Protein AF-0000000070419987 (afdb_homodimer)

Secondary structure (DSSP, 8-state):
---------------TT-----------TT------TTHHHHHHHHHHHHHHHT-S--EEEEETTEEEEE-HHHHHHH-HHHHHHHHSSSGGGG-SEEEPPS--HHHHHHHHHHHHHS-----TTTHHHHHHHHHHTT-HHHHHHHHHHHHTT--TTTHHHHHHHHHHTT-HHHHHHHHHHHHHTHHHHTTSHHHHT--HHHHHHHHT-TT---S-HHHHHHHHHHHHHHTHHHHGGGHHHHHTTS-GGGS-HHHIIIIITT-HHHHTSHHHHHHHHHHHHHHH-GGGGGGS----PPPTTSSEEEEEEEES-TT-S-TTTTTTEEEEEETTTTEEEEEEE-SS-EES-EEEE-TT--EEEE--EEEEE-TTS-EEEEEE---EEEEETTTTEEEE-PPPSS--BS-EEEEETTEEEEE--B-SSSB---EEEEETTTTEEEEEPPPSS--BS-EEEEETTEEEEE--B-SSSB---EEEEETTTTEEEEEPPPSS--BS-EEEEETTEEEEE--B-S--HHHHHH---S-BB--EEEEETTTTEEEE-PPPSS-BBS-EEEEETTEEEEE--B-SS-S---EEEEEEETTEEEEEE-PPPSS---S-EEEEEEEEHHHH-/---------------TT-----------TT------TTHHHHHHHHHHHHHHHT-S--EEEEETTEEEEE-HHHHHHH-HHHHHHHHSSSGGGG-SEEEEPS--HHHHHHHHHHHHHS-----TTTHHHHHHHHHHTT-HHHHHHHHHHHHTT--TTTHHHHHHHHHHTT-HHHHHHHHHHHHHTHHHHTTSHHHHT--HHHHHHHHT-TT---S-HHHHHHHHHHHHHHTHHHHGGGHHHHHTTS-GGGS-HHHIIIIITT-HHHHHSHHHHHHHHHHHHHHH-GGGGGGS----PPPTTSSEEEEEEEES-TT-S-TTTTTTEEEEEETTTTEEEEEEE-SS-EES-EEEE-TT-PEEEE--EEEEE-TTS-EEEEEE---EEEEETTTTEEEE-PPPSS--BS-EEEEETTEEEEE--B-SSSB---EEEEETTTTEEEEEPPPSS--BS-EEEEETTEEEEE--B-SSSB---EEEEETTTTEEEEEPPPSS--BS-EEEEETTEEEEE--B-S--HHHHHH---S-BB--EEEEETTTTEEEE-PPPSS-BBS-EEEEETTEEEEE--B-SS-S---EEEEEEETTEEEEEE-PPPSS---S-EEEEEEEEHHHH-

Solvent-accessible surface area (backbone atoms only — not comparable to full-atom values): 65617 Å² total; per-residue (Å²): 134,78,82,67,76,84,79,69,74,74,76,71,83,73,78,74,67,72,71,66,73,77,72,68,75,72,66,56,85,79,62,78,73,85,77,67,84,57,47,66,59,48,48,39,51,49,52,31,49,31,49,76,67,59,47,88,52,67,29,27,42,30,24,82,93,41,78,43,61,34,45,58,68,61,45,28,74,61,15,63,48,44,31,50,49,53,65,39,93,44,78,59,46,77,40,55,65,44,76,48,78,99,48,56,53,69,48,51,51,46,52,50,38,27,73,36,67,72,47,69,90,81,46,88,85,48,33,64,57,40,32,52,47,20,57,68,35,52,27,62,70,59,27,50,52,36,45,51,53,48,61,75,66,63,42,89,89,44,18,67,60,48,20,54,49,22,54,76,69,68,36,62,67,48,19,51,54,23,43,51,51,44,20,62,42,34,84,61,43,53,76,33,67,72,52,52,64,47,54,69,72,62,44,46,60,59,59,53,43,54,62,35,38,38,68,49,51,58,58,56,46,49,36,51,48,51,38,37,61,75,43,40,87,80,36,55,84,47,45,65,68,53,53,68,43,45,44,66,70,60,36,52,57,64,56,38,58,70,62,49,70,70,32,60,76,54,55,70,36,62,73,50,33,53,52,50,51,50,41,50,46,42,56,43,32,42,49,51,42,70,55,48,75,46,50,58,74,58,37,60,39,29,70,43,46,68,29,38,37,43,30,18,28,65,49,39,81,50,73,84,41,36,16,19,25,33,29,34,32,34,72,90,78,38,47,72,43,75,60,35,61,47,97,54,31,23,46,39,37,22,40,35,58,46,54,87,64,44,42,37,42,30,34,4,27,28,46,42,75,46,95,86,69,51,77,43,78,69,58,41,31,28,51,27,32,38,54,36,69,89,77,47,38,71,43,82,53,54,51,48,91,58,37,22,18,39,31,36,35,39,48,44,73,72,28,39,34,44,40,32,2,27,45,81,84,51,67,25,28,51,24,35,38,35,39,74,89,75,52,42,62,44,79,53,62,51,52,95,54,44,27,24,35,39,28,60,47,54,58,96,66,24,41,36,41,40,35,4,31,45,98,84,47,51,30,26,47,26,37,38,35,37,71,91,73,52,42,75,43,83,46,73,55,53,95,60,29,19,25,37,32,26,45,39,48,55,91,79,24,39,39,38,40,37,4,27,44,56,86,45,74,53,28,76,73,68,68,46,64,73,38,39,32,28,54,22,41,31,37,33,78,89,77,63,44,77,46,81,46,66,55,46,94,59,42,22,23,24,34,33,45,42,62,56,43,60,36,45,34,38,41,31,8,32,34,67,84,47,62,74,37,34,29,35,34,55,42,76,56,95,90,41,66,44,73,41,78,55,45,64,55,92,54,46,35,36,54,39,29,60,46,74,46,70,43,50,53,78,60,71,105,134,81,76,73,77,80,79,70,71,74,79,72,82,73,76,76,68,70,70,66,74,76,72,68,74,71,66,57,85,80,63,77,72,85,77,64,82,58,47,66,60,47,49,39,51,48,52,32,49,30,49,76,67,61,48,86,52,68,28,28,42,30,25,83,95,43,79,44,60,35,45,59,67,62,46,27,74,63,15,62,48,45,30,49,48,54,64,40,92,43,79,58,47,78,41,54,66,44,76,48,78,99,50,54,54,68,48,49,51,45,52,49,38,27,72,38,67,73,48,69,90,80,46,90,86,47,32,64,58,41,32,53,46,21,58,70,36,54,26,62,70,58,28,50,51,37,44,53,53,48,62,74,65,61,43,88,89,44,18,68,61,48,20,55,50,22,55,77,68,66,36,60,68,48,19,50,54,24,44,52,50,45,21,62,42,35,83,61,41,52,75,33,66,74,52,51,65,48,54,70,71,61,43,46,60,59,59,54,43,55,62,34,38,39,70,48,51,57,59,56,46,50,36,51,50,51,38,36,61,75,43,41,87,81,37,56,85,46,45,64,68,54,54,67,43,45,43,66,69,62,35,52,55,63,55,38,58,69,62,50,72,70,33,62,77,52,56,70,36,61,73,51,34,53,52,53,50,51,42,52,46,41,57,43,33,43,52,51,40,70,55,48,75,46,51,57,73,58,37,59,40,30,69,42,44,67,29,39,35,43,29,19,29,66,50,39,83,49,72,84,41,37,16,20,25,34,28,34,33,32,73,89,78,38,47,71,44,77,60,35,62,47,97,54,32,24,46,39,37,23,40,35,59,48,52,86,63,43,41,36,42,30,34,3,29,29,46,42,76,45,96,88,69,52,75,43,79,69,57,42,31,28,51,27,32,36,54,35,70,90,75,47,38,71,43,82,52,55,51,48,91,57,37,23,18,40,31,34,35,38,47,45,75,72,29,37,34,42,41,31,2,28,44,83,82,50,67,26,27,52,23,34,36,34,37,74,90,75,51,40,62,44,79,53,62,52,52,97,56,46,26,25,36,39,28,59,48,54,58,95,66,25,40,36,41,39,36,4,31,45,98,84,47,51,30,28,47,27,36,39,34,37,71,91,75,53,42,77,43,81,47,73,55,53,94,60,29,18,25,35,31,24,47,40,50,55,91,79,25,38,40,38,40,37,3,26,44,56,87,46,73,52,27,76,73,68,66,44,64,71,38,38,32,29,53,21,41,31,37,34,80,87,77,64,43,78,46,82,44,65,56,46,96,58,42,22,24,26,33,33,47,41,61,57,43,60,34,47,34,38,41,31,7,30,33,64,84,46,62,75,36,35,30,36,33,54,41,76,59,95,90,40,67,43,73,41,78,55,47,64,56,91,53,46,35,36,52,39,29,61,47,76,45,69,44,49,55,78,62,69,104

pLDDT: mean 89.82, std 15.53, range [20.06, 98.88]

Sequence (1242 aa):
MEKMANPDDPPGPQSQDELLDSQTQYESPNDDKFIDKQRAVNLLQGFSKLYREKEFVDVTLCVNDMEFPCHKNVLAISSPFFMAMFSTNMAESYQDKITLKELDPQTMGLVLDYIYTGQVLLSEETVQHLLSASNRFQLLSLRSGCAEFMMNHITVSNCIGVYFFAKAHECTDLATKAKEIVNNRFTVLCKQQEFLSLPSDKLVEIISDDDINVTNEETVYEACMEWLMTDKENRMAHLMEIMSCVRFANISSYYFCDRIDRNKILKDCEDLRKVLDTVRYFHMLRNRQHEMDLNLMPRKGMAHETGVMIIANPYTEEQMKKFNSMEMLLPKTGEVITICKLPQSLYTPGCAITGDNQIYLAGGSIRKLNYRGSVTTEGVSNHFYVFDPLEKSWTCKAKMHMSRSQFSLVIVDGYAFAIGGQDGSEILSTVERYDPHSNAWILVAPLAIQLRFMTSISYRGKLYVFGGETTDKISNKAYRYDPANDGWVELPPMSVARVLAGCVVHKDKIYVIGGNSELSDKWKKEFLPEHCVSSVEVFDPVTDTWSEGPEVPNALCGAGIVKYSNTILIVGGEDDKSWMAGLCWLKEENGRQTWVEGQELPTVMSTFGCVVASIQHDSYKMEKMANPDDPPGPQSQDELLDSQTQYESPNDDKFIDKQRAVNLLQGFSKLYREKEFVDVTLCVNDMEFPCHKNVLAISSPFFMAMFSTNMAESYQDKITLKELDPQTMGLVLDYIYTGQVLLSEETVQHLLSASNRFQLLSLRSGCAEFMMNHITVSNCIGVYFFAKAHECTDLATKAKEIVNNRFTVLCKQQEFLSLPSDKLVEIISDDDINVTNEETVYEACMEWLMTDKENRMAHLMEIMSCVRFANISSYYFCDRIDRNKILKDCEDLRKVLDTVRYFHMLRNRQHEMDLNLMPRKGMAHETGVMIIANPYTEEQMKKFNSMEMLLPKTGEVITICKLPQSLYTPGCAITGDNQIYLAGGSIRKLNYRGSVTTEGVSNHFYVFDPLEKSWTCKAKMHMSRSQFSLVIVDGYAFAIGGQDGSEILSTVERYDPHSNAWILVAPLAIQLRFMTSISYRGKLYVFGGETTDKISNKAYRYDPANDGWVELPPMSVARVLAGCVVHKDKIYVIGGNSELSDKWKKEFLPEHCVSSVEVFDPVTDTWSEGPEVPNALCGAGIVKYSNTILIVGGEDDKSWMAGLCWLKEENGRQTWVEGQELPTVMSTFGCVVASIQHDSYK

Foldseek 3Di:
DDPDDPDPPDDPDDPPPPPPPPPPPCPVVPPPDDDDPCVVVVVLVVQLVCQVVVHPFQAWEDEPHDIGGHHLVLLLVQFVLSVCQCPPPDPSVPDRYDYDPPADPVLVVQVVCCSRNVDGDDDPVCLLRVLVVCLVRVRPVSNVVSLVVVLVVDDLVCLLVQLVSCVVSVVVVSNVSSLLSCQACVLPSLPDPVNLVDDLVSNLVNLLDQARADAALVSSVVSLVSSCVVPVVVCLVCVCVSCLSRQLLRHDPVCCVVPPVPDPSQCVDPVSVVVSVLSVCCNVQLQAVLQDQTFPQHHNNYQWHKFKKWAQFQFFPDLVPHQWFIWGADQAVLDIFTQATAPFRFAAWEWDATSVQKIKTAKGFGWDQDPVRDIDTDFIAQWMWIADLVVSYTDTFDGHPAGFGQWYWEDFSQKIKTAWHDRRPATDQWIWIADPVVRDIDTFDGHPAGFGQWEWYDDPRKIKIAWGDHPPWTFQWIWIAHPVVRDIDTADGDPAGFGQWYWGNAPQKIKTAKGAGTDDPCCVVPNDGARIFQWIWIAHPVVRDIDTDDGHPDGWGQWDWGDNNSWIKTDATCYNPDQWDHIWTWDDDPNHTDIDGGDGHPTRGGSTDIDIGMHGPVSRD/DPPDPPPPPPDPDDPPPPPPPPPPPCPVVPPPDDDDPCVVVVVLVVQLVCQVVVHPFQAWEAEPHDIGGHHLVLLLVQFVLSVCQCVPPDPSVPDRYHYDPPADPVLVVQVVCCSRNVDGDDDPVCLLSNLVVCLVRVRPVSNVVSLVVVLVVDDLVCLLVQLVSCVVSVVVVSNVSSLLSCQACVLPSLPDPVNLVDDLVSNLVNLLDQARADAALVSSVVSLVSSCVVPVVVCLVCVCVSCLSRQLLRHDPVCCVVPPVPDPSQCVDPVSVVVSVLSVCCNVQLQAVLQDQTFPQHHNNYQWHKFKKWAQFQFFPDLVPHQWFIWGADQAVLDIFTQATAPFRFAAWEWDATSVQKIKTAKGFGWDQDPVRDIDTDFIAQWMWIADLVVSYTDTFDGHPAGFGQWYWEDFSQKIKTAWHDRRPATDQWIWIADPVVRDIDTFDGHPAGFGQWEWYDDPRKIKIAWGDHPPWTFQWIWIAHPVVRDIDTADGDPAGFGQWYWGNAPQKIKTAKGAGTDDPCCVVPNDGARIFQWIWIAHPVVRDIDTDDGHPDGWGQWDWGDNNSWIKTDATCYNPGQWDHIWTWDDDPNHTDIDGGDGHPTRGGSTDIDIGMHGPVSRD

Structure (mmCIF, N/CA/C/O backbone):
data_AF-0000000070419987-model_v1
#
loop_
_entity.id
_entity.type
_entity.pdbx_description
1 polymer 'Kelch-like protein 40a'
#
loop_
_atom_site.group_PDB
_atom_site.id
_atom_site.type_symbol
_atom_site.label_atom_id
_atom_site.label_alt_id
_atom_site.label_comp_id
_atom_site.label_asym_id
_atom_site.label_entity_id
_atom_site.label_seq_id
_atom_site.pdbx_PDB_ins_code
_atom_site.Cartn_x
_atom_site.Cartn_y
_atom_site.Cartn_z
_atom_site.occupancy
_atom_site.B_iso_or_equiv
_atom_site.auth_seq_id
_atom_site.auth_comp_id
_atom_site.auth_asym_id
_atom_site.auth_atom_id
_atom_site.pdbx_PDB_model_num
ATOM 1 N N . MET A 1 1 ? 54.688 30.688 39.188 1 20.19 1 MET A N 1
ATOM 2 C CA . MET A 1 1 ? 54.656 32.156 39.219 1 20.19 1 MET A CA 1
ATOM 3 C C . MET A 1 1 ? 53.219 32.688 39.125 1 20.19 1 MET A C 1
ATOM 5 O O . MET A 1 1 ? 52.344 31.969 38.656 1 20.19 1 MET A O 1
ATOM 9 N N . GLU A 1 2 ? 52.969 34.062 39.281 1 20.06 2 GLU A N 1
ATOM 10 C CA . GLU A 1 2 ? 52.031 35.031 39.844 1 20.06 2 GLU A CA 1
ATOM 11 C C . GLU A 1 2 ? 50.875 35.312 38.906 1 20.06 2 GLU A C 1
ATOM 13 O O . GLU A 1 2 ? 51.031 36.156 38 1 20.06 2 GLU A O 1
ATOM 18 N N . LYS A 1 3 ? 50.375 34.344 38.25 1 24.41 3 LYS A N 1
ATOM 19 C CA . LYS A 1 3 ? 49.875 34.875 36.969 1 24.41 3 LYS A CA 1
ATOM 20 C C . LYS A 1 3 ? 48.625 35.719 37.188 1 24.41 3 LYS A C 1
ATOM 22 O O . LYS A 1 3 ? 47.5 35.219 37.219 1 24.41 3 LYS A O 1
ATOM 27 N N . MET A 1 4 ? 48.719 36.688 38.125 1 21.48 4 MET A N 1
ATOM 28 C CA . MET A 1 4 ? 47.562 37.125 38.906 1 21.48 4 MET A CA 1
ATOM 29 C C . MET A 1 4 ? 46.5 37.75 38.031 1 21.48 4 MET A C 1
ATOM 31 O O . MET A 1 4 ? 46.781 38.094 36.875 1 21.48 4 MET A O 1
ATOM 35 N N . ALA A 1 5 ? 45.469 38.344 38.656 1 25.41 5 ALA A N 1
ATOM 36 C CA . ALA A 1 5 ? 44.031 38.625 38.594 1 25.41 5 ALA A CA 1
ATOM 37 C C . ALA A 1 5 ? 43.75 39.812 37.656 1 25.41 5 ALA A C 1
ATOM 39 O O . ALA A 1 5 ? 42.594 40.094 37.344 1 25.41 5 ALA A O 1
ATOM 40 N N . ASN A 1 6 ? 44.281 40.031 36.469 1 25.39 6 ASN A N 1
ATOM 41 C CA . ASN A 1 6 ? 44.406 41.469 36.281 1 25.39 6 ASN A CA 1
ATOM 42 C C . ASN A 1 6 ? 43.031 42.156 36.344 1 25.39 6 ASN A C 1
ATOM 44 O O . ASN A 1 6 ? 42.125 41.781 35.594 1 25.39 6 ASN A O 1
ATOM 48 N N . PRO A 1 7 ? 42.625 42.969 37.375 1 25.22 7 PRO A N 1
ATOM 49 C CA . PRO A 1 7 ? 41.406 43.406 38 1 25.22 7 PRO A CA 1
ATOM 50 C C . PRO A 1 7 ? 40.562 44.312 37.094 1 25.22 7 PRO A C 1
ATOM 52 O O . PRO A 1 7 ? 39.406 44.625 37.406 1 25.22 7 PRO A O 1
ATOM 55 N N . ASP A 1 8 ? 41.156 45 36.188 1 24.91 8 ASP A N 1
ATOM 56 C CA . ASP A 1 8 ? 40.844 46.438 36.062 1 24.91 8 ASP A CA 1
ATOM 57 C C . ASP A 1 8 ? 39.562 46.656 35.281 1 24.91 8 ASP A C 1
ATOM 59 O O . ASP A 1 8 ? 39.281 47.75 34.781 1 24.91 8 ASP A O 1
ATOM 63 N N . ASP A 1 9 ? 39 45.656 34.812 1 25.5 9 ASP A N 1
ATOM 64 C CA . ASP A 1 9 ? 38.188 45.969 33.625 1 25.5 9 ASP A CA 1
ATOM 65 C C . ASP A 1 9 ? 37.062 46.969 34 1 25.5 9 ASP A C 1
ATOM 67 O O . ASP A 1 9 ? 36.344 46.781 34.969 1 25.5 9 ASP A O 1
ATOM 71 N N . PRO A 1 10 ? 37.188 48.219 33.688 1 29.56 10 PRO A N 1
ATOM 72 C CA . PRO A 1 10 ? 36.344 49.281 34.25 1 29.56 10 PRO A CA 1
ATOM 73 C C . PRO A 1 10 ? 34.844 49.031 34.094 1 29.56 10 PRO A C 1
ATOM 75 O O . PRO A 1 10 ? 34.438 48.344 33.156 1 29.56 10 PRO A O 1
ATOM 78 N N . PRO A 1 11 ? 34.094 49.062 35.125 1 29.55 11 PRO A N 1
ATOM 79 C CA . PRO A 1 11 ? 32.688 48.656 35.344 1 29.55 11 PRO A CA 1
ATOM 80 C C . PRO A 1 11 ? 31.719 49.406 34.469 1 29.55 11 PRO A C 1
ATOM 82 O O . PRO A 1 11 ? 31.938 50.562 34.125 1 29.55 11 PRO A O 1
ATOM 85 N N . GLY A 1 12 ? 31.281 48.812 33.406 1 26.36 12 GLY A N 1
ATOM 86 C CA . GLY A 1 12 ? 30.453 49.375 32.375 1 26.36 12 GLY A CA 1
ATOM 87 C C . GLY A 1 12 ? 29.328 50.25 32.906 1 26.36 12 GLY A C 1
ATOM 88 O O . GLY A 1 12 ? 28.938 50.125 34.062 1 26.36 12 GLY A O 1
ATOM 89 N N . PRO A 1 13 ? 29.141 51.406 32.344 1 28.11 13 PRO A N 1
ATOM 90 C CA . PRO A 1 13 ? 28.328 52.5 32.875 1 28.11 13 PRO A CA 1
ATOM 91 C C . PRO A 1 13 ? 26.906 52.062 33.188 1 28.11 13 PRO A C 1
ATOM 93 O O . PRO A 1 13 ? 26.391 51.125 32.562 1 28.11 13 PRO A O 1
ATOM 96 N N . GLN A 1 14 ? 26.531 52.031 34.438 1 24.28 14 GLN A N 1
ATOM 97 C CA . GLN A 1 14 ? 25.281 51.719 35.125 1 24.28 14 GLN A CA 1
ATOM 98 C C . GLN A 1 14 ? 24.094 52.406 34.469 1 24.28 14 GLN A C 1
ATOM 100 O O . GLN A 1 14 ? 24.172 53.562 34.094 1 24.28 14 GLN A O 1
ATOM 105 N N . SER A 1 15 ? 23.328 51.594 33.844 1 25.09 15 SER A N 1
ATOM 106 C CA . SER A 1 15 ? 22.125 51.938 33.094 1 25.09 15 SER A CA 1
ATOM 107 C C . SER A 1 15 ? 21.219 52.875 33.875 1 25.09 15 SER A C 1
ATOM 109 O O . SER A 1 15 ? 20.844 52.594 35 1 25.09 15 SER A O 1
ATOM 111 N N . GLN A 1 16 ? 21.438 54.156 33.75 1 26.56 16 GLN A N 1
ATOM 112 C CA . GLN A 1 16 ? 20.781 55.219 34.5 1 26.56 16 GLN A CA 1
ATOM 113 C C . GLN A 1 16 ? 19.25 55.125 34.375 1 26.56 16 GLN A C 1
ATOM 115 O O . GLN A 1 16 ? 18.625 56 33.781 1 26.56 16 GLN A O 1
ATOM 120 N N . ASP A 1 17 ? 18.859 54.031 33.875 1 25.92 17 ASP A N 1
ATOM 121 C CA . ASP A 1 17 ? 17.484 54.219 33.375 1 25.92 17 ASP A CA 1
ATOM 122 C C . ASP A 1 17 ? 16.547 54.594 34.5 1 25.92 17 ASP A C 1
ATOM 124 O O . ASP A 1 17 ? 15.336 54.719 34.312 1 25.92 17 ASP A O 1
ATOM 128 N N . GLU A 1 18 ? 17 54.219 35.719 1 27.19 18 GLU A N 1
ATOM 129 C CA . GLU A 1 18 ? 15.891 54.062 36.656 1 27.19 18 GLU A CA 1
ATOM 130 C C . GLU A 1 18 ? 15.148 55.375 36.844 1 27.19 18 GLU A C 1
ATOM 132 O O . GLU A 1 18 ? 14.094 55.406 37.469 1 27.19 18 GLU A O 1
ATOM 137 N N . LEU A 1 19 ? 15.898 56.438 36.75 1 26.06 19 LEU A N 1
ATOM 138 C CA . LEU A 1 19 ? 15.445 57.562 37.594 1 26.06 19 LEU A CA 1
ATOM 139 C C . LEU A 1 19 ? 14.172 58.188 37.031 1 26.06 19 LEU A C 1
ATOM 141 O O . LEU A 1 19 ? 14.234 59.156 36.281 1 26.06 19 LEU A O 1
ATOM 145 N N . LEU A 1 20 ? 13.516 57.469 36.188 1 27.88 20 LEU A N 1
ATOM 146 C CA . LEU A 1 20 ? 12.375 58.312 35.812 1 27.88 20 LEU A CA 1
ATOM 147 C C . LEU A 1 20 ? 11.695 58.875 37.031 1 27.88 20 LEU A C 1
ATOM 149 O O . LEU A 1 20 ? 11.336 58.156 37.969 1 27.88 20 LEU A O 1
ATOM 153 N N . ASP A 1 21 ? 12 60.125 37.281 1 28.05 21 ASP A N 1
ATOM 154 C CA . ASP A 1 21 ? 11.578 60.969 38.406 1 28.05 21 ASP A CA 1
ATOM 155 C C . ASP A 1 21 ? 10.086 60.812 38.688 1 28.05 21 ASP A C 1
ATOM 157 O O . ASP A 1 21 ? 9.266 60.906 37.75 1 28.05 21 ASP A O 1
ATOM 161 N N . SER A 1 22 ? 9.719 59.906 39.594 1 32.19 22 SER A N 1
ATOM 162 C CA . SER A 1 22 ? 8.445 60 40.281 1 32.19 22 SER A CA 1
ATOM 163 C C . SER A 1 22 ? 8.078 61.438 40.625 1 32.19 22 SER A C 1
ATOM 165 O O . SER A 1 22 ? 8.625 62 41.562 1 32.19 22 SER A O 1
ATOM 167 N N . GLN A 1 23 ? 8.133 62.344 39.719 1 30.72 23 GLN A N 1
ATOM 168 C CA . GLN A 1 23 ? 7.629 63.656 40.094 1 30.72 23 GLN A CA 1
ATOM 169 C C . GLN A 1 23 ? 6.344 63.531 40.906 1 30.72 23 GLN A C 1
ATOM 171 O O . GLN A 1 23 ? 5.316 63.094 40.375 1 30.72 23 GLN A O 1
ATOM 176 N N . THR A 1 24 ? 6.488 63.156 42.188 1 34.75 24 THR A N 1
ATOM 177 C CA . THR A 1 24 ? 5.453 63.375 43.188 1 34.75 24 THR A CA 1
ATOM 178 C C . THR A 1 24 ? 4.766 64.688 43 1 34.75 24 THR A C 1
ATOM 180 O O . THR A 1 24 ? 5.383 65.75 43.188 1 34.75 24 THR A O 1
ATOM 183 N N . GLN A 1 25 ? 4.02 64.875 41.969 1 34.19 25 GLN A N 1
ATOM 184 C CA . GLN A 1 25 ? 3.131 66.062 42.094 1 34.19 25 GLN A CA 1
ATOM 185 C C . GLN A 1 25 ? 2.641 66.25 43.531 1 34.19 25 GLN A C 1
ATOM 187 O O . GLN A 1 25 ? 1.979 65.375 44.062 1 34.19 25 GLN A O 1
ATOM 192 N N . TYR A 1 26 ? 3.484 66.812 44.406 1 36.41 26 TYR A N 1
ATOM 193 C CA . TYR A 1 26 ? 3.088 67.312 45.688 1 36.41 26 TYR A CA 1
ATOM 194 C C . TYR A 1 26 ? 1.693 67.875 45.656 1 36.41 26 TYR A C 1
ATOM 196 O O . TYR A 1 26 ? 1.493 68.938 45.031 1 36.41 26 TYR A O 1
ATOM 204 N N . GLU A 1 27 ? 0.712 67.062 45.5 1 39.41 27 GLU A N 1
ATOM 205 C CA . GLU A 1 27 ? -0.551 67.625 45.938 1 39.41 27 GLU A CA 1
ATOM 206 C C . GLU A 1 27 ? -0.399 68.25 47.344 1 39.41 27 GLU A C 1
ATOM 208 O O . GLU A 1 27 ? 0.105 67.625 48.25 1 39.41 27 GLU A O 1
ATOM 213 N N . SER A 1 28 ? 0.156 69.438 47.438 1 43.88 28 SER A N 1
ATOM 214 C CA . SER A 1 28 ? 0.111 70.062 48.75 1 43.88 28 SER A CA 1
ATOM 215 C C . SER A 1 28 ? -1.058 69.562 49.594 1 43.88 28 SER A C 1
ATOM 217 O O . SER A 1 28 ? -2.143 69.312 49.062 1 43.88 28 SER A O 1
ATOM 219 N N . PRO A 1 29 ? -0.806 68.812 50.656 1 47.09 29 PRO A N 1
ATOM 220 C CA . PRO A 1 29 ? -1.874 68.25 51.469 1 47.09 29 PRO A CA 1
ATOM 221 C C . PRO A 1 29 ? -3.135 69.125 51.5 1 47.09 29 PRO A C 1
ATOM 223 O O . PRO A 1 29 ? -4.242 68.562 51.625 1 47.09 29 PRO A O 1
ATOM 226 N N . ASN A 1 30 ? -2.896 70.375 51.781 1 44.97 30 ASN A N 1
ATOM 227 C CA . ASN A 1 30 ? -4.008 71.25 52.156 1 44.97 30 ASN A CA 1
ATOM 228 C C . ASN A 1 30 ? -4.832 71.688 50.969 1 44.97 30 ASN A C 1
ATOM 230 O O . ASN A 1 30 ? -5.605 72.625 51.031 1 44.97 30 ASN A O 1
ATOM 234 N N . ASP A 1 31 ? -4.258 71.5 49.75 1 49.34 31 ASP A N 1
ATOM 235 C CA . ASP A 1 31 ? -5.129 72.062 48.719 1 49.34 31 ASP A CA 1
ATOM 236 C C . ASP A 1 31 ? -6.355 71.188 48.531 1 49.34 31 ASP A C 1
ATOM 238 O O . ASP A 1 31 ? -6.223 70 48.188 1 49.34 31 ASP A O 1
ATOM 242 N N . ASP A 1 32 ? -7.371 71.312 49.156 1 58.34 32 ASP A N 1
ATOM 243 C CA . ASP A 1 32 ? -8.68 70.688 49 1 58.34 32 ASP A CA 1
ATOM 244 C C . ASP A 1 32 ? -9.141 70.75 47.531 1 58.34 32 ASP A C 1
ATOM 246 O O . ASP A 1 32 ? -9.609 71.75 47.062 1 58.34 32 ASP A O 1
ATOM 250 N N . LYS A 1 33 ? -8.539 70 46.781 1 69.94 33 LYS A N 1
ATOM 251 C CA . LYS A 1 33 ? -9.008 70 45.406 1 69.94 33 LYS A CA 1
ATOM 252 C C . LYS A 1 33 ? -10.438 69.438 45.312 1 69.94 33 LYS A C 1
ATOM 254 O O . LYS A 1 33 ? -10.734 68.375 45.844 1 69.94 33 LYS A O 1
ATOM 259 N N . PHE A 1 34 ? -11.297 70.188 44.938 1 75.31 34 PHE A N 1
ATOM 260 C CA . PHE A 1 34 ? -12.672 69.812 44.656 1 75.31 34 PHE A CA 1
ATOM 261 C C . PHE A 1 34 ? -12.789 69.062 43.312 1 75.31 34 PHE A C 1
ATOM 263 O O . PHE A 1 34 ? -12.391 69.625 42.281 1 75.31 34 PHE A O 1
ATOM 270 N N . ILE A 1 35 ? -13 67.75 43.438 1 72.88 35 ILE A N 1
ATOM 271 C CA . ILE A 1 35 ? -13.227 66.938 42.25 1 72.88 35 ILE A CA 1
ATOM 272 C C . ILE A 1 35 ? -14.719 66.688 42.062 1 72.88 35 ILE A C 1
ATOM 274 O O . ILE A 1 35 ? -15.344 66.062 42.906 1 72.88 35 ILE A O 1
ATOM 278 N N . ASP A 1 36 ? -15.281 67.312 41.094 1 74.94 36 ASP A N 1
ATOM 279 C CA . ASP A 1 36 ? -16.672 67 40.75 1 74.94 36 ASP A CA 1
ATOM 280 C C . ASP A 1 36 ? -16.766 65.812 39.812 1 74.94 36 ASP A C 1
ATOM 282 O O . ASP A 1 36 ? -16.594 65.938 38.594 1 74.94 36 ASP A O 1
ATOM 286 N N . LYS A 1 37 ? -16.875 64.688 40.25 1 78.06 37 LYS A N 1
ATOM 287 C CA . LYS A 1 37 ? -16.938 63.406 39.5 1 78.06 37 LYS A CA 1
ATOM 288 C C . LYS A 1 37 ? -18.078 63.406 38.5 1 78.06 37 LYS A C 1
ATOM 290 O O . LYS A 1 37 ? -18.047 62.688 37.5 1 78.06 37 LYS A O 1
ATOM 295 N N . GLN A 1 38 ? -19 64.25 38.75 1 78 38 GLN A N 1
ATOM 296 C CA . GLN A 1 38 ? -20.188 64.312 37.906 1 78 38 GLN A CA 1
ATOM 297 C C . GLN A 1 38 ? -20.016 65.25 36.75 1 78 38 GLN A C 1
ATOM 299 O O . GLN A 1 38 ? -20.844 65.312 35.844 1 78 38 GLN A O 1
ATOM 304 N N . ARG A 1 39 ? -18.906 65.875 36.781 1 79.5 39 ARG A N 1
ATOM 305 C CA . ARG A 1 39 ? -18.703 66.938 35.812 1 79.5 39 ARG A CA 1
ATOM 306 C C . ARG A 1 39 ? -18.656 66.438 34.406 1 79.5 39 ARG A C 1
ATOM 308 O O . ARG A 1 39 ? -19.266 67 33.5 1 79.5 39 ARG A O 1
ATOM 315 N N . ALA A 1 40 ? -17.922 65.438 34.312 1 78.19 40 ALA A N 1
ATOM 316 C CA . ALA A 1 40 ? -17.781 64.812 33 1 78.19 40 ALA A CA 1
ATOM 317 C C . ALA A 1 40 ? -19.141 64.375 32.469 1 78.19 40 ALA A C 1
ATOM 319 O O . ALA A 1 40 ? -19.469 64.688 31.297 1 78.19 40 ALA A O 1
ATOM 320 N N . VAL A 1 41 ? -19.891 63.781 33.188 1 84.38 41 VAL A N 1
ATOM 321 C CA . VAL A 1 41 ? -21.203 63.281 32.781 1 84.38 41 VAL A CA 1
ATOM 322 C C . VAL A 1 41 ? -22.141 64.438 32.5 1 84.38 41 VAL A C 1
ATOM 324 O O . VAL A 1 41 ? -22.891 64.438 31.516 1 84.38 41 VAL A O 1
ATOM 327 N N . ASN A 1 42 ? -21.969 65.438 33.25 1 81.19 42 ASN A N 1
ATOM 328 C CA . ASN A 1 42 ? -22.797 66.625 33.094 1 81.19 42 ASN A CA 1
ATOM 329 C C . ASN A 1 42 ? -22.469 67.375 31.781 1 81.19 42 ASN A C 1
ATOM 331 O O . ASN A 1 42 ? -23.359 67.875 31.109 1 81.19 42 ASN A O 1
ATOM 335 N N . LEU A 1 43 ? -21.266 67.375 31.594 1 81.38 43 LEU A N 1
ATOM 336 C CA . LEU A 1 43 ? -20.844 68 30.359 1 81.38 43 LEU A CA 1
ATOM 337 C C . LEU A 1 43 ? -21.375 67.312 29.141 1 81.38 43 LEU A C 1
ATOM 339 O O . LEU A 1 43 ? -21.844 67.938 28.188 1 81.38 43 LEU A O 1
ATOM 343 N N . LEU A 1 44 ? -21.312 66.125 29.188 1 86 44 LEU A N 1
ATOM 344 C CA . LEU A 1 44 ? -21.812 65.312 28.078 1 86 44 LEU A CA 1
ATOM 345 C C . LEU A 1 44 ? -23.328 65.5 27.938 1 86 44 LEU A C 1
ATOM 347 O O . LEU A 1 44 ? -23.828 65.562 26.812 1 86 44 LEU A O 1
ATOM 351 N N . GLN A 1 45 ? -24 65.5 28.953 1 86.06 45 GLN A N 1
ATOM 352 C CA . GLN A 1 45 ? -25.438 65.75 28.922 1 86.06 45 GLN A CA 1
ATOM 353 C C . GLN A 1 45 ? -25.781 67.125 28.375 1 86.06 45 GLN A C 1
ATOM 355 O O . GLN A 1 45 ? -26.766 67.25 27.672 1 86.06 45 GLN A O 1
ATOM 360 N N . GLY A 1 46 ? -24.953 68 28.781 1 85.56 46 GLY A N 1
ATOM 361 C CA . GLY A 1 46 ? -25.125 69.375 28.266 1 85.56 46 GLY A CA 1
ATOM 362 C C . GLY A 1 46 ? -24.984 69.438 26.75 1 85.56 46 GLY A C 1
ATOM 363 O O . GLY A 1 46 ? -25.844 70 26.062 1 85.56 46 GLY A O 1
ATOM 364 N N . PHE A 1 47 ? -23.953 68.812 26.312 1 88.12 47 PHE A N 1
ATOM 365 C CA . PHE A 1 47 ? -23.734 68.812 24.875 1 88.12 47 PHE A CA 1
ATOM 366 C C . PHE A 1 47 ? -24.828 68 24.156 1 88.12 47 PHE A C 1
ATOM 368 O O . PHE A 1 47 ? -25.219 68.375 23.047 1 88.12 47 PHE A O 1
ATOM 375 N N . SER A 1 48 ? -25.297 67 24.703 1 90 48 SER A N 1
ATOM 376 C CA . SER A 1 48 ? -26.391 66.188 24.141 1 90 48 SER A CA 1
ATOM 377 C C . SER A 1 48 ? -27.656 67.062 23.984 1 90 48 SER A C 1
ATOM 379 O O . SER A 1 48 ? -28.359 66.938 22.969 1 90 48 SER A O 1
ATOM 381 N N . LYS A 1 49 ? -27.906 67.812 24.969 1 90 49 LYS A N 1
ATOM 382 C CA . LYS A 1 49 ? -29.062 68.688 24.938 1 90 49 LYS A CA 1
ATOM 383 C C . LYS A 1 49 ? -28.906 69.75 23.844 1 90 49 LYS A C 1
ATOM 385 O O . LYS A 1 49 ? -29.844 70 23.109 1 90 49 LYS A O 1
ATOM 390 N N . LEU A 1 50 ? -27.703 70.312 23.828 1 89.31 50 LEU A N 1
ATOM 391 C CA . LEU A 1 50 ? -27.453 71.312 22.812 1 89.31 50 LEU A CA 1
ATOM 392 C C . LEU A 1 50 ? -27.625 70.75 21.422 1 89.31 50 LEU A C 1
ATOM 394 O O . LEU A 1 50 ? -28.141 71.375 20.516 1 89.31 50 LEU A O 1
ATOM 398 N N . TYR A 1 51 ? -27.234 69.5 21.328 1 92 51 TYR A N 1
ATOM 399 C CA . TYR A 1 51 ? -27.375 68.812 20.047 1 92 51 TYR A CA 1
ATOM 400 C C . TYR A 1 51 ? -28.828 68.562 19.719 1 92 51 TYR A C 1
ATOM 402 O O . TYR A 1 51 ? -29.281 68.812 18.594 1 92 51 TYR A O 1
ATOM 410 N N . ARG A 1 52 ? -29.641 68.125 20.594 1 90.12 52 ARG A N 1
ATOM 411 C CA . ARG A 1 52 ? -31.047 67.812 20.391 1 90.12 52 ARG A CA 1
ATOM 412 C C . ARG A 1 52 ? -31.844 69.062 20.047 1 90.12 52 ARG A C 1
ATOM 414 O O . ARG A 1 52 ? -32.75 69 19.203 1 90.12 52 ARG A O 1
ATOM 421 N N . GLU A 1 53 ? -31.406 70.125 20.688 1 91.56 53 GLU A N 1
ATOM 422 C CA . GLU A 1 53 ? -32.125 71.375 20.516 1 91.56 53 GLU A CA 1
ATOM 423 C C . GLU A 1 53 ? -31.516 72.25 19.391 1 91.56 53 GLU A C 1
ATOM 425 O O . GLU A 1 53 ? -32.031 73.312 19.031 1 91.56 53 GLU A O 1
ATOM 430 N N . LYS A 1 54 ? -30.469 71.75 18.844 1 91.25 54 LYS A N 1
ATOM 431 C CA . LYS A 1 54 ? -29.781 72.438 17.734 1 91.25 54 LYS A CA 1
ATOM 432 C C . LYS A 1 54 ? -29.344 73.812 18.125 1 91.25 54 LYS A C 1
ATOM 434 O O . LYS A 1 54 ? -29.562 74.75 17.359 1 91.25 54 LYS A O 1
ATOM 439 N N . GLU A 1 55 ? -28.781 73.812 19.312 1 91.94 55 GLU A N 1
ATOM 440 C CA . GLU A 1 55 ? -28.359 75.125 19.797 1 91.94 55 GLU A CA 1
ATOM 441 C C . GLU A 1 55 ? -26.844 75.312 19.672 1 91.94 55 GLU A C 1
ATOM 443 O O . GLU A 1 55 ? -26.094 74.375 19.891 1 91.94 55 GLU A O 1
ATOM 448 N N . PHE A 1 56 ? -26.406 76.438 19.281 1 89.88 56 PHE A N 1
ATOM 449 C CA . PHE A 1 56 ? -25.031 76.938 19.188 1 89.88 56 PHE A CA 1
ATOM 450 C C . PHE A 1 56 ? -24.234 76 18.234 1 89.88 56 PHE A C 1
ATOM 452 O O . PHE A 1 56 ? -23.078 75.688 18.484 1 89.88 56 PHE A O 1
ATOM 459 N N . VAL A 1 57 ? -24.906 75.5 17.266 1 92.12 57 VAL A N 1
ATOM 460 C CA . VAL A 1 57 ? -24.266 74.625 16.297 1 92.12 57 VAL A CA 1
ATOM 461 C C . VAL A 1 57 ? -23.406 75.438 15.352 1 92.12 57 VAL A C 1
ATOM 463 O O . VAL A 1 57 ? -23.734 76.625 15.055 1 92.12 57 VAL A O 1
ATOM 466 N N . ASP A 1 58 ? -22.234 74.875 14.906 1 90.75 58 ASP A N 1
ATOM 467 C CA . ASP A 1 58 ? -21.328 75.688 14.07 1 90.75 58 ASP A CA 1
ATOM 468 C C . ASP A 1 58 ? -20.922 74.875 12.828 1 90.75 58 ASP A C 1
ATOM 470 O O . ASP A 1 58 ? -20.109 75.375 12.023 1 90.75 58 ASP A O 1
ATOM 474 N N . VAL A 1 59 ? -21.438 73.75 12.633 1 92.56 59 VAL A N 1
ATOM 475 C CA . VAL A 1 59 ? -21.188 73 11.422 1 92.56 59 VAL A CA 1
ATOM 476 C C . VAL A 1 59 ? -22.391 72.125 11.102 1 92.56 59 VAL A C 1
ATOM 478 O O . VAL A 1 59 ? -23.094 71.688 12.008 1 92.56 59 VAL A O 1
ATOM 481 N N . THR A 1 60 ? -22.656 71.875 9.859 1 93.94 60 THR A N 1
ATOM 482 C CA . THR A 1 60 ? -23.734 71 9.422 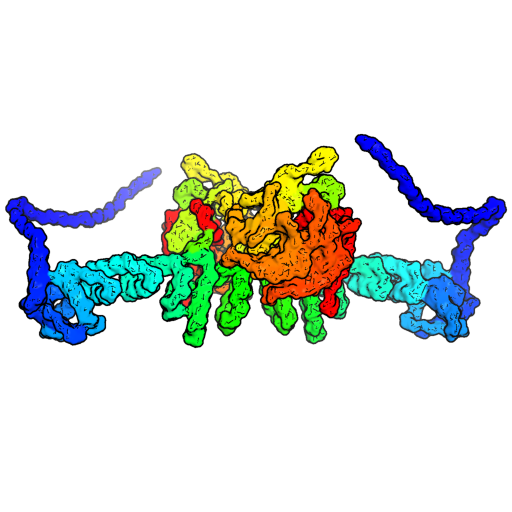1 93.94 60 THR A CA 1
ATOM 483 C C . THR A 1 60 ? -23.203 69.875 8.531 1 93.94 60 THR A C 1
ATOM 485 O O . THR A 1 60 ? -22.594 70.188 7.488 1 93.94 60 THR A O 1
ATOM 488 N N . LEU A 1 61 ? -23.422 68.688 8.961 1 93.38 61 LEU A N 1
ATOM 489 C CA . LEU A 1 61 ? -23.047 67.5 8.156 1 93.38 61 LEU A CA 1
ATOM 490 C C . LEU A 1 61 ? -24.188 67.062 7.246 1 93.38 61 LEU A C 1
ATOM 492 O O . LEU A 1 61 ? -25.312 66.875 7.711 1 93.38 61 LEU A O 1
ATOM 496 N N . CYS A 1 62 ? -23.875 67 5.969 1 93.88 62 CYS A N 1
ATOM 497 C CA . CYS A 1 62 ? -24.875 66.625 4.98 1 93.88 62 CYS A CA 1
ATOM 498 C C . CYS A 1 62 ? -24.625 65.188 4.465 1 93.88 62 CYS A C 1
ATOM 500 O O . CYS A 1 62 ? -23.562 64.875 3.912 1 93.88 62 CYS A O 1
ATOM 502 N N . VAL A 1 63 ? -25.5 64.312 4.723 1 94.12 63 VAL A N 1
ATOM 503 C CA . VAL A 1 63 ? -25.469 62.938 4.223 1 94.12 63 VAL A CA 1
ATOM 504 C C . VAL A 1 63 ? -26.703 62.656 3.359 1 94.12 63 VAL A C 1
ATOM 506 O O . VAL A 1 63 ? -27.812 62.625 3.869 1 94.12 63 VAL A O 1
ATOM 509 N N . ASN A 1 64 ? -26.391 62.5 2.137 1 88.94 64 ASN A N 1
ATOM 510 C CA . ASN A 1 64 ? -27.469 62.438 1.153 1 88.94 64 ASN A CA 1
ATOM 511 C C . ASN A 1 64 ? -28.391 63.625 1.254 1 88.94 64 ASN A C 1
ATOM 513 O O . ASN A 1 64 ? -27.953 64.75 1.138 1 88.94 64 ASN A O 1
ATOM 517 N N . ASP A 1 65 ? -29.688 63.469 1.697 1 87.06 65 ASP A N 1
ATOM 518 C CA . ASP A 1 65 ? -30.625 64.562 1.723 1 87.06 65 ASP A CA 1
ATOM 519 C C . ASP A 1 65 ? -30.969 65 3.156 1 87.06 65 ASP A C 1
ATOM 521 O O . ASP A 1 65 ? -31.922 65.75 3.387 1 87.06 65 ASP A O 1
ATOM 525 N N . MET A 1 66 ? -30.125 64.562 4.016 1 93.31 66 MET A N 1
ATOM 526 C CA . MET A 1 66 ? -30.391 64.875 5.41 1 93.31 66 MET A CA 1
ATOM 527 C C . MET A 1 66 ? -29.266 65.75 6.004 1 93.31 66 MET A C 1
ATOM 529 O O . MET A 1 66 ? -28.094 65.5 5.719 1 93.31 66 MET A O 1
ATOM 533 N N . GLU A 1 67 ? -29.688 66.75 6.816 1 93.75 67 GLU A N 1
ATOM 534 C CA . GLU A 1 67 ? -28.703 67.625 7.441 1 93.75 67 GLU A CA 1
ATOM 535 C C . GLU A 1 67 ? -28.641 67.438 8.953 1 93.75 67 GLU A C 1
ATOM 537 O O . GLU A 1 67 ? -29.672 67.25 9.602 1 93.75 67 GLU A O 1
ATOM 542 N N . PHE A 1 68 ? -27.391 67.438 9.453 1 95.31 68 PHE A N 1
ATOM 543 C CA . PHE A 1 68 ? -27.156 67.25 10.875 1 95.31 68 PHE A CA 1
ATOM 544 C C . PHE A 1 68 ? -26.344 68.375 11.438 1 95.31 68 PHE A C 1
ATOM 546 O O . PHE A 1 68 ? -25.109 68.438 11.32 1 95.31 68 PHE A O 1
ATOM 553 N N . PRO A 1 69 ? -27 69.375 12.039 1 94.56 69 PRO A N 1
ATOM 554 C CA . PRO A 1 69 ? -26.25 70.438 12.688 1 94.56 69 PRO A CA 1
ATOM 555 C C . PRO A 1 69 ? -25.484 69.938 13.93 1 94.56 69 PRO A C 1
ATOM 557 O O . PRO A 1 69 ? -26.078 69.312 14.82 1 94.56 69 PRO A O 1
ATOM 560 N N . CYS A 1 70 ? -24.219 70.188 13.898 1 95 70 CYS A N 1
ATOM 561 C CA . CYS A 1 70 ? -23.375 69.625 14.961 1 95 70 CYS A CA 1
ATOM 562 C C . CYS A 1 70 ? -22.406 70.688 15.469 1 95 70 CYS A C 1
ATOM 564 O O . CYS A 1 70 ? -22.438 71.812 15.008 1 95 70 CYS A O 1
ATOM 566 N N . HIS A 1 71 ? -21.656 70.312 16.5 1 93.25 71 HIS A N 1
ATOM 567 C CA . HIS A 1 71 ? -20.609 71.188 17.062 1 93.25 71 HIS A CA 1
ATOM 568 C C . HIS A 1 71 ? -19.219 70.75 16.641 1 93.25 71 HIS A C 1
ATOM 570 O O . HIS A 1 71 ? -18.828 69.562 16.906 1 93.25 71 HIS A O 1
ATOM 576 N N . LYS A 1 72 ? -18.438 71.562 16.047 1 91.44 72 LYS A N 1
ATOM 577 C CA . LYS A 1 72 ? -17.125 71.25 15.508 1 91.44 72 LYS A CA 1
ATOM 578 C C . LYS A 1 72 ? -16.203 70.688 16.594 1 91.44 72 LYS A C 1
ATOM 580 O O . LYS A 1 72 ? -15.469 69.75 16.375 1 91.44 72 LYS A O 1
ATOM 585 N N . ASN A 1 73 ? -16.281 71.25 17.719 1 90.38 73 ASN A N 1
ATOM 586 C CA . ASN A 1 73 ? -15.383 70.875 18.812 1 90.38 73 ASN A CA 1
ATOM 587 C C . ASN A 1 73 ? -15.695 69.5 19.328 1 90.38 73 ASN A C 1
ATOM 589 O O . ASN A 1 73 ? -14.789 68.688 19.641 1 90.38 73 ASN A O 1
ATOM 593 N N . VAL A 1 74 ? -16.984 69.188 19.391 1 92.38 74 VAL A N 1
ATOM 594 C CA . VAL A 1 74 ? -17.406 67.875 19.875 1 92.38 74 VAL A CA 1
ATOM 595 C C . VAL A 1 74 ? -17 66.812 18.875 1 92.38 74 VAL A C 1
ATOM 597 O O . VAL A 1 74 ? -16.484 65.75 19.266 1 92.38 74 VAL A O 1
ATOM 600 N N . LEU A 1 75 ? -17.188 67.062 17.625 1 92.88 75 LEU A N 1
ATOM 601 C CA . LEU A 1 75 ? -16.812 66.125 16.578 1 92.88 75 LEU A CA 1
ATOM 602 C C . LEU A 1 75 ? -15.305 65.938 16.531 1 92.88 75 LEU A C 1
ATOM 604 O O . LEU A 1 75 ? -14.828 64.812 16.453 1 92.88 75 LEU A O 1
ATOM 608 N N . ALA A 1 76 ? -14.562 67 16.609 1 90.88 76 ALA A N 1
ATOM 609 C CA . ALA A 1 76 ? -13.102 66.938 16.5 1 90.88 76 ALA A CA 1
ATOM 610 C C . ALA A 1 76 ? -12.477 66.188 17.656 1 90.88 76 ALA A C 1
ATOM 612 O O . ALA A 1 76 ? -11.508 65.438 17.469 1 90.88 76 ALA A O 1
ATOM 613 N N . ILE A 1 77 ? -13 66.312 18.828 1 90.5 77 ILE A N 1
ATOM 614 C CA . ILE A 1 77 ? -12.43 65.625 20 1 90.5 77 ILE A CA 1
ATOM 615 C C . ILE A 1 77 ? -12.789 64.188 20 1 90.5 77 ILE A C 1
ATOM 617 O O . ILE A 1 77 ? -12.055 63.344 20.531 1 90.5 77 ILE A O 1
ATOM 621 N N . SER A 1 78 ? -13.844 63.906 19.406 1 90.94 78 SER A N 1
ATOM 622 C CA . SER A 1 78 ? -14.359 62.531 19.453 1 90.94 78 SER A CA 1
ATOM 623 C C . SER A 1 78 ? -13.766 61.688 18.344 1 90.94 78 SER A C 1
ATOM 625 O O . SER A 1 78 ? -13.75 60.469 18.438 1 90.94 78 SER A O 1
ATOM 627 N N . SER A 1 79 ? -13.375 62.219 17.203 1 92.56 79 SER A N 1
ATOM 628 C CA . SER A 1 79 ? -12.961 61.5 16 1 92.56 79 SER A CA 1
ATOM 629 C C . SER A 1 79 ? -11.742 62.156 15.352 1 92.56 79 SER A C 1
ATOM 631 O O . SER A 1 79 ? -11.789 63.344 14.984 1 92.56 79 SER A O 1
ATOM 633 N N . PRO A 1 80 ? -10.758 61.406 15.188 1 91.06 80 PRO A N 1
ATOM 634 C CA . PRO A 1 80 ? -9.586 61.938 14.484 1 91.06 80 PRO A CA 1
ATOM 635 C C . PRO A 1 80 ? -9.891 62.344 13.039 1 91.06 80 PRO A C 1
ATOM 637 O O . PRO A 1 80 ? -9.258 63.25 12.5 1 91.06 80 PRO A O 1
ATOM 640 N N . PHE A 1 81 ? -10.828 61.656 12.469 1 91 81 PHE A N 1
ATOM 641 C CA . PHE A 1 81 ? -11.258 62 11.117 1 91 81 PHE A CA 1
ATOM 642 C C . PHE A 1 81 ? -11.773 63.438 11.062 1 91 81 PHE A C 1
ATOM 644 O O . PHE A 1 81 ? -11.352 64.25 10.203 1 91 81 PHE A O 1
ATOM 651 N N . PHE A 1 82 ? -12.594 63.844 11.992 1 90.19 82 PHE A N 1
ATOM 652 C CA . PHE A 1 82 ? -13.156 65.188 12.039 1 90.19 82 PHE A CA 1
ATOM 653 C C . PHE A 1 82 ? -12.117 66.188 12.477 1 90.19 82 PHE A C 1
ATOM 655 O O . PHE A 1 82 ? -12.109 67.375 12.008 1 90.19 82 PHE A O 1
ATOM 662 N N . MET A 1 83 ? -11.336 65.75 13.398 1 90.31 83 MET A N 1
ATOM 663 C CA . MET A 1 83 ? -10.242 66.625 13.82 1 90.31 83 MET A CA 1
ATOM 664 C C . MET A 1 83 ? -9.375 67 12.633 1 90.31 83 MET A C 1
ATOM 666 O O . MET A 1 83 ? -9.055 68.188 12.453 1 90.31 83 MET A O 1
ATOM 670 N N . ALA A 1 84 ? -9.102 66 11.852 1 88.19 84 ALA A N 1
ATOM 671 C CA . ALA A 1 84 ? -8.297 66.25 10.664 1 88.19 84 ALA A CA 1
ATOM 672 C C . ALA A 1 84 ? -9.062 67.125 9.656 1 88.19 84 ALA A C 1
ATOM 674 O O . ALA A 1 84 ? -8.484 68 9 1 88.19 84 ALA A O 1
ATOM 675 N N . MET A 1 85 ? -10.281 66.875 9.539 1 86.81 85 MET A N 1
ATOM 676 C CA . MET A 1 85 ? -11.125 67.562 8.586 1 86.81 85 MET A CA 1
ATOM 677 C C . MET A 1 85 ? -11.227 69.062 8.938 1 86.81 85 MET A C 1
ATOM 679 O O . MET A 1 85 ? -11.188 69.938 8.047 1 86.81 85 MET A O 1
ATOM 683 N N . PHE A 1 86 ? -11.172 69.438 10.242 1 86.12 86 PHE A N 1
ATOM 684 C CA . PHE A 1 86 ? -11.391 70.812 10.68 1 86.12 86 PHE A CA 1
ATOM 685 C C . PHE A 1 86 ? -10.062 71.5 10.898 1 86.12 86 PHE A C 1
ATOM 687 O O . PHE A 1 86 ? -10.031 72.75 10.984 1 86.12 86 PHE A O 1
ATOM 694 N N . SER A 1 87 ? -9.055 70.75 11.133 1 80.94 87 SER A N 1
ATOM 695 C CA . SER A 1 87 ? -7.762 71.375 11.406 1 80.94 87 SER A CA 1
ATOM 696 C C . SER A 1 87 ? -7.02 71.688 10.109 1 80.94 87 SER A C 1
ATOM 698 O O . SER A 1 87 ? -6.141 72.562 10.094 1 80.94 87 SER A O 1
ATOM 700 N N . THR A 1 88 ? -7.125 70.812 9.172 1 68.25 88 THR A N 1
ATOM 701 C CA . THR A 1 88 ? -6.371 71.062 7.949 1 68.25 88 THR A CA 1
ATOM 702 C C . THR A 1 88 ? -6.93 72.25 7.176 1 68.25 88 THR A C 1
ATOM 704 O O . THR A 1 88 ? -8.125 72.562 7.273 1 68.25 88 THR A O 1
ATOM 707 N N . ASN A 1 89 ? -6.086 73.25 6.848 1 61.75 89 ASN A N 1
ATOM 708 C CA . ASN A 1 89 ? -6.363 74.375 6.004 1 61.75 89 ASN A CA 1
ATOM 709 C C . ASN A 1 89 ? -7.156 74 4.758 1 61.75 89 ASN A C 1
ATOM 711 O O . ASN A 1 89 ? -7.098 74.688 3.74 1 61.75 89 ASN A O 1
ATOM 715 N N . MET A 1 90 ? -7.824 72.938 4.848 1 53.84 90 MET A N 1
ATOM 716 C CA . MET A 1 90 ? -8.586 72.562 3.666 1 53.84 90 MET A CA 1
ATOM 717 C C . MET A 1 90 ? -9.93 73.25 3.621 1 53.84 90 MET A C 1
ATOM 719 O O . MET A 1 90 ? -10.367 73.812 4.625 1 53.84 90 MET A O 1
ATOM 723 N N . ALA A 1 91 ? -10.445 73.438 2.502 1 55.44 91 ALA A N 1
ATOM 724 C CA . ALA A 1 91 ? -11.633 74.25 2.139 1 55.44 91 ALA A CA 1
ATOM 725 C C . ALA A 1 91 ? -12.789 73.938 3.094 1 55.44 91 ALA A C 1
ATOM 727 O O . ALA A 1 91 ? -13.609 74.812 3.373 1 55.44 91 ALA A O 1
ATOM 728 N N . GLU A 1 92 ? -12.727 72.75 3.781 1 56.59 92 GLU A N 1
ATOM 729 C CA . GLU A 1 92 ? -13.844 72.312 4.609 1 56.59 92 GLU A CA 1
ATOM 730 C C . GLU A 1 92 ? -13.812 73 5.977 1 56.59 92 GLU A C 1
ATOM 732 O O . GLU A 1 92 ? -14.844 73.125 6.637 1 56.59 92 GLU A O 1
ATOM 737 N N . SER A 1 93 ? -12.562 73.438 6.395 1 62.16 93 SER A N 1
ATOM 738 C CA . SER A 1 93 ? -12.383 74.062 7.707 1 62.16 93 SER A CA 1
ATOM 739 C C . SER A 1 93 ? -13.273 75.312 7.863 1 62.16 93 SER A C 1
ATOM 741 O O . SER A 1 93 ? -13.719 75.625 8.969 1 62.16 93 SER A O 1
ATOM 743 N N . TYR A 1 94 ? -13.547 75.875 6.637 1 66.38 94 TYR A N 1
ATOM 744 C CA . TYR A 1 94 ? -14.289 77.125 6.719 1 66.38 94 TYR A CA 1
ATOM 745 C C . TYR A 1 94 ? -15.719 76.938 6.23 1 66.38 94 TYR A C 1
ATOM 747 O O . TYR A 1 94 ? -16.516 77.875 6.262 1 66.38 94 TYR A O 1
ATOM 755 N N . GLN A 1 95 ? -15.977 75.75 5.879 1 72.69 95 GLN A N 1
ATOM 756 C CA . GLN A 1 95 ? -17.312 75.5 5.34 1 72.69 95 GLN A CA 1
ATOM 757 C C . GLN A 1 95 ? -18.312 75.188 6.453 1 72.69 95 GLN A C 1
ATOM 759 O O . GLN A 1 95 ? -17.984 74.5 7.406 1 72.69 95 GLN A O 1
ATOM 764 N N . ASP A 1 96 ? -19.438 75.75 6.289 1 82.12 96 ASP A N 1
ATOM 765 C CA . ASP A 1 96 ? -20.516 75.625 7.254 1 82.12 96 ASP A CA 1
ATOM 766 C C . ASP A 1 96 ? -21.266 74.312 6.988 1 82.12 96 ASP A C 1
ATOM 768 O O . ASP A 1 96 ? -21.922 73.75 7.887 1 82.12 96 ASP A O 1
ATOM 772 N N . LYS A 1 97 ? -21.125 73.812 5.781 1 89.19 97 LYS A N 1
ATOM 773 C CA . LYS A 1 97 ? -21.781 72.562 5.402 1 89.19 97 LYS A CA 1
ATOM 774 C C . LYS A 1 97 ? -20.797 71.562 4.789 1 89.19 97 LYS A C 1
ATOM 776 O O . LYS A 1 97 ? -20.078 71.875 3.855 1 89.19 97 LYS A O 1
ATOM 781 N N . ILE A 1 98 ? -20.719 70.375 5.363 1 89.75 98 ILE A N 1
ATOM 782 C CA . ILE A 1 98 ? -19.828 69.375 4.895 1 89.75 98 ILE A CA 1
ATOM 783 C C . ILE A 1 98 ? -20.625 68.188 4.398 1 89.75 98 ILE A C 1
ATOM 785 O O . ILE A 1 98 ? -21.453 67.625 5.133 1 89.75 98 ILE A O 1
ATOM 789 N N . THR A 1 99 ? -20.375 67.75 3.195 1 90.81 99 THR A N 1
ATOM 790 C CA . THR A 1 99 ? -21.062 66.562 2.621 1 90.81 99 THR A CA 1
ATOM 791 C C . THR A 1 99 ? -20.219 65.312 2.803 1 90.81 99 THR A C 1
ATOM 793 O O . THR A 1 99 ? -19.062 65.25 2.389 1 90.81 99 THR A O 1
ATOM 796 N N . LEU A 1 100 ? -20.75 64.375 3.488 1 90.44 100 LEU A N 1
ATOM 797 C CA . LEU A 1 100 ? -20.125 63.062 3.658 1 90.44 100 LEU A CA 1
ATOM 798 C C . LEU A 1 100 ? -20.703 62.062 2.672 1 90.44 100 LEU A C 1
ATOM 800 O O . LEU A 1 100 ? -21.906 61.844 2.643 1 90.44 100 LEU A O 1
ATOM 804 N N . LYS A 1 101 ? -19.859 61.406 1.926 1 88.06 101 LYS A N 1
ATOM 805 C CA . LYS A 1 101 ? -20.266 60.469 0.892 1 88.06 101 LYS A CA 1
ATOM 806 C C . LYS A 1 101 ? -20.219 59.031 1.412 1 88.06 101 LYS A C 1
ATOM 808 O O . LYS A 1 101 ? -19.562 58.75 2.418 1 88.06 101 LYS A O 1
ATOM 813 N N . GLU A 1 102 ? -21.016 58.094 0.832 1 83.88 102 GLU A N 1
ATOM 814 C CA . GLU A 1 102 ? -21.016 56.656 1.06 1 83.88 102 GLU A CA 1
ATOM 815 C C . GLU A 1 102 ? -21.453 56.312 2.48 1 83.88 102 GLU A C 1
ATOM 817 O O . GLU A 1 102 ? -20.875 55.438 3.131 1 83.88 102 GLU A O 1
ATOM 822 N N . LEU A 1 103 ? -22.156 57.188 2.996 1 89.25 103 LEU A N 1
ATOM 823 C CA . LEU A 1 103 ? -22.766 56.969 4.312 1 89.25 103 LEU A CA 1
ATOM 824 C C . LEU A 1 103 ? -24.266 57.188 4.27 1 89.25 103 LEU A C 1
ATOM 826 O O . LEU A 1 103 ? -24.75 58.062 3.549 1 89.25 103 LEU A O 1
ATOM 830 N N . ASP A 1 104 ? -24.984 56.406 4.922 1 91.69 104 ASP A N 1
ATOM 831 C CA . ASP A 1 104 ? -26.438 56.594 4.98 1 91.69 104 ASP A CA 1
ATOM 832 C C . ASP A 1 104 ? -26.828 57.438 6.203 1 91.69 104 ASP A C 1
ATOM 834 O O . ASP A 1 104 ? -26.141 57.406 7.223 1 91.69 104 ASP A O 1
ATOM 838 N N . PRO A 1 105 ? -27.938 58.125 6.117 1 93.62 105 PRO A N 1
ATOM 839 C CA . PRO A 1 105 ? -28.359 59.062 7.184 1 93.62 105 PRO A CA 1
ATOM 840 C C . PRO A 1 105 ? -28.625 58.344 8.508 1 93.62 105 PRO A C 1
ATOM 842 O O . PRO A 1 105 ? -28.328 58.875 9.57 1 93.62 105 PRO A O 1
ATOM 845 N N . GLN A 1 106 ? -29.172 57.219 8.352 1 93.12 106 GLN A N 1
ATOM 846 C CA . GLN A 1 106 ? -29.453 56.469 9.578 1 93.12 106 GLN A CA 1
ATOM 847 C C . GLN A 1 106 ? -28.172 56.156 10.336 1 93.12 106 GLN A C 1
ATOM 849 O O . GLN A 1 106 ? -28.109 56.312 11.562 1 93.12 106 GLN A O 1
ATOM 854 N N . THR A 1 107 ? -27.188 55.688 9.672 1 94.88 107 THR A N 1
ATOM 855 C CA . THR A 1 107 ? -25.906 55.344 10.273 1 94.88 107 THR A CA 1
ATOM 856 C C . THR A 1 107 ? -25.266 56.594 10.891 1 94.88 107 THR A C 1
ATOM 858 O O . THR A 1 107 ? -24.719 56.531 11.992 1 94.88 107 THR A O 1
ATOM 861 N N . MET A 1 108 ? -25.344 57.719 10.211 1 94.69 108 MET A N 1
ATOM 862 C CA . MET A 1 108 ? -24.781 58.969 10.727 1 94.69 108 MET A CA 1
ATOM 863 C C . MET A 1 108 ? -25.484 59.375 12.016 1 94.69 108 MET A C 1
ATOM 865 O O . MET A 1 108 ? -24.844 59.812 12.961 1 94.69 108 MET A O 1
ATOM 869 N N . GLY A 1 109 ? -26.812 59.219 11.961 1 93.69 109 GLY A N 1
ATOM 870 C CA . GLY A 1 109 ? -27.562 59.5 13.172 1 93.69 109 GLY A CA 1
ATOM 871 C C . GLY A 1 109 ? -27.094 58.688 14.367 1 93.69 109 GLY A C 1
ATOM 872 O O . GLY A 1 109 ? -26.953 59.25 15.469 1 93.69 109 GLY A O 1
ATOM 873 N N . LEU A 1 110 ? -26.828 57.438 14.117 1 94.75 110 LEU A N 1
ATOM 874 C CA . LEU A 1 110 ? -26.391 56.562 15.188 1 94.75 110 LEU A CA 1
ATOM 875 C C . LEU A 1 110 ? -24.984 56.938 15.656 1 94.75 110 LEU A C 1
ATOM 877 O O . LEU A 1 110 ? -24.688 56.906 16.859 1 94.75 110 LEU A O 1
ATOM 881 N N . VAL A 1 111 ? -24.109 57.312 14.758 1 95.38 111 VAL A N 1
ATOM 882 C CA . VAL A 1 111 ? -22.75 57.719 15.086 1 95.38 111 VAL A CA 1
ATOM 883 C C . VAL A 1 111 ? -22.812 58.969 15.969 1 95.38 111 VAL A C 1
ATOM 885 O O . VAL A 1 111 ? -22.109 59.062 16.984 1 95.38 111 VAL A O 1
ATOM 888 N N . LEU A 1 112 ? -23.656 59.906 15.555 1 94.31 112 LEU A N 1
ATOM 889 C CA . LEU A 1 112 ? -23.781 61.156 16.312 1 94.31 112 LEU A CA 1
ATOM 890 C C . LEU A 1 112 ? -24.422 60.906 17.672 1 94.31 112 LEU A C 1
ATOM 892 O O . LEU A 1 112 ? -24.062 61.562 18.656 1 94.31 112 LEU A O 1
ATOM 896 N N . ASP A 1 113 ? -25.359 60 17.688 1 92.94 113 ASP A N 1
ATOM 897 C CA . ASP A 1 113 ? -25.922 59.625 18.969 1 92.94 113 ASP A CA 1
ATOM 898 C C . ASP A 1 113 ? -24.844 59.125 19.922 1 92.94 113 ASP A C 1
ATOM 900 O O . ASP A 1 113 ? -24.844 59.5 21.109 1 92.94 113 ASP A O 1
ATOM 904 N N . TYR A 1 114 ? -24 58.312 19.391 1 94.06 114 TYR A N 1
ATOM 905 C CA . TYR A 1 114 ? -22.891 57.781 20.203 1 94.06 114 TYR A CA 1
ATOM 906 C C . TYR A 1 114 ? -21.953 58.906 20.625 1 94.06 114 TYR A C 1
ATOM 908 O O . TYR A 1 114 ? -21.562 59 21.797 1 94.06 114 TYR A O 1
ATOM 916 N N . ILE A 1 115 ? -21.672 59.812 19.734 1 93.25 115 ILE A N 1
ATOM 917 C CA . ILE A 1 115 ? -20.734 60.906 20.016 1 93.25 115 ILE A CA 1
ATOM 918 C C . ILE A 1 115 ? -21.297 61.812 21.094 1 93.25 115 ILE A C 1
ATOM 920 O O . ILE A 1 115 ? -20.578 62.219 22.016 1 93.25 115 ILE A O 1
ATOM 924 N N . TYR A 1 116 ? -22.578 62.031 21.031 1 93.25 116 TYR A N 1
ATOM 925 C CA . TYR A 1 116 ? -23.156 63.031 21.906 1 93.25 116 TYR A CA 1
ATOM 926 C C . TYR A 1 116 ? -23.719 62.406 23.172 1 93.25 116 TYR A C 1
ATOM 928 O O . TYR A 1 116 ? -23.969 63.094 24.156 1 93.25 116 TYR A O 1
ATOM 936 N N . THR A 1 117 ? -23.969 61.094 23.234 1 91.31 117 THR A N 1
ATOM 937 C CA . THR A 1 117 ? -24.594 60.5 24.406 1 91.31 117 THR A CA 1
ATOM 938 C C . THR A 1 117 ? -23.719 59.406 25.016 1 91.31 117 THR A C 1
ATOM 940 O O . THR A 1 117 ? -23.891 59.031 26.172 1 91.31 117 THR A O 1
ATOM 943 N N . GLY A 1 118 ? -22.812 58.938 24.203 1 90.31 118 GLY A N 1
ATOM 944 C CA . GLY A 1 118 ? -22 57.812 24.641 1 90.31 118 GLY A CA 1
ATOM 945 C C . GLY A 1 118 ? -22.734 56.469 24.562 1 90.31 118 GLY A C 1
ATOM 946 O O . GLY A 1 118 ? -22.219 55.438 25 1 90.31 118 GLY A O 1
ATOM 947 N N . GLN A 1 119 ? -23.938 56.531 24.062 1 91.31 119 GLN A N 1
ATOM 948 C CA . GLN A 1 119 ? -24.75 55.312 23.938 1 91.31 119 GLN A CA 1
ATOM 949 C C . GLN A 1 119 ? -25.328 55.188 22.531 1 91.31 119 GLN A C 1
ATOM 951 O O . GLN A 1 119 ? -25.562 56.188 21.859 1 91.31 119 GLN A O 1
ATOM 956 N N . VAL A 1 120 ? -25.406 53.938 22.078 1 92.25 120 VAL A N 1
ATOM 957 C CA . VAL A 1 120 ? -26.016 53.688 20.766 1 92.25 120 VAL A CA 1
ATOM 958 C C . VAL A 1 120 ? -26.766 52.344 20.781 1 92.25 120 VAL A C 1
ATOM 960 O O . VAL A 1 120 ? -26.344 51.406 21.438 1 92.25 120 VAL A O 1
ATOM 963 N N . LEU A 1 121 ? -27.875 52.375 20.141 1 90.75 121 LEU A N 1
ATOM 964 C CA . LEU A 1 121 ? -28.641 51.125 19.984 1 90.75 121 LEU A CA 1
ATOM 965 C C . LEU A 1 121 ? -28.125 50.312 18.812 1 90.75 121 LEU A C 1
ATOM 967 O O . LEU A 1 121 ? -28.078 50.781 17.688 1 90.75 121 LEU A O 1
ATOM 971 N N . LEU A 1 122 ? -27.703 49.094 19.188 1 90.62 122 LEU A N 1
ATOM 972 C CA . LEU A 1 122 ? -27.156 48.219 18.156 1 90.62 122 LEU A CA 1
ATOM 973 C C . LEU A 1 122 ? -28.203 47.188 17.703 1 90.62 122 LEU A C 1
ATOM 975 O O . LEU A 1 122 ? -28.969 46.688 18.531 1 90.62 122 LEU A O 1
ATOM 979 N N . SER A 1 123 ? -28.328 47 16.422 1 91 123 SER A N 1
ATOM 980 C CA . SER A 1 123 ? -29.172 45.969 15.828 1 91 123 SER A CA 1
ATOM 981 C C . SER A 1 123 ? -28.453 45.219 14.703 1 91 123 SER A C 1
ATOM 983 O O . SER A 1 123 ? -27.453 45.719 14.172 1 91 123 SER A O 1
ATOM 985 N N . GLU A 1 124 ? -28.922 44.062 14.281 1 88 124 GLU A N 1
ATOM 986 C CA . GLU A 1 124 ? -28.312 43.25 13.227 1 88 124 GLU A CA 1
ATOM 987 C C . GLU A 1 124 ? -28.359 43.969 11.883 1 88 124 GLU A C 1
ATOM 989 O O . GLU A 1 124 ? -27.484 43.781 11.039 1 88 124 GLU A O 1
ATOM 994 N N . GLU A 1 125 ? -29.281 44.844 11.727 1 87.38 125 GLU A N 1
ATOM 995 C CA . GLU A 1 125 ? -29.484 45.531 10.461 1 87.38 125 GLU A CA 1
ATOM 996 C C . GLU A 1 125 ? -28.516 46.688 10.297 1 87.38 125 GLU A C 1
ATOM 998 O O . GLU A 1 125 ? -28.094 47 9.188 1 87.38 125 GLU A O 1
ATOM 1003 N N . THR A 1 126 ? -28.125 47.25 11.453 1 90.75 126 THR A N 1
ATOM 1004 C CA . THR A 1 126 ? -27.391 48.5 11.344 1 90.75 126 THR A CA 1
ATOM 1005 C C . THR A 1 126 ? -25.938 48.312 11.766 1 90.75 126 THR A C 1
ATOM 1007 O O . THR A 1 126 ? -25.078 49.156 11.469 1 90.75 126 THR A O 1
ATOM 1010 N N . VAL A 1 127 ? -25.719 47.188 12.391 1 92.06 127 VAL A N 1
ATOM 1011 C CA . VAL A 1 127 ? -24.438 47.031 13.07 1 92.06 127 VAL A CA 1
ATOM 1012 C C . VAL A 1 127 ? -23.297 47.031 12.055 1 92.06 127 VAL A C 1
ATOM 1014 O O . VAL A 1 127 ? -22.219 47.594 12.312 1 92.06 127 VAL A O 1
ATOM 1017 N N . GLN A 1 128 ? -23.422 46.5 10.938 1 89.81 128 GLN A N 1
ATOM 1018 C CA . GLN A 1 128 ? -22.344 46.438 9.945 1 89.81 128 GLN A CA 1
ATOM 1019 C C . GLN A 1 128 ? -22 47.812 9.414 1 89.81 128 GLN A C 1
ATOM 1021 O O . GLN A 1 128 ? -20.828 48.156 9.266 1 89.81 128 GLN A O 1
ATOM 1026 N N . HIS A 1 129 ? -23.031 48.594 9.148 1 91.81 129 HIS A N 1
ATOM 1027 C CA . HIS A 1 129 ? -22.828 49.969 8.688 1 91.81 129 HIS A CA 1
ATOM 1028 C C . HIS A 1 129 ? -22.172 50.812 9.766 1 91.81 129 HIS A C 1
ATOM 1030 O O . HIS A 1 129 ? -21.297 51.625 9.477 1 91.81 129 HIS A O 1
ATOM 1036 N N . LEU A 1 130 ? -22.672 50.562 10.906 1 93.19 130 LEU A N 1
ATOM 1037 C CA . LEU A 1 130 ? -22.125 51.312 12.031 1 93.19 130 LEU A CA 1
ATOM 1038 C C . LEU A 1 130 ? -20.656 50.969 12.25 1 93.19 130 LEU A C 1
ATOM 1040 O O . LEU A 1 130 ? -19.859 51.844 12.562 1 93.19 130 LEU A O 1
ATOM 1044 N N . LEU A 1 131 ? -20.391 49.656 12.117 1 92.69 131 LEU A N 1
ATOM 1045 C CA . LEU A 1 131 ? -19 49.25 12.266 1 92.69 131 LEU A CA 1
ATOM 1046 C C . LEU A 1 131 ? -18.125 49.875 11.18 1 92.69 131 LEU A C 1
ATOM 1048 O O . LEU A 1 131 ? -17.016 50.344 11.469 1 92.69 131 LEU A O 1
ATOM 1052 N N . SER A 1 132 ? -18.562 49.906 10.023 1 91.69 132 SER A N 1
ATOM 1053 C CA . SER A 1 132 ? -17.828 50.531 8.914 1 91.69 132 SER A CA 1
ATOM 1054 C C . SER A 1 132 ? -17.609 52.031 9.156 1 91.69 132 SER A C 1
ATOM 1056 O O . SER A 1 132 ? -16.516 52.531 8.922 1 91.69 132 SER A O 1
ATOM 1058 N N . ALA A 1 133 ? -18.609 52.656 9.633 1 92.94 133 ALA A N 1
ATOM 1059 C CA . ALA A 1 133 ? -18.531 54.094 9.922 1 92.94 133 ALA A CA 1
ATOM 1060 C C . ALA A 1 133 ? -17.578 54.344 11.078 1 92.94 133 ALA A C 1
ATOM 1062 O O . ALA A 1 133 ? -16.812 55.312 11.039 1 92.94 133 ALA A O 1
ATOM 1063 N N . SER A 1 134 ? -17.703 53.562 12.055 1 93.38 134 SER A N 1
ATOM 1064 C CA . SER A 1 134 ? -16.828 53.719 13.211 1 93.38 134 SER A CA 1
ATOM 1065 C C . SER A 1 134 ? -15.359 53.594 12.805 1 93.38 134 SER A C 1
ATOM 1067 O O . SER A 1 134 ? -14.5 54.25 13.375 1 93.38 134 SER A O 1
ATOM 1069 N N . ASN A 1 135 ? -15.133 52.719 11.875 1 90 135 ASN A N 1
ATOM 1070 C CA . ASN A 1 135 ? -13.781 52.562 11.352 1 90 135 ASN A CA 1
ATOM 1071 C C . ASN A 1 135 ? -13.352 53.781 10.547 1 90 135 ASN A C 1
ATOM 1073 O O . ASN A 1 135 ? -12.219 54.25 10.695 1 90 135 ASN A O 1
ATOM 1077 N N . ARG A 1 136 ? -14.211 54.25 9.766 1 90.06 136 ARG A N 1
ATOM 1078 C CA . ARG A 1 136 ? -13.945 55.438 8.945 1 90.06 136 ARG A CA 1
ATOM 1079 C C . ARG A 1 136 ? -13.648 56.656 9.82 1 90.06 136 ARG A C 1
ATOM 1081 O O . ARG A 1 136 ? -12.703 57.406 9.555 1 90.06 136 ARG A O 1
ATOM 1088 N N . PHE A 1 137 ? -14.438 56.781 10.867 1 93.25 137 PHE A N 1
ATOM 1089 C CA . PHE A 1 137 ? -14.32 57.938 11.742 1 93.25 137 PHE A CA 1
ATOM 1090 C C . PHE A 1 137 ? -13.344 57.656 12.883 1 93.25 137 PHE A C 1
ATOM 1092 O O . PHE A 1 137 ? -13.148 58.5 13.75 1 93.25 137 PHE A O 1
ATOM 1099 N N . GLN A 1 138 ? -12.891 56.438 12.93 1 91.75 138 GLN A N 1
ATOM 1100 C CA . GLN A 1 138 ? -11.891 56 13.906 1 91.75 138 GLN A CA 1
ATOM 1101 C C . GLN A 1 138 ? -12.43 56.125 15.328 1 91.75 138 GLN A C 1
ATOM 1103 O O . GLN A 1 138 ? -11.781 56.719 16.203 1 91.75 138 GLN A O 1
ATOM 1108 N N . LEU A 1 139 ? -13.602 55.75 15.5 1 93.38 139 LEU A N 1
ATOM 1109 C CA . LEU A 1 139 ? -14.219 55.656 16.812 1 93.38 139 LEU A CA 1
ATOM 1110 C C . LEU A 1 139 ? -13.977 54.281 17.422 1 93.38 139 LEU A C 1
ATOM 1112 O O . LEU A 1 139 ? -14.82 53.375 17.297 1 93.38 139 LEU A O 1
ATOM 1116 N N . LEU A 1 140 ? -12.984 54.094 18.156 1 90.56 140 LEU A N 1
ATOM 1117 C CA . LEU A 1 140 ? -12.453 52.812 18.578 1 90.56 140 LEU A CA 1
ATOM 1118 C C . LEU A 1 140 ? -13.422 52.094 19.516 1 90.56 140 LEU A C 1
ATOM 1120 O O . LEU A 1 140 ? -13.656 50.906 19.391 1 90.56 140 LEU A O 1
ATOM 1124 N N . SER A 1 141 ? -13.922 52.875 20.484 1 91.94 141 SER A N 1
ATOM 1125 C CA . SER A 1 141 ? -14.836 52.25 21.453 1 91.94 141 SER A CA 1
ATOM 1126 C C . SER A 1 141 ? -16.125 51.812 20.781 1 91.94 141 SER A C 1
ATOM 1128 O O . SER A 1 141 ? -16.672 50.75 21.125 1 91.94 141 SER A O 1
ATOM 1130 N N . LEU A 1 142 ? -16.594 52.625 19.891 1 92.69 142 LEU A N 1
ATOM 1131 C CA . LEU A 1 142 ? -17.781 52.25 19.141 1 92.69 142 LEU A CA 1
ATOM 1132 C C . LEU A 1 142 ? -17.516 51.031 18.266 1 92.69 142 LEU A C 1
ATOM 1134 O O . LEU A 1 142 ? -18.359 50.125 18.172 1 92.69 142 LEU A O 1
ATOM 1138 N N . ARG A 1 143 ? -16.406 51.031 17.641 1 92 143 ARG A N 1
ATOM 1139 C CA . ARG A 1 143 ? -16 49.906 16.812 1 92 143 ARG A CA 1
ATOM 1140 C C . ARG A 1 143 ? -15.977 48.594 17.625 1 92 143 ARG A C 1
ATOM 1142 O O . ARG A 1 143 ? -16.5 47.594 17.188 1 92 143 ARG A O 1
ATOM 1149 N N . SER A 1 144 ? -15.398 48.656 18.781 1 91.81 144 SER A N 1
ATOM 1150 C CA . SER A 1 144 ? -15.305 47.5 19.656 1 91.81 144 SER A CA 1
ATOM 1151 C C . SER A 1 144 ? -16.688 47.031 20.094 1 91.81 144 SER A C 1
ATOM 1153 O O . SER A 1 144 ? -16.938 45.812 20.172 1 91.81 144 SER A O 1
ATOM 1155 N N . GLY A 1 145 ? -17.5 48 20.453 1 92.5 145 GLY A N 1
ATOM 1156 C CA . GLY A 1 145 ? -18.859 47.656 20.828 1 92.5 145 GLY A CA 1
ATOM 1157 C C . GLY A 1 145 ? -19.609 46.969 19.703 1 92.5 145 GLY A C 1
ATOM 1158 O O . GLY A 1 145 ? -20.344 46 19.938 1 92.5 145 GLY A O 1
ATOM 1159 N N . CYS A 1 146 ? -19.484 47.531 18.5 1 93.19 146 CYS A N 1
ATOM 1160 C CA . CYS A 1 146 ? -20.125 46.906 17.328 1 93.19 146 CYS A CA 1
ATOM 1161 C C . CYS A 1 146 ? -19.578 45.5 17.078 1 93.19 146 CYS A C 1
ATOM 1163 O O . CYS A 1 146 ? -20.359 44.594 16.812 1 93.19 146 CYS A O 1
ATOM 1165 N N . ALA A 1 147 ? -18.266 45.312 17.109 1 92.56 147 ALA A N 1
ATOM 1166 C CA . ALA A 1 147 ? -17.641 44.031 16.906 1 92.56 147 ALA A CA 1
ATOM 1167 C C . ALA A 1 147 ? -18.125 43 17.922 1 92.56 147 ALA A C 1
ATOM 1169 O O . ALA A 1 147 ? -18.391 41.844 17.578 1 92.56 147 ALA A O 1
ATOM 1170 N N . GLU A 1 148 ? -18.219 43.406 19.141 1 93.06 148 GLU A N 1
ATOM 1171 C CA . GLU A 1 148 ? -18.703 42.531 20.203 1 93.06 148 GLU A CA 1
ATOM 1172 C C . GLU A 1 148 ? -20.141 42.094 19.953 1 93.06 148 GLU A C 1
ATOM 1174 O O . GLU A 1 148 ? -20.484 40.906 20.156 1 93.06 148 GLU A O 1
ATOM 1179 N N . PHE A 1 149 ? -20.906 43.062 19.578 1 93.88 149 PHE A N 1
ATOM 1180 C CA . PHE A 1 149 ? -22.281 42.75 19.234 1 93.88 149 PHE A CA 1
ATOM 1181 C C . PHE A 1 149 ? -22.344 41.719 18.125 1 93.88 149 PHE A C 1
ATOM 1183 O O . PHE A 1 149 ? -23.078 40.75 18.234 1 93.88 149 PHE A O 1
ATOM 1190 N N . MET A 1 150 ? -21.594 41.844 17.156 1 93.5 150 MET A N 1
ATOM 1191 C CA . MET A 1 150 ? -21.578 40.938 16.016 1 93.5 150 MET A CA 1
ATOM 1192 C C . MET A 1 150 ? -21.062 39.562 16.438 1 93.5 150 MET A C 1
ATOM 1194 O O . MET A 1 150 ? -21.594 38.531 15.992 1 93.5 150 MET A O 1
ATOM 1198 N N . MET A 1 151 ? -20.078 39.469 17.281 1 93.56 151 MET A N 1
ATOM 1199 C CA . MET A 1 151 ? -19.516 38.219 17.781 1 93.56 151 MET A CA 1
ATOM 1200 C C . MET A 1 151 ? -20.578 37.375 18.469 1 93.56 151 MET A C 1
ATOM 1202 O O . MET A 1 151 ? -20.562 36.156 18.375 1 93.56 151 MET A O 1
ATOM 1206 N N . ASN A 1 152 ? -21.438 38.062 19.062 1 93.38 152 ASN A N 1
ATOM 1207 C CA . ASN A 1 152 ? -22.484 37.375 19.828 1 93.38 152 ASN A CA 1
ATOM 1208 C C . ASN A 1 152 ? -23.641 36.938 18.922 1 93.38 152 ASN A C 1
ATOM 1210 O O . ASN A 1 152 ? -24.5 36.156 19.344 1 93.38 152 ASN A O 1
ATOM 1214 N N . HIS A 1 153 ? -23.594 37.406 17.672 1 92.88 153 HIS A N 1
ATOM 1215 C CA . HIS A 1 153 ? -24.719 37.125 16.797 1 92.88 153 HIS A CA 1
ATOM 1216 C C . HIS A 1 153 ? -24.266 36.375 15.539 1 92.88 153 HIS A C 1
ATOM 1218 O O . HIS A 1 153 ? -24.969 36.375 14.523 1 92.88 153 HIS A O 1
ATOM 1224 N N . ILE A 1 154 ? -23.062 35.812 15.602 1 93.25 154 ILE A N 1
ATOM 1225 C CA . ILE A 1 154 ? -22.609 35 14.484 1 93.25 154 ILE A CA 1
ATOM 1226 C C . ILE A 1 154 ? -23.344 33.656 14.469 1 93.25 154 ILE A C 1
ATOM 1228 O O . ILE A 1 154 ? -23.469 33 15.508 1 93.25 154 ILE A O 1
ATOM 1232 N N . THR A 1 155 ? -23.859 33.281 13.375 1 91.69 155 THR A N 1
ATOM 1233 C CA . THR A 1 155 ? -24.516 32 13.164 1 91.69 155 THR A CA 1
ATOM 1234 C C . THR A 1 155 ? -23.938 31.297 11.93 1 91.69 155 THR A C 1
ATOM 1236 O O . THR A 1 155 ? -23.125 31.875 11.203 1 91.69 155 THR A O 1
ATOM 1239 N N . VAL A 1 156 ? -24.391 30.125 11.703 1 92.94 156 VAL A N 1
ATOM 1240 C CA . VAL A 1 156 ? -23.938 29.344 10.562 1 92.94 156 VAL A CA 1
ATOM 1241 C C . VAL A 1 156 ? -24.406 29.984 9.266 1 92.94 156 VAL A C 1
ATOM 1243 O O . VAL A 1 156 ? -23.734 29.891 8.234 1 92.94 156 VAL A O 1
ATOM 1246 N N . SER A 1 157 ? -25.438 30.75 9.328 1 91.38 157 SER A N 1
ATOM 1247 C CA . SER A 1 157 ? -26.047 31.328 8.125 1 91.38 157 SER A CA 1
ATOM 1248 C C . SER A 1 157 ? -25.344 32.625 7.715 1 91.38 157 SER A C 1
ATOM 1250 O O . SER A 1 157 ? -25.469 33.062 6.57 1 91.38 157 SER A O 1
ATOM 1252 N N . ASN A 1 158 ? -24.594 33.25 8.633 1 92.62 158 ASN A N 1
ATOM 1253 C CA . ASN A 1 158 ? -24 34.531 8.273 1 92.62 158 ASN A CA 1
ATOM 1254 C C . ASN A 1 158 ? -22.5 34.531 8.516 1 92.62 158 ASN A C 1
ATOM 1256 O O . ASN A 1 158 ? -21.828 35.531 8.242 1 92.62 158 ASN A O 1
ATOM 1260 N N . CYS A 1 159 ? -21.938 33.469 8.953 1 95.06 159 CYS A N 1
ATOM 1261 C CA . CYS A 1 159 ? -20.562 33.438 9.406 1 95.06 159 CYS A CA 1
ATOM 1262 C C . CYS A 1 159 ? -19.594 33.75 8.266 1 95.06 159 CYS A C 1
ATOM 1264 O O . CYS A 1 159 ? -18.594 34.406 8.461 1 95.06 159 CYS A O 1
ATOM 1266 N N . ILE A 1 160 ? -19.844 33.281 7.07 1 96.88 160 ILE A N 1
ATOM 1267 C CA . ILE A 1 160 ? -18.969 33.531 5.938 1 96.88 160 ILE A CA 1
ATOM 1268 C C . ILE A 1 160 ? -18.938 35.031 5.637 1 96.88 160 ILE A C 1
ATOM 1270 O O . ILE A 1 160 ? -17.859 35.625 5.5 1 96.88 160 ILE A O 1
ATOM 1274 N N . GLY A 1 161 ? -20.125 35.656 5.598 1 94.94 161 GLY A N 1
ATOM 1275 C CA . GLY A 1 161 ? -20.219 37.094 5.363 1 94.94 161 GLY A CA 1
ATOM 1276 C C . GLY A 1 161 ? -19.531 37.906 6.441 1 94.94 161 GLY A C 1
ATOM 1277 O O . GLY A 1 161 ? -18.828 38.875 6.141 1 94.94 161 GLY A O 1
ATOM 1278 N N . VAL A 1 162 ? -19.781 37.5 7.648 1 94.62 162 VAL A N 1
ATOM 1279 C CA . VAL A 1 162 ? -19.172 38.188 8.773 1 94.62 162 VAL A CA 1
ATOM 1280 C C . VAL A 1 162 ? -17.656 38.094 8.703 1 94.62 162 VAL A C 1
ATOM 1282 O O . VAL A 1 162 ? -16.938 39.031 8.984 1 94.62 162 VAL A O 1
ATOM 1285 N N . TYR A 1 163 ? -17.141 36.938 8.352 1 96.5 163 TYR A N 1
ATOM 1286 C CA . TYR A 1 163 ? -15.695 36.719 8.258 1 96.5 163 TYR A CA 1
ATOM 1287 C C . TYR A 1 163 ? -15.062 37.688 7.266 1 96.5 163 TYR A C 1
ATOM 1289 O O . TYR A 1 163 ? -14.109 38.375 7.598 1 96.5 163 TYR A O 1
ATOM 1297 N N . PHE A 1 164 ? -15.586 37.75 6.109 1 95.62 164 PHE A N 1
ATOM 1298 C CA . PHE A 1 164 ? -14.977 38.594 5.074 1 95.62 164 PHE A CA 1
ATOM 1299 C C . PHE A 1 164 ? -15.203 40.062 5.367 1 95.62 164 PHE A C 1
ATOM 1301 O O . PHE A 1 164 ? -14.352 40.906 5.051 1 95.62 164 PHE A O 1
ATOM 1308 N N . PHE A 1 165 ? -16.312 40.375 5.992 1 93.5 165 PHE A N 1
ATOM 1309 C CA . PHE A 1 165 ? -16.562 41.75 6.43 1 93.5 165 PHE A CA 1
ATOM 1310 C C . PHE A 1 165 ? -15.531 42.188 7.469 1 93.5 165 PHE A C 1
ATOM 1312 O O . PHE A 1 165 ? -14.961 43.281 7.371 1 93.5 165 PHE A O 1
ATOM 1319 N N . ALA A 1 166 ? -15.391 41.312 8.414 1 93.81 166 ALA A N 1
ATOM 1320 C CA . ALA A 1 166 ? -14.43 41.594 9.477 1 93.81 166 ALA A CA 1
ATOM 1321 C C . ALA A 1 166 ? -13.023 41.75 8.914 1 93.81 166 ALA A C 1
ATOM 1323 O O . ALA A 1 166 ? -12.281 42.625 9.336 1 93.81 166 ALA A O 1
ATOM 1324 N N . LYS A 1 167 ? -12.656 40.938 7.988 1 93.5 167 LYS A N 1
ATOM 1325 C CA . LYS A 1 167 ? -11.336 41 7.363 1 93.5 167 LYS A CA 1
ATOM 1326 C C . LYS A 1 167 ? -11.164 42.312 6.594 1 93.5 167 LYS A C 1
ATOM 1328 O O . LYS A 1 167 ? -10.117 42.969 6.691 1 93.5 167 LYS A O 1
ATOM 1333 N N . ALA A 1 168 ? -12.164 42.688 5.879 1 91.69 168 ALA A N 1
ATOM 1334 C CA . ALA A 1 168 ? -12.117 43.938 5.082 1 91.69 168 ALA A CA 1
ATOM 1335 C C . ALA A 1 168 ? -11.961 45.156 5.973 1 91.69 168 ALA A C 1
ATOM 1337 O O . ALA A 1 168 ? -11.328 46.125 5.578 1 91.69 168 ALA A O 1
ATOM 1338 N N . HIS A 1 169 ? -12.477 45.031 7.184 1 88.81 169 HIS A N 1
ATOM 1339 C CA . HIS A 1 169 ? -12.461 46.188 8.086 1 88.81 169 HIS A CA 1
ATOM 1340 C C . HIS A 1 169 ? -11.414 46 9.188 1 88.81 169 HIS A C 1
ATOM 1342 O O . HIS A 1 169 ? -11.43 46.719 10.18 1 88.81 169 HIS A O 1
ATOM 1348 N N . GLU A 1 170 ? -10.625 44.875 9.133 1 87.81 170 GLU A N 1
ATOM 1349 C CA . GLU A 1 170 ? -9.461 44.625 9.984 1 87.81 170 GLU A CA 1
ATOM 1350 C C . GLU A 1 170 ? -9.883 44.406 11.43 1 87.81 170 GLU A C 1
ATOM 1352 O O . GLU A 1 170 ? -9.242 44.906 12.352 1 87.81 170 GLU A O 1
ATOM 1357 N N . CYS A 1 171 ? -10.992 43.938 11.586 1 89.25 171 CYS A N 1
ATOM 1358 C CA . CYS A 1 171 ? -11.414 43.469 12.898 1 89.25 171 CYS A CA 1
ATOM 1359 C C . CYS A 1 171 ? -10.914 42.062 13.164 1 89.25 171 CYS A C 1
ATOM 1361 O O . CYS A 1 171 ? -11.648 41.094 12.945 1 89.25 171 CYS A O 1
ATOM 1363 N N . THR A 1 172 ? -9.844 41.844 13.719 1 91.44 172 THR A N 1
ATOM 1364 C CA . THR A 1 172 ? -9.117 40.562 13.797 1 91.44 172 THR A CA 1
ATOM 1365 C C . THR A 1 172 ? -9.852 39.594 14.688 1 91.44 172 THR A C 1
ATOM 1367 O O . THR A 1 172 ? -9.984 38.406 14.336 1 91.44 172 THR A O 1
ATOM 1370 N N . ASP A 1 173 ? -10.297 40.031 15.797 1 92.12 173 ASP A N 1
ATOM 1371 C CA . ASP A 1 173 ? -10.961 39.156 16.734 1 92.12 173 ASP A CA 1
ATOM 1372 C C . ASP A 1 173 ? -12.258 38.594 16.156 1 92.12 173 ASP A C 1
ATOM 1374 O O . ASP A 1 173 ? -12.539 37.406 16.266 1 92.12 173 ASP A O 1
ATOM 1378 N N . LEU A 1 174 ? -13.008 39.531 15.578 1 92.88 174 LEU A N 1
ATOM 1379 C CA . LEU A 1 174 ? -14.25 39.125 14.938 1 92.88 174 LEU A CA 1
ATOM 1380 C C . LEU A 1 174 ? -13.984 38.188 13.781 1 92.88 174 LEU A C 1
ATOM 1382 O O . LEU A 1 174 ? -14.703 37.188 13.609 1 92.88 174 LEU A O 1
ATOM 1386 N N . ALA A 1 175 ? -12.992 38.5 13.047 1 95.69 175 ALA A N 1
ATOM 1387 C CA . ALA A 1 175 ? -12.625 37.656 11.914 1 95.69 175 ALA A CA 1
ATOM 1388 C C . ALA A 1 175 ? -12.211 36.25 12.391 1 95.69 175 ALA A C 1
ATOM 1390 O O . ALA A 1 175 ? -12.602 35.25 11.789 1 95.69 175 ALA A O 1
ATOM 1391 N N . THR A 1 176 ? -11.461 36.188 13.398 1 95.94 176 THR A N 1
ATOM 1392 C CA . THR A 1 176 ? -10.977 34.906 13.945 1 95.94 176 THR A CA 1
ATOM 1393 C C . THR A 1 176 ? -12.141 34.062 14.422 1 95.94 176 THR A C 1
ATOM 1395 O O . THR A 1 176 ? -12.195 32.844 14.133 1 95.94 176 THR A O 1
ATOM 1398 N N . LYS A 1 177 ? -13.023 34.656 15.125 1 95.5 177 LYS A N 1
ATOM 1399 C CA . LYS A 1 177 ? -14.172 33.938 15.633 1 95.5 177 LYS A CA 1
ATOM 1400 C C . LYS A 1 177 ? -15.047 33.406 14.484 1 95.5 177 LYS A C 1
ATOM 1402 O O . LYS A 1 177 ? -15.5 32.281 14.516 1 95.5 177 LYS A O 1
ATOM 1407 N N . ALA A 1 178 ? -15.312 34.281 13.555 1 96.44 178 ALA A N 1
ATOM 1408 C CA . ALA A 1 178 ? -16.109 33.906 12.398 1 96.44 178 ALA A CA 1
ATOM 1409 C C . ALA A 1 178 ? -15.445 32.75 11.633 1 96.44 178 ALA A C 1
ATOM 1411 O O . ALA A 1 178 ? -16.109 31.797 11.219 1 96.44 178 ALA A O 1
ATOM 1412 N N . LYS A 1 179 ? -14.211 32.844 11.492 1 97 179 LYS A N 1
ATOM 1413 C CA . LYS A 1 179 ? -13.453 31.812 10.789 1 97 179 LYS A CA 1
ATOM 1414 C C . LYS A 1 179 ? -13.523 30.484 11.516 1 97 179 LYS A C 1
ATOM 1416 O O . LYS A 1 179 ? -13.617 29.422 10.883 1 97 179 LYS A O 1
ATOM 1421 N N . GLU A 1 180 ? -13.414 30.516 12.75 1 96.81 180 GLU A N 1
ATOM 1422 C CA . GLU A 1 180 ? -13.516 29.297 13.547 1 96.81 180 GLU A CA 1
ATOM 1423 C C . GLU A 1 180 ? -14.844 28.578 13.297 1 96.81 180 GLU A C 1
ATOM 1425 O O . GLU A 1 180 ? -14.883 27.359 13.188 1 96.81 180 GLU A O 1
ATOM 1430 N N . ILE A 1 181 ? -15.859 29.328 13.211 1 96.81 181 ILE A N 1
ATOM 1431 C CA . ILE A 1 181 ? -17.172 28.75 12.953 1 96.81 181 ILE A CA 1
ATOM 1432 C C . ILE A 1 181 ? -17.219 28.188 11.531 1 96.81 181 ILE A C 1
ATOM 1434 O O . ILE A 1 181 ? -17.734 27.094 11.312 1 96.81 181 ILE A O 1
ATOM 1438 N N . VAL A 1 182 ? -16.688 28.953 10.594 1 97.69 182 VAL A N 1
ATOM 1439 C CA . VAL A 1 182 ? -16.625 28.5 9.211 1 97.69 182 VAL A CA 1
ATOM 1440 C C . VAL A 1 182 ? -15.898 27.156 9.141 1 97.69 182 VAL A C 1
ATOM 1442 O O . VAL A 1 182 ? -16.375 26.219 8.5 1 97.69 182 VAL A O 1
ATOM 1445 N N . ASN A 1 183 ? -14.797 27.047 9.812 1 97.94 183 ASN A N 1
ATOM 1446 C CA . ASN A 1 183 ? -13.984 25.844 9.797 1 97.94 183 ASN A CA 1
ATOM 1447 C C . ASN A 1 183 ? -14.695 24.672 10.484 1 97.94 183 ASN A C 1
ATOM 1449 O O . ASN A 1 183 ? -14.703 23.562 9.969 1 97.94 183 ASN A O 1
ATOM 1453 N N . ASN A 1 184 ? -15.336 24.938 11.578 1 97.44 184 ASN A N 1
ATOM 1454 C CA . ASN A 1 184 ? -15.969 23.891 12.367 1 97.44 184 ASN A CA 1
ATOM 1455 C C . ASN A 1 184 ? -17.234 23.375 11.695 1 97.44 184 ASN A C 1
ATOM 1457 O O . ASN A 1 184 ? -17.609 22.203 11.867 1 97.44 184 ASN A O 1
ATOM 1461 N N . ARG A 1 185 ? -17.875 24.219 10.945 1 97.31 185 ARG A N 1
ATOM 1462 C CA . ARG A 1 185 ? -19.141 23.859 10.32 1 97.31 185 ARG A CA 1
ATOM 1463 C C . ARG A 1 185 ? -19 23.781 8.805 1 97.31 185 ARG A C 1
ATOM 1465 O O . ARG A 1 185 ? -19.969 24 8.078 1 97.31 185 ARG A O 1
ATOM 1472 N N . PHE A 1 186 ? -17.859 23.516 8.375 1 98.06 186 PHE A N 1
ATOM 1473 C CA . PHE A 1 186 ? -17.562 23.5 6.949 1 98.06 186 PHE A CA 1
ATOM 1474 C C . PHE A 1 186 ? -18.453 22.484 6.227 1 98.06 186 PHE A C 1
ATOM 1476 O O . PHE A 1 186 ? -18.938 22.766 5.133 1 98.06 186 PHE A O 1
ATOM 1483 N N . THR A 1 187 ? -18.703 21.297 6.766 1 96.62 187 THR A N 1
ATOM 1484 C CA . THR A 1 187 ? -19.422 20.203 6.137 1 96.62 187 THR A CA 1
ATOM 1485 C C . THR A 1 187 ? -20.859 20.609 5.82 1 96.62 187 THR A C 1
ATOM 1487 O O . THR A 1 187 ? -21.453 20.141 4.84 1 96.62 187 THR A O 1
ATOM 1490 N N . VAL A 1 188 ? -21.391 21.516 6.57 1 96.38 188 VAL A N 1
ATOM 1491 C CA . VAL A 1 188 ? -22.766 22 6.367 1 96.38 188 VAL A CA 1
ATOM 1492 C C . VAL A 1 188 ? -22.75 23.234 5.457 1 96.38 188 VAL A C 1
ATOM 1494 O O . VAL A 1 188 ? -23.562 23.344 4.539 1 96.38 188 VAL A O 1
ATOM 1497 N N . LEU A 1 189 ? -21.828 24.078 5.684 1 97.06 189 LEU A N 1
ATOM 1498 C CA . LEU A 1 189 ? -21.75 25.375 4.992 1 97.06 189 LEU A CA 1
ATOM 1499 C C . LEU A 1 189 ? -21.469 25.172 3.506 1 97.06 189 LEU A C 1
ATOM 1501 O O . LEU A 1 189 ? -21.953 25.938 2.67 1 97.06 189 LEU A O 1
ATOM 1505 N N . CYS A 1 190 ? -20.688 24.156 3.186 1 97.06 190 CYS A N 1
ATOM 1506 C CA . CYS A 1 190 ? -20.219 23.984 1.814 1 97.06 190 CYS A CA 1
ATOM 1507 C C . CYS A 1 190 ? -21.375 23.594 0.897 1 97.06 190 CYS A C 1
ATOM 1509 O O . CYS A 1 190 ? -21.25 23.672 -0.327 1 97.06 190 CYS A O 1
ATOM 1511 N N . LYS A 1 191 ? -22.516 23.297 1.449 1 95.12 191 LYS A N 1
ATOM 1512 C CA . LYS A 1 191 ? -23.688 22.906 0.668 1 95.12 191 LYS A CA 1
ATOM 1513 C C . LYS A 1 191 ? -24.688 24.062 0.585 1 95.12 191 LYS A C 1
ATOM 1515 O O . LYS A 1 191 ? -25.688 23.969 -0.112 1 95.12 191 LYS A O 1
ATOM 1520 N N . GLN A 1 192 ? -24.422 25.156 1.221 1 95.12 192 GLN A N 1
ATOM 1521 C CA . GLN A 1 192 ? -25.328 26.297 1.269 1 95.12 192 GLN A CA 1
ATOM 1522 C C . GLN A 1 192 ? -25.062 27.266 0.13 1 95.12 192 GLN A C 1
ATOM 1524 O O . GLN A 1 192 ? -23.938 27.312 -0.392 1 95.12 192 GLN A O 1
ATOM 1529 N N . GLN A 1 193 ? -26.031 28.047 -0.147 1 94.81 193 GLN A N 1
ATOM 1530 C CA . GLN A 1 193 ? -25.969 28.969 -1.279 1 94.81 193 GLN A CA 1
ATOM 1531 C C . GLN A 1 193 ? -24.906 30.031 -1.062 1 94.81 193 GLN A C 1
ATOM 1533 O O . GLN A 1 193 ? -24.266 30.469 -2.016 1 94.81 193 GLN A O 1
ATOM 1538 N N . GLU A 1 194 ? -24.781 30.438 0.142 1 94.56 194 GLU A N 1
ATOM 1539 C CA . GLU A 1 194 ? -23.781 31.453 0.436 1 94.56 194 GLU A CA 1
ATOM 1540 C C . GLU A 1 194 ? -22.391 31 0.017 1 94.56 194 GLU A C 1
ATOM 1542 O O . GLU A 1 194 ? -21.609 31.781 -0.527 1 94.56 194 GLU A O 1
ATOM 1547 N N . PHE A 1 195 ? -22.109 29.75 0.284 1 97.38 195 PHE A N 1
ATOM 1548 C CA . PHE A 1 195 ? -20.828 29.172 -0.098 1 97.38 195 PHE A CA 1
ATOM 1549 C C . PHE A 1 195 ? -20.734 29 -1.611 1 97.38 195 PHE A C 1
ATOM 1551 O O . PHE A 1 195 ? -19.734 29.359 -2.223 1 97.38 195 PHE A O 1
ATOM 1558 N N . LEU A 1 196 ? -21.734 28.531 -2.23 1 97.5 196 LEU A N 1
ATOM 1559 C CA . LEU A 1 196 ? -21.766 28.219 -3.654 1 97.5 196 LEU A CA 1
ATOM 1560 C C . LEU A 1 196 ? -21.719 29.5 -4.492 1 97.5 196 LEU A C 1
ATOM 1562 O O . LEU A 1 196 ? -21.406 29.453 -5.684 1 97.5 196 LEU A O 1
ATOM 1566 N N . SER A 1 197 ? -22 30.656 -3.82 1 96.5 197 SER A N 1
ATOM 1567 C CA . SER A 1 197 ? -22.047 31.922 -4.551 1 96.5 197 SER A CA 1
ATOM 1568 C C . SER A 1 197 ? -20.75 32.719 -4.355 1 96.5 197 SER A C 1
ATOM 1570 O O . SER A 1 197 ? -20.594 33.812 -4.914 1 96.5 197 SER A O 1
ATOM 1572 N N . LEU A 1 198 ? -19.844 32.219 -3.664 1 97.38 198 LEU A N 1
ATOM 1573 C CA . LEU A 1 198 ? -18.594 32.906 -3.381 1 97.38 198 LEU A CA 1
ATOM 1574 C C . LEU A 1 198 ? -17.797 33.156 -4.656 1 97.38 198 LEU A C 1
ATOM 1576 O O . LEU A 1 198 ? -17.75 32.281 -5.523 1 97.38 198 LEU A O 1
ATOM 1580 N N . PRO A 1 199 ? -17.172 34.344 -4.691 1 96.88 199 PRO A N 1
ATOM 1581 C CA . PRO A 1 199 ? -16.141 34.469 -5.734 1 96.88 199 PRO A CA 1
ATOM 1582 C C . PRO A 1 199 ? -14.945 33.562 -5.512 1 96.88 199 PRO A C 1
ATOM 1584 O O . PRO A 1 199 ? -14.734 33.094 -4.398 1 96.88 199 PRO A O 1
ATOM 1587 N N . SER A 1 200 ? -14.195 33.312 -6.547 1 97.38 200 SER A N 1
ATOM 1588 C CA . SER A 1 200 ? -13.117 32.344 -6.531 1 97.38 200 SER A CA 1
ATOM 1589 C C . SER A 1 200 ? -12.07 32.688 -5.477 1 97.38 200 SER A C 1
ATOM 1591 O O . SER A 1 200 ? -11.562 31.812 -4.785 1 97.38 200 SER A O 1
ATOM 1593 N N . ASP A 1 201 ? -11.758 33.938 -5.344 1 96.81 201 ASP A N 1
ATOM 1594 C CA . ASP A 1 201 ? -10.719 34.375 -4.414 1 96.81 201 ASP A CA 1
ATOM 1595 C C . ASP A 1 201 ? -11.125 34.094 -2.969 1 96.81 201 ASP A C 1
ATOM 1597 O O . ASP A 1 201 ? -10.305 33.656 -2.154 1 96.81 201 ASP A O 1
ATOM 1601 N N . LYS A 1 202 ? -12.375 34.375 -2.617 1 97.31 202 LYS A N 1
ATOM 1602 C CA . LYS A 1 202 ? -12.875 34.125 -1.271 1 97.31 202 LYS A CA 1
ATOM 1603 C C . LYS A 1 202 ? -12.984 32.625 -1.003 1 97.31 202 LYS A C 1
ATOM 1605 O O . LYS A 1 202 ? -12.727 32.156 0.112 1 97.31 202 LYS A O 1
ATOM 1610 N N . LEU A 1 203 ? -13.391 31.891 -2.047 1 98.19 203 LEU A N 1
ATOM 1611 C CA . LEU A 1 203 ? -13.438 30.438 -1.91 1 98.19 203 LEU A CA 1
ATOM 1612 C C . LEU A 1 203 ? -12.062 29.875 -1.58 1 98.19 203 LEU A C 1
ATOM 1614 O O . LEU A 1 203 ? -11.922 29.062 -0.671 1 98.19 203 LEU A O 1
ATOM 1618 N N . VAL A 1 204 ? -11.062 30.297 -2.309 1 98.06 204 VAL A N 1
ATOM 1619 C CA . VAL A 1 204 ? -9.695 29.812 -2.152 1 98.06 204 VAL A CA 1
ATOM 1620 C C . VAL A 1 204 ? -9.219 30.078 -0.724 1 98.06 204 VAL A C 1
ATOM 1622 O O . VAL A 1 204 ? -8.547 29.234 -0.125 1 98.06 204 VAL A O 1
ATOM 1625 N N . GLU A 1 205 ? -9.562 31.188 -0.23 1 97.06 205 GLU A N 1
ATOM 1626 C CA . GLU A 1 205 ? -9.156 31.531 1.13 1 97.06 205 GLU A CA 1
ATOM 1627 C C . GLU A 1 205 ? -9.727 30.531 2.143 1 97.06 205 GLU A C 1
ATOM 1629 O O . GLU A 1 205 ? -9.055 30.172 3.109 1 97.06 205 GLU A O 1
ATOM 1634 N N . ILE A 1 206 ? -10.93 30.141 1.929 1 97.81 206 ILE A N 1
ATOM 1635 C CA . ILE A 1 206 ? -11.594 29.234 2.857 1 97.81 206 ILE A CA 1
ATOM 1636 C C . ILE A 1 206 ? -11.031 27.828 2.697 1 97.81 206 ILE A C 1
ATOM 1638 O O . ILE A 1 206 ? -10.586 27.219 3.674 1 97.81 206 ILE A O 1
ATOM 1642 N N . ILE A 1 207 ? -10.961 27.344 1.45 1 98.19 207 ILE A N 1
ATOM 1643 C CA . ILE A 1 207 ? -10.688 25.938 1.21 1 98.19 207 ILE A CA 1
ATOM 1644 C C . ILE A 1 207 ? -9.188 25.672 1.375 1 98.19 207 ILE A C 1
ATOM 1646 O O . ILE A 1 207 ? -8.766 24.516 1.497 1 98.19 207 ILE A O 1
ATOM 1650 N N . SER A 1 208 ? -8.375 26.625 1.334 1 97 208 SER A N 1
ATOM 1651 C CA . SER A 1 208 ? -6.938 26.422 1.494 1 97 208 SER A CA 1
ATOM 1652 C C . SER A 1 208 ? -6.559 26.297 2.967 1 97 208 SER A C 1
ATOM 1654 O O . SER A 1 208 ? -5.434 25.906 3.291 1 97 208 SER A O 1
ATOM 1656 N N . ASP A 1 209 ? -7.48 26.578 3.855 1 96.25 209 ASP A N 1
ATOM 1657 C CA . ASP A 1 209 ? -7.191 26.641 5.285 1 96.25 209 ASP A CA 1
ATOM 1658 C C . ASP A 1 209 ? -6.906 25.234 5.844 1 96.25 209 ASP A C 1
ATOM 1660 O O . ASP A 1 209 ? -7.645 24.297 5.566 1 96.25 209 ASP A O 1
ATOM 1664 N N . ASP A 1 210 ? -5.887 25.094 6.664 1 94.31 210 ASP A N 1
ATOM 1665 C CA . ASP A 1 210 ? -5.504 23.828 7.285 1 94.31 210 ASP A CA 1
ATOM 1666 C C . ASP A 1 210 ? -6.461 23.469 8.414 1 94.31 210 ASP A C 1
ATOM 1668 O O . ASP A 1 210 ? -6.562 22.297 8.789 1 94.31 210 ASP A O 1
ATOM 1672 N N . ASP A 1 211 ? -7.191 24.422 8.859 1 95.5 211 ASP A N 1
ATOM 1673 C CA . ASP A 1 211 ? -7.93 24.203 10.109 1 95.5 211 ASP A CA 1
ATOM 1674 C C . ASP A 1 211 ? -9.383 23.844 9.828 1 95.5 211 ASP A C 1
ATOM 1676 O O . ASP A 1 211 ? -10.211 23.797 10.742 1 95.5 211 ASP A O 1
ATOM 1680 N N . ILE A 1 212 ? -9.656 23.656 8.531 1 97.44 212 ILE A N 1
ATOM 1681 C CA . ILE A 1 212 ? -10.992 23.156 8.227 1 97.44 212 ILE A CA 1
ATOM 1682 C C . ILE A 1 212 ? -11.234 21.859 8.977 1 97.44 212 ILE A C 1
ATOM 1684 O O . ILE A 1 212 ? -10.391 20.953 8.961 1 97.44 212 ILE A O 1
ATOM 1688 N N . ASN A 1 213 ? -12.383 21.828 9.633 1 97.5 213 ASN A N 1
ATOM 1689 C CA . ASN A 1 213 ? -12.703 20.641 10.438 1 97.5 213 ASN A CA 1
ATOM 1690 C C . ASN A 1 213 ? -13.453 19.594 9.617 1 97.5 213 ASN A C 1
ATOM 1692 O O . ASN A 1 213 ? -14.688 19.516 9.688 1 97.5 213 ASN A O 1
ATOM 1696 N N . VAL A 1 214 ? -12.734 18.828 8.938 1 97.12 214 VAL A N 1
ATOM 1697 C CA . VAL A 1 214 ? -13.305 17.734 8.148 1 97.12 214 VAL A CA 1
ATOM 1698 C C . VAL A 1 214 ? -12.578 16.422 8.469 1 97.12 214 VAL A C 1
ATOM 1700 O O . VAL A 1 214 ? -11.367 16.422 8.703 1 97.12 214 VAL A O 1
ATOM 1703 N N . THR A 1 215 ? -13.258 15.281 8.398 1 94.25 215 THR A N 1
ATOM 1704 C CA . THR A 1 215 ? -12.68 13.977 8.703 1 94.25 215 THR A CA 1
ATOM 1705 C C . THR A 1 215 ? -11.922 13.422 7.5 1 94.25 215 THR A C 1
ATOM 1707 O O . THR A 1 215 ? -11 12.625 7.656 1 94.25 215 THR A O 1
ATOM 1710 N N . ASN A 1 216 ? -12.352 13.852 6.352 1 95.5 216 ASN A N 1
ATOM 1711 C CA . ASN A 1 216 ? -11.75 13.398 5.105 1 95.5 216 ASN A CA 1
ATOM 1712 C C . ASN A 1 216 ? -11.57 14.555 4.117 1 95.5 216 ASN A C 1
ATOM 1714 O O . ASN A 1 216 ? -12.43 15.422 4.008 1 95.5 216 ASN A O 1
ATOM 1718 N N . GLU A 1 217 ? -10.461 14.539 3.381 1 97.75 217 GLU A N 1
ATOM 1719 C CA . GLU A 1 217 ? -10.203 15.555 2.367 1 97.75 217 GLU A CA 1
ATOM 1720 C C . GLU A 1 217 ? -11.227 15.477 1.239 1 97.75 217 GLU A C 1
ATOM 1722 O O . GLU A 1 217 ? -11.438 16.453 0.519 1 97.75 217 GLU A O 1
ATOM 1727 N N . GLU A 1 218 ? -11.859 14.344 1.072 1 97.44 218 GLU A N 1
ATOM 1728 C CA . GLU A 1 218 ? -12.891 14.133 0.06 1 97.44 218 GLU A CA 1
ATOM 1729 C C . GLU A 1 218 ? -14 15.172 0.177 1 97.44 218 GLU A C 1
ATOM 1731 O O . GLU A 1 218 ? -14.578 15.594 -0.831 1 97.44 218 GLU A O 1
ATOM 1736 N N . THR A 1 219 ? -14.297 15.578 1.4 1 97.75 219 THR A N 1
ATOM 1737 C CA . THR A 1 219 ? -15.328 16.578 1.641 1 97.75 219 THR A CA 1
ATOM 1738 C C . THR A 1 219 ? -14.945 17.906 0.99 1 97.75 219 THR A C 1
ATOM 1740 O O . THR A 1 219 ? -15.797 18.578 0.39 1 97.75 219 THR A O 1
ATOM 1743 N N . VAL A 1 220 ? -13.695 18.281 1.125 1 98.5 220 VAL A N 1
ATOM 1744 C CA . VAL A 1 220 ? -13.219 19.531 0.535 1 98.5 220 VAL A CA 1
ATOM 1745 C C . VAL A 1 220 ? -13.266 19.438 -0.989 1 98.5 220 VAL A C 1
ATOM 1747 O O . VAL A 1 220 ? -13.711 20.359 -1.664 1 98.5 220 VAL A O 1
ATOM 1750 N N . TYR A 1 221 ? -12.844 18.312 -1.571 1 98.31 221 TYR A N 1
ATOM 1751 C CA . TYR A 1 221 ? -12.906 18.078 -3.012 1 98.31 221 TYR A CA 1
ATOM 1752 C C . TYR A 1 221 ? -14.336 18.219 -3.523 1 98.31 221 TYR A C 1
ATOM 1754 O O . TYR A 1 221 ? -14.578 18.906 -4.52 1 98.31 221 TYR A O 1
ATOM 1762 N N . GLU A 1 222 ? -15.242 17.547 -2.844 1 98 222 GLU A N 1
ATOM 1763 C CA . GLU A 1 222 ? -16.641 17.594 -3.25 1 98 222 GLU A CA 1
ATOM 1764 C C . GLU A 1 222 ? -17.188 19.016 -3.18 1 98 222 GLU A C 1
ATOM 1766 O O . GLU A 1 222 ? -17.984 19.422 -4.027 1 98 222 GLU A O 1
ATOM 1771 N N . ALA A 1 223 ? -16.844 19.719 -2.135 1 98.38 223 ALA A N 1
ATOM 1772 C CA . ALA A 1 223 ? -17.25 21.109 -2 1 98.38 223 ALA A CA 1
ATOM 1773 C C . ALA A 1 223 ? -16.766 21.953 -3.184 1 98.38 223 ALA A C 1
ATOM 1775 O O . ALA A 1 223 ? -17.531 22.734 -3.744 1 98.38 223 ALA A O 1
ATOM 1776 N N . CYS A 1 224 ? -15.508 21.75 -3.561 1 98.31 224 CYS A N 1
ATOM 1777 C CA . CYS A 1 224 ? -14.93 22.453 -4.688 1 98.31 224 CYS A CA 1
ATOM 1778 C C . CYS A 1 224 ? -15.648 22.109 -5.988 1 98.31 224 CYS A C 1
ATOM 1780 O O . CYS A 1 224 ? -15.961 22.984 -6.789 1 98.31 224 CYS A O 1
ATOM 1782 N N . MET A 1 225 ? -15.883 20.859 -6.188 1 97.75 225 MET A N 1
ATOM 1783 C CA . MET A 1 225 ? -16.547 20.406 -7.406 1 97.75 225 MET A CA 1
ATOM 1784 C C . MET A 1 225 ? -17.969 20.953 -7.484 1 97.75 225 MET A C 1
ATOM 1786 O O . MET A 1 225 ? -18.438 21.359 -8.555 1 97.75 225 MET A O 1
ATOM 1790 N N . GLU A 1 226 ? -18.656 20.891 -6.328 1 97.75 226 GLU A N 1
ATOM 1791 C CA . GLU A 1 226 ? -20.016 21.438 -6.309 1 97.75 226 GLU A CA 1
ATOM 1792 C C . GLU A 1 226 ? -20.016 22.922 -6.652 1 97.75 226 GLU A C 1
ATOM 1794 O O . GLU A 1 226 ? -20.859 23.375 -7.414 1 97.75 226 GLU A O 1
ATOM 1799 N N . TRP A 1 227 ? -19.109 23.656 -6.074 1 98.25 227 TRP A N 1
ATOM 1800 C CA . TRP A 1 227 ? -18.953 25.078 -6.398 1 98.25 227 TRP A CA 1
ATOM 1801 C C . TRP A 1 227 ? -18.703 25.266 -7.887 1 98.25 227 TRP A C 1
ATOM 1803 O O . TRP A 1 227 ? -19.344 26.109 -8.531 1 98.25 227 TRP A O 1
ATOM 1813 N N . LEU A 1 228 ? -17.828 24.5 -8.508 1 97.69 228 LEU A N 1
ATOM 1814 C CA . LEU A 1 228 ? -17.5 24.578 -9.93 1 97.69 228 LEU A CA 1
ATOM 1815 C C . LEU A 1 228 ? -18.703 24.266 -10.797 1 97.69 228 LEU A C 1
ATOM 1817 O O . LEU A 1 228 ? -18.984 24.984 -11.766 1 97.69 228 LEU A O 1
ATOM 1821 N N . MET A 1 229 ? -19.438 23.281 -10.414 1 96.75 229 MET A N 1
ATOM 1822 C CA . MET A 1 229 ? -20.531 22.781 -11.234 1 96.75 229 MET A CA 1
ATOM 1823 C C . MET A 1 229 ? -21.75 23.703 -11.141 1 96.75 229 MET A C 1
ATOM 1825 O O . MET A 1 229 ? -22.609 23.688 -12.023 1 96.75 229 MET A O 1
ATOM 1829 N N . THR A 1 230 ? -21.891 24.438 -10.094 1 97 230 THR A N 1
ATOM 1830 C CA . THR A 1 230 ? -22.984 25.391 -9.945 1 97 230 THR A CA 1
ATOM 1831 C C . THR A 1 230 ? -22.938 26.438 -11.055 1 97 230 THR A C 1
ATOM 1833 O O . THR A 1 230 ? -23.984 26.906 -11.5 1 97 230 THR A O 1
ATOM 1836 N N . ASP A 1 231 ? -21.797 26.781 -11.484 1 96.31 231 ASP A N 1
ATOM 1837 C CA . ASP A 1 231 ? -21.609 27.703 -12.602 1 96.31 231 ASP A CA 1
ATOM 1838 C C . ASP A 1 231 ? -20.422 27.297 -13.461 1 96.31 231 ASP A C 1
ATOM 1840 O O . ASP A 1 231 ? -19.453 28.062 -13.602 1 96.31 231 ASP A O 1
ATOM 1844 N N . LYS A 1 232 ? -20.562 26.172 -14.062 1 95.38 232 LYS A N 1
ATOM 1845 C CA . LYS A 1 232 ? -19.484 25.516 -14.789 1 95.38 232 LYS A CA 1
ATOM 1846 C C . LYS A 1 232 ? -18.938 26.406 -15.898 1 95.38 232 LYS A C 1
ATOM 1848 O O . LYS A 1 232 ? -17.734 26.531 -16.047 1 95.38 232 LYS A O 1
ATOM 1853 N N . GLU A 1 233 ? -19.719 27.016 -16.609 1 95.06 233 GLU A N 1
ATOM 1854 C CA . GLU A 1 233 ? -19.328 27.797 -17.781 1 95.06 233 GLU A CA 1
ATOM 1855 C C . GLU A 1 233 ? -18.406 28.953 -17.391 1 95.06 233 GLU A C 1
ATOM 1857 O O . GLU A 1 233 ? -17.375 29.172 -18.031 1 95.06 233 GLU A O 1
ATOM 1862 N N . ASN A 1 234 ? -18.75 29.641 -16.281 1 96 234 ASN A N 1
ATOM 1863 C CA . ASN A 1 234 ? -17.984 30.828 -15.906 1 96 234 ASN A CA 1
ATOM 1864 C C . ASN A 1 234 ? -16.828 30.484 -14.984 1 96 234 ASN A C 1
ATOM 1866 O O . ASN A 1 234 ? -15.883 31.266 -14.844 1 96 234 ASN A O 1
ATOM 1870 N N . ARG A 1 235 ? -16.891 29.328 -14.391 1 97.31 235 ARG A N 1
ATOM 1871 C CA . ARG A 1 235 ? -15.945 29.062 -13.32 1 97.31 235 ARG A CA 1
ATOM 1872 C C . ARG A 1 235 ? -14.875 28.062 -13.766 1 97.31 235 ARG A C 1
ATOM 1874 O O . ARG A 1 235 ? -13.891 27.844 -13.055 1 97.31 235 ARG A O 1
ATOM 1881 N N . MET A 1 236 ? -14.922 27.547 -14.945 1 96.25 236 MET A N 1
ATOM 1882 C CA . MET A 1 236 ? -13.977 26.547 -15.445 1 96.25 236 MET A CA 1
ATOM 1883 C C . MET A 1 236 ? -12.57 27.141 -15.523 1 96.25 236 MET A C 1
ATOM 1885 O O . MET A 1 236 ? -11.578 26.422 -15.375 1 96.25 236 MET A O 1
ATOM 1889 N N . ALA A 1 237 ? -12.562 28.391 -15.727 1 95.62 237 ALA A N 1
ATOM 1890 C CA . ALA A 1 237 ? -11.273 29.062 -15.828 1 95.62 237 ALA A CA 1
ATOM 1891 C C . ALA A 1 237 ? -10.523 29 -14.5 1 95.62 237 ALA A C 1
ATOM 1893 O O . ALA A 1 237 ? -9.297 29.125 -14.469 1 95.62 237 ALA A O 1
ATOM 1894 N N . HIS A 1 238 ? -11.242 28.844 -13.398 1 96.88 238 HIS A N 1
ATOM 1895 C CA . HIS A 1 238 ? -10.641 28.844 -12.07 1 96.88 238 HIS A CA 1
ATOM 1896 C C . HIS A 1 238 ? -10.375 27.422 -11.578 1 96.88 238 HIS A C 1
ATOM 1898 O O . HIS A 1 238 ? -10 27.219 -10.422 1 96.88 238 HIS A O 1
ATOM 1904 N N . LEU A 1 239 ? -10.508 26.438 -12.445 1 97.38 239 LEU A N 1
ATOM 1905 C CA . LEU A 1 239 ? -10.406 25.031 -12.062 1 97.38 239 LEU A CA 1
ATOM 1906 C C . LEU A 1 239 ? -9.062 24.734 -11.398 1 97.38 239 LEU A C 1
ATOM 1908 O O . LEU A 1 239 ? -9.016 24.188 -10.297 1 97.38 239 LEU A O 1
ATOM 1912 N N . MET A 1 240 ? -7.973 25.125 -12.008 1 96.5 240 MET A N 1
ATOM 1913 C CA . MET A 1 240 ? -6.637 24.828 -11.5 1 96.5 240 MET A CA 1
ATOM 1914 C C . MET A 1 240 ? -6.402 25.484 -10.148 1 96.5 240 MET A C 1
ATOM 1916 O O . MET A 1 240 ? -5.863 24.875 -9.234 1 96.5 240 MET A O 1
ATOM 1920 N N . GLU A 1 241 ? -6.852 26.672 -10.062 1 96.31 241 GLU A N 1
ATOM 1921 C CA . GLU A 1 241 ? -6.672 27.438 -8.828 1 96.31 241 GLU A CA 1
ATOM 1922 C C . GLU A 1 241 ? -7.398 26.766 -7.664 1 96.31 241 GLU A C 1
ATOM 1924 O O . GLU A 1 241 ? -6.844 26.641 -6.574 1 96.31 241 GLU A O 1
ATOM 1929 N N . ILE A 1 242 ? -8.57 26.391 -7.906 1 97.69 242 ILE A N 1
ATOM 1930 C CA . ILE A 1 242 ? -9.414 25.797 -6.879 1 97.69 242 ILE A CA 1
ATOM 1931 C C . ILE A 1 242 ? -8.883 24.406 -6.508 1 97.69 242 ILE A C 1
ATOM 1933 O O . ILE A 1 242 ? -8.734 24.094 -5.328 1 97.69 242 ILE A O 1
ATOM 1937 N N . MET A 1 243 ? -8.508 23.594 -7.496 1 97.69 243 MET A N 1
ATOM 1938 C CA . MET A 1 243 ? -8.078 22.219 -7.258 1 97.69 243 MET A CA 1
ATOM 1939 C C . MET A 1 243 ? -6.699 22.188 -6.617 1 97.69 243 MET A C 1
ATOM 1941 O O . MET A 1 243 ? -6.348 21.203 -5.945 1 97.69 243 MET A O 1
ATOM 1945 N N . SER A 1 244 ? -5.965 23.203 -6.785 1 96.06 244 SER A N 1
ATOM 1946 C CA . SER A 1 244 ? -4.648 23.281 -6.156 1 96.06 244 SER A CA 1
ATOM 1947 C C . SER A 1 244 ? -4.77 23.359 -4.637 1 96.06 244 SER A C 1
ATOM 1949 O O . SER A 1 244 ? -3.801 23.094 -3.92 1 96.06 244 SER A O 1
ATOM 1951 N N . CYS A 1 245 ? -5.961 23.719 -4.145 1 97.19 245 CYS A N 1
ATOM 1952 C CA . CYS A 1 245 ? -6.191 23.828 -2.709 1 97.19 245 CYS A CA 1
ATOM 1953 C C . CYS A 1 245 ? -6.605 22.484 -2.127 1 97.19 245 CYS A C 1
ATOM 1955 O O . CYS A 1 245 ? -6.578 22.281 -0.909 1 97.19 245 CYS A O 1
ATOM 1957 N N . VAL A 1 246 ? -6.953 21.562 -3.006 1 98 246 VAL A N 1
ATOM 1958 C CA . VAL A 1 246 ? -7.32 20.219 -2.561 1 98 246 VAL A CA 1
ATOM 1959 C C . VAL A 1 246 ? -6.062 19.391 -2.318 1 98 246 VAL A C 1
ATOM 1961 O O . VAL A 1 246 ? -5.152 19.375 -3.15 1 98 246 VAL A O 1
ATOM 1964 N N . ARG A 1 247 ? -6.02 18.781 -1.208 1 97.31 247 ARG A N 1
ATOM 1965 C CA . ARG A 1 247 ? -4.887 17.922 -0.873 1 97.31 247 ARG A CA 1
ATOM 1966 C C . ARG A 1 247 ? -5.121 16.5 -1.347 1 97.31 247 ARG A C 1
ATOM 1968 O O . ARG A 1 247 ? -5.367 15.594 -0.535 1 97.31 247 ARG A O 1
ATOM 1975 N N . PHE A 1 248 ? -4.871 16.219 -2.613 1 97.19 248 PHE A N 1
ATOM 1976 C CA . PHE A 1 248 ? -5.207 14.969 -3.277 1 97.19 248 PHE A CA 1
ATOM 1977 C C . PHE A 1 248 ? -4.48 13.805 -2.629 1 97.19 248 PHE A C 1
ATOM 1979 O O . PHE A 1 248 ? -5.004 12.688 -2.588 1 97.19 248 PHE A O 1
ATOM 1986 N N . ALA A 1 249 ? -3.32 14.07 -2.115 1 95 249 ALA A N 1
ATOM 1987 C CA . ALA A 1 249 ? -2.518 13.008 -1.515 1 95 249 ALA A CA 1
ATOM 1988 C C . ALA A 1 249 ? -3.182 12.461 -0.252 1 95 249 ALA A C 1
ATOM 1990 O O . ALA A 1 249 ? -2.92 11.328 0.159 1 95 249 ALA A O 1
ATOM 1991 N N . ASN A 1 250 ? -4.027 13.297 0.388 1 96.06 250 ASN A N 1
ATOM 1992 C CA . ASN A 1 250 ? -4.719 12.883 1.605 1 96.06 250 ASN A CA 1
ATOM 1993 C C . ASN A 1 250 ? -6.012 12.141 1.292 1 96.06 250 ASN A C 1
ATOM 1995 O O . ASN A 1 250 ? -6.684 11.641 2.197 1 96.06 250 ASN A O 1
ATOM 1999 N N . ILE A 1 251 ? -6.344 12.117 0.039 1 97.06 251 ILE A N 1
ATOM 2000 C CA . ILE A 1 251 ? -7.531 11.383 -0.389 1 97.06 251 ILE A CA 1
ATOM 2001 C C . ILE A 1 251 ? -7.203 9.898 -0.535 1 97.06 251 ILE A C 1
ATOM 2003 O O . ILE A 1 251 ? -6.133 9.539 -1.033 1 97.06 251 ILE A O 1
ATOM 2007 N N . SER A 1 252 ? -8.109 9.055 -0.059 1 95.75 252 SER A N 1
ATOM 2008 C CA . SER A 1 252 ? -7.879 7.617 -0.155 1 95.75 252 SER A CA 1
ATOM 2009 C C . SER A 1 252 ? -7.734 7.176 -1.608 1 95.75 252 SER A C 1
ATOM 2011 O O . SER A 1 252 ? -8.359 7.758 -2.502 1 95.75 252 SER A O 1
ATOM 2013 N N . SER A 1 253 ? -6.938 6.145 -1.844 1 96.81 253 SER A N 1
ATOM 2014 C CA . SER A 1 253 ? -6.754 5.625 -3.193 1 96.81 253 SER A CA 1
ATOM 2015 C C . SER A 1 253 ? -8.062 5.094 -3.764 1 96.81 253 SER A C 1
ATOM 2017 O O . SER A 1 253 ? -8.312 5.199 -4.969 1 96.81 253 SER A O 1
ATOM 2019 N N . TYR A 1 254 ? -8.914 4.555 -2.945 1 96.69 254 TYR A N 1
ATOM 2020 C CA . TYR A 1 254 ? -10.195 4.016 -3.385 1 96.69 254 TYR A CA 1
ATOM 2021 C C . TYR A 1 254 ? -11.086 5.117 -3.945 1 96.69 254 TYR A C 1
ATOM 2023 O O . TYR A 1 254 ? -11.602 5.004 -5.062 1 96.69 254 TYR A O 1
ATOM 2031 N N . TYR A 1 255 ? -11.219 6.238 -3.189 1 96.69 255 TYR A N 1
ATOM 2032 C CA . TYR A 1 255 ? -12.008 7.367 -3.66 1 96.69 255 TYR A CA 1
ATOM 2033 C C . TYR A 1 255 ? -11.383 7.992 -4.902 1 96.69 255 TYR A C 1
ATOM 2035 O O . TYR A 1 255 ? -12.094 8.359 -5.844 1 96.69 255 TYR A O 1
ATOM 2043 N N . PHE A 1 256 ? -10.078 8.125 -4.906 1 97.56 256 PHE A N 1
ATOM 2044 C CA . PHE A 1 256 ? -9.352 8.695 -6.031 1 97.56 256 PHE A CA 1
ATOM 2045 C C . PHE A 1 256 ? -9.664 7.949 -7.32 1 97.56 256 PHE A C 1
ATOM 2047 O O . PHE A 1 256 ? -9.992 8.562 -8.336 1 97.56 256 PHE A O 1
ATOM 2054 N N . CYS A 1 257 ? -9.602 6.613 -7.27 1 95.88 257 CYS A N 1
ATOM 2055 C CA . CYS A 1 257 ? -9.812 5.793 -8.461 1 95.88 257 CYS A CA 1
ATOM 2056 C C . CYS A 1 257 ? -11.281 5.793 -8.867 1 95.88 257 CYS A C 1
ATOM 2058 O O . CYS A 1 257 ? -11.602 5.793 -10.055 1 95.88 257 CYS A O 1
ATOM 2060 N N . ASP A 1 258 ? -12.141 5.852 -7.895 1 94.56 258 ASP A N 1
ATOM 2061 C CA . ASP A 1 258 ? -13.57 5.746 -8.172 1 94.56 258 ASP A CA 1
ATOM 2062 C C . ASP A 1 258 ? -14.125 7.074 -8.68 1 94.56 258 ASP A C 1
ATOM 2064 O O . ASP A 1 258 ? -14.992 7.094 -9.562 1 94.56 258 ASP A O 1
ATOM 2068 N N . ARG A 1 259 ? -13.633 8.219 -8.148 1 94.31 259 ARG A N 1
ATOM 2069 C CA . ARG A 1 259 ? -14.352 9.469 -8.344 1 94.31 259 ARG A CA 1
ATOM 2070 C C . ARG A 1 259 ? -13.477 10.5 -9.047 1 94.31 259 ARG A C 1
ATOM 2072 O O . ARG A 1 259 ? -13.984 11.391 -9.734 1 94.31 259 ARG A O 1
ATOM 2079 N N . ILE A 1 260 ? -12.219 10.406 -8.914 1 96.62 260 ILE A N 1
ATOM 2080 C CA . ILE A 1 260 ? -11.359 11.484 -9.391 1 96.62 260 ILE A CA 1
ATOM 2081 C C . ILE A 1 260 ? -10.656 11.062 -10.68 1 96.62 260 ILE A C 1
ATOM 2083 O O . ILE A 1 260 ? -10.703 11.781 -11.68 1 96.62 260 ILE A O 1
ATOM 2087 N N . ASP A 1 261 ? -10.102 9.875 -10.688 1 91.88 261 ASP A N 1
ATOM 2088 C CA . ASP A 1 261 ? -9.273 9.391 -11.789 1 91.88 261 ASP A CA 1
ATOM 2089 C C . ASP A 1 261 ? -10.086 9.305 -13.086 1 91.88 261 ASP A C 1
ATOM 2091 O O . ASP A 1 261 ? -9.531 9.469 -14.18 1 91.88 261 ASP A O 1
ATOM 2095 N N . ARG A 1 262 ? -11.336 9.148 -12.992 1 87.38 262 ARG A N 1
ATOM 2096 C CA . ARG A 1 262 ? -12.172 8.961 -14.172 1 87.38 262 ARG A CA 1
ATOM 2097 C C . ARG A 1 262 ? -12.898 10.25 -14.547 1 87.38 262 ARG A C 1
ATOM 2099 O O . ARG A 1 262 ? -13.617 10.305 -15.539 1 87.38 262 ARG A O 1
ATOM 2106 N N . ASN A 1 263 ? -12.68 11.32 -13.844 1 94.19 263 ASN A N 1
ATOM 2107 C CA . ASN A 1 263 ? -13.367 12.578 -14.094 1 94.19 263 ASN A CA 1
ATOM 2108 C C . ASN A 1 263 ? -12.773 13.32 -15.289 1 94.19 263 ASN A C 1
ATOM 2110 O O . ASN A 1 263 ? -11.648 13.805 -15.227 1 94.19 263 ASN A O 1
ATOM 2114 N N . LYS A 1 264 ? -13.508 13.453 -16.312 1 93.69 264 LYS A N 1
ATOM 2115 C CA . LYS A 1 264 ? -13.047 14.016 -17.578 1 93.69 264 LYS A CA 1
ATOM 2116 C C . LYS A 1 264 ? -12.703 15.492 -17.422 1 93.69 264 LYS A C 1
ATOM 2118 O O . LYS A 1 264 ? -11.758 15.984 -18.047 1 93.69 264 LYS A O 1
ATOM 2123 N N . ILE A 1 265 ? -13.453 16.188 -16.609 1 94.94 265 ILE A N 1
ATOM 2124 C CA . ILE A 1 265 ? -13.227 17.609 -16.391 1 94.94 265 ILE A CA 1
ATOM 2125 C C . ILE A 1 265 ? -11.82 17.828 -15.852 1 94.94 265 ILE A C 1
ATOM 2127 O O . ILE A 1 265 ? -11.109 18.734 -16.297 1 94.94 265 ILE A O 1
ATOM 2131 N N . LEU A 1 266 ? -11.398 17 -14.984 1 96.31 266 LEU A N 1
ATOM 2132 C CA . LEU A 1 266 ? -10.086 17.141 -14.359 1 96.31 266 LEU A CA 1
ATOM 2133 C C . LEU A 1 266 ? -8.984 16.703 -15.32 1 96.31 266 LEU A C 1
ATOM 2135 O O . LEU A 1 266 ? -7.938 17.359 -15.406 1 96.31 266 LEU A O 1
ATOM 2139 N N . LYS A 1 267 ? -9.227 15.695 -16.078 1 92.62 267 LYS A N 1
ATOM 2140 C CA . LYS A 1 267 ? -8.227 15.109 -16.969 1 92.62 267 LYS A CA 1
ATOM 2141 C C . LYS A 1 267 ? -7.965 16.016 -18.172 1 92.62 267 LYS A C 1
ATOM 2143 O O . LYS A 1 267 ? -6.879 15.992 -18.75 1 92.62 267 LYS A O 1
ATOM 2148 N N . ASP A 1 268 ? -8.914 16.812 -18.484 1 93.94 268 ASP A N 1
ATOM 2149 C CA . ASP A 1 268 ? -8.789 17.688 -19.641 1 93.94 268 ASP A CA 1
ATOM 2150 C C . ASP A 1 268 ? -7.855 18.859 -19.344 1 93.94 268 ASP A C 1
ATOM 2152 O O . ASP A 1 268 ? -7.348 19.5 -20.266 1 93.94 268 ASP A O 1
ATOM 2156 N N . CYS A 1 269 ? -7.754 19.156 -18.078 1 94.94 269 CYS A N 1
ATOM 2157 C CA . CYS A 1 269 ? -6.793 20.188 -17.672 1 94.94 269 CYS A CA 1
ATOM 2158 C C . CYS A 1 269 ? -5.391 19.594 -17.578 1 94.94 269 CYS A C 1
ATOM 2160 O O . CYS A 1 269 ? -5.105 18.797 -16.672 1 94.94 269 CYS A O 1
ATOM 2162 N N . GLU A 1 270 ? -4.508 20.016 -18.359 1 94.31 270 GLU A N 1
ATOM 2163 C CA . GLU A 1 270 ? -3.178 19.422 -18.484 1 94.31 270 GLU A CA 1
ATOM 2164 C C . GLU A 1 270 ? -2.418 19.5 -17.156 1 94.31 270 GLU A C 1
ATOM 2166 O O . GLU A 1 270 ? -1.854 18.5 -16.703 1 94.31 270 GLU A O 1
ATOM 2171 N N . ASP A 1 271 ? -2.385 20.719 -16.609 1 94.62 271 ASP A N 1
ATOM 2172 C CA . ASP A 1 271 ? -1.642 20.891 -15.375 1 94.62 271 ASP A CA 1
ATOM 2173 C C . ASP A 1 271 ? -2.209 20.016 -14.258 1 94.62 271 ASP A C 1
ATOM 2175 O O . ASP A 1 271 ? -1.456 19.469 -13.453 1 94.62 271 ASP A O 1
ATOM 2179 N N . LEU A 1 272 ? -3.453 19.969 -14.266 1 96.06 272 LEU A N 1
ATOM 2180 C CA . LEU A 1 272 ? -4.098 19.141 -13.25 1 96.06 272 LEU A CA 1
ATOM 2181 C C . LEU A 1 272 ? -3.83 17.656 -13.508 1 96.06 272 LEU A C 1
ATOM 2183 O O . LEU A 1 272 ? -3.672 16.875 -12.57 1 96.06 272 LEU A O 1
ATOM 2187 N N . ARG A 1 273 ? -3.832 17.297 -14.719 1 95.31 273 ARG A N 1
ATOM 2188 C CA . ARG A 1 273 ? -3.516 15.914 -15.086 1 95.31 273 ARG A CA 1
ATOM 2189 C C . ARG A 1 273 ? -2.146 15.508 -14.547 1 95.31 273 ARG A C 1
ATOM 2191 O O . ARG A 1 273 ? -1.972 14.391 -14.062 1 95.31 273 ARG A O 1
ATOM 2198 N N . LYS A 1 274 ? -1.234 16.375 -14.609 1 94.62 274 LYS A N 1
ATOM 2199 C CA . LYS A 1 274 ? 0.103 16.109 -14.086 1 94.62 274 LYS A CA 1
ATOM 2200 C C . LYS A 1 274 ? 0.07 15.883 -12.578 1 94.62 274 LYS A C 1
ATOM 2202 O O . LYS A 1 274 ? 0.75 14.992 -12.062 1 94.62 274 LYS A O 1
ATOM 2207 N N . VAL A 1 275 ? -0.677 16.719 -11.914 1 95.69 275 VAL A N 1
ATOM 2208 C CA . VAL A 1 275 ? -0.828 16.562 -10.469 1 95.69 275 VAL A CA 1
ATOM 2209 C C . VAL A 1 275 ? -1.458 15.219 -10.148 1 95.69 275 VAL A C 1
ATOM 2211 O O . VAL A 1 275 ? -0.991 14.5 -9.258 1 95.69 275 VAL A O 1
ATOM 2214 N N . LEU A 1 276 ? -2.455 14.867 -10.922 1 96.38 276 LEU A N 1
ATOM 2215 C CA . LEU A 1 276 ? -3.154 13.609 -10.688 1 96.38 276 LEU A CA 1
ATOM 2216 C C . LEU A 1 276 ? -2.25 12.414 -10.984 1 96.38 276 LEU A C 1
ATOM 2218 O O . LEU A 1 276 ? -2.322 11.391 -10.305 1 96.38 276 LEU A O 1
ATOM 2222 N N . ASP A 1 277 ? -1.401 12.531 -11.961 1 94.5 277 ASP A N 1
ATOM 2223 C CA . ASP A 1 277 ? -0.416 11.492 -12.242 1 94.5 277 ASP A CA 1
ATOM 2224 C C . ASP A 1 277 ? 0.532 11.297 -11.062 1 94.5 277 ASP A C 1
ATOM 2226 O O . ASP A 1 277 ? 0.844 10.164 -10.688 1 94.5 277 ASP A O 1
ATOM 2230 N N . THR A 1 278 ? 0.937 12.398 -10.516 1 95.69 278 THR A N 1
ATOM 2231 C CA . THR A 1 278 ? 1.817 12.328 -9.359 1 95.69 278 THR A CA 1
ATOM 2232 C C . THR A 1 278 ? 1.11 11.672 -8.18 1 95.69 278 THR A C 1
ATOM 2234 O O . THR A 1 278 ? 1.72 10.898 -7.434 1 95.69 278 THR A O 1
ATOM 2237 N N . VAL A 1 279 ? -0.142 11.992 -8.023 1 96.5 279 VAL A N 1
ATOM 2238 C CA . VAL A 1 279 ? -0.921 11.406 -6.934 1 96.5 279 VAL A CA 1
ATOM 2239 C C . VAL A 1 279 ? -1.059 9.898 -7.156 1 96.5 279 VAL A C 1
ATOM 2241 O O . VAL A 1 279 ? -1.007 9.117 -6.199 1 96.5 279 VAL A O 1
ATOM 2244 N N . ARG A 1 280 ? -1.229 9.469 -8.398 1 95.5 280 ARG A N 1
ATOM 2245 C CA . ARG A 1 280 ? -1.251 8.047 -8.703 1 95.5 280 ARG A CA 1
ATOM 2246 C C . ARG A 1 280 ? 0.042 7.371 -8.266 1 95.5 280 ARG A C 1
ATOM 2248 O O . ARG A 1 280 ? 0.009 6.316 -7.625 1 95.5 280 ARG A O 1
ATOM 2255 N N . TYR A 1 281 ? 1.091 7.977 -8.617 1 95.44 281 TYR A N 1
ATOM 2256 C CA . TYR A 1 281 ? 2.389 7.445 -8.219 1 95.44 281 TYR A CA 1
ATOM 2257 C C . TYR A 1 281 ? 2.529 7.441 -6.699 1 95.44 281 TYR A C 1
ATOM 2259 O O . TYR A 1 281 ? 3.105 6.512 -6.125 1 95.44 281 TYR A O 1
ATOM 2267 N N . PHE A 1 282 ? 2.008 8.453 -6.113 1 96.31 282 PHE A N 1
ATOM 2268 C CA . PHE A 1 282 ? 2.039 8.555 -4.66 1 96.31 282 PHE A CA 1
ATOM 2269 C C . PHE A 1 282 ? 1.379 7.348 -4.012 1 96.31 282 PHE A C 1
ATOM 2271 O O . PHE A 1 282 ? 1.901 6.789 -3.045 1 96.31 282 PHE A O 1
ATOM 2278 N N . HIS A 1 283 ? 0.295 6.918 -4.512 1 95.88 283 HIS A N 1
ATOM 2279 C CA . HIS A 1 283 ? -0.449 5.793 -3.961 1 95.88 283 HIS A CA 1
ATOM 2280 C C . HIS A 1 283 ? 0.214 4.469 -4.316 1 95.88 283 HIS A C 1
ATOM 2282 O O . HIS A 1 283 ? 0.144 3.508 -3.543 1 95.88 283 HIS A O 1
ATOM 2288 N N . MET A 1 284 ? 0.906 4.406 -5.418 1 96.06 284 MET A N 1
ATOM 2289 C CA . MET A 1 284 ? 1.502 3.158 -5.891 1 96.06 284 MET A CA 1
ATOM 2290 C C . MET A 1 284 ? 2.863 2.928 -5.242 1 96.06 284 MET A C 1
ATOM 2292 O O . MET A 1 284 ? 3.238 1.787 -4.965 1 96.06 284 MET A O 1
ATOM 2296 N N . LEU A 1 285 ? 3.615 4.023 -5.109 1 96.94 285 LEU A N 1
ATOM 2297 C CA . LEU A 1 285 ? 4.996 3.928 -4.645 1 96.94 285 LEU A CA 1
ATOM 2298 C C . LEU A 1 285 ? 5.117 4.414 -3.203 1 96.94 285 LEU A C 1
ATOM 2300 O O . LEU A 1 285 ? 5.691 5.477 -2.949 1 96.94 285 LEU A O 1
ATOM 2304 N N . ARG A 1 286 ? 4.797 3.629 -2.334 1 94.69 286 ARG A N 1
ATOM 2305 C CA . ARG A 1 286 ? 4.664 4.016 -0.934 1 94.69 286 ARG A CA 1
ATOM 2306 C C . ARG A 1 286 ? 6.008 4.457 -0.358 1 94.69 286 ARG A C 1
ATOM 2308 O O . ARG A 1 286 ? 6.074 5.414 0.414 1 94.69 286 ARG A O 1
ATOM 2315 N N . ASN A 1 287 ? 7.047 3.842 -0.726 1 97.12 287 ASN A N 1
ATOM 2316 C CA . ASN A 1 287 ? 8.344 4.141 -0.134 1 97.12 287 ASN A CA 1
ATOM 2317 C C . ASN A 1 287 ? 9.102 5.191 -0.943 1 97.12 287 ASN A C 1
ATOM 2319 O O . ASN A 1 287 ? 10.305 5.363 -0.769 1 97.12 287 ASN A O 1
ATOM 2323 N N . ARG A 1 288 ? 8.398 5.91 -1.865 1 97.44 288 ARG A N 1
ATOM 2324 C CA . ARG A 1 288 ? 8.992 7.008 -2.623 1 97.44 288 ARG A CA 1
ATOM 2325 C C . ARG A 1 288 ? 8.164 8.281 -2.471 1 97.44 288 ARG A C 1
ATOM 2327 O O . ARG A 1 288 ? 8.297 9.211 -3.273 1 97.44 288 ARG A O 1
ATOM 2334 N N . GLN A 1 289 ? 7.336 8.281 -1.519 1 95.94 289 GLN A N 1
ATOM 2335 C CA . GLN A 1 289 ? 6.465 9.43 -1.298 1 95.94 289 GLN A CA 1
ATOM 2336 C C . GLN A 1 289 ? 7.273 10.688 -0.998 1 95.94 289 GLN A C 1
ATOM 2338 O O . GLN A 1 289 ? 6.875 11.789 -1.376 1 95.94 289 GLN A O 1
ATOM 2343 N N . HIS A 1 290 ? 8.43 10.57 -0.329 1 94.88 290 HIS A N 1
ATOM 2344 C CA . HIS A 1 290 ? 9.273 11.695 0.048 1 94.88 290 HIS A CA 1
ATOM 2345 C C . HIS A 1 290 ? 9.852 12.391 -1.184 1 94.88 290 HIS A C 1
ATOM 2347 O O . HIS A 1 290 ? 10.359 13.508 -1.091 1 94.88 290 HIS A O 1
ATOM 2353 N N . GLU A 1 291 ? 9.797 11.703 -2.311 1 96.31 291 GLU A N 1
ATOM 2354 C CA . GLU A 1 291 ? 10.32 12.266 -3.551 1 96.31 291 GLU A CA 1
ATOM 2355 C C . GLU A 1 291 ? 9.32 13.227 -4.184 1 96.31 291 GLU A C 1
ATOM 2357 O O . GLU A 1 291 ? 9.68 14.023 -5.055 1 96.31 291 GLU A O 1
ATOM 2362 N N . MET A 1 292 ? 8.062 13.141 -3.758 1 95.62 292 MET A N 1
ATOM 2363 C CA . MET A 1 292 ? 6.988 13.859 -4.434 1 95.62 292 MET A CA 1
ATOM 2364 C C . MET A 1 292 ? 6.645 15.148 -3.695 1 95.62 292 MET A C 1
ATOM 2366 O O . MET A 1 292 ? 6.617 15.172 -2.463 1 95.62 292 MET A O 1
ATOM 2370 N N . ASP A 1 293 ? 6.461 16.188 -4.43 1 94.69 293 ASP A N 1
ATOM 2371 C CA . ASP A 1 293 ? 6.172 17.5 -3.863 1 94.69 293 ASP A CA 1
ATOM 2372 C C . ASP A 1 293 ? 4.664 17.734 -3.764 1 94.69 293 ASP A C 1
ATOM 2374 O O . ASP A 1 293 ? 4.113 18.562 -4.484 1 94.69 293 ASP A O 1
ATOM 2378 N N . LEU A 1 294 ? 3.994 17.031 -2.912 1 95.12 294 LEU A N 1
ATOM 2379 C CA . LEU A 1 294 ? 2.555 17.125 -2.691 1 95.12 294 LEU A CA 1
ATOM 2380 C C . LEU A 1 294 ? 2.252 17.656 -1.294 1 95.12 294 LEU A C 1
ATOM 2382 O O . LEU A 1 294 ? 3.061 17.5 -0.376 1 95.12 294 LEU A O 1
ATOM 2386 N N . ASN A 1 295 ? 1.134 18.328 -1.163 1 94.19 295 ASN A N 1
ATOM 2387 C CA . ASN A 1 295 ? 0.687 18.797 0.144 1 94.19 295 ASN A CA 1
ATOM 2388 C C . ASN A 1 295 ? 0.004 17.672 0.936 1 94.19 295 ASN A C 1
ATOM 2390 O O . ASN A 1 295 ? -1.099 17.25 0.588 1 94.19 295 ASN A O 1
ATOM 2394 N N . LEU A 1 296 ? 0.597 17.297 2.037 1 92.12 296 LEU A N 1
ATOM 2395 C CA . LEU A 1 296 ? 0.105 16.188 2.848 1 92.12 296 LEU A CA 1
ATOM 2396 C C . LEU A 1 296 ? -0.359 16.688 4.215 1 92.12 296 LEU A C 1
ATOM 2398 O O . LEU A 1 296 ? -0.655 15.875 5.102 1 92.12 296 LEU A O 1
ATOM 2402 N N . MET A 1 297 ? -0.451 17.938 4.336 1 93.44 297 MET A N 1
ATOM 2403 C CA . MET A 1 297 ? -0.85 18.469 5.641 1 93.44 297 MET A CA 1
ATOM 2404 C C . MET A 1 297 ? -2.283 18.062 5.973 1 93.44 297 MET A C 1
ATOM 2406 O O . MET A 1 297 ? -3.205 18.344 5.207 1 93.44 297 MET A O 1
ATOM 2410 N N . PRO A 1 298 ? -2.467 17.438 7.109 1 94.25 298 PRO A N 1
ATOM 2411 C CA . PRO A 1 298 ? -3.836 17.062 7.48 1 94.25 298 PRO A CA 1
ATOM 2412 C C . PRO A 1 298 ? -4.684 18.281 7.879 1 94.25 298 PRO A C 1
ATOM 2414 O O . PRO A 1 298 ? -4.152 19.266 8.398 1 94.25 298 PRO A O 1
ATOM 2417 N N . ARG A 1 299 ? -5.941 18.094 7.602 1 96 299 ARG A N 1
ATOM 2418 C CA . ARG A 1 299 ? -6.898 19.062 8.125 1 96 299 ARG A CA 1
ATOM 2419 C C . ARG A 1 299 ? -7.188 18.812 9.602 1 96 299 ARG A C 1
ATOM 2421 O O . ARG A 1 299 ? -6.898 17.734 10.117 1 96 299 ARG A O 1
ATOM 2428 N N . LYS A 1 300 ? -7.641 19.781 10.367 1 93.12 300 LYS A N 1
ATOM 2429 C CA . LYS A 1 300 ? -7.883 19.703 11.805 1 93.12 300 LYS A CA 1
ATOM 2430 C C . LYS A 1 300 ? -8.852 18.562 12.141 1 93.12 300 LYS A C 1
ATOM 2432 O O . LYS A 1 300 ? -8.695 17.891 13.156 1 93.12 300 LYS A O 1
ATOM 2437 N N . GLY A 1 301 ? -9.773 18.203 11.375 1 92.94 301 GLY A N 1
ATOM 2438 C CA . GLY A 1 301 ? -10.789 17.203 11.688 1 92.94 301 GLY A CA 1
ATOM 2439 C C . GLY A 1 301 ? -10.367 15.789 11.336 1 92.94 301 GLY A C 1
ATOM 2440 O O . GLY A 1 301 ? -11.055 14.828 11.68 1 92.94 301 GLY A O 1
ATOM 2441 N N . MET A 1 302 ? -9.188 15.578 10.875 1 93.38 302 MET A N 1
ATOM 2442 C CA . MET A 1 302 ? -8.711 14.258 10.484 1 93.38 302 MET A CA 1
ATOM 2443 C C . MET A 1 302 ? -8.195 13.477 11.688 1 93.38 302 MET A C 1
ATOM 2445 O O . MET A 1 302 ? -7.883 14.07 12.727 1 93.38 302 MET A O 1
ATOM 2449 N N . ALA A 1 303 ? -8.047 12.188 11.57 1 89.19 303 ALA A N 1
ATOM 2450 C CA . ALA A 1 303 ? -7.801 11.281 12.688 1 89.19 303 ALA A CA 1
ATOM 2451 C C . ALA A 1 303 ? -6.328 11.305 13.094 1 89.19 303 ALA A C 1
ATOM 2453 O O . ALA A 1 303 ? -5.969 10.812 14.172 1 89.19 303 ALA A O 1
ATOM 2454 N N . HIS A 1 304 ? -5.531 11.914 12.336 1 91.5 304 HIS A N 1
ATOM 2455 C CA . HIS A 1 304 ? -4.105 11.883 12.633 1 91.5 304 HIS A CA 1
ATOM 2456 C C . HIS A 1 304 ? -3.486 13.273 12.508 1 91.5 304 HIS A C 1
ATOM 2458 O O . HIS A 1 304 ? -4.094 14.172 11.93 1 91.5 304 HIS A O 1
ATOM 2464 N N . GLU A 1 305 ? -2.391 13.398 13.141 1 91.81 305 GLU A N 1
ATOM 2465 C CA . GLU A 1 305 ? -1.521 14.562 13 1 91.81 305 GLU A CA 1
ATOM 2466 C C . GLU A 1 305 ? -0.172 14.172 12.406 1 91.81 305 GLU A C 1
ATOM 2468 O O . GLU A 1 305 ? 0.344 13.086 12.672 1 91.81 305 GLU A O 1
ATOM 2473 N N . THR A 1 306 ? 0.279 15.031 11.562 1 94.81 306 THR A N 1
ATOM 2474 C CA . THR A 1 306 ? 1.599 14.82 10.977 1 94.81 306 THR A CA 1
ATOM 2475 C C . THR A 1 306 ? 2.615 15.797 11.562 1 94.81 306 THR A C 1
ATOM 2477 O O . THR A 1 306 ? 2.375 17 11.594 1 94.81 306 THR A O 1
ATOM 2480 N N . GLY A 1 307 ? 3.66 15.281 12.086 1 96.06 307 GLY A N 1
ATOM 2481 C CA . GLY A 1 307 ? 4.715 16.094 12.664 1 96.06 307 GLY A CA 1
ATOM 2482 C C . GLY A 1 307 ? 6.102 15.516 12.445 1 96.06 307 GLY A C 1
ATOM 2483 O O . GLY A 1 307 ? 6.262 14.523 11.734 1 96.06 307 GLY A O 1
ATOM 2484 N N . VAL A 1 308 ? 7.086 16.203 12.953 1 97.12 308 VAL A N 1
ATOM 2485 C CA . VAL A 1 308 ? 8.484 15.789 12.875 1 97.12 308 VAL A CA 1
ATOM 2486 C C . VAL A 1 308 ? 8.875 15.055 14.156 1 97.12 308 VAL A C 1
ATOM 2488 O O . VAL A 1 308 ? 8.766 15.609 15.25 1 97.12 308 VAL A O 1
ATOM 2491 N N . MET A 1 309 ? 9.328 13.859 13.984 1 97.81 309 MET A N 1
ATOM 2492 C CA . MET A 1 309 ? 9.781 13.094 15.141 1 97.81 309 MET A CA 1
ATOM 2493 C C . MET A 1 309 ? 11.211 13.469 15.516 1 97.81 309 MET A C 1
ATOM 2495 O O . MET A 1 309 ? 12.102 13.477 14.656 1 97.81 309 MET A O 1
ATOM 2499 N N . ILE A 1 310 ? 11.391 13.781 16.734 1 97 310 ILE A N 1
ATOM 2500 C CA . ILE A 1 310 ? 12.703 14.031 17.328 1 97 310 ILE A CA 1
ATOM 2501 C C . ILE A 1 310 ? 13.109 12.836 18.188 1 97 310 ILE A C 1
ATOM 2503 O O . ILE A 1 310 ? 12.539 12.602 19.25 1 97 310 ILE A O 1
ATOM 2507 N N . ILE A 1 311 ? 14.117 12.172 17.734 1 98.06 311 ILE A N 1
ATOM 2508 C CA . ILE A 1 311 ? 14.461 10.898 18.359 1 98.06 311 ILE A CA 1
ATOM 2509 C C . ILE A 1 311 ? 15.867 10.984 18.953 1 98.06 311 ILE A C 1
ATOM 2511 O O . ILE A 1 311 ? 16.828 11.32 18.25 1 98.06 311 ILE A O 1
ATOM 2515 N N . ALA A 1 312 ? 16 10.719 20.25 1 97.38 312 ALA A N 1
ATOM 2516 C CA . ALA A 1 312 ? 17.266 10.609 20.953 1 97.38 312 ALA A CA 1
ATOM 2517 C C . ALA A 1 312 ? 18.031 11.93 20.922 1 97.38 312 ALA A C 1
ATOM 2519 O O . ALA A 1 312 ? 19.219 11.961 20.594 1 97.38 312 ALA A O 1
ATOM 2520 N N . ASN A 1 313 ? 17.375 13.008 21.219 1 94.88 313 ASN A N 1
ATOM 2521 C CA . ASN A 1 313 ? 18.031 14.312 21.281 1 94.88 313 ASN A CA 1
ATOM 2522 C C . ASN A 1 313 ? 19 14.398 22.453 1 94.88 313 ASN A C 1
ATOM 2524 O O . ASN A 1 313 ? 18.609 14.289 23.609 1 94.88 313 ASN A O 1
ATOM 2528 N N . PRO A 1 314 ? 20.219 14.633 22.203 1 92.19 314 PRO A N 1
ATOM 2529 C CA . PRO A 1 314 ? 21.219 14.664 23.266 1 92.19 314 PRO A CA 1
ATOM 2530 C C . PRO A 1 314 ? 21.219 15.984 24.031 1 92.19 314 PRO A C 1
ATOM 2532 O O . PRO A 1 314 ? 21.859 16.094 25.078 1 92.19 314 PRO A O 1
ATOM 2535 N N . TYR A 1 315 ? 20.516 16.953 23.578 1 88.38 315 TYR A N 1
ATOM 2536 C CA . TYR A 1 315 ? 20.719 18.297 24.109 1 88.38 315 TYR A CA 1
ATOM 2537 C C . TYR A 1 315 ? 19.469 18.812 24.812 1 88.38 315 TYR A C 1
ATOM 2539 O O . TYR A 1 315 ? 19.391 19.969 25.203 1 88.38 315 TYR A O 1
ATOM 2547 N N . THR A 1 316 ? 18.5 17.922 24.891 1 87.69 316 THR A N 1
ATOM 2548 C CA . THR A 1 316 ? 17.297 18.359 25.594 1 87.69 316 THR A CA 1
ATOM 2549 C C . THR A 1 316 ? 17.625 18.75 27.031 1 87.69 316 THR A C 1
ATOM 2551 O O . THR A 1 316 ? 18.562 18.203 27.641 1 87.69 316 THR A O 1
ATOM 2554 N N . GLU A 1 317 ? 16.969 19.656 27.594 1 83.44 317 GLU A N 1
ATOM 2555 C CA . GLU A 1 317 ? 17.219 20.156 28.953 1 83.44 317 GLU A CA 1
ATOM 2556 C C . GLU A 1 317 ? 16.703 19.188 30 1 83.44 317 GLU A C 1
ATOM 2558 O O . GLU A 1 317 ? 17.234 19.125 31.109 1 83.44 317 GLU A O 1
ATOM 2563 N N . GLU A 1 318 ? 15.75 18.469 29.609 1 84.69 318 GLU A N 1
ATOM 2564 C CA . GLU A 1 318 ? 15.188 17.484 30.547 1 84.69 318 GLU A CA 1
ATOM 2565 C C . GLU A 1 318 ? 16.062 16.234 30.625 1 84.69 318 GLU A C 1
ATOM 2567 O O . GLU A 1 318 ? 16.109 15.453 29.672 1 84.69 318 GLU A O 1
ATOM 2572 N N . GLN A 1 319 ? 16.562 15.953 31.734 1 81.56 319 GLN A N 1
ATOM 2573 C CA . GLN A 1 319 ? 17.547 14.891 31.922 1 81.56 319 GLN A CA 1
ATOM 2574 C C . GLN A 1 319 ? 16.938 13.523 31.609 1 81.56 319 GLN A C 1
ATOM 2576 O O . GLN A 1 319 ? 17.609 12.656 31.047 1 81.56 319 GLN A O 1
ATOM 2581 N N . MET A 1 320 ? 15.742 13.383 31.938 1 83.12 320 MET A N 1
ATOM 2582 C CA . MET A 1 320 ? 15.102 12.078 31.766 1 83.12 320 MET A CA 1
ATOM 2583 C C . MET A 1 320 ? 14.828 11.789 30.297 1 83.12 320 MET A C 1
ATOM 2585 O O . MET A 1 320 ? 14.656 10.641 29.906 1 83.12 320 MET A O 1
ATOM 2589 N N . LYS A 1 321 ? 14.867 12.781 29.453 1 89.94 321 LYS A N 1
ATOM 2590 C CA . LYS A 1 321 ? 14.547 12.625 28.047 1 89.94 321 LYS A CA 1
ATOM 2591 C C . LYS A 1 321 ? 15.805 12.555 27.188 1 89.94 321 LYS A C 1
ATOM 2593 O O . LYS A 1 321 ? 15.766 12.117 26.047 1 89.94 321 LYS A O 1
ATOM 2598 N N . LYS A 1 322 ? 16.891 12.922 27.797 1 91.19 322 LYS A N 1
ATOM 2599 C CA . LYS A 1 322 ? 18.156 12.977 27.062 1 91.19 322 LYS A CA 1
ATOM 2600 C C . LYS A 1 322 ? 18.531 11.602 26.5 1 91.19 322 LYS A C 1
ATOM 2602 O O . LYS A 1 322 ? 18.562 10.617 27.25 1 91.19 322 LYS A O 1
ATOM 2607 N N . PHE A 1 323 ? 18.672 11.445 25.219 1 94.62 323 PHE A N 1
ATOM 2608 C CA . PHE A 1 323 ? 19.094 10.242 24.516 1 94.62 323 PHE A CA 1
ATOM 2609 C C . PHE A 1 323 ? 17.969 9.195 24.516 1 94.62 323 PHE A C 1
ATOM 2611 O O . PHE A 1 323 ? 18.109 8.141 23.906 1 94.62 323 PHE A O 1
ATOM 2618 N N . ASN A 1 324 ? 16.812 9.5 25.141 1 95.75 324 ASN A N 1
ATOM 2619 C CA . ASN A 1 324 ? 15.953 8.367 25.484 1 95.75 324 ASN A CA 1
ATOM 2620 C C . ASN A 1 324 ? 14.5 8.633 25.109 1 95.75 324 ASN A C 1
ATOM 2622 O O . ASN A 1 324 ? 13.602 7.918 25.547 1 95.75 324 ASN A O 1
ATOM 2626 N N . SER A 1 325 ? 14.273 9.562 24.328 1 96.25 325 SER A N 1
ATOM 2627 C CA . SER A 1 325 ? 12.875 9.875 24.047 1 96.25 325 SER A CA 1
ATOM 2628 C C . SER A 1 325 ? 12.641 10.078 22.562 1 96.25 325 SER A C 1
ATOM 2630 O O . SER A 1 325 ? 13.578 10.359 21.812 1 96.25 325 SER A O 1
ATOM 2632 N N . MET A 1 326 ? 11.43 9.82 22.172 1 97.06 326 MET A N 1
ATOM 2633 C CA . MET A 1 326 ? 10.883 10.266 20.906 1 97.06 326 MET A CA 1
ATOM 2634 C C . MET A 1 326 ? 9.75 11.266 21.109 1 97.06 326 MET A C 1
ATOM 2636 O O . MET A 1 326 ? 8.781 10.977 21.812 1 97.06 326 MET A O 1
ATOM 2640 N N . GLU A 1 327 ? 9.906 12.375 20.531 1 95.88 327 GLU A N 1
ATOM 2641 C CA . GLU A 1 327 ? 8.922 13.453 20.625 1 95.88 327 GLU A CA 1
ATOM 2642 C C . GLU A 1 327 ? 8.484 13.906 19.234 1 95.88 327 GLU A C 1
ATOM 2644 O O . GLU A 1 327 ? 9.211 13.727 18.25 1 95.88 327 GLU A O 1
ATOM 2649 N N . MET A 1 328 ? 7.309 14.43 19.188 1 96.19 328 MET A N 1
ATOM 2650 C CA . MET A 1 328 ? 6.77 14.953 17.938 1 96.19 328 MET A CA 1
ATOM 2651 C C . MET A 1 328 ? 6.688 16.484 17.969 1 96.19 328 MET A C 1
ATOM 2653 O O . MET A 1 328 ? 6.055 17.047 18.859 1 96.19 328 MET A O 1
ATOM 2657 N N . LEU A 1 329 ? 7.293 17.062 17.031 1 95.88 329 LEU A N 1
ATOM 2658 C CA . LEU A 1 329 ? 7.23 18.5 16.859 1 95.88 329 LEU A CA 1
ATOM 2659 C C . LEU A 1 329 ? 6.191 18.875 15.797 1 95.88 329 LEU A C 1
ATOM 2661 O O . LEU A 1 329 ? 6.207 18.344 14.688 1 95.88 329 LEU A O 1
ATOM 2665 N N . LEU A 1 330 ? 5.289 19.719 16.188 1 93.62 330 LEU A N 1
ATOM 2666 C CA . LEU A 1 330 ? 4.367 20.344 15.242 1 93.62 330 LEU A CA 1
ATOM 2667 C C . LEU A 1 330 ? 4.902 21.672 14.758 1 93.62 330 LEU A C 1
ATOM 2669 O O . LEU A 1 330 ? 4.828 22.688 15.469 1 93.62 330 LEU A O 1
ATOM 2673 N N . PRO A 1 331 ? 5.34 21.734 13.562 1 92.69 331 PRO A N 1
ATOM 2674 C CA . PRO A 1 331 ? 6.094 22.906 13.109 1 92.69 331 PRO A CA 1
ATOM 2675 C C . PRO A 1 331 ? 5.242 24.172 13.047 1 92.69 331 PRO A C 1
ATOM 2677 O O . PRO A 1 331 ? 5.762 25.281 13.203 1 92.69 331 PRO A O 1
ATOM 2680 N N . LYS A 1 332 ? 4.016 24.078 12.828 1 87.06 332 LYS A N 1
ATOM 2681 C CA . LYS A 1 332 ? 3.148 25.25 12.703 1 87.06 332 LYS A CA 1
ATOM 2682 C C . LYS A 1 332 ? 3.002 25.969 14.039 1 87.06 332 LYS A C 1
ATOM 2684 O O . LYS A 1 332 ? 2.965 27.203 14.086 1 87.06 332 LYS A O 1
ATOM 2689 N N . THR A 1 333 ? 2.953 25.219 15.094 1 86.62 333 THR A N 1
ATOM 2690 C CA . THR A 1 333 ? 2.725 25.812 16.406 1 86.62 333 THR A CA 1
ATOM 2691 C C . THR A 1 333 ? 4.012 25.812 17.234 1 86.62 333 THR A C 1
ATOM 2693 O O . THR A 1 333 ? 4.133 26.578 18.203 1 86.62 333 THR A O 1
ATOM 2696 N N . GLY A 1 334 ? 4.918 24.953 16.844 1 88.75 334 GLY A N 1
ATOM 2697 C CA . GLY A 1 334 ? 6.129 24.797 17.641 1 88.75 334 GLY A CA 1
ATOM 2698 C C . GLY A 1 334 ? 5.953 23.906 18.844 1 88.75 334 GLY A C 1
ATOM 2699 O O . GLY A 1 334 ? 6.883 23.719 19.641 1 88.75 334 GLY A O 1
ATOM 2700 N N . GLU A 1 335 ? 4.82 23.344 18.938 1 90.69 335 GLU A N 1
ATOM 2701 C CA . GLU A 1 335 ? 4.523 22.453 20.062 1 90.69 335 GLU A CA 1
ATOM 2702 C C . GLU A 1 335 ? 5.289 21.141 19.938 1 90.69 335 GLU A C 1
ATOM 2704 O O . GLU A 1 335 ? 5.426 20.594 18.844 1 90.69 335 GLU A O 1
ATOM 2709 N N . VAL A 1 336 ? 5.785 20.641 21.094 1 93.06 336 VAL A N 1
ATOM 2710 C CA . VAL A 1 336 ? 6.477 19.359 21.156 1 93.06 336 VAL A CA 1
ATOM 2711 C C . VAL A 1 336 ? 5.719 18.406 22.078 1 93.06 336 VAL A C 1
ATOM 2713 O O . VAL A 1 336 ? 5.48 18.719 23.25 1 93.06 336 VAL A O 1
ATOM 2716 N N . ILE A 1 337 ? 5.371 17.297 21.562 1 93.12 337 ILE A N 1
ATOM 2717 C CA . ILE A 1 337 ? 4.59 16.297 22.297 1 93.12 337 ILE A CA 1
ATOM 2718 C C . ILE A 1 337 ? 5.438 15.055 22.547 1 93.12 337 ILE A C 1
ATOM 2720 O O . ILE A 1 337 ? 6.016 14.492 21.609 1 93.12 337 ILE A O 1
ATOM 2724 N N . THR A 1 338 ? 5.508 14.609 23.781 1 94.25 338 THR A N 1
ATOM 2725 C CA . THR A 1 338 ? 6.223 13.375 24.094 1 94.25 338 THR A CA 1
ATOM 2726 C C . THR A 1 338 ? 5.422 12.156 23.641 1 94.25 338 THR A C 1
ATOM 2728 O O . THR A 1 338 ? 4.254 12.008 24.016 1 94.25 338 THR A O 1
ATOM 2731 N N . ILE A 1 339 ? 6.004 11.297 22.906 1 95.31 339 ILE A N 1
ATOM 2732 C CA . ILE A 1 339 ? 5.312 10.125 22.359 1 95.31 339 ILE A CA 1
ATOM 2733 C C . ILE A 1 339 ? 5.656 8.898 23.203 1 95.31 339 ILE A C 1
ATOM 2735 O O . ILE A 1 339 ? 4.762 8.219 23.719 1 95.31 339 ILE A O 1
ATOM 2739 N N . CYS A 1 340 ? 7.031 8.648 23.344 1 95.62 340 CYS A N 1
ATOM 2740 C CA . CYS A 1 340 ? 7.418 7.477 24.125 1 95.62 340 CYS A CA 1
ATOM 2741 C C . CYS A 1 340 ? 8.906 7.52 24.469 1 95.62 340 CYS A C 1
ATOM 2743 O O . CYS A 1 340 ? 9.625 8.414 24.016 1 95.62 340 CYS A O 1
ATOM 2745 N N . LYS A 1 341 ? 9.273 6.59 25.328 1 96.5 341 LYS A N 1
ATOM 2746 C CA . LYS A 1 341 ? 10.68 6.359 25.625 1 96.5 341 LYS A CA 1
ATOM 2747 C C . LYS A 1 341 ? 11.305 5.371 24.641 1 96.5 341 LYS A C 1
ATOM 2749 O O . LYS A 1 341 ? 10.609 4.52 24.094 1 96.5 341 LYS A O 1
ATOM 2754 N N . LEU A 1 342 ? 12.547 5.555 24.438 1 97.62 342 LEU A N 1
ATOM 2755 C CA . LEU A 1 342 ? 13.273 4.586 23.625 1 97.62 342 LEU A CA 1
ATOM 2756 C C . LEU A 1 342 ? 13.562 3.32 24.422 1 97.62 342 LEU A C 1
ATOM 2758 O O . LEU A 1 342 ? 13.469 3.324 25.656 1 97.62 342 LEU A O 1
ATOM 2762 N N . PRO A 1 343 ? 13.883 2.221 23.719 1 96.06 343 PRO A N 1
ATOM 2763 C CA . PRO A 1 343 ? 14.219 0.996 24.453 1 96.06 343 PRO A CA 1
ATOM 2764 C C . PRO A 1 343 ? 15.484 1.14 25.297 1 96.06 343 PRO A C 1
ATOM 2766 O O . PRO A 1 343 ? 15.633 0.458 26.312 1 96.06 343 PRO A O 1
ATOM 2769 N N . GLN A 1 344 ? 16.359 1.969 24.875 1 94.06 344 GLN A N 1
ATOM 2770 C CA . GLN A 1 344 ? 17.594 2.322 25.578 1 94.06 344 GLN A CA 1
ATOM 2771 C C . GLN A 1 344 ? 18.031 3.74 25.219 1 94.06 344 GLN A C 1
ATOM 2773 O O . GLN A 1 344 ? 17.562 4.316 24.234 1 94.06 344 GLN A O 1
ATOM 2778 N N . SER A 1 345 ? 18.859 4.238 26.125 1 95.88 345 SER A N 1
ATOM 2779 C CA . SER A 1 345 ? 19.438 5.543 25.812 1 95.88 345 SER A CA 1
ATOM 2780 C C . SER A 1 345 ? 20.5 5.43 24.734 1 95.88 345 SER A C 1
ATOM 2782 O O . SER A 1 345 ? 21.484 4.711 24.891 1 95.88 345 SER A O 1
ATOM 2784 N N . LEU A 1 346 ? 20.266 6.16 23.672 1 97.5 346 LEU A N 1
ATOM 2785 C CA . LEU A 1 346 ? 21.125 5.996 22.516 1 97.5 346 LEU A CA 1
ATOM 2786 C C . LEU A 1 346 ? 21.641 7.348 22.016 1 97.5 346 LEU A C 1
ATOM 2788 O O . LEU A 1 346 ? 20.891 8.336 22.016 1 97.5 346 LEU A O 1
ATOM 2792 N N . TYR A 1 347 ? 22.891 7.359 21.672 1 96.06 347 TYR A N 1
ATOM 2793 C CA . TYR A 1 347 ? 23.484 8.508 20.984 1 96.06 347 TYR A CA 1
ATOM 2794 C C . TYR A 1 347 ? 23.75 8.195 19.516 1 96.06 347 TYR A C 1
ATOM 2796 O O . TYR A 1 347 ? 24.453 7.227 19.203 1 96.06 347 TYR A O 1
ATOM 2804 N N . THR A 1 348 ? 23.156 8.992 18.578 1 96.5 348 THR A N 1
ATOM 2805 C CA . THR A 1 348 ? 23.297 8.945 17.125 1 96.5 348 THR A CA 1
ATOM 2806 C C . THR A 1 348 ? 22.844 7.59 16.578 1 96.5 348 THR A C 1
ATOM 2808 O O . THR A 1 348 ? 23.578 6.949 15.82 1 96.5 348 THR A O 1
ATOM 2811 N N . PRO A 1 349 ? 21.656 7.152 16.922 1 98.19 349 PRO A N 1
ATOM 2812 C CA . PRO A 1 349 ? 21.078 5.988 16.234 1 98.19 349 PRO A CA 1
ATOM 2813 C C . PRO A 1 349 ? 20.641 6.293 14.812 1 98.19 349 PRO A C 1
ATOM 2815 O O . PRO A 1 349 ? 20.578 7.461 14.414 1 98.19 349 PRO A O 1
ATOM 2818 N N . GLY A 1 350 ? 20.484 5.246 14.023 1 98.38 350 GLY A N 1
ATOM 2819 C CA . GLY A 1 350 ? 19.844 5.398 12.727 1 98.38 350 GLY A CA 1
ATOM 2820 C C . GLY A 1 350 ? 18.344 5.332 12.797 1 98.38 350 GLY A C 1
ATOM 2821 O O . GLY A 1 350 ? 17.781 4.484 13.5 1 98.38 350 GLY A O 1
ATOM 2822 N N . CYS A 1 351 ? 17.703 6.258 12.156 1 98.44 351 CYS A N 1
ATOM 2823 C CA . CYS A 1 351 ? 16.25 6.285 12.109 1 98.44 351 CYS A CA 1
ATOM 2824 C C . CYS A 1 351 ? 15.75 6.414 10.68 1 98.44 351 CYS A C 1
ATOM 2826 O O . CYS A 1 351 ? 16.359 7.113 9.867 1 98.44 351 CYS A O 1
ATOM 2828 N N . ALA A 1 352 ? 14.75 5.758 10.352 1 98.44 352 ALA A N 1
ATOM 2829 C CA . ALA A 1 352 ? 14.102 5.82 9.039 1 98.44 352 ALA A CA 1
ATOM 2830 C C . ALA A 1 352 ? 12.617 5.508 9.156 1 98.44 352 ALA A C 1
ATOM 2832 O O . ALA A 1 352 ? 12.156 4.988 10.172 1 98.44 352 ALA A O 1
ATOM 2833 N N . ILE A 1 353 ? 11.875 5.902 8.195 1 98.06 353 ILE A N 1
ATOM 2834 C CA . ILE A 1 353 ? 10.438 5.648 8.195 1 98.06 353 ILE A CA 1
ATOM 2835 C C . ILE A 1 353 ? 10.008 5.117 6.836 1 98.06 353 ILE A C 1
ATOM 2837 O O . ILE A 1 353 ? 10.5 5.57 5.801 1 98.06 353 ILE A O 1
ATOM 2841 N N . THR A 1 354 ? 9.141 4.148 6.883 1 97.06 354 THR A N 1
ATOM 2842 C CA . THR A 1 354 ? 8.602 3.584 5.648 1 97.06 354 THR A CA 1
ATOM 2843 C C . THR A 1 354 ? 7.379 4.371 5.184 1 97.06 354 THR A C 1
ATOM 2845 O O . THR A 1 354 ? 6.852 5.207 5.918 1 97.06 354 THR A O 1
ATOM 2848 N N . GLY A 1 355 ? 6.973 4.043 3.979 1 93.75 355 GLY A N 1
ATOM 2849 C CA . GLY A 1 355 ? 5.777 4.668 3.436 1 93.75 355 GLY A CA 1
ATOM 2850 C C . GLY A 1 355 ? 4.512 4.273 4.176 1 93.75 355 GLY A C 1
ATOM 2851 O O . GLY A 1 355 ? 3.496 4.969 4.094 1 93.75 355 GLY A O 1
ATOM 2852 N N . ASP A 1 356 ? 4.496 3.227 4.875 1 91.5 356 ASP A N 1
ATOM 2853 C CA . ASP A 1 356 ? 3.359 2.779 5.672 1 91.5 356 ASP A CA 1
ATOM 2854 C C . ASP A 1 356 ? 3.424 3.354 7.086 1 91.5 356 ASP A C 1
ATOM 2856 O O . ASP A 1 356 ? 2.766 2.846 8 1 91.5 356 ASP A O 1
ATOM 2860 N N . ASN A 1 357 ? 4.27 4.281 7.238 1 94.12 357 ASN A N 1
ATOM 2861 C CA . ASN A 1 357 ? 4.387 5.055 8.469 1 94.12 357 ASN A CA 1
ATOM 2862 C C . ASN A 1 357 ? 5.004 4.227 9.594 1 94.12 357 ASN A C 1
ATOM 2864 O O . ASN A 1 357 ? 4.637 4.387 10.758 1 94.12 357 ASN A O 1
ATOM 2868 N N . GLN A 1 358 ? 5.898 3.287 9.297 1 96.12 358 GLN A N 1
ATOM 2869 C CA . GLN A 1 358 ? 6.645 2.529 10.297 1 96.12 358 GLN A CA 1
ATOM 2870 C C . GLN A 1 358 ? 7.984 3.191 10.602 1 96.12 358 GLN A C 1
ATOM 2872 O O . GLN A 1 358 ? 8.852 3.277 9.727 1 96.12 358 GLN A O 1
ATOM 2877 N N . ILE A 1 359 ? 8.172 3.566 11.789 1 98.19 359 ILE A N 1
ATOM 2878 C CA . ILE A 1 359 ? 9.422 4.199 12.195 1 98.19 359 ILE A CA 1
ATOM 2879 C C . ILE A 1 359 ? 10.414 3.131 12.656 1 98.19 359 ILE A C 1
ATOM 2881 O O . ILE A 1 359 ? 10.094 2.301 13.508 1 98.19 359 ILE A O 1
ATOM 2885 N N . TYR A 1 360 ? 11.57 3.154 12.094 1 98.69 360 TYR A N 1
ATOM 2886 C CA . TYR A 1 360 ? 12.656 2.238 12.445 1 98.69 360 TYR A CA 1
ATOM 2887 C C . TYR A 1 360 ? 13.711 2.938 13.281 1 98.69 360 TYR A C 1
ATOM 2889 O O . TYR A 1 360 ? 14.008 4.117 13.07 1 98.69 360 TYR A O 1
ATOM 2897 N N . LEU A 1 361 ? 14.234 2.26 14.234 1 98.69 361 LEU A N 1
ATOM 2898 C CA . LEU A 1 361 ? 15.336 2.676 15.094 1 98.69 361 LEU A CA 1
ATOM 2899 C C . LEU A 1 361 ? 16.438 1.612 15.125 1 98.69 361 LEU A C 1
ATOM 2901 O O . LEU A 1 361 ? 16.172 0.454 15.453 1 98.69 361 LEU A O 1
ATOM 2905 N N . ALA A 1 362 ? 17.656 2.051 14.773 1 98.75 362 ALA A N 1
ATOM 2906 C CA . ALA A 1 362 ? 18.719 1.063 14.688 1 98.75 362 ALA A CA 1
ATOM 2907 C C . ALA A 1 362 ? 20.016 1.597 15.312 1 98.75 362 ALA A C 1
ATOM 2909 O O . ALA A 1 362 ? 20.344 2.771 15.148 1 98.75 362 ALA A O 1
ATOM 2910 N N . GLY A 1 363 ? 20.703 0.745 16.016 1 98.62 363 GLY A N 1
ATOM 2911 C CA . GLY A 1 363 ? 22.047 1.045 16.484 1 98.62 363 GLY A CA 1
ATOM 2912 C C . GLY A 1 363 ? 22.109 2.225 17.438 1 98.62 363 GLY A C 1
ATOM 2913 O O . GLY A 1 363 ? 21.156 2.463 18.188 1 98.62 363 GLY A O 1
ATOM 2914 N N . GLY A 1 364 ? 23.281 2.83 17.5 1 98.12 364 GLY A N 1
ATOM 2915 C CA . GLY A 1 364 ? 23.562 3.926 18.422 1 98.12 364 GLY A CA 1
ATOM 2916 C C . GLY A 1 364 ? 24.516 3.553 19.531 1 98.12 364 GLY A C 1
ATOM 2917 O O . GLY A 1 364 ? 24.656 2.377 19.859 1 98.12 364 GLY A O 1
ATOM 2918 N N . SER A 1 365 ? 25.172 4.539 20.016 1 97.31 365 SER A N 1
ATOM 2919 C CA . SER A 1 365 ? 26 4.332 21.203 1 97.31 365 SER A CA 1
ATOM 2920 C C . SER A 1 365 ? 25.156 4.301 22.469 1 97.31 365 SER A C 1
ATOM 2922 O O . SER A 1 365 ? 24.375 5.215 22.719 1 97.31 365 SER A O 1
ATOM 2924 N N . ILE A 1 366 ? 25.406 3.318 23.219 1 96.94 366 ILE A N 1
ATOM 2925 C CA . ILE A 1 366 ? 24.609 3.145 24.438 1 96.94 366 ILE A CA 1
ATOM 2926 C C . ILE A 1 366 ? 25.109 4.105 25.516 1 96.94 366 ILE A C 1
ATOM 2928 O O . ILE A 1 366 ? 26.297 4.117 25.844 1 96.94 366 ILE A O 1
ATOM 2932 N N . ARG A 1 367 ? 24.125 4.859 25.953 1 94.44 367 ARG A N 1
ATOM 2933 C CA . ARG A 1 367 ? 24.453 5.832 27 1 94.44 367 ARG A CA 1
ATOM 2934 C C . ARG A 1 367 ? 23.766 5.473 28.312 1 94.44 367 ARG A C 1
ATOM 2936 O O . ARG A 1 367 ? 22.641 4.973 28.328 1 94.44 367 ARG A O 1
ATOM 2943 N N . LYS A 1 368 ? 24.531 5.648 29.359 1 89.31 368 LYS A N 1
ATOM 2944 C CA . LYS A 1 368 ? 24 5.465 30.703 1 89.31 368 LYS A CA 1
ATOM 2945 C C . LYS A 1 368 ? 24.125 6.75 31.516 1 89.31 368 LYS A C 1
ATOM 2947 O O . LYS A 1 368 ? 25.188 7.355 31.578 1 89.31 368 LYS A O 1
ATOM 2952 N N . LEU A 1 369 ? 22.969 7.113 32 1 83 369 LEU A N 1
ATOM 2953 C CA . LEU A 1 369 ? 22.969 8.297 32.844 1 83 369 LEU A CA 1
ATOM 2954 C C . LEU A 1 369 ? 22.969 7.91 34.312 1 83 369 LEU A C 1
ATOM 2956 O O . LEU A 1 369 ? 22.109 7.148 34.781 1 83 369 LEU A O 1
ATOM 2960 N N . ASN A 1 370 ? 24.016 8.266 34.969 1 77.12 370 ASN A N 1
ATOM 2961 C CA . ASN A 1 370 ? 24.094 7.988 36.406 1 77.12 370 ASN A CA 1
ATOM 2962 C C . ASN A 1 370 ? 23.281 9 37.219 1 77.12 370 ASN A C 1
ATOM 2964 O O . ASN A 1 370 ? 22.906 10.055 36.688 1 77.12 370 ASN A O 1
ATOM 2968 N N . TYR A 1 371 ? 23.109 8.656 38.438 1 69.44 371 TYR A N 1
ATOM 2969 C CA . TYR A 1 371 ? 22.281 9.461 39.344 1 69.44 371 TYR A CA 1
ATOM 2970 C C . TYR A 1 371 ? 22.875 10.852 39.531 1 69.44 371 TYR A C 1
ATOM 2972 O O . TYR A 1 371 ? 22.172 11.797 39.875 1 69.44 371 TYR A O 1
ATOM 2980 N N . ARG A 1 372 ? 24.219 10.938 39.312 1 72.12 372 ARG A N 1
ATOM 2981 C CA . ARG A 1 372 ? 24.891 12.219 39.531 1 72.12 372 ARG A CA 1
ATOM 2982 C C . ARG A 1 372 ? 24.844 13.078 38.281 1 72.12 372 ARG A C 1
ATOM 2984 O O . ARG A 1 372 ? 25.391 14.188 38.25 1 72.12 372 ARG A O 1
ATOM 2991 N N . GLY A 1 373 ? 24.172 12.555 37.188 1 69.75 373 GLY A N 1
ATOM 2992 C CA . GLY A 1 373 ? 24.031 13.328 35.969 1 69.75 373 GLY A CA 1
ATOM 2993 C C . GLY A 1 373 ? 25.125 13.047 34.969 1 69.75 373 GLY A C 1
ATOM 2994 O O . GLY A 1 373 ? 25.094 13.562 33.844 1 69.75 373 GLY A O 1
ATOM 2995 N N . SER A 1 374 ? 26.156 12.219 35.438 1 80.31 374 SER A N 1
ATOM 2996 C CA . SER A 1 374 ? 27.25 11.891 34.5 1 80.31 374 SER A CA 1
ATOM 2997 C C . SER A 1 374 ? 26.797 10.875 33.469 1 80.31 374 SER A C 1
ATOM 2999 O O . SER A 1 374 ? 26.016 9.969 33.75 1 80.31 374 SER A O 1
ATOM 3001 N N . VAL A 1 375 ? 27.25 11.156 32.219 1 86.31 375 VAL A N 1
ATOM 3002 C CA . VAL A 1 375 ? 26.906 10.281 31.109 1 86.31 375 VAL A CA 1
ATOM 3003 C C . VAL A 1 375 ? 28.094 9.375 30.766 1 86.31 375 VAL A C 1
ATOM 3005 O O . VAL A 1 375 ? 29.219 9.852 30.609 1 86.31 375 VAL A O 1
ATOM 3008 N N . THR A 1 376 ? 27.828 8.062 30.812 1 87.44 376 THR A N 1
ATOM 3009 C CA . THR A 1 376 ? 28.844 7.098 30.422 1 87.44 376 THR A CA 1
ATOM 3010 C C . THR A 1 376 ? 28.406 6.324 29.188 1 87.44 376 THR A C 1
ATOM 3012 O O . THR A 1 376 ? 27.219 6.195 28.906 1 87.44 376 THR A O 1
ATOM 3015 N N . THR A 1 377 ? 29.453 5.953 28.406 1 89.12 377 THR A N 1
ATOM 3016 C CA . THR A 1 377 ? 29.188 5.156 27.203 1 89.12 377 THR A CA 1
ATOM 3017 C C . THR A 1 377 ? 29.391 3.672 27.484 1 89.12 377 THR A C 1
ATOM 3019 O O . THR A 1 377 ? 30.453 3.271 27.984 1 89.12 377 THR A O 1
ATOM 3022 N N . GLU A 1 378 ? 28.312 2.922 27.219 1 91.31 378 GLU A N 1
ATOM 3023 C CA . GLU A 1 378 ? 28.391 1.479 27.438 1 91.31 378 GLU A CA 1
ATOM 3024 C C . GLU A 1 378 ? 28.359 0.723 26.109 1 91.31 378 GLU A C 1
ATOM 3026 O O . GLU A 1 378 ? 27.453 -0.085 25.875 1 91.31 378 GLU A O 1
ATOM 3031 N N . GLY A 1 379 ? 29.266 0.999 25.156 1 94.69 379 GLY A N 1
ATOM 3032 C CA . GLY A 1 379 ? 29.391 0.268 23.906 1 94.69 379 GLY A CA 1
ATOM 3033 C C . GLY A 1 379 ? 28.484 0.797 22.812 1 94.69 379 GLY A C 1
ATOM 3034 O O . GLY A 1 379 ? 27.953 1.897 22.922 1 94.69 379 GLY A O 1
ATOM 3035 N N . VAL A 1 380 ? 28.484 0.039 21.641 1 98 380 VAL A N 1
ATOM 3036 C CA . VAL A 1 380 ? 27.703 0.381 20.469 1 98 380 VAL A CA 1
ATOM 3037 C C . VAL A 1 380 ? 26.688 -0.729 20.188 1 98 380 VAL A C 1
ATOM 3039 O O . VAL A 1 380 ? 27.031 -1.912 20.203 1 98 380 VAL A O 1
ATOM 3042 N N . SER A 1 381 ? 25.422 -0.34 19.938 1 98.06 381 SER A N 1
ATOM 3043 C CA . SER A 1 381 ? 24.328 -1.284 19.781 1 98.06 381 SER A CA 1
ATOM 3044 C C . SER A 1 381 ? 24.234 -1.784 18.344 1 98.06 381 SER A C 1
ATOM 3046 O O . SER A 1 381 ? 24.547 -1.055 17.391 1 98.06 381 SER A O 1
ATOM 3048 N N . ASN A 1 382 ? 23.797 -3.051 18.141 1 98.56 382 ASN A N 1
ATOM 3049 C CA . ASN A 1 382 ? 23.406 -3.586 16.844 1 98.56 382 ASN A CA 1
ATOM 3050 C C . ASN A 1 382 ? 21.922 -3.938 16.797 1 98.56 382 ASN A C 1
ATOM 3052 O O . ASN A 1 382 ? 21.469 -4.648 15.906 1 98.56 382 ASN A O 1
ATOM 3056 N N . HIS A 1 383 ? 21.172 -3.447 17.766 1 98.5 383 HIS A N 1
ATOM 3057 C CA . HIS A 1 383 ? 19.734 -3.736 17.859 1 98.5 383 HIS A CA 1
ATOM 3058 C C . HIS A 1 383 ? 18.953 -2.965 16.797 1 98.5 383 HIS A C 1
ATOM 3060 O O . HIS A 1 383 ? 19.406 -1.923 16.312 1 98.5 383 HIS A O 1
ATOM 3066 N N . PHE A 1 384 ? 17.859 -3.484 16.406 1 98.69 384 PHE A N 1
ATOM 3067 C CA . PHE A 1 384 ? 16.953 -2.928 15.422 1 98.69 384 PHE A CA 1
ATOM 3068 C C . PHE A 1 384 ? 15.508 -3.021 15.906 1 98.69 384 PHE A C 1
ATOM 3070 O O . PHE A 1 384 ? 15.062 -4.086 16.344 1 98.69 384 PHE A O 1
ATOM 3077 N N . TYR A 1 385 ? 14.789 -1.856 15.867 1 98.44 385 TYR A N 1
ATOM 3078 C CA . TYR A 1 385 ? 13.445 -1.79 16.422 1 98.44 385 TYR A CA 1
ATOM 3079 C C . TYR A 1 385 ? 12.477 -1.152 15.43 1 98.44 385 TYR A C 1
ATOM 3081 O O . TYR A 1 385 ? 12.898 -0.407 14.539 1 98.44 385 TYR A O 1
ATOM 3089 N N . VAL A 1 386 ? 11.258 -1.531 15.57 1 97.88 386 VAL A N 1
ATOM 3090 C CA . VAL A 1 386 ? 10.156 -0.868 14.883 1 97.88 386 VAL A CA 1
ATOM 3091 C C . VAL A 1 386 ? 9.18 -0.296 15.906 1 97.88 386 VAL A C 1
ATOM 3093 O O . VAL A 1 386 ? 8.867 -0.946 16.906 1 97.88 386 VAL A O 1
ATOM 3096 N N . PHE A 1 387 ? 8.695 0.909 15.688 1 97.06 387 PHE A N 1
ATOM 3097 C CA . PHE A 1 387 ? 7.793 1.584 16.609 1 97.06 387 PHE A CA 1
ATOM 3098 C C . PHE A 1 387 ? 6.371 1.053 16.469 1 97.06 387 PHE A C 1
ATOM 3100 O O . PHE A 1 387 ? 5.871 0.906 15.344 1 97.06 387 PHE A O 1
ATOM 3107 N N . ASP A 1 388 ? 5.742 0.745 17.562 1 91.25 388 ASP A N 1
ATOM 3108 C CA . ASP A 1 388 ? 4.336 0.369 17.641 1 91.25 388 ASP A CA 1
ATOM 3109 C C . ASP A 1 388 ? 3.482 1.535 18.125 1 91.25 388 ASP A C 1
ATOM 3111 O O . ASP A 1 388 ? 3.479 1.848 19.328 1 91.25 388 ASP A O 1
ATOM 3115 N N . PRO A 1 389 ? 2.727 2.111 17.281 1 89.62 389 PRO A N 1
ATOM 3116 C CA . PRO A 1 389 ? 1.978 3.309 17.672 1 89.62 389 PRO A CA 1
ATOM 3117 C C . PRO A 1 389 ? 0.839 3.002 18.641 1 89.62 389 PRO A C 1
ATOM 3119 O O . PRO A 1 389 ? 0.403 3.883 19.391 1 89.62 389 PRO A O 1
ATOM 3122 N N . LEU A 1 390 ? 0.322 1.833 18.672 1 84.88 390 LEU A N 1
ATOM 3123 C CA . LEU A 1 390 ? -0.785 1.475 19.547 1 84.88 390 LEU A CA 1
ATOM 3124 C C . LEU A 1 390 ? -0.304 1.301 20.984 1 84.88 390 LEU A C 1
ATOM 3126 O O . LEU A 1 390 ? -0.939 1.793 21.922 1 84.88 390 LEU A O 1
ATOM 3130 N N . GLU A 1 391 ? 0.851 0.645 21.094 1 87.94 391 GLU A N 1
ATOM 3131 C CA . GLU A 1 391 ? 1.392 0.389 22.422 1 87.94 391 GLU A CA 1
ATOM 3132 C C . GLU A 1 391 ? 2.361 1.489 22.844 1 87.94 391 GLU A C 1
ATOM 3134 O O . GLU A 1 391 ? 2.764 1.558 24.016 1 87.94 391 GLU A O 1
ATOM 3139 N N . LYS A 1 392 ? 2.705 2.365 21.891 1 91.38 392 LYS A N 1
ATOM 3140 C CA . LYS A 1 392 ? 3.684 3.42 22.141 1 91.38 392 LYS A CA 1
ATOM 3141 C C . LYS A 1 392 ? 4.988 2.842 22.688 1 91.38 392 LYS A C 1
ATOM 3143 O O . LYS A 1 392 ? 5.484 3.283 23.719 1 91.38 392 LYS A O 1
ATOM 3148 N N . SER A 1 393 ? 5.355 1.837 22.031 1 95 393 SER A N 1
ATOM 3149 C CA . SER A 1 393 ? 6.578 1.141 22.422 1 95 393 SER A CA 1
ATOM 3150 C C . SER A 1 393 ? 7.32 0.613 21.188 1 95 393 SER A C 1
ATOM 3152 O O . SER A 1 393 ? 6.914 0.871 20.062 1 95 393 SER A O 1
ATOM 3154 N N . TRP A 1 394 ? 8.469 -0.005 21.5 1 97.38 394 TRP A N 1
ATOM 3155 C CA . TRP A 1 394 ? 9.328 -0.485 20.406 1 97.38 394 TRP A CA 1
ATOM 3156 C C . TRP A 1 394 ? 9.359 -2.01 20.375 1 97.38 394 TRP A C 1
ATOM 3158 O O . TRP A 1 394 ? 9.438 -2.658 21.422 1 97.38 394 TRP A O 1
ATOM 3168 N N . THR A 1 395 ? 9.227 -2.553 19.172 1 95.38 395 THR A N 1
ATOM 3169 C CA . THR A 1 395 ? 9.32 -3.994 18.969 1 95.38 395 THR A CA 1
ATOM 3170 C C . THR A 1 395 ? 10.68 -4.379 18.391 1 95.38 395 THR A C 1
ATOM 3172 O O . THR A 1 395 ? 11.125 -3.799 17.391 1 95.38 395 THR A O 1
ATOM 3175 N N . CYS A 1 396 ? 11.227 -5.438 18.922 1 96.5 396 CYS A N 1
ATOM 3176 C CA . CYS A 1 396 ? 12.547 -5.887 18.484 1 96.5 396 CYS A CA 1
ATOM 3177 C C . CYS A 1 396 ? 12.445 -6.684 17.188 1 96.5 396 CYS A C 1
ATOM 3179 O O . CYS A 1 396 ? 11.555 -7.523 17.031 1 96.5 396 CYS A O 1
ATOM 3181 N N . LYS A 1 397 ? 13.32 -6.398 16.25 1 97.25 397 LYS A N 1
ATOM 3182 C CA . LYS A 1 397 ? 13.508 -7.156 15.016 1 97.25 397 LYS A CA 1
ATOM 3183 C C . LYS A 1 397 ? 14.898 -7.777 14.953 1 97.25 397 LYS A C 1
ATOM 3185 O O . LYS A 1 397 ? 15.648 -7.734 15.93 1 97.25 397 LYS A O 1
ATOM 3190 N N . ALA A 1 398 ? 15.242 -8.406 13.836 1 97.56 398 ALA A N 1
ATOM 3191 C CA . ALA A 1 398 ? 16.547 -9.031 13.688 1 97.56 398 ALA A CA 1
ATOM 3192 C C . ALA A 1 398 ? 17.672 -8.016 13.867 1 97.56 398 ALA A C 1
ATOM 3194 O O . ALA A 1 398 ? 17.594 -6.898 13.359 1 97.56 398 ALA A O 1
ATOM 3195 N N . LYS A 1 399 ? 18.688 -8.383 14.547 1 98.38 399 LYS A N 1
ATOM 3196 C CA . LYS A 1 399 ? 19.828 -7.508 14.805 1 98.38 399 LYS A CA 1
ATOM 3197 C C . LYS A 1 399 ? 20.688 -7.332 13.555 1 98.38 399 LYS A C 1
ATOM 3199 O O . LYS A 1 399 ? 20.781 -8.242 12.727 1 98.38 399 LYS A O 1
ATOM 3204 N N . MET A 1 400 ? 21.203 -6.168 13.484 1 98.56 400 MET A N 1
ATOM 3205 C CA . MET A 1 400 ? 22.203 -5.957 12.438 1 98.56 400 MET A CA 1
ATOM 3206 C C . MET A 1 400 ? 23.406 -6.852 12.656 1 98.56 400 MET A C 1
ATOM 3208 O O . MET A 1 400 ? 23.688 -7.27 13.781 1 98.56 400 MET A O 1
ATOM 3212 N N . HIS A 1 401 ? 24.172 -7.094 11.594 1 98.31 401 HIS A N 1
ATOM 3213 C CA . HIS A 1 401 ? 25.406 -7.852 11.703 1 98.31 401 HIS A CA 1
ATOM 3214 C C . HIS A 1 401 ? 26.484 -7.051 12.438 1 98.31 401 HIS A C 1
ATOM 3216 O O . HIS A 1 401 ? 27.25 -7.609 13.234 1 98.31 401 HIS A O 1
ATOM 3222 N N . MET A 1 402 ? 26.516 -5.793 12.18 1 97.94 402 MET A N 1
ATOM 3223 C CA . MET A 1 402 ? 27.516 -4.914 12.781 1 97.94 402 MET A CA 1
ATOM 3224 C C . MET A 1 402 ? 26.859 -3.977 13.805 1 97.94 402 MET A C 1
ATOM 3226 O O . MET A 1 402 ? 25.75 -3.494 13.594 1 97.94 402 MET A O 1
ATOM 3230 N N . SER A 1 403 ? 27.578 -3.76 14.891 1 98.31 403 SER A N 1
ATOM 3231 C CA . SER A 1 403 ? 27.234 -2.619 15.727 1 98.31 403 SER A CA 1
ATOM 3232 C C . SER A 1 403 ? 27.594 -1.302 15.055 1 98.31 403 SER A C 1
ATOM 3234 O O . SER A 1 403 ? 28.656 -1.187 14.438 1 98.31 403 SER A O 1
ATOM 3236 N N . ARG A 1 404 ? 26.625 -0.383 15.109 1 98.25 404 ARG A N 1
ATOM 3237 C CA . ARG A 1 404 ? 26.875 0.861 14.383 1 98.25 404 ARG A CA 1
ATOM 3238 C C . ARG A 1 404 ? 26.375 2.064 15.18 1 98.25 404 ARG A C 1
ATOM 3240 O O . ARG A 1 404 ? 25.281 2.029 15.742 1 98.25 404 ARG A O 1
ATOM 3247 N N . SER A 1 405 ? 27.141 3.074 15.242 1 98 405 SER A N 1
ATOM 3248 C CA . SER A 1 405 ? 26.75 4.434 15.594 1 98 405 SER A CA 1
ATOM 3249 C C . SER A 1 405 ? 27.25 5.441 14.562 1 98 405 SER A C 1
ATOM 3251 O O . SER A 1 405 ? 28.094 5.113 13.727 1 98 405 SER A O 1
ATOM 3253 N N . GLN A 1 406 ? 26.625 6.594 14.5 1 97.75 406 GLN A N 1
ATOM 3254 C CA . GLN A 1 406 ? 27.062 7.625 13.562 1 97.75 406 GLN A CA 1
ATOM 3255 C C . GLN A 1 406 ? 26.969 7.129 12.125 1 97.75 406 GLN A C 1
ATOM 3257 O O . GLN A 1 406 ? 27.844 7.41 11.305 1 97.75 406 GLN A O 1
ATOM 3262 N N . PHE A 1 407 ? 25.984 6.281 11.828 1 98.5 407 PHE A N 1
ATOM 3263 C CA . PHE A 1 407 ? 25.719 5.746 10.5 1 98.5 407 PHE A CA 1
ATOM 3264 C C . PHE A 1 407 ? 24.406 6.285 9.945 1 98.5 407 PHE A C 1
ATOM 3266 O O . PHE A 1 407 ? 23.719 7.055 10.617 1 98.5 407 PHE A O 1
ATOM 3273 N N . SER A 1 408 ? 24.109 6.004 8.719 1 98.19 408 SER A N 1
ATOM 3274 C CA . SER A 1 408 ? 22.859 6.414 8.102 1 98.19 408 SER A CA 1
ATOM 3275 C C . SER A 1 408 ? 21.938 5.215 7.863 1 98.19 408 SER A C 1
ATOM 3277 O O . SER A 1 408 ? 22.406 4.129 7.512 1 98.19 408 SER A O 1
ATOM 3279 N N . LEU A 1 409 ? 20.719 5.352 8.156 1 98.75 409 LEU A N 1
ATOM 3280 C CA . LEU A 1 409 ? 19.672 4.387 7.863 1 98.75 409 LEU A CA 1
ATOM 3281 C C . LEU A 1 409 ? 18.688 4.941 6.84 1 98.75 409 LEU A C 1
ATOM 3283 O O . LEU A 1 409 ? 18.109 6.012 7.047 1 98.75 409 LEU A O 1
ATOM 3287 N N . VAL A 1 410 ? 18.516 4.227 5.734 1 98.62 410 VAL A N 1
ATOM 3288 C CA . VAL A 1 410 ? 17.703 4.746 4.641 1 98.62 410 VAL A CA 1
ATOM 3289 C C . VAL A 1 410 ? 16.812 3.633 4.094 1 98.62 410 VAL A C 1
ATOM 3291 O O . VAL A 1 410 ? 17.234 2.48 3.996 1 98.62 410 VAL A O 1
ATOM 3294 N N . ILE A 1 411 ? 15.562 3.986 3.84 1 98.56 411 ILE A N 1
ATOM 3295 C CA . ILE A 1 411 ? 14.656 3.059 3.176 1 98.56 411 ILE A CA 1
ATOM 3296 C C . ILE A 1 411 ? 14.766 3.219 1.661 1 98.56 411 ILE A C 1
ATOM 3298 O O . ILE A 1 411 ? 14.648 4.328 1.138 1 98.56 411 ILE A O 1
ATOM 3302 N N . VAL A 1 412 ? 15.07 2.168 0.968 1 98.44 412 VAL A N 1
ATOM 3303 C CA . VAL A 1 412 ? 15.062 2.143 -0.491 1 98.44 412 VAL A CA 1
ATOM 3304 C C . VAL A 1 412 ? 14.055 1.11 -0.987 1 98.44 412 VAL A C 1
ATOM 3306 O O . VAL A 1 412 ? 14.305 -0.096 -0.92 1 98.44 412 VAL A O 1
ATOM 3309 N N . ASP A 1 413 ? 12.922 1.593 -1.483 1 97.06 413 ASP A N 1
ATOM 3310 C CA . ASP A 1 413 ? 11.875 0.766 -2.068 1 97.06 413 ASP A CA 1
ATOM 3311 C C . ASP A 1 413 ? 11.492 -0.381 -1.135 1 97.06 413 ASP A C 1
ATOM 3313 O O . ASP A 1 413 ? 11.422 -1.536 -1.56 1 97.06 413 ASP A O 1
ATOM 3317 N N . GLY A 1 414 ? 11.43 -0.093 0.122 1 96.12 414 GLY A N 1
ATOM 3318 C CA . GLY A 1 414 ? 10.891 -1.039 1.084 1 96.12 414 GLY A CA 1
ATOM 3319 C C . GLY A 1 414 ? 11.961 -1.765 1.877 1 96.12 414 GLY A C 1
ATOM 3320 O O . GLY A 1 414 ? 11.656 -2.48 2.832 1 96.12 414 GLY A O 1
ATOM 3321 N N . TYR A 1 415 ? 13.234 -1.63 1.523 1 98 415 TYR A N 1
ATOM 3322 C CA . TYR A 1 415 ? 14.359 -2.207 2.256 1 98 415 TYR A CA 1
ATOM 3323 C C . TYR A 1 415 ? 15.102 -1.138 3.043 1 98 415 TYR A C 1
ATOM 3325 O O . TYR A 1 415 ? 15.258 -0.009 2.572 1 98 415 TYR A O 1
ATOM 3333 N N . ALA A 1 416 ? 15.523 -1.508 4.207 1 98.75 416 ALA A N 1
ATOM 3334 C CA . ALA A 1 416 ? 16.328 -0.572 4.996 1 98.75 416 ALA A CA 1
ATOM 3335 C C . ALA A 1 416 ? 17.812 -0.835 4.809 1 98.75 416 ALA A C 1
ATOM 3337 O O . ALA A 1 416 ? 18.25 -1.987 4.828 1 98.75 416 ALA A O 1
ATOM 3338 N N . PHE A 1 417 ? 18.578 0.216 4.617 1 98.88 417 PHE A N 1
ATOM 3339 C CA . PHE A 1 417 ? 20.031 0.119 4.457 1 98.88 417 PHE A CA 1
ATOM 3340 C C . PHE A 1 417 ? 20.75 0.831 5.598 1 98.88 417 PHE A C 1
ATOM 3342 O O . PHE A 1 417 ? 20.5 2.012 5.852 1 98.88 417 PHE A O 1
ATOM 3349 N N . ALA A 1 418 ? 21.547 0.141 6.297 1 98.88 418 ALA A N 1
ATOM 3350 C CA . ALA A 1 418 ? 22.469 0.729 7.266 1 98.88 418 ALA A CA 1
ATOM 3351 C C . ALA A 1 418 ? 23.844 0.951 6.641 1 98.88 418 ALA A C 1
ATOM 3353 O O . ALA A 1 418 ? 24.484 -0 6.203 1 98.88 418 ALA A O 1
ATOM 3354 N N . ILE A 1 419 ? 24.312 2.152 6.652 1 98.81 419 ILE A N 1
ATOM 3355 C CA . ILE A 1 419 ? 25.469 2.516 5.848 1 98.81 419 ILE A CA 1
ATOM 3356 C C . ILE A 1 419 ? 26.578 3.055 6.754 1 98.81 419 ILE A C 1
ATOM 3358 O O . ILE A 1 419 ? 26.391 4.066 7.434 1 98.81 419 ILE A O 1
ATOM 3362 N N . GLY A 1 420 ? 27.719 2.447 6.727 1 98.69 420 GLY A N 1
ATOM 3363 C CA . GLY A 1 420 ? 28.906 2.949 7.414 1 98.69 420 GLY A CA 1
ATOM 3364 C C . GLY A 1 420 ? 28.703 3.078 8.914 1 98.69 420 GLY A C 1
ATOM 3365 O O . GLY A 1 420 ? 28.156 2.184 9.555 1 98.69 420 GLY A O 1
ATOM 3366 N N . GLY A 1 421 ? 29.312 4.141 9.469 1 98.44 421 GLY A N 1
ATOM 3367 C CA . GLY A 1 421 ? 29.281 4.352 10.906 1 98.44 421 GLY A CA 1
ATOM 3368 C C . GLY A 1 421 ? 30.531 3.867 11.609 1 98.44 421 GLY A C 1
ATOM 3369 O O . GLY A 1 421 ? 31.609 3.826 11.008 1 98.44 421 GLY A O 1
ATOM 3370 N N . GLN A 1 422 ? 30.406 3.68 12.883 1 97.31 422 GLN A N 1
ATOM 3371 C CA . GLN A 1 422 ? 31.516 3.172 13.695 1 97.31 422 GLN A CA 1
ATOM 3372 C C . GLN A 1 422 ? 31.016 2.133 14.703 1 97.31 422 GLN A C 1
ATOM 3374 O O . GLN A 1 422 ? 29.922 2.262 15.25 1 97.31 422 GLN A O 1
ATOM 3379 N N . ASP A 1 423 ? 31.812 1.178 14.984 1 96.94 423 ASP A N 1
ATOM 3380 C CA . ASP A 1 423 ? 31.391 0.07 15.836 1 96.94 423 ASP A CA 1
ATOM 3381 C C . ASP A 1 423 ? 32 0.192 17.234 1 96.94 423 ASP A C 1
ATOM 3383 O O . ASP A 1 423 ? 31.891 -0.734 18.047 1 96.94 423 ASP A O 1
ATOM 3387 N N . GLY A 1 424 ? 32.594 1.259 17.547 1 93.19 424 GLY A N 1
ATOM 3388 C CA . GLY A 1 424 ? 33.281 1.461 18.812 1 93.19 424 GLY A CA 1
ATOM 3389 C C . GLY A 1 424 ? 34.812 1.408 18.688 1 93.19 424 GLY A C 1
ATOM 3390 O O . GLY A 1 424 ? 35.531 2.023 19.484 1 93.19 424 GLY A O 1
ATOM 3391 N N . SER A 1 425 ? 35.25 0.693 17.719 1 93.12 425 SER A N 1
ATOM 3392 C CA . SER A 1 425 ? 36.688 0.518 17.516 1 93.12 425 SER A CA 1
ATOM 3393 C C . SER A 1 425 ? 37.156 1.176 16.219 1 93.12 425 SER A C 1
ATOM 3395 O O . SER A 1 425 ? 38.188 1.854 16.203 1 93.12 425 SER A O 1
ATOM 3397 N N . GLU A 1 426 ? 36.406 1.004 15.211 1 95.25 426 GLU A N 1
ATOM 3398 C CA . GLU A 1 426 ? 36.812 1.526 13.914 1 95.25 426 GLU A CA 1
ATOM 3399 C C . GLU A 1 426 ? 35.625 2.084 13.141 1 95.25 426 GLU A C 1
ATOM 3401 O O . GLU A 1 426 ? 34.469 1.74 13.414 1 95.25 426 GLU A O 1
ATOM 3406 N N . ILE A 1 427 ? 36.031 2.939 12.203 1 97.69 427 ILE A N 1
ATOM 3407 C CA . ILE A 1 427 ? 35.062 3.42 11.234 1 97.69 427 ILE A CA 1
ATOM 3408 C C . ILE A 1 427 ? 34.781 2.336 10.195 1 97.69 427 ILE A C 1
ATOM 3410 O O . ILE A 1 427 ? 35.688 1.658 9.734 1 97.69 427 ILE A O 1
ATOM 3414 N N . LEU A 1 428 ? 33.531 2.188 9.781 1 98.25 428 LEU A N 1
ATOM 3415 C CA . LEU A 1 428 ? 33.094 1.066 8.953 1 98.25 428 LEU A CA 1
ATOM 3416 C C . LEU A 1 428 ? 32.875 1.506 7.508 1 98.25 428 LEU A C 1
ATOM 3418 O O . LEU A 1 428 ? 32.5 2.652 7.25 1 98.25 428 LEU A O 1
ATOM 3422 N N . SER A 1 429 ? 33.125 0.591 6.605 1 98.31 429 SER A N 1
ATOM 3423 C CA . SER A 1 429 ? 32.719 0.75 5.215 1 98.31 429 SER A CA 1
ATOM 3424 C C . SER A 1 429 ? 31.531 -0.163 4.871 1 98.31 429 SER A C 1
ATOM 3426 O O . SER A 1 429 ? 30.953 -0.05 3.793 1 98.31 429 SER A O 1
ATOM 3428 N N . THR A 1 430 ? 31.172 -0.992 5.801 1 98.38 430 THR A N 1
ATOM 3429 C CA . THR A 1 430 ? 30.188 -2.033 5.531 1 98.38 430 THR A CA 1
ATOM 3430 C C . THR A 1 430 ? 28.797 -1.428 5.355 1 98.38 430 THR A C 1
ATOM 3432 O O . THR A 1 430 ? 28.5 -0.376 5.926 1 98.38 430 THR A O 1
ATOM 3435 N N . VAL A 1 431 ? 28.047 -2.012 4.547 1 98.81 431 VAL A N 1
ATOM 3436 C CA . VAL A 1 431 ? 26.641 -1.702 4.312 1 98.81 431 VAL A CA 1
ATOM 3437 C C . VAL A 1 431 ? 25.797 -2.973 4.438 1 98.81 431 VAL A C 1
ATOM 3439 O O . VAL A 1 431 ? 26.203 -4.039 3.961 1 98.81 431 VAL A O 1
ATOM 3442 N N . GLU A 1 432 ? 24.734 -2.914 5.125 1 98.56 432 GLU A N 1
ATOM 3443 C CA . GLU A 1 432 ? 23.844 -4.066 5.23 1 98.56 432 GLU A CA 1
ATOM 3444 C C . GLU A 1 432 ? 22.391 -3.666 4.973 1 98.56 432 GLU A C 1
ATOM 3446 O O . GLU A 1 432 ? 22.016 -2.518 5.203 1 98.56 432 GLU A O 1
ATOM 3451 N N . ARG A 1 433 ? 21.641 -4.559 4.441 1 98.69 433 ARG A N 1
ATOM 3452 C CA . ARG A 1 433 ? 20.266 -4.355 4.023 1 98.69 433 ARG A CA 1
ATOM 3453 C C . ARG A 1 433 ? 19.312 -5.238 4.824 1 98.69 433 ARG A C 1
ATOM 3455 O O . ARG A 1 433 ? 19.578 -6.422 5.035 1 98.69 433 ARG A O 1
ATOM 3462 N N . TYR A 1 434 ? 18.25 -4.656 5.277 1 98.5 434 TYR A N 1
ATOM 3463 C CA . TYR A 1 434 ? 17.219 -5.371 6.02 1 98.5 434 TYR A CA 1
ATOM 3464 C C . TYR A 1 434 ? 16.016 -5.668 5.133 1 98.5 434 TYR A C 1
ATOM 3466 O O . TYR A 1 434 ? 15.469 -4.766 4.492 1 98.5 434 TYR A O 1
ATOM 3474 N N . ASP A 1 435 ? 15.641 -6.91 5.098 1 95.06 435 ASP A N 1
ATOM 3475 C CA . ASP A 1 435 ? 14.43 -7.352 4.414 1 95.06 435 ASP A CA 1
ATOM 3476 C C . ASP A 1 435 ? 13.289 -7.594 5.406 1 95.06 435 ASP A C 1
ATOM 3478 O O . ASP A 1 435 ? 13.32 -8.555 6.172 1 95.06 435 ASP A O 1
ATOM 3482 N N . PRO A 1 436 ? 12.258 -6.801 5.34 1 92.94 436 PRO A N 1
ATOM 3483 C CA . PRO A 1 436 ? 11.172 -6.941 6.312 1 92.94 436 PRO A CA 1
ATOM 3484 C C . PRO A 1 436 ? 10.383 -8.234 6.125 1 92.94 436 PRO A C 1
ATOM 3486 O O . PRO A 1 436 ? 9.75 -8.719 7.066 1 92.94 436 PRO A O 1
ATOM 3489 N N . HIS A 1 437 ? 10.367 -8.797 4.977 1 86.62 437 HIS A N 1
ATOM 3490 C CA . HIS A 1 437 ? 9.609 -10.016 4.715 1 86.62 437 HIS A CA 1
ATOM 3491 C C . HIS A 1 437 ? 10.25 -11.219 5.402 1 86.62 437 HIS A C 1
ATOM 3493 O O . HIS A 1 437 ? 9.547 -12.086 5.922 1 86.62 437 HIS A O 1
ATOM 3499 N N . SER A 1 438 ? 11.555 -11.234 5.395 1 88.06 438 SER A N 1
ATOM 3500 C CA . SER A 1 438 ? 12.266 -12.352 6.012 1 88.06 438 SER A CA 1
ATOM 3501 C C . SER A 1 438 ? 12.773 -11.984 7.402 1 88.06 438 SER A C 1
ATOM 3503 O O . SER A 1 438 ? 13.281 -12.836 8.133 1 88.06 438 SER A O 1
ATOM 3505 N N . ASN A 1 439 ? 12.648 -10.703 7.789 1 93.44 439 ASN A N 1
ATOM 3506 C CA . ASN A 1 439 ? 13.211 -10.203 9.047 1 93.44 439 ASN A CA 1
ATOM 3507 C C . ASN A 1 439 ? 14.68 -10.586 9.188 1 93.44 439 ASN A C 1
ATOM 3509 O O . ASN A 1 439 ? 15.07 -11.203 10.18 1 93.44 439 ASN A O 1
ATOM 3513 N N . ALA A 1 440 ? 15.43 -10.156 8.18 1 95.75 440 ALA A N 1
ATOM 3514 C CA . ALA A 1 440 ? 16.844 -10.539 8.164 1 95.75 440 ALA A CA 1
ATOM 3515 C C . ALA A 1 440 ? 17.688 -9.445 7.52 1 95.75 440 ALA A C 1
ATOM 3517 O O . ALA A 1 440 ? 17.234 -8.734 6.625 1 95.75 440 ALA A O 1
ATOM 3518 N N . TRP A 1 441 ? 18.953 -9.383 8.039 1 98.12 441 TRP A N 1
ATOM 3519 C CA . TRP A 1 441 ? 19.938 -8.492 7.457 1 98.12 441 TRP A CA 1
ATOM 3520 C C . TRP A 1 441 ? 20.922 -9.266 6.582 1 98.12 441 TRP A C 1
ATOM 3522 O O . TRP A 1 441 ? 21.328 -10.383 6.922 1 98.12 441 TRP A O 1
ATOM 3532 N N . ILE A 1 442 ? 21.328 -8.664 5.508 1 97.88 442 ILE A N 1
ATOM 3533 C CA . ILE A 1 442 ? 22.375 -9.234 4.672 1 97.88 442 ILE A CA 1
ATOM 3534 C C . ILE A 1 442 ? 23.406 -8.156 4.344 1 97.88 442 ILE A C 1
ATOM 3536 O O . ILE A 1 442 ? 23.062 -6.988 4.152 1 97.88 442 ILE A O 1
ATOM 3540 N N . LEU A 1 443 ? 24.625 -8.555 4.285 1 98.5 443 LEU A N 1
ATOM 3541 C CA . LEU A 1 443 ? 25.672 -7.641 3.854 1 98.5 443 LEU A CA 1
ATOM 3542 C C . LEU A 1 443 ? 25.641 -7.449 2.34 1 98.5 443 LEU A C 1
ATOM 3544 O O . LEU A 1 443 ? 25.469 -8.414 1.593 1 98.5 443 LEU A O 1
ATOM 3548 N N . VAL A 1 444 ? 25.719 -6.242 1.938 1 98.5 444 VAL A N 1
ATOM 3549 C CA . VAL A 1 444 ? 25.797 -5.93 0.515 1 98.5 444 VAL A CA 1
ATOM 3550 C C . VAL A 1 444 ? 27.141 -5.254 0.206 1 98.5 444 VAL A C 1
ATOM 3552 O O . VAL A 1 444 ? 28.031 -5.207 1.058 1 98.5 444 VAL A O 1
ATOM 3555 N N . ALA A 1 445 ? 27.312 -4.777 -1.033 1 98.69 445 ALA A N 1
ATOM 3556 C CA . ALA A 1 445 ? 28.578 -4.16 -1.425 1 98.69 445 ALA A CA 1
ATOM 3557 C C . ALA A 1 445 ? 28.953 -3.023 -0.476 1 98.69 445 ALA A C 1
ATOM 3559 O O . ALA A 1 445 ? 28.141 -2.141 -0.205 1 98.69 445 ALA A O 1
ATOM 3560 N N . PRO A 1 446 ? 30.109 -3.037 0.014 1 98.62 446 PRO A N 1
ATOM 3561 C CA . PRO A 1 446 ? 30.531 -1.99 0.944 1 98.62 446 PRO A CA 1
ATOM 3562 C C . PRO A 1 446 ? 30.891 -0.683 0.237 1 98.62 446 PRO A C 1
ATOM 3564 O O . PRO A 1 446 ? 31.062 -0.665 -0.983 1 98.62 446 PRO A O 1
ATOM 3567 N N . LEU A 1 447 ? 30.922 0.381 1.027 1 97.81 447 LEU A N 1
ATOM 3568 C CA . LEU A 1 447 ? 31.438 1.654 0.535 1 97.81 447 LEU A CA 1
ATOM 3569 C C . LEU A 1 447 ? 32.906 1.522 0.109 1 97.81 447 LEU A C 1
ATOM 3571 O O . LEU A 1 447 ? 33.625 0.662 0.617 1 97.81 447 LEU A O 1
ATOM 3575 N N . ALA A 1 448 ? 33.312 2.389 -0.778 1 95.12 448 ALA A N 1
ATOM 3576 C CA . ALA A 1 448 ? 34.719 2.402 -1.232 1 95.12 448 ALA A CA 1
ATOM 3577 C C . ALA A 1 448 ? 35.656 2.818 -0.107 1 95.12 448 ALA A C 1
ATOM 3579 O O . ALA A 1 448 ? 36.812 2.457 -0.109 1 95.12 448 ALA A O 1
ATOM 3580 N N . ILE A 1 449 ? 35.156 3.619 0.757 1 96.38 449 ILE A N 1
ATOM 3581 C CA . ILE A 1 449 ? 35.938 4.09 1.89 1 96.38 449 ILE A CA 1
ATOM 3582 C C . ILE A 1 449 ? 35.125 4.012 3.168 1 96.38 449 ILE A C 1
ATOM 3584 O O . ILE A 1 449 ? 33.875 3.973 3.113 1 96.38 449 ILE A O 1
ATOM 3588 N N . GLN A 1 450 ? 35.844 4.004 4.297 1 97.69 450 GLN A N 1
ATOM 3589 C CA . GLN A 1 450 ? 35.156 4.07 5.59 1 97.69 450 GLN A CA 1
ATOM 3590 C C . GLN A 1 450 ? 34.594 5.469 5.848 1 97.69 450 GLN A C 1
ATOM 3592 O O . GLN A 1 450 ? 35.281 6.469 5.629 1 97.69 450 GLN A O 1
ATOM 3597 N N . LEU A 1 451 ? 33.375 5.527 6.25 1 98.19 451 LEU A N 1
ATOM 3598 C CA . LEU A 1 451 ? 32.719 6.82 6.473 1 98.19 451 LEU A CA 1
ATOM 3599 C C . LEU A 1 451 ? 31.828 6.785 7.711 1 98.19 451 LEU A C 1
ATOM 3601 O O . LEU A 1 451 ? 31.141 5.793 7.953 1 98.19 451 LEU A O 1
ATOM 3605 N N . ARG A 1 452 ? 31.844 7.785 8.484 1 98 452 ARG A N 1
ATOM 3606 C CA . ARG A 1 452 ? 30.859 8.047 9.523 1 98 452 ARG A CA 1
ATOM 3607 C C . ARG A 1 452 ? 30.312 9.461 9.422 1 98 452 ARG A C 1
ATOM 3609 O O . ARG A 1 452 ? 30.891 10.312 8.742 1 98 452 ARG A O 1
ATOM 3616 N N . PHE A 1 453 ? 29.125 9.758 9.922 1 97.75 453 PHE A N 1
ATOM 3617 C CA . PHE A 1 453 ? 28.469 11.062 9.961 1 97.75 453 PHE A CA 1
ATOM 3618 C C . PHE A 1 453 ? 28.172 11.555 8.547 1 97.75 453 PHE A C 1
ATOM 3620 O O . PHE A 1 453 ? 28.219 12.758 8.281 1 97.75 453 PHE A O 1
ATOM 3627 N N . MET A 1 454 ? 27.953 10.633 7.613 1 97.94 454 MET A N 1
ATOM 3628 C CA . MET A 1 454 ? 27.516 11.016 6.273 1 97.94 454 MET A CA 1
ATOM 3629 C C . MET A 1 454 ? 26.016 11.281 6.246 1 97.94 454 MET A C 1
ATOM 3631 O O . MET A 1 454 ? 25.328 11.008 7.223 1 97.94 454 MET A O 1
ATOM 3635 N N . THR A 1 455 ? 25.531 11.867 5.238 1 98 455 THR A N 1
ATOM 3636 C CA . THR A 1 455 ? 24.094 11.977 4.992 1 98 455 THR A CA 1
ATOM 3637 C C . THR A 1 455 ? 23.688 11.18 3.75 1 98 455 THR A C 1
ATOM 3639 O O . THR A 1 455 ? 24.5 11 2.838 1 98 455 THR A O 1
ATOM 3642 N N . SER A 1 456 ? 22.562 10.586 3.803 1 98.62 456 SER A N 1
ATOM 3643 C CA . SER A 1 456 ? 22.156 9.711 2.713 1 98.62 456 SER A CA 1
ATOM 3644 C C . SER A 1 456 ? 20.641 9.805 2.467 1 98.62 456 SER A C 1
ATOM 3646 O O . SER A 1 456 ? 19.891 10.227 3.346 1 98.62 456 SER A O 1
ATOM 3648 N N . ILE A 1 457 ? 20.234 9.492 1.273 1 98.62 457 ILE A N 1
ATOM 3649 C CA . ILE A 1 457 ? 18.828 9.531 0.886 1 98.62 457 ILE A CA 1
ATOM 3650 C C . ILE A 1 457 ? 18.594 8.602 -0.306 1 98.62 457 ILE A C 1
ATOM 3652 O O . ILE A 1 457 ? 19.531 8.227 -1.001 1 98.62 457 ILE A O 1
ATOM 3656 N N . SER A 1 458 ? 17.422 8.141 -0.422 1 98.5 458 SER A N 1
ATOM 3657 C CA . SER A 1 458 ? 17.062 7.348 -1.596 1 98.5 458 SER A CA 1
ATOM 3658 C C . SER A 1 458 ? 16.344 8.203 -2.637 1 98.5 458 SER A C 1
ATOM 3660 O O . SER A 1 458 ? 15.625 9.148 -2.289 1 98.5 458 SER A O 1
ATOM 3662 N N . TYR A 1 459 ? 16.547 7.941 -3.889 1 98.44 459 TYR A N 1
ATOM 3663 C CA . TYR A 1 459 ? 15.844 8.586 -5 1 98.44 459 TYR A CA 1
ATOM 3664 C C . TYR A 1 459 ? 15.727 7.637 -6.188 1 98.44 459 TYR A C 1
ATOM 3666 O O . TYR A 1 459 ? 16.734 7.105 -6.668 1 98.44 459 TYR A O 1
ATOM 3674 N N . ARG A 1 460 ? 14.5 7.355 -6.578 1 96.88 460 ARG A N 1
ATOM 3675 C CA . ARG A 1 460 ? 14.164 6.52 -7.727 1 96.88 460 ARG A CA 1
ATOM 3676 C C . ARG A 1 460 ? 14.836 5.156 -7.629 1 96.88 460 ARG A C 1
ATOM 3678 O O . ARG A 1 460 ? 15.461 4.699 -8.594 1 96.88 460 ARG A O 1
ATOM 3685 N N . GLY A 1 461 ? 14.875 4.637 -6.445 1 97.38 461 GLY A N 1
ATOM 3686 C CA . GLY A 1 461 ? 15.312 3.268 -6.227 1 97.38 461 GLY A CA 1
ATOM 3687 C C . GLY A 1 461 ? 16.797 3.146 -5.992 1 97.38 461 GLY A C 1
ATOM 3688 O O . GLY A 1 461 ? 17.328 2.039 -5.852 1 97.38 461 GLY A O 1
ATOM 3689 N N . LYS A 1 462 ? 17.453 4.227 -5.961 1 98.31 462 LYS A N 1
ATOM 3690 C CA . LYS A 1 462 ? 18.891 4.23 -5.699 1 98.31 462 LYS A CA 1
ATOM 3691 C C . LYS A 1 462 ? 19.203 4.926 -4.375 1 98.31 462 LYS A C 1
ATOM 3693 O O . LYS A 1 462 ? 18.375 5.664 -3.844 1 98.31 462 LYS A O 1
ATOM 3698 N N . LEU A 1 463 ? 20.328 4.566 -3.865 1 98.62 463 LEU A N 1
ATOM 3699 C CA . LEU A 1 463 ? 20.797 5.121 -2.598 1 98.62 463 LEU A CA 1
ATOM 3700 C C . LEU A 1 463 ? 21.969 6.082 -2.82 1 98.62 463 LEU A C 1
ATOM 3702 O O . LEU A 1 463 ? 22.906 5.758 -3.537 1 98.62 463 LEU A O 1
ATOM 3706 N N . TYR A 1 464 ? 21.859 7.289 -2.289 1 98.81 464 TYR A N 1
ATOM 3707 C CA . TYR A 1 464 ? 22.891 8.312 -2.412 1 98.81 464 TYR A CA 1
ATOM 3708 C C . TYR A 1 464 ? 23.531 8.602 -1.06 1 98.81 464 TYR A C 1
ATOM 3710 O O . TYR A 1 464 ? 22.828 8.703 -0.046 1 98.81 464 TYR A O 1
ATOM 3718 N N . VAL A 1 465 ? 24.812 8.75 -1.019 1 98.75 465 VAL A N 1
ATOM 3719 C CA . VAL A 1 465 ? 25.578 9.078 0.18 1 98.75 465 VAL A CA 1
ATOM 3720 C C . VAL A 1 465 ? 26.438 10.305 -0.077 1 98.75 465 VAL A C 1
ATOM 3722 O O . VAL A 1 465 ? 27.141 10.383 -1.096 1 98.75 465 VAL A O 1
ATOM 3725 N N . PHE A 1 466 ? 26.453 11.234 0.833 1 98.75 466 PHE A N 1
ATOM 3726 C CA . PHE A 1 466 ? 27.188 12.477 0.667 1 98.75 466 PHE A CA 1
ATOM 3727 C C . PHE A 1 466 ? 28.047 12.773 1.9 1 98.75 466 PHE A C 1
ATOM 3729 O O . PHE A 1 466 ? 27.531 12.766 3.023 1 98.75 466 PHE A O 1
ATOM 3736 N N . GLY A 1 467 ? 29.281 13.102 1.632 1 98.5 467 GLY A N 1
ATOM 3737 C CA . GLY A 1 467 ? 30.156 13.562 2.689 1 98.5 467 GLY A CA 1
ATOM 3738 C C . GLY A 1 467 ? 30.484 12.484 3.709 1 98.5 467 GLY A C 1
ATOM 3739 O O . GLY A 1 467 ? 30.625 11.312 3.357 1 98.5 467 GLY A O 1
ATOM 3740 N N . GLY A 1 468 ? 30.719 12.953 4.953 1 98.06 468 GLY A N 1
ATOM 3741 C CA . GLY A 1 468 ? 31.141 12.07 6.027 1 98.06 468 GLY A CA 1
ATOM 3742 C C . GLY A 1 468 ? 32.594 12.297 6.461 1 98.06 468 GLY A C 1
ATOM 3743 O O . GLY A 1 468 ? 33.25 13.203 5.949 1 98.06 468 GLY A O 1
ATOM 3744 N N . GLU A 1 469 ? 32.906 11.547 7.418 1 97.81 469 GLU A N 1
ATOM 3745 C CA . GLU A 1 469 ? 34.25 11.648 7.977 1 97.81 469 GLU A CA 1
ATOM 3746 C C . GLU A 1 469 ? 35 10.328 7.844 1 97.81 469 GLU A C 1
ATOM 3748 O O . GLU A 1 469 ? 34.469 9.258 8.125 1 97.81 469 GLU A O 1
ATOM 3753 N N . THR A 1 470 ? 36.188 10.422 7.379 1 96.19 470 THR A N 1
ATOM 3754 C CA . THR A 1 470 ? 37.094 9.297 7.379 1 96.19 470 THR A CA 1
ATOM 3755 C C . THR A 1 470 ? 38 9.336 8.602 1 96.19 470 THR A C 1
ATOM 3757 O O . THR A 1 470 ? 37.75 10.078 9.555 1 96.19 470 THR A O 1
ATOM 3760 N N . THR A 1 471 ? 39.062 8.562 8.609 1 90.81 471 THR A N 1
ATOM 3761 C CA . THR A 1 471 ? 39.969 8.523 9.758 1 90.81 471 THR A CA 1
ATOM 3762 C C . THR A 1 471 ? 40.75 9.82 9.859 1 90.81 471 THR A C 1
ATOM 3764 O O . THR A 1 471 ? 41.125 10.234 10.961 1 90.81 471 THR A O 1
ATOM 3767 N N . ASP A 1 472 ? 40.875 10.508 8.742 1 89 472 ASP A N 1
ATOM 3768 C CA . ASP A 1 472 ? 41.844 11.594 8.789 1 89 472 ASP A CA 1
ATOM 3769 C C . ASP A 1 472 ? 41.219 12.914 8.336 1 89 472 ASP A C 1
ATOM 3771 O O . ASP A 1 472 ? 41.75 13.984 8.602 1 89 472 ASP A O 1
ATOM 3775 N N . LYS A 1 473 ? 40.094 12.82 7.691 1 94.38 473 LYS A N 1
ATOM 3776 C CA . LYS A 1 473 ? 39.562 14.062 7.152 1 94.38 473 LYS A CA 1
ATOM 3777 C C . LYS A 1 473 ? 38.062 13.977 6.953 1 94.38 473 LYS A C 1
ATOM 3779 O O . LYS A 1 473 ? 37.5 12.891 7.012 1 94.38 473 LYS A O 1
ATOM 3784 N N . ILE A 1 474 ? 37.469 15.18 6.734 1 97.38 474 ILE A N 1
ATOM 3785 C CA . ILE A 1 474 ? 36.062 15.273 6.305 1 97.38 474 ILE A CA 1
ATOM 3786 C C . ILE A 1 474 ? 36 15.164 4.781 1 97.38 474 ILE A C 1
ATOM 3788 O O . ILE A 1 474 ? 36.75 15.836 4.07 1 97.38 474 ILE A O 1
ATOM 3792 N N . SER A 1 475 ? 35.094 14.383 4.301 1 97.75 475 SER A N 1
ATOM 3793 C CA . SER A 1 475 ? 35 14.07 2.879 1 97.75 475 SER A CA 1
ATOM 3794 C C . SER A 1 475 ? 34 14.969 2.174 1 97.75 475 SER A C 1
ATOM 3796 O O . SER A 1 475 ? 32.969 15.336 2.754 1 97.75 475 SER A O 1
ATOM 3798 N N . ASN A 1 476 ? 34.312 15.32 0.913 1 98.12 476 ASN A N 1
ATOM 3799 C CA . ASN A 1 476 ? 33.344 15.969 0.035 1 98.12 476 ASN A CA 1
ATOM 3800 C C . ASN A 1 476 ? 32.844 15.023 -1.055 1 98.12 476 ASN A C 1
ATOM 3802 O O . ASN A 1 476 ? 32.188 15.453 -2.014 1 98.12 476 ASN A O 1
ATOM 3806 N N . LYS A 1 477 ? 33.125 13.781 -0.901 1 97.94 477 LYS A N 1
ATOM 3807 C CA . LYS A 1 477 ? 32.781 12.805 -1.932 1 97.94 477 LYS A CA 1
ATOM 3808 C C . LYS A 1 477 ? 31.312 12.438 -1.893 1 97.94 477 LYS A C 1
ATOM 3810 O O . LYS A 1 477 ? 30.641 12.672 -0.889 1 97.94 477 LYS A O 1
ATOM 3815 N N . ALA A 1 478 ? 30.859 11.977 -3.006 1 98.62 478 ALA A N 1
ATOM 3816 C CA . ALA A 1 478 ? 29.484 11.508 -3.18 1 98.62 478 ALA A CA 1
ATOM 3817 C C . ALA A 1 478 ? 29.453 10.148 -3.881 1 98.62 478 ALA A C 1
ATOM 3819 O O . ALA A 1 478 ? 30.266 9.891 -4.773 1 98.62 478 ALA A O 1
ATOM 3820 N N . TYR A 1 479 ? 28.531 9.32 -3.459 1 98.62 479 TYR A N 1
ATOM 3821 C CA . TYR A 1 479 ? 28.406 7.98 -4.023 1 98.62 479 TYR A CA 1
ATOM 3822 C C . TYR A 1 479 ? 26.938 7.641 -4.305 1 98.62 479 TYR A C 1
ATOM 3824 O O . TYR A 1 479 ? 26.031 8.18 -3.658 1 98.62 479 TYR A O 1
ATOM 3832 N N . ARG A 1 480 ? 26.703 6.793 -5.242 1 98.75 480 ARG A N 1
ATOM 3833 C CA . ARG A 1 480 ? 25.391 6.23 -5.566 1 98.75 480 ARG A CA 1
ATOM 3834 C C . ARG A 1 480 ? 25.438 4.707 -5.574 1 98.75 480 ARG A C 1
ATOM 3836 O O . ARG A 1 480 ? 26.344 4.113 -6.16 1 98.75 480 ARG A O 1
ATOM 3843 N N . TYR A 1 481 ? 24.531 4.133 -4.898 1 98.62 481 TYR A N 1
ATOM 3844 C CA . TYR A 1 481 ? 24.391 2.682 -4.844 1 98.62 481 TYR A CA 1
ATOM 3845 C C . TYR A 1 481 ? 23.172 2.221 -5.633 1 98.62 481 TYR A C 1
ATOM 3847 O O . TYR A 1 481 ? 22.078 2.77 -5.473 1 98.62 481 TYR A O 1
ATOM 3855 N N . ASP A 1 482 ? 23.375 1.241 -6.457 1 97.75 482 ASP A N 1
ATOM 3856 C CA . ASP A 1 482 ? 22.297 0.598 -7.191 1 97.75 482 ASP A CA 1
ATOM 3857 C C . ASP A 1 482 ? 22.031 -0.807 -6.652 1 97.75 482 ASP A C 1
ATOM 3859 O O . ASP A 1 482 ? 22.812 -1.727 -6.891 1 97.75 482 ASP A O 1
ATOM 3863 N N . PRO A 1 483 ? 20.891 -1.011 -6.031 1 96.25 483 PRO A N 1
ATOM 3864 C CA . PRO A 1 483 ? 20.578 -2.332 -5.48 1 96.25 483 PRO A CA 1
ATOM 3865 C C . PRO A 1 483 ? 20.453 -3.406 -6.555 1 96.25 483 PRO A C 1
ATOM 3867 O O . PRO A 1 483 ? 20.672 -4.59 -6.285 1 96.25 483 PRO A O 1
ATOM 3870 N N . ALA A 1 484 ? 20.125 -3.082 -7.738 1 90.81 484 ALA A N 1
ATOM 3871 C CA . ALA A 1 484 ? 19.938 -4.047 -8.82 1 90.81 484 ALA A CA 1
ATOM 3872 C C . ALA A 1 484 ? 21.234 -4.77 -9.148 1 90.81 484 ALA A C 1
ATOM 3874 O O . ALA A 1 484 ? 21.234 -5.969 -9.43 1 90.81 484 ALA A O 1
ATOM 3875 N N . ASN A 1 485 ? 22.328 -4.09 -9.078 1 93.38 485 ASN A N 1
ATOM 3876 C CA . ASN A 1 485 ? 23.625 -4.695 -9.414 1 93.38 485 ASN A CA 1
ATOM 3877 C C . ASN A 1 485 ? 24.531 -4.797 -8.195 1 93.38 485 ASN A C 1
ATOM 3879 O O . ASN A 1 485 ? 25.688 -5.215 -8.312 1 93.38 485 ASN A O 1
ATOM 3883 N N . ASP A 1 486 ? 24.047 -4.344 -7.023 1 97.19 486 ASP A N 1
ATOM 3884 C CA . ASP A 1 486 ? 24.828 -4.359 -5.793 1 97.19 486 ASP A CA 1
ATOM 3885 C C . ASP A 1 486 ? 26.188 -3.699 -6 1 97.19 486 ASP A C 1
ATOM 3887 O O . ASP A 1 486 ? 27.219 -4.305 -5.723 1 97.19 486 ASP A O 1
ATOM 3891 N N . GLY A 1 487 ? 26.078 -2.465 -6.496 1 97.88 487 GLY A N 1
ATOM 3892 C CA . GLY A 1 487 ? 27.312 -1.771 -6.82 1 97.88 487 GLY A CA 1
ATOM 3893 C C . GLY A 1 487 ? 27.266 -0.283 -6.531 1 97.88 487 GLY A C 1
ATOM 3894 O O . GLY A 1 487 ? 26.188 0.319 -6.555 1 97.88 487 GLY A O 1
ATOM 3895 N N . TRP A 1 488 ? 28.469 0.292 -6.262 1 98.31 488 TRP A N 1
ATOM 3896 C CA . TRP A 1 488 ? 28.609 1.718 -5.988 1 98.31 488 TRP A CA 1
ATOM 3897 C C . TRP A 1 488 ? 29.281 2.434 -7.164 1 98.31 488 TRP A C 1
ATOM 3899 O O . TRP A 1 488 ? 30.156 1.873 -7.824 1 98.31 488 TRP A O 1
ATOM 3909 N N . VAL A 1 489 ? 28.859 3.59 -7.406 1 98.12 489 VAL A N 1
ATOM 3910 C CA . VAL A 1 489 ? 29.5 4.496 -8.352 1 98.12 489 VAL A CA 1
ATOM 3911 C C . VAL A 1 489 ? 29.875 5.797 -7.652 1 98.12 489 VAL A C 1
ATOM 3913 O O . VAL A 1 489 ? 29.078 6.34 -6.871 1 98.12 489 VAL A O 1
ATOM 3916 N N . GLU A 1 490 ? 31.109 6.262 -7.883 1 98.31 490 GLU A N 1
ATOM 3917 C CA . GLU A 1 490 ? 31.531 7.559 -7.359 1 98.31 490 GLU A CA 1
ATOM 3918 C C . GLU A 1 490 ? 31.016 8.703 -8.227 1 98.31 490 GLU A C 1
ATOM 3920 O O . GLU A 1 490 ? 31.141 8.664 -9.453 1 98.31 490 GLU A O 1
ATOM 3925 N N . LEU A 1 491 ? 30.422 9.633 -7.598 1 98.56 491 LEU A N 1
ATOM 3926 C CA . LEU A 1 491 ? 29.859 10.797 -8.273 1 98.56 491 LEU A CA 1
ATOM 3927 C C . LEU A 1 491 ? 30.797 11.992 -8.164 1 98.56 491 LEU A C 1
ATOM 3929 O O . LEU A 1 491 ? 31.75 11.961 -7.398 1 98.56 491 LEU A O 1
ATOM 3933 N N . PRO A 1 492 ? 30.5 13.039 -9.016 1 98.62 492 PRO A N 1
ATOM 3934 C CA . PRO A 1 492 ? 31.281 14.266 -8.789 1 98.62 492 PRO A CA 1
ATOM 3935 C C . PRO A 1 492 ? 31.188 14.766 -7.355 1 98.62 492 PRO A C 1
ATOM 3937 O O . PRO A 1 492 ? 30.094 14.742 -6.762 1 98.62 492 PRO A O 1
ATOM 3940 N N . PRO A 1 493 ? 32.281 15.172 -6.812 1 98.44 493 PRO A N 1
ATOM 3941 C CA . PRO A 1 493 ? 32.281 15.586 -5.406 1 98.44 493 PRO A CA 1
ATOM 3942 C C . PRO A 1 493 ? 31.594 16.922 -5.184 1 98.44 493 PRO A C 1
ATOM 3944 O O . PRO A 1 493 ? 31.438 17.703 -6.125 1 98.44 493 PRO A O 1
ATOM 3947 N N . MET A 1 494 ? 31.141 17.141 -4.02 1 98.38 494 MET A N 1
ATOM 3948 C CA . MET A 1 494 ? 30.625 18.438 -3.609 1 98.38 494 MET A CA 1
ATOM 3949 C C . MET A 1 494 ? 31.734 19.484 -3.588 1 98.38 494 MET A C 1
ATOM 3951 O O . MET A 1 494 ? 32.938 19.141 -3.559 1 98.38 494 MET A O 1
ATOM 3955 N N . SER A 1 495 ? 31.344 20.688 -3.557 1 97.81 495 SER A N 1
ATOM 3956 C CA . SER A 1 495 ? 32.312 21.781 -3.457 1 97.81 495 SER A CA 1
ATOM 3957 C C . SER A 1 495 ? 32.875 21.875 -2.047 1 97.81 495 SER A C 1
ATOM 3959 O O . SER A 1 495 ? 34.031 22.281 -1.867 1 97.81 495 SER A O 1
ATOM 3961 N N . VAL A 1 496 ? 32.031 21.562 -1.076 1 97.31 496 VAL A N 1
ATOM 3962 C CA . VAL A 1 496 ? 32.438 21.688 0.326 1 97.31 496 VAL A CA 1
ATOM 3963 C C . VAL A 1 496 ? 32.344 20.312 1.003 1 97.31 496 VAL A C 1
ATOM 3965 O O . VAL A 1 496 ? 31.359 19.594 0.836 1 97.31 496 VAL A O 1
ATOM 3968 N N . ALA A 1 497 ? 33.469 20.016 1.738 1 97.94 497 ALA A N 1
ATOM 3969 C CA . ALA A 1 497 ? 33.406 18.828 2.592 1 97.94 497 ALA A CA 1
ATOM 3970 C C . ALA A 1 497 ? 32.469 19.047 3.771 1 97.94 497 ALA A C 1
ATOM 3972 O O . ALA A 1 497 ? 32.406 20.141 4.332 1 97.94 497 ALA A O 1
ATOM 3973 N N . ARG A 1 498 ? 31.734 18.062 4.145 1 96.94 498 ARG A N 1
ATOM 3974 C CA . ARG A 1 498 ? 30.781 18.312 5.223 1 96.94 498 ARG A CA 1
ATOM 3975 C C . ARG A 1 498 ? 30.469 17.031 5.984 1 96.94 498 ARG A C 1
ATOM 3977 O O . ARG A 1 498 ? 30.297 15.969 5.379 1 96.94 498 ARG A O 1
ATOM 3984 N N . VAL A 1 499 ? 30.359 17.125 7.258 1 96.5 499 VAL A N 1
ATOM 3985 C CA . VAL A 1 499 ? 29.781 16.141 8.172 1 96.5 499 VAL A CA 1
ATOM 3986 C C . VAL A 1 499 ? 28.594 16.766 8.906 1 96.5 499 VAL A C 1
ATOM 3988 O O . VAL A 1 499 ? 28.484 17.984 8.992 1 96.5 499 VAL A O 1
ATOM 3991 N N . LEU A 1 500 ? 27.594 15.875 9.281 1 95.75 500 LEU A N 1
ATOM 3992 C CA . LEU A 1 500 ? 26.406 16.328 10 1 95.75 500 LEU A CA 1
ATOM 3993 C C . LEU A 1 500 ? 25.562 17.25 9.133 1 95.75 500 LEU A C 1
ATOM 3995 O O . LEU A 1 500 ? 24.969 18.203 9.641 1 95.75 500 LEU A O 1
ATOM 3999 N N . ALA A 1 501 ? 25.641 17.047 7.84 1 97.31 501 ALA A N 1
ATOM 4000 C CA . ALA A 1 501 ? 24.734 17.719 6.918 1 97.31 501 ALA A CA 1
ATOM 4001 C C . ALA A 1 501 ? 23.422 16.969 6.805 1 97.31 501 ALA A C 1
ATOM 4003 O O . ALA A 1 501 ? 23.312 15.82 7.262 1 97.31 501 ALA A O 1
ATOM 4004 N N . GLY A 1 502 ? 22.391 17.609 6.336 1 97.38 502 GLY A N 1
ATOM 4005 C CA . GLY A 1 502 ? 21.141 16.938 5.98 1 97.38 502 GLY A CA 1
ATOM 4006 C C . GLY A 1 502 ? 20.859 16.969 4.488 1 97.38 502 GLY A C 1
ATOM 4007 O O . GLY A 1 502 ? 21.391 17.828 3.77 1 97.38 502 GLY A O 1
ATOM 4008 N N . CYS A 1 503 ? 20.141 16.031 4.035 1 97.88 503 CYS A N 1
ATOM 4009 C CA . CYS A 1 503 ? 19.766 16.062 2.627 1 97.88 503 CYS A CA 1
ATOM 4010 C C . CYS A 1 503 ? 18.297 15.68 2.449 1 97.88 503 CYS A C 1
ATOM 4012 O O . CYS A 1 503 ? 17.719 15 3.301 1 97.88 503 CYS A O 1
ATOM 4014 N N . VAL A 1 504 ? 17.672 16.156 1.378 1 98.5 504 VAL A N 1
ATOM 4015 C CA . VAL A 1 504 ? 16.25 15.984 1.093 1 98.5 504 VAL A CA 1
ATOM 4016 C C . VAL A 1 504 ? 16 16.094 -0.412 1 98.5 504 VAL A C 1
ATOM 4018 O O . VAL A 1 504 ? 16.766 16.75 -1.125 1 98.5 504 VAL A O 1
ATOM 4021 N N . VAL A 1 505 ? 15.016 15.359 -0.886 1 98.38 505 VAL A N 1
ATOM 4022 C CA . VAL A 1 505 ? 14.633 15.453 -2.289 1 98.38 505 VAL A CA 1
ATOM 4023 C C . VAL A 1 505 ? 13.586 16.547 -2.463 1 98.38 505 VAL A C 1
ATOM 4025 O O . VAL A 1 505 ? 12.578 16.578 -1.743 1 98.38 505 VAL A O 1
ATOM 4028 N N . HIS A 1 506 ? 13.797 17.469 -3.365 1 97.75 506 HIS A N 1
ATOM 4029 C CA . HIS A 1 506 ? 12.883 18.562 -3.691 1 97.75 506 HIS A CA 1
ATOM 4030 C C . HIS A 1 506 ? 12.992 18.953 -5.164 1 97.75 506 HIS A C 1
ATOM 4032 O O . HIS A 1 506 ? 14.094 19.141 -5.68 1 97.75 506 HIS A O 1
ATOM 4038 N N . LYS A 1 507 ? 11.828 18.969 -5.867 1 95.56 507 LYS A N 1
ATOM 4039 C CA . LYS A 1 507 ? 11.758 19.312 -7.285 1 95.56 507 LYS A CA 1
ATOM 4040 C C . LYS A 1 507 ? 12.672 18.406 -8.109 1 95.56 507 LYS A C 1
ATOM 4042 O O . LYS A 1 507 ? 13.453 18.891 -8.93 1 95.56 507 LYS A O 1
ATOM 4047 N N . ASP A 1 508 ? 12.758 17.156 -7.789 1 96.12 508 ASP A N 1
ATOM 4048 C CA . ASP A 1 508 ? 13.422 16.094 -8.531 1 96.12 508 ASP A CA 1
ATOM 4049 C C . ASP A 1 508 ? 14.945 16.219 -8.414 1 96.12 508 ASP A C 1
ATOM 4051 O O . ASP A 1 508 ? 15.68 15.695 -9.258 1 96.12 508 ASP A O 1
ATOM 4055 N N . LYS A 1 509 ? 15.344 16.938 -7.387 1 98.31 509 LYS A N 1
ATOM 4056 C CA . LYS A 1 509 ? 16.766 17.078 -7.094 1 98.31 509 LYS A CA 1
ATOM 4057 C C . LYS A 1 509 ? 17.062 16.781 -5.621 1 98.31 509 LYS A C 1
ATOM 4059 O O . LYS A 1 509 ? 16.141 16.703 -4.809 1 98.31 509 LYS A O 1
ATOM 4064 N N . ILE A 1 510 ? 18.328 16.594 -5.344 1 98.75 510 ILE A N 1
ATOM 4065 C CA . ILE A 1 510 ? 18.734 16.312 -3.971 1 98.75 510 ILE A CA 1
ATOM 4066 C C . ILE A 1 510 ? 19.453 17.516 -3.385 1 98.75 510 ILE A C 1
ATOM 4068 O O . ILE A 1 510 ? 20.5 17.938 -3.902 1 98.75 510 ILE A O 1
ATOM 4072 N N . TYR A 1 511 ? 18.891 18.078 -2.369 1 98.81 511 TYR A N 1
ATOM 4073 C CA . TYR A 1 511 ? 19.484 19.203 -1.646 1 98.81 511 TYR A CA 1
ATOM 4074 C C . TYR A 1 511 ? 20.328 18.719 -0.483 1 98.81 511 TYR A C 1
ATOM 4076 O O . TYR A 1 511 ? 19.859 17.953 0.361 1 98.81 511 TYR A O 1
ATOM 4084 N N . VAL A 1 512 ? 21.594 19.078 -0.431 1 98.75 512 VAL A N 1
ATOM 4085 C CA . VAL A 1 512 ? 22.469 18.844 0.71 1 98.75 512 VAL A CA 1
ATOM 4086 C C . VAL A 1 512 ? 22.703 20.156 1.459 1 98.75 512 VAL A C 1
ATOM 4088 O O . VAL A 1 512 ? 23.203 21.125 0.882 1 98.75 512 VAL A O 1
ATOM 4091 N N . ILE A 1 513 ? 22.406 20.156 2.713 1 97.94 513 ILE A N 1
ATOM 4092 C CA . ILE A 1 513 ? 22.281 21.422 3.418 1 97.94 513 ILE A CA 1
ATOM 4093 C C . ILE A 1 513 ? 23.172 21.406 4.66 1 97.94 513 ILE A C 1
ATOM 4095 O O . ILE A 1 513 ? 23.078 20.5 5.488 1 97.94 513 ILE A O 1
ATOM 4099 N N . GLY A 1 514 ? 23.984 22.484 4.812 1 96.31 514 GLY A N 1
ATOM 4100 C CA . GLY A 1 514 ? 24.797 22.703 6.004 1 96.31 514 GLY A CA 1
ATOM 4101 C C . GLY A 1 514 ? 25.891 21.672 6.188 1 96.31 514 GLY A C 1
ATOM 4102 O O . GLY A 1 514 ? 26.422 21.141 5.211 1 96.31 514 GLY A O 1
ATOM 4103 N N . GLY A 1 515 ? 26.312 21.547 7.461 1 95.94 515 GLY A N 1
ATOM 4104 C CA . GLY A 1 515 ? 27.375 20.609 7.828 1 95.94 515 GLY A CA 1
ATOM 4105 C C . GLY A 1 515 ? 28.609 21.312 8.375 1 95.94 515 GLY A C 1
ATOM 4106 O O . GLY A 1 515 ? 28.703 22.531 8.336 1 95.94 515 GLY A O 1
ATOM 4107 N N . ASN A 1 516 ? 29.406 20.469 8.914 1 95.81 516 ASN A N 1
ATOM 4108 C CA . ASN A 1 516 ? 30.719 20.906 9.383 1 95.81 516 ASN A CA 1
ATOM 4109 C C . ASN A 1 516 ? 31.812 20.578 8.383 1 95.81 516 ASN A C 1
ATOM 4111 O O . ASN A 1 516 ? 31.969 19.406 7.996 1 95.81 516 ASN A O 1
ATOM 4115 N N . SER A 1 517 ? 32.688 21.547 8.031 1 95.94 517 SER A N 1
ATOM 4116 C CA . SER A 1 517 ? 33.5 21.391 6.84 1 95.94 517 SER A CA 1
ATOM 4117 C C . SER A 1 517 ? 34.938 21 7.203 1 95.94 517 SER A C 1
ATOM 4119 O O . SER A 1 517 ? 35.719 20.578 6.344 1 95.94 517 SER A O 1
ATOM 4121 N N . GLU A 1 518 ? 35.344 21.219 8.438 1 94 518 GLU A N 1
ATOM 4122 C CA . GLU A 1 518 ? 36.719 20.953 8.82 1 94 518 GLU A CA 1
ATOM 4123 C C . GLU A 1 518 ? 36.812 20.312 10.211 1 94 518 GLU A C 1
ATOM 4125 O O . GLU A 1 518 ? 35.875 20.469 11.016 1 94 518 GLU A O 1
ATOM 4130 N N . LEU A 1 519 ? 37.938 19.672 10.375 1 93.5 519 LEU A N 1
ATOM 4131 C CA . LEU A 1 519 ? 38.188 19.109 11.688 1 93.5 519 LEU A CA 1
ATOM 4132 C C . LEU A 1 519 ? 38.781 20.156 12.625 1 93.5 519 LEU A C 1
ATOM 4134 O O . LEU A 1 519 ? 39.594 20.984 12.211 1 93.5 519 LEU A O 1
ATOM 4138 N N . SER A 1 520 ? 38.25 20.188 13.773 1 91.75 520 SER A N 1
ATOM 4139 C CA . SER A 1 520 ? 38.812 21 14.852 1 91.75 520 SER A CA 1
ATOM 4140 C C . SER A 1 520 ? 39.219 20.125 16.047 1 91.75 520 SER A C 1
ATOM 4142 O O . SER A 1 520 ? 38.875 18.953 16.094 1 91.75 520 SER A O 1
ATOM 4144 N N . ASP A 1 521 ? 39.969 20.688 16.922 1 91.44 521 ASP A N 1
ATOM 4145 C CA . ASP A 1 521 ? 40.344 19.953 18.125 1 91.44 521 ASP A CA 1
ATOM 4146 C C . ASP A 1 521 ? 39.125 19.578 18.969 1 91.44 521 ASP A C 1
ATOM 4148 O O . ASP A 1 521 ? 39.062 18.484 19.531 1 91.44 521 ASP A O 1
ATOM 4152 N N . LYS A 1 522 ? 38.219 20.391 19 1 89.56 522 LYS A N 1
ATOM 4153 C CA . LYS A 1 522 ? 37 20.125 19.75 1 89.56 522 LYS A CA 1
ATOM 4154 C C . LYS A 1 522 ? 36.188 19.016 19.094 1 89.56 522 LYS A C 1
ATOM 4156 O O . LYS A 1 522 ? 35.562 18.203 19.797 1 89.56 522 LYS A O 1
ATOM 4161 N N . TRP A 1 523 ? 36.219 19 17.828 1 91.25 523 TRP A N 1
ATOM 4162 C CA . TRP A 1 523 ? 35.531 17.938 17.094 1 91.25 523 TRP A CA 1
ATOM 4163 C C . TRP A 1 523 ? 36.156 16.578 17.391 1 91.25 523 TRP A C 1
ATOM 4165 O O . TRP A 1 523 ? 35.438 15.617 17.703 1 91.25 523 TRP A O 1
ATOM 4175 N N . LYS A 1 524 ? 37.438 16.578 17.391 1 89.31 524 LYS A N 1
ATOM 4176 C CA . LYS A 1 524 ? 38.125 15.312 17.594 1 89.31 524 LYS A CA 1
ATOM 4177 C C . LYS A 1 524 ? 37.875 14.758 19 1 89.31 524 LYS A C 1
ATOM 4179 O O . LYS A 1 524 ? 37.781 13.539 19.188 1 89.31 524 LYS A O 1
ATOM 4184 N N . LYS A 1 525 ? 37.688 15.672 19.859 1 87 525 LYS A N 1
ATOM 4185 C CA . LYS A 1 525 ? 37.562 15.25 21.25 1 87 525 LYS A CA 1
ATOM 4186 C C . LYS A 1 525 ? 36.094 14.984 21.625 1 87 525 LYS A C 1
ATOM 4188 O O . LYS A 1 525 ? 35.781 14.023 22.328 1 87 525 LYS A O 1
ATOM 4193 N N . GLU A 1 526 ? 35.219 15.875 21.125 1 86.44 526 GLU A N 1
ATOM 4194 C CA . GLU A 1 526 ? 33.844 15.828 21.641 1 86.44 526 GLU A CA 1
ATOM 4195 C C . GLU A 1 526 ? 32.812 15.93 20.516 1 86.44 526 GLU A C 1
ATOM 4197 O O . GLU A 1 526 ? 31.625 16 20.766 1 86.44 526 GLU A O 1
ATOM 4202 N N . PHE A 1 527 ? 33.219 15.953 19.297 1 88.5 527 PHE A N 1
ATOM 4203 C CA . PHE A 1 527 ? 32.344 16.094 18.141 1 88.5 527 PHE A CA 1
ATOM 4204 C C . PHE A 1 527 ? 31.547 17.391 18.203 1 88.5 527 PHE A C 1
ATOM 4206 O O . PHE A 1 527 ? 30.375 17.422 17.844 1 88.5 527 PHE A O 1
ATOM 4213 N N . LEU A 1 528 ? 32.188 18.375 18.703 1 87.44 528 LEU A N 1
ATOM 4214 C CA . LEU A 1 528 ? 31.609 19.719 18.688 1 87.44 528 LEU A CA 1
ATOM 4215 C C . LEU A 1 528 ? 32.062 20.5 17.453 1 87.44 528 LEU A C 1
ATOM 4217 O O . LEU A 1 528 ? 33.25 20.828 17.328 1 87.44 528 LEU A O 1
ATOM 4221 N N . PRO A 1 529 ? 31.156 20.844 16.656 1 89.94 529 PRO A N 1
ATOM 4222 C CA . PRO A 1 529 ? 31.547 21.484 15.398 1 89.94 529 PRO A CA 1
ATOM 4223 C C . PRO A 1 529 ? 31.938 22.953 15.57 1 89.94 529 PRO A C 1
ATOM 4225 O O . PRO A 1 529 ? 31.312 23.656 16.359 1 89.94 529 PRO A O 1
ATOM 4228 N N . GLU A 1 530 ? 33 23.438 14.797 1 90.81 530 GLU A N 1
ATOM 4229 C CA . GLU A 1 530 ? 33.438 24.828 14.844 1 90.81 530 GLU A CA 1
ATOM 4230 C C . GLU A 1 530 ? 33.5 25.438 13.445 1 90.81 530 GLU A C 1
ATOM 4232 O O . GLU A 1 530 ? 33.75 26.625 13.289 1 90.81 530 GLU A O 1
ATOM 4237 N N . HIS A 1 531 ? 33.25 24.625 12.484 1 93.62 531 HIS A N 1
ATOM 4238 C CA . HIS A 1 531 ? 33.344 25.078 11.102 1 93.62 531 HIS A CA 1
ATOM 4239 C C . HIS A 1 531 ? 32.062 24.719 10.32 1 93.62 531 HIS A C 1
ATOM 4241 O O . HIS A 1 531 ? 32.156 24.125 9.242 1 93.62 531 HIS A O 1
ATOM 4247 N N . CYS A 1 532 ? 30.953 25.109 10.93 1 93.88 532 CYS A N 1
ATOM 4248 C CA . CYS A 1 532 ? 29.688 24.891 10.25 1 93.88 532 CYS A CA 1
ATOM 4249 C C . CYS A 1 532 ? 29.547 25.797 9.039 1 93.88 532 CYS A C 1
ATOM 4251 O O . CYS A 1 532 ? 30.109 26.906 9.023 1 93.88 532 CYS A O 1
ATOM 4253 N N . VAL A 1 533 ? 28.859 25.375 8.047 1 94.5 533 VAL A N 1
ATOM 4254 C CA . VAL A 1 533 ? 28.703 26.172 6.832 1 94.5 533 VAL A CA 1
ATOM 4255 C C . VAL A 1 533 ? 27.219 26.469 6.605 1 94.5 533 VAL A C 1
ATOM 4257 O O . VAL A 1 533 ? 26.359 25.781 7.141 1 94.5 533 VAL A O 1
ATOM 4260 N N . SER A 1 534 ? 26.922 27.484 5.871 1 94.19 534 SER A N 1
ATOM 4261 C CA . SER A 1 534 ? 25.562 27.859 5.512 1 94.19 534 SER A CA 1
ATOM 4262 C C . SER A 1 534 ? 25.234 27.438 4.086 1 94.19 534 SER A C 1
ATOM 4264 O O . SER A 1 534 ? 24.094 27.609 3.625 1 94.19 534 SER A O 1
ATOM 4266 N N . SER A 1 535 ? 26.141 26.859 3.393 1 96.62 535 SER A N 1
ATOM 4267 C CA . SER A 1 535 ? 26 26.547 1.972 1 96.62 535 SER A CA 1
ATOM 4268 C C . SER A 1 535 ? 25 25.406 1.747 1 96.62 535 SER A C 1
ATOM 4270 O O . SER A 1 535 ? 24.875 24.516 2.59 1 96.62 535 SER A O 1
ATOM 4272 N N . VAL A 1 536 ? 24.281 25.484 0.646 1 98.19 536 VAL A N 1
ATOM 4273 C CA . VAL A 1 536 ? 23.391 24.453 0.128 1 98.19 536 VAL A CA 1
ATOM 4274 C C . VAL A 1 536 ? 23.844 24.031 -1.265 1 98.19 536 VAL A C 1
ATOM 4276 O O . VAL A 1 536 ? 24.016 24.875 -2.152 1 98.19 536 VAL A O 1
ATOM 4279 N N . GLU A 1 537 ? 24.062 22.797 -1.441 1 98.62 537 GLU A N 1
ATOM 4280 C CA . GLU A 1 537 ? 24.422 22.266 -2.754 1 98.62 537 GLU A CA 1
ATOM 4281 C C . GLU A 1 537 ? 23.328 21.344 -3.291 1 98.62 537 GLU A C 1
ATOM 4283 O O . GLU A 1 537 ? 22.766 20.547 -2.545 1 98.62 537 GLU A O 1
ATOM 4288 N N . VAL A 1 538 ? 23 21.516 -4.527 1 98.75 538 VAL A N 1
ATOM 4289 C CA . VAL A 1 538 ? 21.906 20.797 -5.156 1 98.75 538 VAL A CA 1
ATOM 4290 C C . VAL A 1 538 ? 22.453 19.828 -6.211 1 98.75 538 VAL A C 1
ATOM 4292 O O . VAL A 1 538 ? 23.109 20.266 -7.16 1 98.75 538 VAL A O 1
ATOM 4295 N N . PHE A 1 539 ? 22.172 18.578 -6.051 1 98.81 539 PHE A N 1
ATOM 4296 C CA . PHE A 1 539 ? 22.609 17.547 -6.98 1 98.81 539 PHE A CA 1
ATOM 4297 C C . PHE A 1 539 ? 21.484 17.141 -7.93 1 98.81 539 PHE A C 1
ATOM 4299 O O . PHE A 1 539 ? 20.375 16.844 -7.488 1 98.81 539 PHE A O 1
ATOM 4306 N N . ASP A 1 540 ? 21.734 17.109 -9.203 1 98.62 540 ASP A N 1
ATOM 4307 C CA . ASP A 1 540 ? 20.812 16.609 -10.227 1 98.62 540 ASP A CA 1
ATOM 4308 C C . ASP A 1 540 ? 21.141 15.164 -10.594 1 98.62 540 ASP A C 1
ATOM 4310 O O . ASP A 1 540 ? 22.109 14.906 -11.312 1 98.62 540 ASP A O 1
ATOM 4314 N N . PRO A 1 541 ? 20.328 14.266 -10.188 1 97.75 541 PRO A N 1
ATOM 4315 C CA . PRO A 1 541 ? 20.625 12.852 -10.422 1 97.75 541 PRO A CA 1
ATOM 4316 C C . PRO A 1 541 ? 20.531 12.469 -11.898 1 97.75 541 PRO A C 1
ATOM 4318 O O . PRO A 1 541 ? 21.047 11.422 -12.305 1 97.75 541 PRO A O 1
ATOM 4321 N N . VAL A 1 542 ? 19.906 13.258 -12.711 1 96.12 542 VAL A N 1
ATOM 4322 C CA . VAL A 1 542 ? 19.75 12.961 -14.133 1 96.12 542 VAL A CA 1
ATOM 4323 C C . VAL A 1 542 ? 21.047 13.289 -14.867 1 96.12 542 VAL A C 1
ATOM 4325 O O . VAL A 1 542 ? 21.5 12.516 -15.719 1 96.12 542 VAL A O 1
ATOM 4328 N N . THR A 1 543 ? 21.703 14.398 -14.5 1 97.56 543 THR A N 1
ATOM 4329 C CA . THR A 1 543 ? 22.891 14.867 -15.211 1 97.56 543 THR A CA 1
ATOM 4330 C C . THR A 1 543 ? 24.156 14.586 -14.398 1 97.56 543 THR A C 1
ATOM 4332 O O . THR A 1 543 ? 25.266 14.742 -14.906 1 97.56 543 THR A O 1
ATOM 4335 N N . ASP A 1 544 ? 24.047 14.227 -13.188 1 97.88 544 ASP A N 1
ATOM 4336 C CA . ASP A 1 544 ? 25.156 14.016 -12.266 1 97.88 544 ASP A CA 1
ATOM 4337 C C . ASP A 1 544 ? 25.984 15.289 -12.109 1 97.88 544 ASP A C 1
ATOM 4339 O O . ASP A 1 544 ? 27.203 15.258 -12.227 1 97.88 544 ASP A O 1
ATOM 4343 N N . THR A 1 545 ? 25.234 16.344 -11.891 1 98.38 545 THR A N 1
ATOM 4344 C CA . THR A 1 545 ? 25.906 17.625 -11.727 1 98.38 545 THR A CA 1
ATOM 4345 C C . THR A 1 545 ? 25.406 18.328 -10.469 1 98.38 545 THR A C 1
ATOM 4347 O O . THR A 1 545 ? 24.359 17.984 -9.922 1 98.38 545 THR A O 1
ATOM 4350 N N . TRP A 1 546 ? 26.281 19.328 -10.047 1 98.5 546 TRP A N 1
ATOM 4351 C CA . TRP A 1 546 ? 25.953 20.109 -8.859 1 98.5 546 TRP A CA 1
ATOM 4352 C C . TRP A 1 546 ? 25.625 21.547 -9.234 1 98.5 546 TRP A C 1
ATOM 4354 O O . TRP A 1 546 ? 26.172 22.094 -10.195 1 98.5 546 TRP A O 1
ATOM 4364 N N . SER A 1 547 ? 24.734 22.109 -8.523 1 98.12 547 SER A N 1
ATOM 4365 C CA . SER A 1 547 ? 24.469 23.547 -8.562 1 98.12 547 SER A CA 1
ATOM 4366 C C . SER A 1 547 ? 24.312 24.109 -7.152 1 98.12 547 SER A C 1
ATOM 4368 O O . SER A 1 547 ? 24.219 23.359 -6.18 1 98.12 547 SER A O 1
ATOM 4370 N N . GLU A 1 548 ? 24.406 25.453 -7.051 1 97.25 548 GLU A N 1
ATOM 4371 C CA . GLU A 1 548 ? 24.266 26.109 -5.754 1 97.25 548 GLU A CA 1
ATOM 4372 C C . GLU A 1 548 ? 22.797 26.375 -5.418 1 97.25 548 GLU A C 1
ATOM 4374 O O . GLU A 1 548 ? 22.047 26.859 -6.266 1 97.25 548 GLU A O 1
ATOM 4379 N N . GLY A 1 549 ? 22.438 25.969 -4.227 1 97.06 549 GLY A N 1
ATOM 4380 C CA . GLY A 1 549 ? 21.141 26.359 -3.715 1 97.06 549 GLY A CA 1
ATOM 4381 C C . GLY A 1 549 ? 21.172 27.625 -2.875 1 97.06 549 GLY A C 1
ATOM 4382 O O . GLY A 1 549 ? 22.234 28.203 -2.668 1 97.06 549 GLY A O 1
ATOM 4383 N N . PRO A 1 550 ? 19.984 28.062 -2.461 1 96.62 550 PRO A N 1
ATOM 4384 C CA . PRO A 1 550 ? 19.969 29.234 -1.597 1 96.62 550 PRO A CA 1
ATOM 4385 C C . PRO A 1 550 ? 20.656 29 -0.255 1 96.62 550 PRO A C 1
ATOM 4387 O O . PRO A 1 550 ? 20.359 28.016 0.43 1 96.62 550 PRO A O 1
ATOM 4390 N N . GLU A 1 551 ? 21.5 29.875 0.137 1 95.69 551 GLU A N 1
ATOM 4391 C CA . GLU A 1 551 ? 22.203 29.734 1.407 1 95.69 551 GLU A CA 1
ATOM 4392 C C . GLU A 1 551 ? 21.25 29.875 2.59 1 95.69 551 GLU A C 1
ATOM 4394 O O . GLU A 1 551 ? 20.359 30.734 2.568 1 95.69 551 GLU A O 1
ATOM 4399 N N . VAL A 1 552 ? 21.516 29.047 3.539 1 94.25 552 VAL A N 1
ATOM 4400 C CA . VAL A 1 552 ? 20.719 29.188 4.754 1 94.25 552 VAL A CA 1
ATOM 4401 C C . VAL A 1 552 ? 21.172 30.422 5.527 1 94.25 552 VAL A C 1
ATOM 4403 O O . VAL A 1 552 ? 22.312 30.859 5.395 1 94.25 552 VAL A O 1
ATOM 4406 N N . PRO A 1 553 ? 20.312 31.047 6.309 1 89.06 553 PRO A N 1
ATOM 4407 C CA . PRO A 1 553 ? 20.625 32.312 6.969 1 89.06 553 PRO A CA 1
ATOM 4408 C C . PRO A 1 553 ? 21.828 32.188 7.906 1 89.06 553 PRO A C 1
ATOM 4410 O O . PRO A 1 553 ? 22.625 33.125 8 1 89.06 553 PRO A O 1
ATOM 4413 N N . ASN A 1 554 ? 21.938 31.125 8.625 1 89.56 554 ASN A N 1
ATOM 4414 C CA . ASN A 1 554 ? 23.047 30.891 9.539 1 89.56 554 ASN A CA 1
ATOM 4415 C C . ASN A 1 554 ? 23.688 29.531 9.297 1 89.56 554 ASN A C 1
ATOM 4417 O O . ASN A 1 554 ? 22.984 28.547 8.992 1 89.56 554 ASN A O 1
ATOM 4421 N N . ALA A 1 555 ? 25.031 29.547 9.5 1 92.12 555 ALA A N 1
ATOM 4422 C CA . ALA A 1 555 ? 25.719 28.266 9.414 1 92.12 555 ALA A CA 1
ATOM 4423 C C . ALA A 1 555 ? 25.141 27.266 10.422 1 92.12 555 ALA A C 1
ATOM 4425 O O . ALA A 1 555 ? 24.781 27.641 11.539 1 92.12 555 ALA A O 1
ATOM 4426 N N . LEU A 1 556 ? 25.031 26.062 10 1 91.75 556 LEU A N 1
ATOM 4427 C CA . LEU A 1 556 ? 24.438 25.094 10.906 1 91.75 556 LEU A CA 1
ATOM 4428 C C . LEU A 1 556 ? 24.938 23.688 10.609 1 91.75 556 LEU A C 1
ATOM 4430 O O . LEU A 1 556 ? 25.297 23.375 9.469 1 91.75 556 LEU A O 1
ATOM 4434 N N . CYS A 1 557 ? 24.953 22.875 11.617 1 92.69 557 CYS A N 1
ATOM 4435 C CA . CYS A 1 557 ? 25.25 21.438 11.531 1 92.69 557 CYS A CA 1
ATOM 4436 C C . CYS A 1 557 ? 24.375 20.656 12.5 1 92.69 557 CYS A C 1
ATOM 4438 O O . CYS A 1 557 ? 23.828 21.219 13.453 1 92.69 557 CYS A O 1
ATOM 4440 N N . GLY A 1 558 ? 24.078 19.375 12.109 1 93.69 558 GLY A N 1
ATOM 4441 C CA . GLY A 1 558 ? 23.359 18.5 13.016 1 93.69 558 GLY A CA 1
ATOM 4442 C C . GLY A 1 558 ? 21.859 18.734 13.023 1 93.69 558 GLY A C 1
ATOM 4443 O O . GLY A 1 558 ? 21.141 18.188 13.875 1 93.69 558 GLY A O 1
ATOM 4444 N N . ALA A 1 559 ? 21.344 19.547 12.102 1 94.69 559 ALA A N 1
ATOM 4445 C CA . ALA A 1 559 ? 19.906 19.828 12.016 1 94.69 559 ALA A CA 1
ATOM 4446 C C . ALA A 1 559 ? 19.156 18.688 11.367 1 94.69 559 ALA A C 1
ATOM 4448 O O . ALA A 1 559 ? 19.734 17.891 10.625 1 94.69 559 ALA A O 1
ATOM 4449 N N . GLY A 1 560 ? 17.844 18.547 11.75 1 96 560 GLY A N 1
ATOM 4450 C CA . GLY A 1 560 ? 16.953 17.703 10.977 1 96 560 GLY A CA 1
ATOM 4451 C C . GLY A 1 560 ? 16.438 18.359 9.719 1 96 560 GLY A C 1
ATOM 4452 O O . GLY A 1 560 ? 15.875 19.453 9.773 1 96 560 GLY A O 1
ATOM 4453 N N . ILE A 1 561 ? 16.734 17.781 8.602 1 97.31 561 ILE A N 1
ATOM 4454 C CA . ILE A 1 561 ? 16.25 18.281 7.324 1 97.31 561 ILE A CA 1
ATOM 4455 C C . ILE A 1 561 ? 15.211 17.312 6.754 1 97.31 561 ILE A C 1
ATOM 4457 O O . ILE A 1 561 ? 15.516 16.156 6.48 1 97.31 561 ILE A O 1
ATOM 4461 N N . VAL A 1 562 ? 13.992 17.812 6.539 1 97.38 562 VAL A N 1
ATOM 4462 C CA . VAL A 1 562 ? 12.938 16.922 6.09 1 97.38 562 VAL A CA 1
ATOM 4463 C C . VAL A 1 562 ? 12.07 17.625 5.043 1 97.38 562 VAL A C 1
ATOM 4465 O O . VAL A 1 562 ? 12.062 18.859 4.965 1 97.38 562 VAL A O 1
ATOM 4468 N N . LYS A 1 563 ? 11.508 16.812 4.23 1 96.62 563 LYS A N 1
ATOM 4469 C CA . LYS A 1 563 ? 10.383 17.312 3.434 1 96.62 563 LYS A CA 1
ATOM 4470 C C . LYS A 1 563 ? 9.102 17.344 4.258 1 96.62 563 LYS A C 1
ATOM 4472 O O . LYS A 1 563 ? 8.656 16.328 4.77 1 96.62 563 LYS A O 1
ATOM 4477 N N . TYR A 1 564 ? 8.641 18.453 4.473 1 95.38 564 TYR A N 1
ATOM 4478 C CA . TYR A 1 564 ? 7.375 18.641 5.18 1 95.38 564 TYR A CA 1
ATOM 4479 C C . TYR A 1 564 ? 6.312 19.219 4.258 1 95.38 564 TYR A C 1
ATOM 4481 O O . TYR A 1 564 ? 6.379 20.391 3.883 1 95.38 564 TYR A O 1
ATOM 4489 N N . SER A 1 565 ? 5.359 18.297 3.875 1 89.75 565 SER A N 1
ATOM 4490 C CA . SER A 1 565 ? 4.391 18.594 2.826 1 89.75 565 SER A CA 1
ATOM 4491 C C . SER A 1 565 ? 5.086 18.875 1.495 1 89.75 565 SER A C 1
ATOM 4493 O O . SER A 1 565 ? 5.887 18.062 1.031 1 89.75 565 SER A O 1
ATOM 4495 N N . ASN A 1 566 ? 4.977 20.062 0.943 1 91.81 566 ASN A N 1
ATOM 4496 C CA . ASN A 1 566 ? 5.5 20.297 -0.399 1 91.81 566 ASN A CA 1
ATOM 4497 C C . ASN A 1 566 ? 6.762 21.156 -0.371 1 91.81 566 ASN A C 1
ATOM 4499 O O . ASN A 1 566 ? 7.164 21.703 -1.395 1 91.81 566 ASN A O 1
ATOM 4503 N N . THR A 1 567 ? 7.414 21.219 0.868 1 95 567 THR A N 1
ATOM 4504 C CA . THR A 1 567 ? 8.602 22.062 0.951 1 95 567 THR A CA 1
ATOM 4505 C C . THR A 1 567 ? 9.625 21.469 1.912 1 95 567 THR A C 1
ATOM 4507 O O . THR A 1 567 ? 9.422 20.375 2.441 1 95 567 THR A O 1
ATOM 4510 N N . ILE A 1 568 ? 10.758 22.172 2.076 1 97.62 568 ILE A N 1
ATOM 4511 C CA . ILE A 1 568 ? 11.844 21.719 2.938 1 97.62 568 ILE A CA 1
ATOM 4512 C C . ILE A 1 568 ? 11.75 22.422 4.293 1 97.62 568 ILE A C 1
ATOM 4514 O O . ILE A 1 568 ? 11.508 23.625 4.359 1 97.62 568 ILE A O 1
ATOM 4518 N N . LEU A 1 569 ? 11.867 21.719 5.297 1 97.06 569 LEU A N 1
ATOM 4519 C CA . LEU A 1 569 ? 11.891 22.219 6.66 1 97.06 569 LEU A CA 1
ATOM 4520 C C . LEU A 1 569 ? 13.195 21.844 7.363 1 97.06 569 LEU A C 1
ATOM 4522 O O . LEU A 1 569 ? 13.594 20.688 7.344 1 97.06 569 LEU A O 1
ATOM 4526 N N . ILE A 1 570 ? 13.883 22.781 7.906 1 96.31 570 ILE A N 1
ATOM 4527 C CA . ILE A 1 570 ? 15.047 22.594 8.758 1 96.31 570 ILE A CA 1
ATOM 4528 C C . ILE A 1 570 ? 14.633 22.672 10.227 1 96.31 570 ILE A C 1
ATOM 4530 O O . ILE A 1 570 ? 13.969 23.625 10.641 1 96.31 570 ILE A O 1
ATOM 4534 N N . VAL A 1 571 ? 15.023 21.703 10.992 1 95.81 571 VAL A N 1
ATOM 4535 C CA . VAL A 1 571 ? 14.648 21.641 12.398 1 95.81 571 VAL A CA 1
ATOM 4536 C C . VAL A 1 571 ? 15.898 21.609 13.266 1 95.81 571 VAL A C 1
ATOM 4538 O O . VAL A 1 571 ? 16.688 20.656 13.219 1 95.81 571 VAL A O 1
ATOM 4541 N N . GLY A 1 572 ? 16.031 22.625 14.047 1 93.38 572 GLY A N 1
ATOM 4542 C CA . GLY A 1 572 ? 17.125 22.703 14.984 1 93.38 572 GLY A CA 1
ATOM 4543 C C . GLY A 1 572 ? 18.469 22.922 14.312 1 93.38 572 GLY A C 1
ATOM 4544 O O . GLY A 1 572 ? 18.578 23.703 13.367 1 93.38 572 GLY A O 1
ATOM 4545 N N . GLY A 1 573 ? 19.516 22.312 14.914 1 91.88 573 GLY A N 1
ATOM 4546 C CA . GLY A 1 573 ? 20.875 22.5 14.477 1 91.88 573 GLY A CA 1
ATOM 4547 C C . GLY A 1 573 ? 21.703 23.344 15.422 1 91.88 573 GLY A C 1
ATOM 4548 O O . GLY A 1 573 ? 21.172 23.906 16.391 1 91.88 573 GLY A O 1
ATOM 4549 N N . GLU A 1 574 ? 23.031 23.297 15.172 1 87.12 574 GLU A N 1
ATOM 4550 C CA . GLU A 1 574 ? 23.938 24.062 16.016 1 87.12 574 GLU A CA 1
ATOM 4551 C C . GLU A 1 574 ? 24.969 24.812 15.188 1 87.12 574 GLU A C 1
ATOM 4553 O O . GLU A 1 574 ? 25.188 24.5 14.016 1 87.12 574 GLU A O 1
ATOM 4558 N N . ASP A 1 575 ? 25.422 25.891 15.648 1 77.25 575 ASP A N 1
ATOM 4559 C CA . ASP A 1 575 ? 26.578 26.562 15.078 1 77.25 575 ASP A CA 1
ATOM 4560 C C . ASP A 1 575 ? 27.625 26.875 16.156 1 77.25 575 ASP A C 1
ATOM 4562 O O . ASP A 1 575 ? 27.453 26.469 17.312 1 77.25 575 ASP A O 1
ATOM 4566 N N . ASP A 1 576 ? 28.844 27.406 15.742 1 65.62 576 ASP A N 1
ATOM 4567 C CA . ASP A 1 576 ? 29.969 27.656 16.625 1 65.62 576 ASP A CA 1
ATOM 4568 C C . ASP A 1 576 ? 29.625 28.719 17.672 1 65.62 576 ASP A C 1
ATOM 4570 O O . ASP A 1 576 ? 30.25 28.781 18.719 1 65.62 576 ASP A O 1
ATOM 4574 N N . LYS A 1 577 ? 28.672 29.516 17.344 1 63.09 577 LYS A N 1
ATOM 4575 C CA . LYS A 1 577 ? 28.422 30.641 18.25 1 63.09 577 LYS A CA 1
ATOM 4576 C C . LYS A 1 577 ? 27.109 30.453 19 1 63.09 577 LYS A C 1
ATOM 4578 O O . LYS A 1 577 ? 26.969 30.922 20.141 1 63.09 577 LYS A O 1
ATOM 4583 N N . SER A 1 578 ? 26.047 30 18.297 1 60.72 578 SER A N 1
ATOM 4584 C CA . SER A 1 578 ? 24.703 29.953 18.906 1 60.72 578 SER A CA 1
ATOM 4585 C C . SER A 1 578 ? 24.094 28.562 18.766 1 60.72 578 SER A C 1
ATOM 4587 O O . SER A 1 578 ? 24.281 27.891 17.75 1 60.72 578 SER A O 1
ATOM 4589 N N . TRP A 1 579 ? 23.75 27.984 20 1 58.84 579 TRP A N 1
ATOM 4590 C CA . TRP A 1 579 ? 23.125 26.672 20.094 1 58.84 579 TRP A CA 1
ATOM 4591 C C . TRP A 1 579 ? 21.672 26.703 19.625 1 58.84 579 TRP A C 1
ATOM 4593 O O . TRP A 1 579 ? 20.969 25.703 19.672 1 58.84 579 TR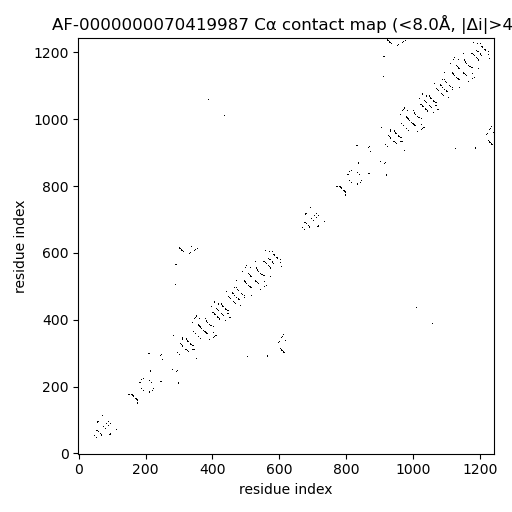P A O 1
ATOM 4603 N N . MET A 1 580 ? 21.141 27.922 19.297 1 58.22 580 MET A N 1
ATOM 4604 C CA . MET A 1 580 ? 19.688 27.891 19.234 1 58.22 580 MET A CA 1
ATOM 4605 C C . MET A 1 580 ? 19.203 27.984 17.797 1 58.22 580 MET A C 1
ATOM 4607 O O . MET A 1 580 ? 18.859 29.062 17.312 1 58.22 580 MET A O 1
ATOM 4611 N N . ALA A 1 581 ? 19.422 26.875 17.031 1 69.62 581 ALA A N 1
ATOM 4612 C CA . ALA A 1 581 ? 18.781 26.953 15.711 1 69.62 581 ALA A CA 1
ATOM 4613 C C . ALA A 1 581 ? 17.297 26.609 15.805 1 69.62 581 ALA A C 1
ATOM 4615 O O . ALA A 1 581 ? 16.891 25.828 16.672 1 69.62 581 ALA A O 1
ATOM 4616 N N . GLY A 1 582 ? 16.281 27.5 15.391 1 84.25 582 GLY A N 1
ATOM 4617 C CA . GLY A 1 582 ? 14.844 27.344 15.273 1 84.25 582 GLY A CA 1
ATOM 4618 C C . GLY A 1 582 ? 14.43 26.578 14.031 1 84.25 582 GLY A C 1
ATOM 4619 O O . GLY A 1 582 ? 15.086 25.625 13.633 1 84.25 582 GLY A O 1
ATOM 4620 N N . LEU A 1 583 ? 13.305 26.828 13.609 1 93.19 583 LEU A N 1
ATOM 4621 C CA . LEU A 1 583 ? 12.758 26.266 12.383 1 93.19 583 LEU A CA 1
ATOM 4622 C C . LEU A 1 583 ? 13.023 27.188 11.195 1 93.19 583 LEU A C 1
ATOM 4624 O O . LEU A 1 583 ? 12.992 28.406 11.336 1 93.19 583 LEU A O 1
ATOM 4628 N N . CYS A 1 584 ? 13.352 26.641 10.094 1 94.06 584 CYS A N 1
ATOM 4629 C CA . CYS A 1 584 ? 13.516 27.391 8.859 1 94.06 584 CYS A CA 1
ATOM 4630 C C . CYS A 1 584 ? 12.812 26.688 7.699 1 94.06 584 CYS A C 1
ATOM 4632 O O . CYS A 1 584 ? 12.961 25.484 7.512 1 94.06 584 CYS A O 1
ATOM 4634 N N . TRP A 1 585 ? 12.055 27.469 6.887 1 95.5 585 TRP A N 1
ATOM 4635 C CA . TRP A 1 585 ? 11.281 26.938 5.77 1 95.5 585 TRP A CA 1
ATOM 4636 C C . TRP A 1 585 ? 11.836 27.438 4.438 1 95.5 585 TRP A C 1
ATOM 4638 O O . TRP A 1 585 ? 12.219 28.609 4.312 1 95.5 585 TRP A O 1
ATOM 4648 N N . LEU A 1 586 ? 11.852 26.516 3.473 1 97 586 LEU A N 1
ATOM 4649 C CA . LEU A 1 586 ? 12.133 26.953 2.111 1 97 586 LEU A CA 1
ATOM 4650 C C . LEU A 1 586 ? 10.859 27.469 1.438 1 97 586 LEU A C 1
ATOM 4652 O O . LEU A 1 586 ? 9.859 26.75 1.363 1 97 586 LEU A O 1
ATOM 4656 N N . LYS A 1 587 ? 10.883 28.688 1.017 1 95.38 587 LYS A N 1
ATOM 4657 C CA . LYS A 1 587 ? 9.758 29.297 0.304 1 95.38 587 LYS A CA 1
ATOM 4658 C C . LYS A 1 587 ? 10.141 29.625 -1.133 1 95.38 587 LYS A C 1
ATOM 4660 O O . LYS A 1 587 ? 11.273 30.047 -1.398 1 95.38 587 LYS A O 1
ATOM 4665 N N . GLU A 1 588 ? 9.227 29.344 -1.953 1 92.5 588 GLU A N 1
ATOM 4666 C CA . GLU A 1 588 ? 9.43 29.672 -3.357 1 92.5 588 GLU A CA 1
ATOM 4667 C C . GLU A 1 588 ? 8.414 30.703 -3.834 1 92.5 588 GLU A C 1
ATOM 4669 O O . GLU A 1 588 ? 7.203 30.484 -3.727 1 92.5 588 GLU A O 1
ATOM 4674 N N . GLU A 1 589 ? 8.922 31.859 -4.305 1 89.12 589 GLU A N 1
ATOM 4675 C CA . GLU A 1 589 ? 8.109 32.938 -4.867 1 89.12 589 GLU A CA 1
ATOM 4676 C C . GLU A 1 589 ? 8.68 33.406 -6.203 1 89.12 589 GLU A C 1
ATOM 4678 O O . GLU A 1 589 ? 9.844 33.812 -6.285 1 89.12 589 GLU A O 1
ATOM 4683 N N . ASN A 1 590 ? 7.891 33.375 -7.227 1 89 590 ASN A N 1
ATOM 4684 C CA . ASN A 1 590 ? 8.258 33.812 -8.562 1 89 590 ASN A CA 1
ATOM 4685 C C . ASN A 1 590 ? 9.531 33.125 -9.055 1 89 590 ASN A C 1
ATOM 4687 O O . ASN A 1 590 ? 10.438 33.781 -9.57 1 89 590 ASN A O 1
ATOM 4691 N N . GLY A 1 591 ? 9.695 31.859 -8.695 1 87.19 591 GLY A N 1
ATOM 4692 C CA . GLY A 1 591 ? 10.82 31.078 -9.18 1 87.19 591 GLY A CA 1
ATOM 4693 C C . GLY A 1 591 ? 12.055 31.219 -8.312 1 87.19 591 GLY A C 1
ATOM 4694 O O . GLY A 1 591 ? 13.078 30.578 -8.578 1 87.19 591 GLY A O 1
ATOM 4695 N N . ARG A 1 592 ? 11.938 32.062 -7.344 1 92.56 592 ARG A N 1
ATOM 4696 C CA . ARG A 1 592 ? 13.062 32.25 -6.438 1 92.56 592 ARG A CA 1
ATOM 4697 C C . ARG A 1 592 ? 12.828 31.531 -5.113 1 92.56 592 ARG A C 1
ATOM 4699 O O . ARG A 1 592 ? 11.734 31.609 -4.543 1 92.56 592 ARG A O 1
ATOM 4706 N N . GLN A 1 593 ? 13.914 30.906 -4.629 1 95.81 593 GLN A N 1
ATOM 4707 C CA . GLN A 1 593 ? 13.852 30.172 -3.365 1 95.81 593 GLN A CA 1
ATOM 4708 C C . GLN A 1 593 ? 14.555 30.938 -2.25 1 95.81 593 GLN A C 1
ATOM 4710 O O . GLN A 1 593 ? 15.68 31.422 -2.428 1 95.81 593 GLN A O 1
ATOM 4715 N N . THR A 1 594 ? 13.844 31.141 -1.196 1 95.88 594 THR A N 1
ATOM 4716 C CA . THR A 1 594 ? 14.406 31.797 -0.023 1 95.88 594 THR A CA 1
ATOM 4717 C C . THR A 1 594 ? 14.016 31.047 1.253 1 95.88 594 THR A C 1
ATOM 4719 O O . THR A 1 594 ? 12.992 30.359 1.289 1 95.88 594 THR A O 1
ATOM 4722 N N . TRP A 1 595 ? 14.914 31.203 2.238 1 95.44 595 TRP A N 1
ATOM 4723 C CA . TRP A 1 595 ? 14.633 30.594 3.533 1 95.44 595 TRP A CA 1
ATOM 4724 C C . TRP A 1 595 ? 13.914 31.578 4.449 1 95.44 595 TRP A C 1
ATOM 4726 O O . TRP A 1 595 ? 14.266 32.75 4.504 1 95.44 595 TRP A O 1
ATOM 4736 N N . VAL A 1 596 ? 12.883 31.078 5.098 1 93.88 596 VAL A N 1
ATOM 4737 C CA . VAL A 1 596 ? 12.125 31.891 6.043 1 93.88 596 VAL A CA 1
ATOM 4738 C C . VAL A 1 596 ? 12.172 31.25 7.43 1 93.88 596 VAL A C 1
ATOM 4740 O O . VAL A 1 596 ? 11.859 30.062 7.582 1 93.88 596 VAL A O 1
ATOM 4743 N N . GLU A 1 597 ? 12.469 32.031 8.398 1 90.62 597 GLU A N 1
ATOM 4744 C CA . GLU A 1 597 ? 12.547 31.516 9.766 1 90.62 597 GLU A CA 1
ATOM 4745 C C . GLU A 1 597 ? 11.156 31.234 10.328 1 90.62 597 GLU A C 1
ATOM 4747 O O . GLU A 1 597 ? 10.211 31.984 10.07 1 90.62 597 GLU A O 1
ATOM 4752 N N . GLY A 1 598 ? 11.125 30.141 11 1 87.19 598 GLY A N 1
ATOM 4753 C CA . GLY A 1 598 ? 9.883 29.75 11.648 1 87.19 598 GLY A CA 1
ATOM 4754 C C . GLY A 1 598 ? 9.898 29.969 13.148 1 87.19 598 GLY A C 1
ATOM 4755 O O . GLY A 1 598 ? 10.539 30.906 13.641 1 87.19 598 GLY A O 1
ATOM 4756 N N . GLN A 1 599 ? 9.164 29.172 13.859 1 83.19 599 GLN A N 1
ATOM 4757 C CA . GLN A 1 599 ? 9 29.266 15.305 1 83.19 599 GLN A CA 1
ATOM 4758 C C . GLN A 1 599 ? 10.281 28.875 16.031 1 83.19 599 GLN A C 1
ATOM 4760 O O . GLN A 1 599 ? 11.07 28.078 15.523 1 83.19 599 GLN A O 1
ATOM 4765 N N . GLU A 1 600 ? 10.383 29.359 17.156 1 84.31 600 GLU A N 1
ATOM 4766 C CA . GLU A 1 600 ? 11.469 28.938 18.031 1 84.31 600 GLU A CA 1
ATOM 4767 C C . GLU A 1 600 ? 11.156 27.609 18.688 1 84.31 600 GLU A C 1
ATOM 4769 O O . GLU A 1 600 ? 9.992 27.281 18.953 1 84.31 600 GLU A O 1
ATOM 4774 N N . LEU A 1 601 ? 12.203 26.938 18.906 1 87.06 601 LEU A N 1
ATOM 4775 C CA . LEU A 1 601 ? 12.031 25.625 19.531 1 87.06 601 LEU A CA 1
ATOM 4776 C C . LEU A 1 601 ? 12.148 25.75 21.047 1 87.06 601 LEU A C 1
ATOM 4778 O O . LEU A 1 601 ? 12.914 26.578 21.562 1 87.06 601 LEU A O 1
ATOM 4782 N N . PRO A 1 602 ? 11.383 25 21.75 1 82.81 602 PRO A N 1
ATOM 4783 C CA . PRO A 1 602 ? 11.406 25.062 23.219 1 82.81 602 PRO A CA 1
ATOM 4784 C C . PRO A 1 602 ? 12.711 24.547 23.812 1 82.81 602 PRO A C 1
ATOM 4786 O O . PRO A 1 602 ? 13.031 24.859 24.969 1 82.81 602 PRO A O 1
ATOM 4789 N N . THR A 1 603 ? 13.383 23.703 23.094 1 83.75 603 THR A N 1
ATOM 4790 C CA . THR A 1 603 ? 14.648 23.141 23.562 1 83.75 603 THR A CA 1
ATOM 4791 C C . THR A 1 603 ? 15.656 23.047 22.438 1 83.75 603 THR A C 1
ATOM 4793 O O . THR A 1 603 ? 15.297 23.141 21.266 1 83.75 603 THR A O 1
ATOM 4796 N N . VAL A 1 604 ? 16.922 22.953 22.938 1 86.31 604 VAL A N 1
ATOM 4797 C CA . VAL A 1 604 ? 17.984 22.781 21.953 1 86.31 604 VAL A CA 1
ATOM 4798 C C . VAL A 1 604 ? 17.875 21.406 21.328 1 86.31 604 VAL A C 1
ATOM 4800 O O . VAL A 1 604 ? 17.656 20.406 22.016 1 86.31 604 VAL A O 1
ATOM 4803 N N . MET A 1 605 ? 17.953 21.406 20.031 1 90.69 605 MET A N 1
ATOM 4804 C CA . MET A 1 605 ? 17.891 20.156 19.281 1 90.69 605 MET A CA 1
ATOM 4805 C C . MET A 1 605 ? 19 20.078 18.25 1 90.69 605 MET A C 1
ATOM 4807 O O . MET A 1 605 ? 19.109 20.953 17.391 1 90.69 605 MET A O 1
ATOM 4811 N N . SER A 1 606 ? 19.797 19.094 18.344 1 91.81 606 SER A N 1
ATOM 4812 C CA . SER A 1 606 ? 20.859 18.828 17.375 1 91.81 606 SER A CA 1
ATOM 4813 C C . SER A 1 606 ? 21.281 17.359 17.406 1 91.81 606 SER A C 1
ATOM 4815 O O . SER A 1 606 ? 21.141 16.703 18.438 1 91.81 606 SER A O 1
ATOM 4817 N N . THR A 1 607 ? 21.672 16.875 16.266 1 93.06 607 THR A N 1
ATOM 4818 C CA . THR A 1 607 ? 22.234 15.531 16.141 1 93.06 607 THR A CA 1
ATOM 4819 C C . THR A 1 607 ? 21.266 14.484 16.688 1 93.06 607 THR A C 1
ATOM 4821 O O . THR A 1 607 ? 21.641 13.617 17.469 1 93.06 607 THR A O 1
ATOM 4824 N N . PHE A 1 608 ? 20.016 14.656 16.391 1 94.69 608 PHE A N 1
ATOM 4825 C CA . PHE A 1 608 ? 18.938 13.727 16.734 1 94.69 608 PHE A CA 1
ATOM 4826 C C . PHE A 1 608 ? 18.438 13 15.492 1 94.69 608 PHE A C 1
ATOM 4828 O O . PHE A 1 608 ? 18.75 13.391 14.359 1 94.69 608 PHE A O 1
ATOM 4835 N N . GLY A 1 609 ? 17.781 11.852 15.695 1 96.69 609 GLY A N 1
ATOM 4836 C CA . GLY A 1 609 ? 17.031 11.25 14.602 1 96.69 609 GLY A CA 1
ATOM 4837 C C . GLY A 1 609 ? 15.82 12.062 14.195 1 96.69 609 GLY A C 1
ATOM 4838 O O . GLY A 1 609 ? 15.125 12.617 15.055 1 96.69 609 GLY A O 1
ATOM 4839 N N . CYS A 1 610 ? 15.586 12.086 12.93 1 96.81 610 CYS A N 1
ATOM 4840 C CA . CYS A 1 610 ? 14.531 12.984 12.453 1 96.81 610 CYS A CA 1
ATOM 4841 C C . CYS A 1 610 ? 13.758 12.352 11.297 1 96.81 610 CYS A C 1
ATOM 4843 O O . CYS A 1 610 ? 14.344 12.023 10.258 1 96.81 610 CYS A O 1
ATOM 4845 N N . VAL A 1 611 ? 12.461 12.125 11.43 1 97.75 611 VAL A N 1
ATOM 4846 C CA . VAL A 1 611 ? 11.57 11.633 10.375 1 97.75 611 VAL A CA 1
ATOM 4847 C C . VAL A 1 611 ? 10.219 12.328 10.477 1 97.75 611 VAL A C 1
ATOM 4849 O O . VAL A 1 611 ? 9.852 12.844 11.539 1 97.75 611 VAL A O 1
ATOM 4852 N N . VAL A 1 612 ? 9.523 12.43 9.398 1 97.56 612 VAL A N 1
ATOM 4853 C CA . VAL A 1 612 ? 8.156 12.938 9.398 1 97.56 612 VAL A CA 1
ATOM 4854 C C . VAL A 1 612 ? 7.168 11.781 9.484 1 97.56 612 VAL A C 1
ATOM 4856 O O . VAL A 1 612 ? 7.18 10.883 8.641 1 97.56 612 VAL A O 1
ATOM 4859 N N . ALA A 1 613 ? 6.332 11.781 10.477 1 96.62 613 ALA A N 1
ATOM 4860 C CA . ALA A 1 613 ? 5.398 10.68 10.695 1 96.62 613 ALA A CA 1
ATOM 4861 C C . ALA A 1 613 ? 4 11.203 11.031 1 96.62 613 ALA A C 1
ATOM 4863 O O . ALA A 1 613 ? 3.84 12.375 11.391 1 96.62 613 ALA A O 1
ATOM 4864 N N . SER A 1 614 ? 3.033 10.391 10.812 1 94 614 SER A N 1
ATOM 4865 C CA . SER A 1 614 ? 1.652 10.664 11.195 1 94 614 SER A CA 1
ATOM 4866 C C . SER A 1 614 ? 1.233 9.812 12.391 1 94 614 SER A C 1
ATOM 4868 O O . SER A 1 614 ? 1.399 8.594 12.383 1 94 614 SER A O 1
ATOM 4870 N N . ILE A 1 615 ? 0.728 10.469 13.391 1 92.12 615 ILE A N 1
ATOM 4871 C CA . ILE A 1 615 ? 0.301 9.773 14.602 1 92.12 615 ILE A CA 1
ATOM 4872 C C . ILE A 1 615 ? -1.186 10.023 14.844 1 92.12 615 ILE A C 1
ATOM 4874 O O . ILE A 1 615 ? -1.67 11.141 14.664 1 92.12 615 ILE A O 1
ATOM 4878 N N . GLN A 1 616 ? -1.863 8.984 15.234 1 88.62 616 GLN A N 1
ATOM 4879 C CA . GLN A 1 616 ? -3.285 9.109 15.531 1 88.62 616 GLN A CA 1
ATOM 4880 C C . GLN A 1 616 ? -3.512 9.961 16.781 1 88.62 616 GLN A C 1
ATOM 4882 O O . GLN A 1 616 ? -2.738 9.883 17.734 1 88.62 616 GLN A O 1
ATOM 4887 N N . HIS A 1 617 ? -4.57 10.758 16.781 1 83.25 617 HIS A N 1
ATOM 4888 C CA . HIS A 1 617 ? -4.871 11.648 17.906 1 83.25 617 HIS A CA 1
ATOM 4889 C C . HIS A 1 617 ? -5.039 10.875 19.203 1 83.25 617 HIS A C 1
ATOM 4891 O O . HIS A 1 617 ? -4.633 11.344 20.266 1 83.25 617 HIS A O 1
ATOM 4897 N N . ASP A 1 618 ? -5.512 9.711 19.125 1 74 618 ASP A N 1
ATOM 4898 C CA . ASP A 1 618 ? -5.758 8.922 20.328 1 74 618 ASP A CA 1
ATOM 4899 C C . ASP A 1 618 ? -4.449 8.43 20.953 1 74 618 ASP A C 1
ATOM 4901 O O . ASP A 1 618 ? -4.414 8.047 22.125 1 74 618 ASP A O 1
ATOM 4905 N N . SER A 1 619 ? -3.418 8.477 20.203 1 66.44 619 SER A N 1
ATOM 4906 C CA . SER A 1 619 ? -2.145 7.93 20.672 1 66.44 619 SER A CA 1
ATOM 4907 C C . SER A 1 619 ? -1.393 8.938 21.531 1 66.44 619 SER A C 1
ATOM 4909 O O . SER A 1 619 ? -0.452 8.578 22.25 1 66.44 619 SER A O 1
ATOM 4911 N N . TYR A 1 620 ? -1.683 10.18 21.453 1 63.31 620 TYR A N 1
ATOM 4912 C CA . TYR A 1 620 ? -0.889 11.086 22.281 1 63.31 620 TYR A CA 1
ATOM 4913 C C . TYR A 1 620 ? -1.786 11.969 23.125 1 63.31 620 TYR A C 1
ATOM 4915 O O . TYR A 1 620 ? -1.312 12.914 23.766 1 63.31 620 TYR A O 1
ATOM 4923 N N . LYS A 1 621 ? -3.096 11.562 23.266 1 55.84 621 LYS A N 1
ATOM 4924 C CA . LYS A 1 621 ? -3.918 12.117 24.328 1 55.84 621 LYS A CA 1
ATOM 4925 C C . LYS A 1 621 ? -3.707 11.359 25.641 1 55.84 621 LYS A C 1
ATOM 4927 O O . LYS A 1 621 ? -3.48 10.148 25.625 1 55.84 621 LYS A O 1
ATOM 4932 N N . MET B 1 1 ? -32.688 -53 24.906 1 22.08 1 MET B N 1
ATOM 4933 C CA . MET B 1 1 ? -33.188 -54.188 24.234 1 22.08 1 MET B CA 1
ATOM 4934 C C . MET B 1 1 ? -32.438 -54.438 22.922 1 22.08 1 MET B C 1
ATOM 4936 O O . MET B 1 1 ? -32.156 -53.5 22.172 1 22.08 1 MET B O 1
ATOM 4940 N N . GLU B 1 2 ? -31.719 -55.562 22.844 1 23.38 2 GLU B N 1
ATOM 4941 C CA . GLU B 1 2 ? -30.516 -56.125 22.234 1 23.38 2 GLU B CA 1
ATOM 4942 C C . GLU B 1 2 ? -30.688 -56.344 20.734 1 23.38 2 GLU B C 1
ATOM 4944 O O . GLU B 1 2 ? -31.016 -57.438 20.297 1 23.38 2 GLU B O 1
ATOM 4949 N N . LYS B 1 3 ? -31.547 -55.312 20.266 1 22.06 3 LYS B N 1
ATOM 4950 C CA . LYS B 1 3 ? -32.094 -55.875 19.047 1 22.06 3 LYS B CA 1
ATOM 4951 C C . LYS B 1 3 ? -30.984 -56.281 18.078 1 22.06 3 LYS B C 1
ATOM 4953 O O . LYS B 1 3 ? -29.953 -55.625 17.984 1 22.06 3 LYS B O 1
ATOM 4958 N N . MET B 1 4 ? -31.078 -57.562 17.688 1 20.53 4 MET B N 1
ATOM 4959 C CA . MET B 1 4 ? -30.531 -58.688 16.906 1 20.53 4 MET B CA 1
ATOM 4960 C C . MET B 1 4 ? -30.375 -58.312 15.445 1 20.53 4 MET B C 1
ATOM 4962 O O . MET B 1 4 ? -31.344 -57.938 14.773 1 20.53 4 MET B O 1
ATOM 4966 N N . ALA B 1 5 ? -29.25 -57.469 15.281 1 27.05 5 ALA B N 1
ATOM 4967 C CA . ALA B 1 5 ? -28.781 -56.781 14.078 1 27.05 5 ALA B CA 1
ATOM 4968 C C . ALA B 1 5 ? -28.906 -57.688 12.859 1 27.05 5 ALA B C 1
ATOM 4970 O O . ALA B 1 5 ? -28.406 -58.812 12.859 1 27.05 5 ALA B O 1
ATOM 4971 N N . ASN B 1 6 ? -30.109 -57.688 12.148 1 23.7 6 ASN B N 1
ATOM 4972 C CA . ASN B 1 6 ? -30.641 -58.656 11.195 1 23.7 6 ASN B CA 1
ATOM 4973 C C . ASN B 1 6 ? -29.594 -59.031 10.133 1 23.7 6 ASN B C 1
ATOM 4975 O O . ASN B 1 6 ? -29.016 -58.125 9.5 1 23.7 6 ASN B O 1
ATOM 4979 N N . PRO B 1 7 ? -28.984 -60.188 10.055 1 26.33 7 PRO B N 1
ATOM 4980 C CA . PRO B 1 7 ? -27.766 -60.875 9.555 1 26.33 7 PRO B CA 1
ATOM 4981 C C . PRO B 1 7 ? -27.688 -60.875 8.031 1 26.33 7 PRO B C 1
ATOM 4983 O O . PRO B 1 7 ? -26.672 -61.281 7.469 1 26.33 7 PRO B O 1
ATOM 4986 N N . ASP B 1 8 ? -28.844 -60.594 7.348 1 25.53 8 ASP B N 1
ATOM 4987 C CA . ASP B 1 8 ? -29.047 -61.469 6.195 1 25.53 8 ASP B CA 1
ATOM 4988 C C . ASP B 1 8 ? -28.266 -60.969 4.977 1 25.53 8 ASP B C 1
ATOM 4990 O O . ASP B 1 8 ? -28.562 -61.375 3.846 1 25.53 8 ASP B O 1
ATOM 4994 N N . ASP B 1 9 ? -27.547 -59.875 5.125 1 26.52 9 ASP B N 1
ATOM 4995 C CA . ASP B 1 9 ? -27.234 -59.188 3.891 1 26.52 9 ASP B CA 1
ATOM 4996 C C . ASP B 1 9 ? -26.484 -60.062 2.914 1 26.52 9 ASP B C 1
ATOM 4998 O O . ASP B 1 9 ? -25.469 -60.688 3.2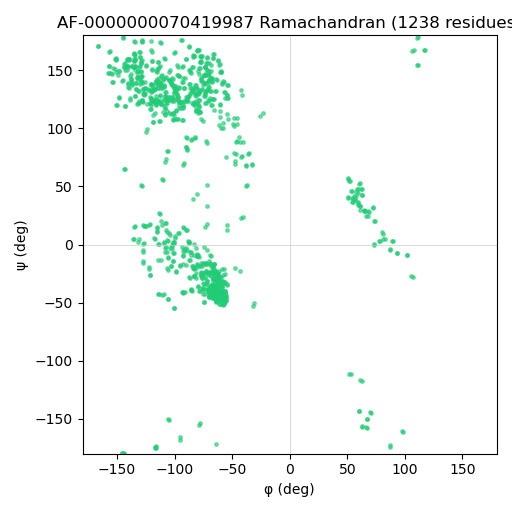79 1 26.52 9 ASP B O 1
ATOM 5002 N N . PRO B 1 10 ? -27.156 -60.625 1.924 1 29.89 10 PRO B N 1
ATOM 5003 C CA . PRO B 1 10 ? -26.578 -61.719 1.165 1 29.89 10 PRO B CA 1
ATOM 5004 C C . PRO B 1 10 ? -25.219 -61.406 0.559 1 29.89 10 PRO B C 1
ATOM 5006 O O . PRO B 1 10 ? -24.922 -60.219 0.32 1 29.89 10 PRO B O 1
ATOM 5009 N N . PRO B 1 11 ? -24.188 -62.188 0.796 1 29.88 11 PRO B N 1
ATOM 5010 C CA . PRO B 1 11 ? -22.75 -62.062 0.587 1 29.88 11 PRO B CA 1
ATOM 5011 C C . PRO B 1 11 ? -22.375 -61.812 -0.874 1 29.88 11 PRO B C 1
ATOM 5013 O O . PRO B 1 11 ? -23.094 -62.25 -1.777 1 29.88 11 PRO B O 1
ATOM 5016 N N . GLY B 1 12 ? -22.016 -60.625 -1.199 1 27.06 12 GLY B N 1
ATOM 5017 C CA . GLY B 1 12 ? -21.688 -60.062 -2.5 1 27.06 12 GLY B CA 1
ATOM 5018 C C . GLY B 1 12 ? -20.859 -60.969 -3.361 1 27.06 12 GLY B C 1
ATOM 5019 O O . GLY B 1 12 ? -20.156 -61.875 -2.846 1 27.06 12 GLY B O 1
ATOM 5020 N N . PRO B 1 13 ? -21.297 -61.188 -4.598 1 28.22 13 PRO B N 1
ATOM 5021 C CA . PRO B 1 13 ? -20.812 -62.219 -5.484 1 28.22 13 PRO B CA 1
ATOM 5022 C C . PRO B 1 13 ? -19.297 -62.188 -5.676 1 28.22 13 PRO B C 1
ATOM 5024 O O . PRO B 1 13 ? -18.688 -61.125 -5.613 1 28.22 13 PRO B O 1
ATOM 5027 N N . GLN B 1 14 ? -18.578 -63.156 -5.098 1 24.64 14 GLN B N 1
ATOM 5028 C CA . GLN B 1 14 ? -17.156 -63.438 -5.027 1 24.64 14 GLN B CA 1
ATOM 5029 C C . GLN B 1 14 ? -16.516 -63.375 -6.414 1 24.64 14 GLN B C 1
ATOM 5031 O O . GLN B 1 14 ? -17.062 -63.938 -7.375 1 24.64 14 GLN B O 1
ATOM 5036 N N . SER B 1 15 ? -15.836 -62.281 -6.625 1 25.44 15 SER B N 1
ATOM 5037 C CA . SER B 1 15 ? -15.133 -61.906 -7.852 1 25.44 15 SER B CA 1
ATOM 5038 C C . SER B 1 15 ? -14.312 -63.062 -8.383 1 25.44 15 SER B C 1
ATOM 5040 O O . SER B 1 15 ? -13.516 -63.656 -7.656 1 25.44 15 SER B O 1
ATOM 5042 N N . GLN B 1 16 ? -14.93 -63.875 -9.219 1 26.53 16 GLN B N 1
ATOM 5043 C CA . GLN B 1 16 ? -14.375 -65.125 -9.773 1 26.53 16 GLN B CA 1
ATOM 5044 C C . GLN B 1 16 ? -13.023 -64.812 -10.438 1 26.53 16 GLN B C 1
ATOM 5046 O O . GLN B 1 16 ? -12.906 -64.875 -11.664 1 26.53 16 GLN B O 1
ATOM 5051 N N . ASP B 1 17 ? -12.508 -63.719 -10.117 1 26.05 17 ASP B N 1
ATOM 5052 C CA . ASP B 1 17 ? -11.43 -63.344 -11.023 1 26.05 17 ASP B CA 1
ATOM 5053 C C . ASP B 1 17 ? -10.367 -64.438 -11.094 1 26.05 17 ASP B C 1
ATOM 5055 O O . ASP B 1 17 ? -9.352 -64.25 -11.781 1 26.05 17 ASP B O 1
ATOM 5059 N N . GLU B 1 18 ? -10.336 -65.188 -9.984 1 27.2 18 GLU B N 1
ATOM 5060 C CA . GLU B 1 18 ? -9 -65.75 -9.766 1 27.2 18 GLU B CA 1
ATOM 5061 C C . GLU B 1 18 ? -8.617 -66.688 -10.891 1 27.2 18 GLU B C 1
ATOM 5063 O O . GLU B 1 18 ? -7.477 -67.125 -10.945 1 27.2 18 GLU B O 1
ATOM 5068 N N . LEU B 1 19 ? -9.625 -67.312 -11.445 1 26.47 19 LEU B N 1
ATOM 5069 C CA . LEU B 1 19 ? -9.227 -68.625 -11.914 1 26.47 19 LEU B CA 1
ATOM 5070 C C . LEU B 1 19 ? -8.375 -68.562 -13.172 1 26.47 19 LEU B C 1
ATOM 5072 O O . LEU B 1 19 ? -8.891 -68.688 -14.281 1 26.47 19 LEU B O 1
ATOM 5076 N N . LEU B 1 20 ? -7.887 -67.375 -13.453 1 28.45 20 LEU B N 1
ATOM 5077 C CA . LEU B 1 20 ? -7.152 -67.562 -14.703 1 28.45 20 LEU B CA 1
ATOM 5078 C C . LEU B 1 20 ? -6.273 -68.812 -14.664 1 28.45 20 LEU B C 1
ATOM 5080 O O . LEU B 1 20 ? -5.508 -69 -13.711 1 28.45 20 LEU B O 1
ATOM 5084 N N . ASP B 1 21 ? -6.758 -69.812 -15.328 1 28.39 21 ASP B N 1
ATOM 5085 C CA . ASP B 1 21 ? -6.227 -71.125 -15.469 1 28.39 21 ASP B CA 1
ATOM 5086 C C . ASP B 1 21 ? -4.723 -71.125 -15.727 1 28.39 21 ASP B C 1
ATOM 5088 O O . ASP B 1 21 ? -4.254 -70.438 -16.641 1 28.39 21 ASP B O 1
ATOM 5092 N N . SER B 1 22 ? -3.9 -71.125 -14.656 1 32.47 22 SER B N 1
ATOM 5093 C CA . SER B 1 22 ? -2.512 -71.562 -14.75 1 32.47 22 SER B CA 1
ATOM 5094 C C . SER B 1 22 ? -2.361 -72.75 -15.711 1 32.47 22 SER B C 1
ATOM 5096 O O . SER B 1 22 ? -2.699 -73.875 -15.375 1 32.47 22 SER B O 1
ATOM 5098 N N . GLN B 1 23 ? -2.898 -72.625 -16.922 1 31.08 23 GLN B N 1
ATOM 5099 C CA . GLN B 1 23 ? -2.566 -73.75 -17.828 1 31.08 23 GLN B CA 1
ATOM 5100 C C . GLN B 1 23 ? -1.099 -74.125 -17.688 1 31.08 23 GLN B C 1
ATOM 5102 O O . GLN B 1 23 ? -0.205 -73.312 -18 1 31.08 23 GLN B O 1
ATOM 5107 N N . THR B 1 24 ? -0.783 -74.812 -16.562 1 35.09 24 THR B N 1
ATOM 5108 C CA . THR B 1 24 ? 0.458 -75.562 -16.406 1 35.09 24 THR B CA 1
ATOM 5109 C C . THR B 1 24 ? 0.832 -76.25 -17.719 1 35.09 24 THR B C 1
ATOM 5111 O O . THR B 1 24 ? 0.141 -77.125 -18.156 1 35.09 24 THR B O 1
ATOM 5114 N N . GLN B 1 25 ? 1.179 -75.5 -18.75 1 34.47 25 GLN B N 1
ATOM 5115 C CA . GLN B 1 25 ? 1.854 -76.25 -19.797 1 34.47 25 GLN B CA 1
ATOM 5116 C C . GLN B 1 25 ? 2.721 -77.312 -19.219 1 34.47 25 GLN B C 1
ATOM 5118 O O . GLN B 1 25 ? 3.646 -77.062 -18.438 1 34.47 25 GLN B O 1
ATOM 5123 N N . TYR B 1 26 ? 2.082 -78.438 -18.797 1 36.16 26 TYR B N 1
ATOM 5124 C CA . TYR B 1 26 ? 2.773 -79.688 -18.5 1 36.16 26 TYR B CA 1
ATOM 5125 C C . TYR B 1 26 ? 3.977 -79.875 -19.406 1 36.16 26 TYR B C 1
ATOM 5127 O O . TYR B 1 26 ? 3.818 -80.125 -20.625 1 36.16 26 TYR B O 1
ATOM 5135 N N . GLU B 1 27 ? 4.973 -79.062 -19.219 1 39.34 27 GLU B N 1
ATOM 5136 C CA . GLU B 1 27 ? 6.207 -79.625 -19.781 1 39.34 27 GLU B CA 1
ATOM 5137 C C . GLU B 1 27 ? 6.387 -81.062 -19.375 1 39.34 27 GLU B C 1
ATOM 5139 O O . GLU B 1 27 ? 6.312 -81.375 -18.188 1 39.34 27 GLU B O 1
ATOM 5144 N N . SER B 1 28 ? 5.703 -81.938 -19.984 1 44.41 28 SER B N 1
ATOM 5145 C CA . SER B 1 28 ? 6.062 -83.375 -19.688 1 44.41 28 SER B CA 1
ATOM 5146 C C . SER B 1 28 ? 7.504 -83.438 -19.188 1 44.41 28 SER B C 1
ATOM 5148 O O . SER B 1 28 ? 8.383 -82.75 -19.688 1 44.41 28 SER B O 1
ATOM 5150 N N . PRO B 1 29 ? 7.715 -83.812 -17.906 1 46.75 29 PRO B N 1
ATOM 5151 C CA . PRO B 1 29 ? 9.062 -83.875 -17.328 1 46.75 29 PRO B CA 1
ATOM 5152 C C . PRO B 1 29 ? 10.125 -84.25 -18.344 1 46.75 29 PRO B C 1
ATOM 5154 O O . PRO B 1 29 ? 11.281 -83.875 -18.234 1 46.75 29 PRO B O 1
ATOM 5157 N N . ASN B 1 30 ? 9.797 -85.375 -18.984 1 45.09 30 ASN B N 1
ATOM 5158 C CA . ASN B 1 30 ? 10.836 -86.125 -19.719 1 45.09 30 ASN B CA 1
ATOM 5159 C C . ASN B 1 30 ? 11.172 -85.438 -21.031 1 45.09 30 ASN B C 1
ATOM 5161 O O . ASN B 1 30 ? 11.797 -86 -21.922 1 45.09 30 ASN B O 1
ATOM 5165 N N . ASP B 1 31 ? 10.281 -84.562 -21.5 1 49.41 31 ASP B N 1
ATOM 5166 C CA . ASP B 1 31 ? 10.695 -84.062 -22.812 1 49.41 31 ASP B CA 1
ATOM 5167 C C . ASP B 1 31 ? 11.898 -83.125 -22.688 1 49.41 31 ASP B C 1
ATOM 5169 O O . ASP B 1 31 ? 11.82 -82.062 -22.031 1 49.41 31 ASP B O 1
ATOM 5173 N N . ASP B 1 32 ? 13.047 -83.562 -22.688 1 58 32 ASP B N 1
ATOM 5174 C CA . ASP B 1 32 ? 14.312 -82.812 -22.75 1 58 32 ASP B CA 1
ATOM 5175 C C . ASP B 1 32 ? 14.281 -81.75 -23.859 1 58 32 ASP B C 1
ATOM 5177 O O . ASP B 1 32 ? 14.43 -82.062 -25.031 1 58 32 ASP B O 1
ATOM 5181 N N . LYS B 1 33 ? 13.562 -80.875 -23.625 1 69.56 33 LYS B N 1
ATOM 5182 C CA . LYS B 1 33 ? 13.586 -79.812 -24.625 1 69.56 33 LYS B CA 1
ATOM 5183 C C . LYS B 1 33 ? 14.977 -79.188 -24.734 1 69.56 33 LYS B C 1
ATOM 5185 O O . LYS B 1 33 ? 15.57 -78.75 -23.719 1 69.56 33 LYS B O 1
ATOM 5190 N N . PHE B 1 34 ? 15.609 -79.312 -25.766 1 75.38 34 PHE B N 1
ATOM 5191 C CA . PHE B 1 34 ? 16.875 -78.625 -26.078 1 75.38 34 PHE B CA 1
ATOM 5192 C C . PHE B 1 34 ? 16.656 -77.188 -26.469 1 75.38 34 PHE B C 1
ATOM 5194 O O . PHE B 1 34 ? 15.891 -76.875 -27.375 1 75.38 34 PHE B O 1
ATOM 5201 N N . ILE B 1 35 ? 17.094 -76.375 -25.453 1 73.06 35 ILE B N 1
ATOM 5202 C CA . ILE B 1 35 ? 17.031 -74.938 -25.734 1 73.06 35 ILE B CA 1
ATOM 5203 C C . ILE B 1 35 ? 18.406 -74.438 -26.125 1 73.06 35 ILE B C 1
ATOM 5205 O O . ILE B 1 35 ? 19.359 -74.5 -25.328 1 73.06 35 ILE B O 1
ATOM 5209 N N . ASP B 1 36 ? 18.578 -74.062 -27.328 1 74.81 36 ASP B N 1
ATOM 5210 C CA . ASP B 1 36 ? 19.797 -73.438 -27.797 1 74.81 36 ASP B CA 1
ATOM 5211 C C . ASP B 1 36 ? 19.766 -71.938 -27.547 1 74.81 36 ASP B C 1
ATOM 5213 O O . ASP B 1 36 ? 19.203 -71.188 -28.359 1 74.81 36 ASP B O 1
ATOM 5217 N N . LYS B 1 37 ? 20.188 -71.438 -26.484 1 78.06 37 LYS B N 1
ATOM 5218 C CA . LYS B 1 37 ? 20.172 -70.062 -26.078 1 78.06 37 LYS B CA 1
ATOM 5219 C C . LYS B 1 37 ? 20.938 -69.188 -27.062 1 78.06 37 LYS B C 1
ATOM 5221 O O . LYS B 1 37 ? 20.703 -68 -27.141 1 78.06 37 LYS B O 1
ATOM 5226 N N . GLN B 1 38 ? 21.781 -69.812 -27.781 1 78.19 38 GLN B N 1
ATOM 5227 C CA . GLN B 1 38 ? 22.625 -69.062 -28.719 1 78.19 38 GLN B CA 1
ATOM 5228 C C . GLN B 1 38 ? 21.969 -68.938 -30.078 1 78.19 38 GLN B C 1
ATOM 5230 O O . GLN B 1 38 ? 22.453 -68.25 -30.953 1 78.19 38 GLN B O 1
ATOM 5235 N N . ARG B 1 39 ? 20.844 -69.562 -30.156 1 79.25 39 ARG B N 1
ATOM 5236 C CA . ARG B 1 39 ? 20.203 -69.625 -31.469 1 79.25 39 ARG B CA 1
ATOM 5237 C C . ARG B 1 39 ? 19.797 -68.25 -31.953 1 79.25 39 ARG B C 1
ATOM 5239 O O . ARG B 1 39 ? 20 -67.938 -33.125 1 79.25 39 ARG B O 1
ATOM 5246 N N . ALA B 1 40 ? 19.219 -67.625 -31.031 1 78.12 40 ALA B N 1
ATOM 5247 C CA . ALA B 1 40 ? 18.75 -66.25 -31.406 1 78.12 40 ALA B CA 1
ATOM 5248 C C . ALA B 1 40 ? 19.922 -65.375 -31.844 1 78.12 40 ALA B C 1
ATOM 5250 O O . ALA B 1 40 ? 19.828 -64.75 -32.875 1 78.12 40 ALA B O 1
ATOM 5251 N N . VAL B 1 41 ? 20.938 -65.375 -31.219 1 84.38 41 VAL B N 1
ATOM 5252 C CA . VAL B 1 41 ? 22.125 -64.625 -31.516 1 84.38 41 VAL B CA 1
ATOM 5253 C C . VAL B 1 41 ? 22.75 -65.062 -32.844 1 84.38 41 VAL B C 1
ATOM 5255 O O . VAL B 1 41 ? 23.141 -64.25 -33.656 1 84.38 41 VAL B O 1
ATOM 5258 N N . ASN B 1 42 ? 22.688 -66.312 -32.969 1 81.31 42 ASN B N 1
ATOM 5259 C CA . ASN B 1 42 ? 23.266 -66.875 -34.188 1 81.31 42 ASN B CA 1
ATOM 5260 C C . ASN B 1 42 ? 22.438 -66.5 -35.438 1 81.31 42 ASN B C 1
ATOM 5262 O O . ASN B 1 42 ? 23 -66.25 -36.5 1 81.31 42 ASN B O 1
ATOM 5266 N N . LEU B 1 43 ? 21.25 -66.562 -35.188 1 81.56 43 LEU B N 1
ATOM 5267 C CA . LEU B 1 43 ? 20.375 -66.188 -36.312 1 81.56 43 LEU B CA 1
ATOM 5268 C C . LEU B 1 43 ? 20.578 -64.75 -36.719 1 81.56 43 LEU B C 1
ATOM 5270 O O . LEU B 1 43 ? 20.656 -64.438 -37.906 1 81.56 43 LEU B O 1
ATOM 5274 N N . LEU B 1 44 ? 20.703 -63.969 -35.812 1 86.19 44 LEU B N 1
ATOM 5275 C CA . LEU B 1 44 ? 20.938 -62.562 -36.094 1 86.19 44 LEU B CA 1
ATOM 5276 C C . LEU B 1 44 ? 22.281 -62.344 -36.781 1 86.19 44 LEU B C 1
ATOM 5278 O O . LEU B 1 44 ? 22.375 -61.562 -37.719 1 86.19 44 LEU B O 1
ATOM 5282 N N . GLN B 1 45 ? 23.219 -63.031 -36.375 1 86.12 45 GLN B N 1
ATOM 5283 C CA . GLN B 1 45 ? 24.547 -62.969 -37 1 86.12 45 GLN B CA 1
ATOM 5284 C C . GLN B 1 45 ? 24.5 -63.469 -38.438 1 86.12 45 GLN B C 1
ATOM 5286 O O . GLN B 1 45 ? 25.188 -62.938 -39.312 1 86.12 45 GLN B O 1
ATOM 5291 N N . GLY B 1 46 ? 23.734 -64.5 -38.562 1 85.38 46 GLY B N 1
ATOM 5292 C CA . GLY B 1 46 ? 23.547 -65 -39.906 1 85.38 46 GLY B CA 1
ATOM 5293 C C . GLY B 1 46 ? 22.922 -64 -40.875 1 85.38 46 GLY B C 1
ATOM 5294 O O . GLY B 1 46 ? 23.438 -63.781 -41.969 1 85.38 46 GLY B O 1
ATOM 5295 N N . PHE B 1 47 ? 21.891 -63.406 -40.375 1 88.25 47 PHE B N 1
ATOM 5296 C CA . PHE B 1 47 ? 21.234 -62.406 -41.188 1 88.25 47 PHE B CA 1
ATOM 5297 C C . PHE B 1 47 ? 22.141 -61.219 -41.438 1 88.25 47 PHE B C 1
ATOM 5299 O O . PHE B 1 47 ? 22.109 -60.594 -42.5 1 88.25 47 PHE B O 1
ATOM 5306 N N . SER B 1 48 ? 22.891 -60.844 -40.5 1 89.81 48 SER B N 1
ATOM 5307 C CA . SER B 1 48 ? 23.859 -59.75 -40.625 1 89.81 48 SER B CA 1
ATOM 5308 C C . SER B 1 48 ? 24.875 -60.031 -41.719 1 89.81 48 SER B C 1
ATOM 5310 O O . SER B 1 48 ? 25.234 -59.125 -42.5 1 89.81 48 SER B O 1
ATOM 5312 N N . LYS B 1 49 ? 25.312 -61.219 -41.75 1 90 49 LYS B N 1
ATOM 5313 C CA . LYS B 1 49 ? 26.266 -61.625 -42.781 1 90 49 LYS B CA 1
ATOM 5314 C C . LYS B 1 49 ? 25.641 -61.594 -44.156 1 90 49 LYS B C 1
ATOM 5316 O O . LYS B 1 49 ? 26.25 -61.125 -45.125 1 90 49 LYS B O 1
ATOM 5321 N N . LEU B 1 50 ? 24.438 -62.156 -44.188 1 89.38 50 LEU B N 1
ATOM 5322 C CA . LEU B 1 50 ? 23.734 -62.156 -45.469 1 89.38 50 LEU B CA 1
ATOM 5323 C C . LEU B 1 50 ? 23.547 -60.719 -45.969 1 89.38 50 LEU B C 1
ATOM 5325 O O . LEU B 1 50 ? 23.672 -60.469 -47.188 1 89.38 50 LEU B O 1
ATOM 5329 N N . TYR B 1 51 ? 23.312 -59.875 -45.031 1 92 51 TYR B N 1
ATOM 5330 C CA . TYR B 1 51 ? 23.125 -58.469 -45.406 1 92 51 TYR B CA 1
ATOM 5331 C C . TYR B 1 51 ? 24.422 -57.844 -45.844 1 92 51 TYR B C 1
ATOM 5333 O O . TYR B 1 51 ? 24.469 -57.156 -46.875 1 92 51 TYR B O 1
ATOM 5341 N N . ARG B 1 52 ? 25.531 -58.062 -45.25 1 90 52 ARG B N 1
ATOM 5342 C CA . ARG B 1 52 ? 26.844 -57.5 -45.594 1 90 52 ARG B CA 1
ATOM 5343 C C . ARG B 1 52 ? 27.312 -58 -46.938 1 90 52 ARG B C 1
ATOM 5345 O O . ARG B 1 52 ? 27.891 -57.25 -47.719 1 90 52 ARG B O 1
ATOM 5352 N N . GLU B 1 53 ? 26.953 -59.25 -47.188 1 91.56 53 GLU B N 1
ATOM 5353 C CA . GLU B 1 53 ? 27.391 -59.906 -48.406 1 91.56 53 GLU B CA 1
ATOM 5354 C C . GLU B 1 53 ? 26.359 -59.75 -49.531 1 91.56 53 GLU B C 1
ATOM 5356 O O . GLU B 1 53 ? 26.609 -60.156 -50.656 1 91.56 53 GLU B O 1
ATOM 5361 N N . LYS B 1 54 ? 25.266 -59.188 -49.188 1 91.12 54 LYS B N 1
ATOM 5362 C CA . LYS B 1 54 ? 24.188 -58.969 -50.156 1 91.12 54 LYS B CA 1
ATOM 5363 C C . LYS B 1 54 ? 23.703 -60.281 -50.781 1 91.12 54 LYS B C 1
ATOM 5365 O O . LYS B 1 54 ? 23.547 -60.344 -52 1 91.12 54 LYS B O 1
ATOM 5370 N N . GLU B 1 55 ? 23.562 -61.219 -49.875 1 91.88 55 GLU B N 1
ATOM 5371 C CA . GLU B 1 55 ? 23.141 -62.5 -50.375 1 91.88 55 GLU B CA 1
ATOM 5372 C C . GLU B 1 55 ? 21.656 -62.75 -50.094 1 91.88 55 GLU B C 1
ATOM 5374 O O . GLU B 1 55 ? 21.141 -62.375 -49.031 1 91.88 55 GLU B O 1
ATOM 5379 N N . PHE B 1 56 ? 20.969 -63.312 -51.031 1 90 56 PHE B N 1
ATOM 5380 C CA . PHE B 1 56 ? 19.578 -63.75 -50.969 1 90 56 PHE B CA 1
ATOM 5381 C C . PHE B 1 56 ? 18.656 -62.562 -50.688 1 90 56 PHE B C 1
ATOM 5383 O O . PHE B 1 56 ? 17.688 -62.688 -49.938 1 90 56 PHE B O 1
ATOM 5390 N N . VAL B 1 57 ? 19.047 -61.406 -51.125 1 92.06 57 VAL B N 1
ATOM 5391 C CA . VAL B 1 57 ? 18.25 -60.219 -50.906 1 92.06 57 VAL B CA 1
ATOM 5392 C C . VAL B 1 57 ? 17.016 -60.25 -51.844 1 92.06 57 VAL B C 1
ATOM 5394 O O . VAL B 1 57 ? 17.094 -60.781 -52.938 1 92.06 57 VAL B O 1
ATOM 5397 N N . ASP B 1 58 ? 15.875 -59.688 -51.344 1 90.62 58 ASP B N 1
ATOM 5398 C CA . ASP B 1 58 ? 14.656 -59.781 -52.156 1 90.62 58 ASP B CA 1
ATOM 5399 C C . ASP B 1 58 ? 13.984 -58.406 -52.25 1 90.62 58 ASP B C 1
ATOM 5401 O O . ASP B 1 58 ? 12.906 -58.281 -52.844 1 90.62 58 ASP B O 1
ATOM 5405 N N . VAL B 1 59 ? 14.555 -57.406 -51.688 1 92.5 59 VAL B N 1
ATOM 5406 C CA . VAL B 1 59 ? 14.031 -56.062 -51.844 1 92.5 59 VAL B CA 1
ATOM 5407 C C . VAL B 1 59 ? 15.18 -55.062 -51.781 1 92.5 59 VAL B C 1
ATOM 5409 O O . VAL B 1 59 ? 16.188 -55.312 -51.125 1 92.5 59 VAL B O 1
ATOM 5412 N N . THR B 1 60 ? 15.078 -54 -52.531 1 93.94 60 THR B N 1
ATOM 5413 C CA . THR B 1 60 ? 16.062 -52.938 -52.5 1 93.94 60 THR B CA 1
ATOM 5414 C C . THR B 1 60 ? 15.43 -51.594 -52.094 1 93.94 60 THR B C 1
ATOM 5416 O O . THR B 1 60 ? 14.492 -51.125 -52.75 1 93.94 60 THR B O 1
ATOM 5419 N N . LEU B 1 61 ? 15.914 -51.031 -51 1 93.25 61 LEU B N 1
ATOM 5420 C CA . LEU B 1 61 ? 15.469 -49.719 -50.562 1 93.25 61 LEU B CA 1
ATOM 5421 C C . LEU B 1 61 ? 16.312 -48.594 -51.188 1 93.25 61 LEU B C 1
ATOM 5423 O O . LEU B 1 61 ? 17.547 -48.656 -51.094 1 93.25 61 LEU B O 1
ATOM 5427 N N . CYS B 1 62 ? 15.641 -47.656 -51.812 1 93.94 62 CYS B N 1
ATOM 5428 C CA . CYS B 1 62 ? 16.328 -46.562 -52.469 1 93.94 62 CYS B CA 1
ATOM 5429 C C . CYS B 1 62 ? 16.109 -45.25 -51.719 1 93.94 62 CYS B C 1
ATOM 5431 O O . CYS B 1 62 ? 14.969 -44.812 -51.531 1 93.94 62 CYS B O 1
ATOM 5433 N N . VAL B 1 63 ? 17.109 -44.719 -51.188 1 94.19 63 VAL B N 1
ATOM 5434 C CA . VAL B 1 63 ? 17.109 -43.438 -50.5 1 94.19 63 VAL B CA 1
ATOM 5435 C C . VAL B 1 63 ? 18.031 -42.469 -51.25 1 94.19 63 VAL B C 1
ATOM 5437 O O . VAL B 1 63 ? 19.25 -42.625 -51.25 1 94.19 63 VAL B O 1
ATOM 5440 N N . ASN B 1 64 ? 17.406 -41.5 -51.781 1 89.19 64 ASN B N 1
ATOM 5441 C CA . ASN B 1 64 ? 18.109 -40.625 -52.688 1 89.19 64 ASN B CA 1
ATOM 5442 C C . ASN B 1 64 ? 18.844 -41.375 -53.781 1 89.19 64 ASN B C 1
ATOM 5444 O O . ASN B 1 64 ? 18.234 -42.156 -54.531 1 89.19 64 ASN B O 1
ATOM 5448 N N . ASP B 1 65 ? 20.219 -41.375 -53.781 1 87.12 65 ASP B N 1
ATOM 5449 C CA . ASP B 1 65 ? 20.938 -42.031 -54.875 1 87.12 65 ASP B CA 1
ATOM 5450 C C . ASP B 1 65 ? 21.672 -43.281 -54.375 1 87.12 65 ASP B C 1
ATOM 5452 O O . ASP B 1 65 ? 22.531 -43.844 -55.062 1 87.12 65 ASP B O 1
ATOM 5456 N N . MET B 1 66 ? 21.219 -43.75 -53.281 1 93.44 66 MET B N 1
ATOM 5457 C CA . MET B 1 66 ? 21.859 -44.938 -52.719 1 93.44 66 MET B CA 1
ATOM 5458 C C . MET B 1 66 ? 20.875 -46.094 -52.562 1 93.44 66 MET B C 1
ATOM 5460 O O . MET B 1 66 ? 19.719 -45.875 -52.219 1 93.44 66 MET B O 1
ATOM 5464 N N . GLU B 1 67 ? 21.375 -47.312 -52.938 1 93.81 67 GLU B N 1
ATOM 5465 C CA . GLU B 1 67 ? 20.547 -48.5 -52.875 1 93.81 67 GLU B CA 1
ATOM 5466 C C . GLU B 1 67 ? 20.984 -49.438 -51.75 1 93.81 67 GLU B C 1
ATOM 5468 O O . GLU B 1 67 ? 22.188 -49.625 -51.5 1 93.81 67 GLU B O 1
ATOM 5473 N N . PHE B 1 68 ? 19.984 -49.969 -51.031 1 95.25 68 PHE B N 1
ATOM 5474 C CA . PHE B 1 68 ? 20.234 -50.875 -49.938 1 95.25 68 PHE B CA 1
ATOM 5475 C C . PHE B 1 68 ? 19.484 -52.188 -50.156 1 95.25 68 PHE B C 1
ATOM 5477 O O . PHE B 1 68 ? 18.297 -52.312 -49.875 1 95.25 68 PHE B O 1
ATOM 5484 N N . PRO B 1 69 ? 20.188 -53.219 -50.656 1 94.5 69 PRO B N 1
ATOM 5485 C CA . PRO B 1 69 ? 19.531 -54.5 -50.781 1 94.5 69 PRO B CA 1
ATOM 5486 C C . PRO B 1 69 ? 19.281 -55.156 -49.438 1 94.5 69 PRO B C 1
ATOM 5488 O O . PRO B 1 69 ? 20.203 -55.312 -48.625 1 94.5 69 PRO B O 1
ATOM 5491 N N . CYS B 1 70 ? 18.047 -55.469 -49.219 1 94.94 70 CYS B N 1
ATOM 5492 C CA . CYS B 1 70 ? 17.656 -55.969 -47.906 1 94.94 70 CYS B CA 1
ATOM 5493 C C . CYS B 1 70 ? 16.75 -57.188 -48.031 1 94.94 70 CYS B C 1
ATOM 5495 O O . CYS B 1 70 ? 16.5 -57.656 -49.156 1 94.94 70 CYS B O 1
ATOM 5497 N N . HIS B 1 71 ? 16.422 -57.812 -46.906 1 93.25 71 HIS B N 1
ATOM 5498 C CA . HIS B 1 71 ? 15.508 -58.938 -46.844 1 93.25 71 HIS B CA 1
ATOM 5499 C C . HIS B 1 71 ? 14.133 -58.5 -46.344 1 93.25 71 HIS B C 1
ATOM 5501 O O . HIS B 1 71 ? 14 -57.969 -45.25 1 93.25 71 HIS B O 1
ATOM 5507 N N . LYS B 1 72 ? 13.102 -58.75 -47.062 1 91.38 72 LYS B N 1
ATOM 5508 C CA . LYS B 1 72 ? 11.734 -58.344 -46.781 1 91.38 72 LYS B CA 1
ATOM 5509 C C . LYS B 1 72 ? 11.281 -58.875 -45.406 1 91.38 72 LYS B C 1
ATOM 5511 O O . LYS B 1 72 ? 10.656 -58.156 -44.625 1 91.38 72 LYS B O 1
ATOM 5516 N N . ASN B 1 73 ? 11.641 -60.062 -45.125 1 90.38 73 ASN B N 1
ATOM 5517 C CA . ASN B 1 73 ? 11.203 -60.688 -43.906 1 90.38 73 ASN B CA 1
ATOM 5518 C C . ASN B 1 73 ? 11.844 -60.062 -42.656 1 90.38 73 ASN B C 1
ATOM 5520 O O . ASN B 1 73 ? 11.188 -59.844 -41.656 1 90.38 73 ASN B O 1
ATOM 5524 N N . VAL B 1 74 ? 13.102 -59.719 -42.844 1 92.31 74 VAL B N 1
ATOM 5525 C CA . VAL B 1 74 ? 13.828 -59.094 -41.719 1 92.31 74 VAL B CA 1
ATOM 5526 C C . VAL B 1 74 ? 13.273 -57.719 -41.469 1 92.31 74 VAL B C 1
ATOM 5528 O O . VAL B 1 74 ? 13.055 -57.344 -40.312 1 92.31 74 VAL B O 1
ATOM 5531 N N . LEU B 1 75 ? 13.016 -56.969 -42.469 1 92.81 75 LEU B N 1
ATOM 5532 C CA . LEU B 1 75 ? 12.461 -55.625 -42.344 1 92.81 75 LEU B CA 1
ATOM 5533 C C . LEU B 1 75 ? 11.055 -55.656 -41.781 1 92.81 75 LEU B C 1
ATOM 5535 O O . LEU B 1 75 ? 10.727 -54.875 -40.875 1 92.81 75 LEU B O 1
ATOM 5539 N N . ALA B 1 76 ? 10.258 -56.562 -42.219 1 90.81 76 ALA B N 1
ATOM 5540 C CA . ALA B 1 76 ? 8.852 -56.656 -41.844 1 90.81 76 ALA B CA 1
ATOM 5541 C C . ALA B 1 76 ? 8.734 -57.031 -40.344 1 90.81 76 ALA B C 1
ATOM 5543 O O . ALA B 1 76 ? 7.863 -56.531 -39.656 1 90.81 76 ALA B O 1
ATOM 5544 N N . ILE B 1 77 ? 9.586 -57.875 -39.875 1 90.44 77 ILE B N 1
ATOM 5545 C CA . ILE B 1 77 ? 9.508 -58.344 -38.5 1 90.44 77 ILE B CA 1
ATOM 5546 C C . ILE B 1 77 ? 10.047 -57.281 -37.562 1 90.44 77 ILE B C 1
ATOM 5548 O O . ILE B 1 77 ? 9.633 -57.188 -36.406 1 90.44 77 ILE B O 1
ATOM 5552 N N . SER B 1 78 ? 10.875 -56.531 -38.062 1 90.94 78 SER B N 1
ATOM 5553 C CA . SER B 1 78 ? 11.555 -55.531 -37.219 1 90.94 78 SER B CA 1
ATOM 5554 C C . SER B 1 78 ? 10.758 -54.25 -37.125 1 90.94 78 SER B C 1
ATOM 5556 O O . SER B 1 78 ? 10.938 -53.469 -36.188 1 90.94 78 SER B O 1
ATOM 5558 N N . SER B 1 79 ? 9.945 -53.875 -38.125 1 92.5 79 SER B N 1
ATOM 5559 C CA . SER B 1 79 ? 9.273 -52.562 -38.219 1 92.5 79 SER B CA 1
ATOM 5560 C C . SER B 1 79 ? 7.84 -52.75 -38.719 1 92.5 79 SER B C 1
ATOM 5562 O O . SER B 1 79 ? 7.609 -53.281 -39.812 1 92.5 79 SER B O 1
ATOM 5564 N N . PRO B 1 80 ? 6.977 -52.25 -38 1 91 80 PRO B N 1
ATOM 5565 C CA . PRO B 1 80 ? 5.582 -52.281 -38.438 1 91 80 PRO B CA 1
ATOM 5566 C C . PRO B 1 80 ? 5.355 -51.5 -39.719 1 91 80 PRO B C 1
ATOM 5568 O O . PRO B 1 80 ? 4.473 -51.812 -40.5 1 91 80 PRO B O 1
ATOM 5571 N N . PHE B 1 81 ? 6.129 -50.5 -39.906 1 90.88 81 PHE B N 1
ATOM 5572 C CA . PHE B 1 81 ? 6.059 -49.688 -41.125 1 90.88 81 PHE B CA 1
ATOM 5573 C C . PHE B 1 81 ? 6.332 -50.562 -42.344 1 90.88 81 PHE B C 1
ATOM 5575 O O . PHE B 1 81 ? 5.562 -50.562 -43.312 1 90.88 81 PHE B O 1
ATOM 5582 N N . PHE B 1 82 ? 7.348 -51.406 -42.281 1 90.19 82 PHE B N 1
ATOM 5583 C CA . PHE B 1 82 ? 7.715 -52.281 -43.406 1 90.19 82 PHE B CA 1
ATOM 5584 C C . PHE B 1 82 ? 6.738 -53.438 -43.531 1 90.19 82 PHE B C 1
ATOM 5586 O O . PHE B 1 82 ? 6.434 -53.875 -44.625 1 90.19 82 PHE B O 1
ATOM 5593 N N . MET B 1 83 ? 6.348 -53.875 -42.344 1 90.19 83 MET B N 1
ATOM 5594 C CA . MET B 1 83 ? 5.34 -54.906 -42.375 1 90.19 83 MET B CA 1
ATOM 5595 C C . MET B 1 83 ? 4.098 -54.469 -43.125 1 90.19 83 MET B C 1
ATOM 5597 O O . MET B 1 83 ? 3.588 -55.219 -43.969 1 90.19 83 MET B O 1
ATOM 5601 N N . ALA B 1 84 ? 3.727 -53.281 -42.844 1 87.94 84 ALA B N 1
ATOM 5602 C CA . ALA B 1 84 ? 2.557 -52.719 -43.5 1 87.94 84 ALA B CA 1
ATOM 5603 C C . ALA B 1 84 ? 2.846 -52.5 -45 1 87.94 84 ALA B C 1
ATOM 5605 O O . ALA B 1 84 ? 1.982 -52.719 -45.844 1 87.94 84 ALA B O 1
ATOM 5606 N N . MET B 1 85 ? 4 -52.062 -45.281 1 86.69 85 MET B N 1
ATOM 5607 C CA . MET B 1 85 ? 4.398 -51.75 -46.625 1 86.69 85 MET B CA 1
ATOM 5608 C C . MET B 1 85 ? 4.406 -53 -47.5 1 86.69 85 MET B C 1
ATOM 5610 O O . MET B 1 85 ? 3.977 -52.969 -48.656 1 86.69 85 MET B O 1
ATOM 5614 N N . PHE B 1 86 ? 4.719 -54.219 -46.906 1 86 86 PHE B N 1
ATOM 5615 C CA . PHE B 1 86 ? 4.887 -55.438 -47.688 1 86 86 PHE B CA 1
ATOM 5616 C C . PHE B 1 86 ? 3.617 -56.281 -47.656 1 86 86 PHE B C 1
ATOM 5618 O O . PHE B 1 86 ? 3.451 -57.219 -48.469 1 86 86 PHE B O 1
ATOM 5625 N N . SER B 1 87 ? 2.848 -56.031 -46.625 1 80.88 87 SER B N 1
ATOM 5626 C CA . SER B 1 87 ? 1.637 -56.844 -46.469 1 80.88 87 SER B CA 1
ATOM 5627 C C . SER B 1 87 ? 0.49 -56.25 -47.281 1 80.88 87 SER B C 1
ATOM 5629 O O . SER B 1 87 ? -0.451 -56.969 -47.656 1 80.88 87 SER B O 1
ATOM 5631 N N . THR B 1 88 ? 0.385 -55 -47.312 1 68.31 88 THR B N 1
ATOM 5632 C CA . THR B 1 88 ? -0.747 -54.375 -48 1 68.31 88 THR B CA 1
ATOM 5633 C C . THR B 1 88 ? -0.625 -54.562 -49.531 1 68.31 88 THR B C 1
ATOM 5635 O O . THR B 1 88 ? 0.482 -54.688 -50.062 1 68.31 88 THR B O 1
ATOM 5638 N N . ASN B 1 89 ? -1.642 -55.156 -50.156 1 62.03 89 ASN B N 1
ATOM 5639 C CA . ASN B 1 89 ? -1.8 -55.281 -51.625 1 62.03 89 ASN B CA 1
ATOM 5640 C C . ASN B 1 89 ? -1.403 -54.031 -52.344 1 62.03 89 ASN B C 1
ATOM 5642 O O . ASN B 1 89 ? -1.867 -53.781 -53.469 1 62.03 89 ASN B O 1
ATOM 5646 N N . MET B 1 90 ? -0.595 -53.281 -51.719 1 54.34 90 MET B N 1
ATOM 5647 C CA . MET B 1 90 ? -0.209 -52.031 -52.406 1 54.34 90 MET B CA 1
ATOM 5648 C C . MET B 1 90 ? 0.941 -52.312 -53.375 1 54.34 90 MET B C 1
ATOM 5650 O O . MET B 1 90 ? 1.597 -53.344 -53.312 1 54.34 90 MET B O 1
ATOM 5654 N N . ALA B 1 91 ? 1.041 -51.531 -54.406 1 55.88 91 ALA B N 1
ATOM 5655 C CA . ALA B 1 91 ? 1.949 -51.625 -55.531 1 55.88 91 ALA B CA 1
ATOM 5656 C C . ALA B 1 91 ? 3.369 -51.969 -55.094 1 55.88 91 ALA B C 1
ATOM 5658 O O . ALA B 1 91 ? 4.109 -52.625 -55.781 1 55.88 91 ALA B O 1
ATOM 5659 N N . GLU B 1 92 ? 3.676 -51.656 -53.781 1 57.22 92 GLU B N 1
ATOM 5660 C CA . GLU B 1 92 ? 5.051 -51.812 -53.312 1 57.22 92 GLU B CA 1
ATOM 5661 C C . GLU B 1 92 ? 5.344 -53.25 -52.906 1 57.22 92 GLU B C 1
ATOM 5663 O O . GLU B 1 92 ? 6.504 -53.688 -52.938 1 57.22 92 GLU B O 1
ATOM 5668 N N . SER B 1 93 ? 4.25 -54.031 -52.625 1 62.41 93 SER B N 1
ATOM 5669 C CA . SER B 1 93 ? 4.406 -55.438 -52.188 1 62.41 93 SER B CA 1
ATOM 5670 C C . SER B 1 93 ? 5.129 -56.25 -53.25 1 62.41 93 SER B C 1
ATOM 5672 O O . SER B 1 93 ? 5.855 -57.188 -52.906 1 62.41 93 SER B O 1
ATOM 5674 N N . TYR B 1 94 ? 4.93 -55.75 -54.5 1 66.56 94 TYR B N 1
ATOM 5675 C CA . TYR B 1 94 ? 5.5 -56.562 -55.562 1 66.56 94 TYR B CA 1
ATOM 5676 C C . TYR B 1 94 ? 6.711 -55.875 -56.188 1 66.56 94 TYR B C 1
ATOM 5678 O O . TYR B 1 94 ? 7.344 -56.438 -57.094 1 66.56 94 TYR B O 1
ATOM 5686 N N . GLN B 1 95 ? 7.004 -54.75 -55.625 1 72.88 95 GLN B N 1
ATOM 5687 C CA . GLN B 1 95 ? 8.117 -54 -56.219 1 72.88 95 GLN B CA 1
ATOM 5688 C C . GLN B 1 95 ? 9.445 -54.469 -55.625 1 72.88 95 GLN B C 1
ATOM 5690 O O . GLN B 1 95 ? 9.547 -54.719 -54.406 1 72.88 95 GLN B O 1
ATOM 5695 N N . ASP B 1 96 ? 10.383 -54.594 -56.5 1 82.19 96 ASP B N 1
ATOM 5696 C CA . ASP B 1 96 ? 11.734 -55 -56.094 1 82.19 96 ASP B CA 1
ATOM 5697 C C . ASP B 1 96 ? 12.531 -53.812 -55.562 1 82.19 96 ASP B C 1
ATOM 5699 O O . ASP B 1 96 ? 13.5 -53.969 -54.812 1 82.19 96 ASP B O 1
ATOM 5703 N N . LYS B 1 97 ? 12.078 -52.625 -55.938 1 89.25 97 LYS B N 1
ATOM 5704 C CA . LYS B 1 97 ? 12.75 -51.406 -55.5 1 89.25 97 LYS B CA 1
ATOM 5705 C C . LYS B 1 97 ? 11.766 -50.438 -54.875 1 89.25 97 LYS B C 1
ATOM 5707 O O . LYS B 1 97 ? 10.742 -50.094 -55.469 1 89.25 97 LYS B O 1
ATOM 5712 N N . ILE B 1 98 ? 12.016 -50.031 -53.656 1 89.75 98 ILE B N 1
ATOM 5713 C CA . ILE B 1 98 ? 11.156 -49.125 -52.906 1 89.75 98 ILE B CA 1
ATOM 5714 C C . ILE B 1 98 ? 11.922 -47.812 -52.625 1 89.75 98 ILE B C 1
ATOM 5716 O O . ILE B 1 98 ? 13.008 -47.844 -52.031 1 89.75 98 ILE B O 1
ATOM 5720 N N . THR B 1 99 ? 11.375 -46.719 -53 1 90.75 99 THR B N 1
ATOM 5721 C CA . THR B 1 99 ? 11.992 -45.438 -52.781 1 90.75 99 THR B CA 1
ATOM 5722 C C . THR B 1 99 ? 11.438 -44.781 -51.5 1 90.75 99 THR B C 1
ATOM 5724 O O . THR B 1 99 ? 10.219 -44.625 -51.375 1 90.75 99 THR B O 1
ATOM 5727 N N . LEU B 1 100 ? 12.266 -44.562 -50.562 1 90.44 100 LEU B N 1
ATOM 5728 C CA . LEU B 1 100 ? 11.898 -43.875 -49.344 1 90.44 100 LEU B CA 1
ATOM 5729 C C . LEU B 1 100 ? 12.266 -42.406 -49.406 1 90.44 100 LEU B C 1
ATOM 5731 O O . LEU B 1 100 ? 13.43 -42.062 -49.656 1 90.44 100 LEU B O 1
ATOM 5735 N N . LYS B 1 101 ? 11.328 -41.531 -49.156 1 88 101 LYS B N 1
ATOM 5736 C CA . LYS B 1 101 ? 11.508 -40.094 -49.25 1 88 101 LYS B CA 1
ATOM 5737 C C . LYS B 1 101 ? 11.812 -39.469 -47.906 1 88 101 LYS B C 1
ATOM 5739 O O . LYS B 1 101 ? 11.539 -40.094 -46.844 1 88 101 LYS B O 1
ATOM 5744 N N . GLU B 1 102 ? 12.531 -38.312 -47.844 1 83.81 102 GLU B N 1
ATOM 5745 C CA . GLU B 1 102 ? 12.781 -37.5 -46.656 1 83.81 102 GLU B CA 1
ATOM 5746 C C . GLU B 1 102 ? 13.688 -38.219 -45.656 1 83.81 102 GLU B C 1
ATOM 5748 O O . GLU B 1 102 ? 13.461 -38.156 -44.469 1 83.81 102 GLU B O 1
ATOM 5753 N N . LEU B 1 103 ? 14.406 -39.062 -46.188 1 89.38 103 LEU B N 1
ATOM 5754 C CA . LEU B 1 103 ? 15.406 -39.75 -45.406 1 89.38 103 LEU B CA 1
ATOM 5755 C C . LEU B 1 103 ? 16.781 -39.688 -46.062 1 89.38 103 LEU B C 1
ATOM 5757 O O . LEU B 1 103 ? 16.891 -39.688 -47.281 1 89.38 103 LEU B O 1
ATOM 5761 N N . ASP B 1 104 ? 17.781 -39.5 -45.281 1 91.81 104 ASP B N 1
ATOM 5762 C CA . ASP B 1 104 ? 19.125 -39.469 -45.844 1 91.81 104 ASP B CA 1
ATOM 5763 C C . ASP B 1 104 ? 19.766 -40.844 -45.781 1 91.81 104 ASP B C 1
ATOM 5765 O O . ASP B 1 104 ? 19.438 -41.656 -44.906 1 91.81 104 ASP B O 1
ATOM 5769 N N . PRO B 1 105 ? 20.688 -41.125 -46.688 1 93.75 105 PRO B N 1
ATOM 5770 C CA . PRO B 1 105 ? 21.297 -42.469 -46.812 1 93.75 105 PRO B CA 1
ATOM 5771 C C . PRO B 1 105 ? 22.062 -42.875 -45.562 1 93.75 105 PRO B C 1
ATOM 5773 O O . PRO B 1 105 ? 22.047 -44.031 -45.188 1 93.75 105 PRO B O 1
ATOM 5776 N N . GLN B 1 106 ? 22.672 -41.906 -45 1 93.19 106 GLN B N 1
ATOM 5777 C CA . GLN B 1 106 ? 23.422 -42.219 -43.781 1 93.19 106 GLN B CA 1
ATOM 5778 C C . GLN B 1 106 ? 22.5 -42.719 -42.688 1 93.19 106 GLN B C 1
ATOM 5780 O O . GLN B 1 106 ? 22.797 -43.719 -42.031 1 93.19 106 GLN B O 1
ATOM 5785 N N . THR B 1 107 ? 21.422 -42.062 -42.469 1 94.88 107 THR B N 1
ATOM 5786 C CA . THR B 1 107 ? 20.453 -42.469 -41.469 1 94.88 107 THR B CA 1
ATOM 5787 C C . THR B 1 107 ? 19.875 -43.844 -41.75 1 94.88 107 THR B C 1
ATOM 5789 O O . THR B 1 107 ? 19.719 -44.656 -40.844 1 94.88 107 THR B O 1
ATOM 5792 N N . MET B 1 108 ? 19.594 -44.094 -43 1 94.75 108 MET B N 1
ATOM 5793 C CA . MET B 1 108 ? 19.062 -45.406 -43.375 1 94.75 108 MET B CA 1
ATOM 5794 C C . MET B 1 108 ? 20.078 -46.531 -43.094 1 94.75 108 MET B C 1
ATOM 5796 O O . MET B 1 108 ? 19.703 -47.594 -42.625 1 94.75 108 MET B O 1
ATOM 5800 N N . GLY B 1 109 ? 21.312 -46.188 -43.438 1 93.75 109 GLY B N 1
ATOM 5801 C CA . GLY B 1 109 ? 22.375 -47.125 -43.125 1 93.75 109 GLY B CA 1
ATOM 5802 C C . GLY B 1 109 ? 22.422 -47.5 -41.656 1 93.75 109 GLY B C 1
ATOM 5803 O O . GLY B 1 109 ? 22.562 -48.688 -41.312 1 93.75 109 GLY B O 1
ATOM 5804 N N . LEU B 1 110 ? 22.266 -46.5 -40.844 1 94.69 110 LEU B N 1
ATOM 5805 C CA . LEU B 1 110 ? 22.297 -46.719 -39.375 1 94.69 110 LEU B CA 1
ATOM 5806 C C . LEU B 1 110 ? 21.078 -47.5 -38.938 1 94.69 110 LEU B C 1
ATOM 5808 O O . LEU B 1 110 ? 21.188 -48.375 -38.062 1 94.69 110 LEU B O 1
ATOM 5812 N N . VAL B 1 111 ? 19.922 -47.219 -39.469 1 95.38 111 VAL B N 1
ATOM 5813 C CA . VAL B 1 111 ? 18.703 -47.969 -39.156 1 95.38 111 VAL B CA 1
ATOM 5814 C C . VAL B 1 111 ? 18.859 -49.438 -39.5 1 95.38 111 VAL B C 1
ATOM 5816 O O . VAL B 1 111 ? 18.516 -50.312 -38.688 1 95.38 111 VAL B O 1
ATOM 5819 N N . LEU B 1 112 ? 19.422 -49.656 -40.688 1 94.31 112 LEU B N 1
ATOM 5820 C CA . LEU B 1 112 ? 19.609 -51.031 -41.156 1 94.31 112 LEU B CA 1
ATOM 5821 C C . LEU B 1 112 ? 20.672 -51.75 -40.312 1 94.31 112 LEU B C 1
ATOM 5823 O O . LEU B 1 112 ? 20.547 -52.938 -40.031 1 94.31 112 LEU B O 1
ATOM 5827 N N . ASP B 1 113 ? 21.672 -51 -39.969 1 92.94 113 ASP B N 1
ATOM 5828 C CA . ASP B 1 113 ? 22.672 -51.594 -39.062 1 92.94 113 ASP B CA 1
ATOM 5829 C C . ASP B 1 113 ? 22.016 -52.062 -37.75 1 92.94 113 ASP B C 1
ATOM 5831 O O . ASP B 1 113 ? 22.328 -53.156 -37.281 1 92.94 113 ASP B O 1
ATOM 5835 N N . TYR B 1 114 ? 21.141 -51.25 -37.25 1 94.06 114 TYR B N 1
ATOM 5836 C CA . TYR B 1 114 ? 20.422 -51.625 -36.031 1 94.06 114 TYR B CA 1
ATOM 5837 C C . TYR B 1 114 ? 19.531 -52.844 -36.281 1 94.06 114 TYR B C 1
ATOM 5839 O O . TYR B 1 114 ? 19.516 -53.781 -35.469 1 94.06 114 TYR B O 1
ATOM 5847 N N . ILE B 1 115 ? 18.875 -52.875 -37.375 1 93.06 115 ILE B N 1
ATOM 5848 C CA . ILE B 1 115 ? 17.922 -53.938 -37.688 1 93.06 115 ILE B CA 1
ATOM 5849 C C . ILE B 1 115 ? 18.688 -55.25 -37.844 1 93.06 115 ILE B C 1
ATOM 5851 O O . ILE B 1 115 ? 18.25 -56.281 -37.312 1 93.06 115 ILE B O 1
ATOM 5855 N N . TYR B 1 116 ? 19.844 -55.188 -38.438 1 93.25 116 TYR B N 1
ATOM 5856 C CA . TYR B 1 116 ? 20.531 -56.406 -38.781 1 93.25 116 TYR B CA 1
ATOM 5857 C C . TYR B 1 116 ? 21.531 -56.812 -37.719 1 93.25 116 TYR B C 1
ATOM 5859 O O . TYR B 1 116 ? 21.984 -57.938 -37.656 1 93.25 116 TYR B O 1
ATOM 5867 N N . THR B 1 117 ? 21.969 -55.906 -36.812 1 91.31 117 THR B N 1
ATOM 5868 C CA . THR B 1 117 ? 23.016 -56.219 -35.875 1 91.31 117 THR B CA 1
ATOM 5869 C C . THR B 1 117 ? 22.516 -56.031 -34.438 1 91.31 117 THR B C 1
ATOM 5871 O O . THR B 1 117 ? 23.109 -56.562 -33.5 1 91.31 117 THR B O 1
ATOM 5874 N N . GLY B 1 118 ? 21.484 -55.25 -34.312 1 90.31 118 GLY B N 1
ATOM 5875 C CA . GLY B 1 118 ? 21.016 -54.906 -32.969 1 90.31 118 GLY B CA 1
ATOM 5876 C C . GLY B 1 118 ? 21.859 -53.844 -32.312 1 90.31 118 GLY B C 1
ATOM 5877 O O . GLY B 1 118 ? 21.641 -53.531 -31.125 1 90.31 118 GLY B O 1
ATOM 5878 N N . GLN B 1 119 ? 22.828 -53.344 -33.031 1 91.31 119 GLN B N 1
ATOM 5879 C CA . GLN B 1 119 ? 23.719 -52.312 -32.5 1 91.31 119 GLN B CA 1
ATOM 5880 C C . GLN B 1 119 ? 23.812 -51.125 -33.469 1 91.31 119 GLN B C 1
ATOM 5882 O O . GLN B 1 119 ? 23.688 -51.312 -34.688 1 91.31 119 GLN B O 1
ATOM 5887 N N . VAL B 1 120 ? 23.906 -49.938 -32.875 1 92.19 120 VAL B N 1
ATOM 5888 C CA . VAL B 1 120 ? 24.094 -48.75 -33.719 1 92.19 120 VAL B CA 1
ATOM 5889 C C . VAL B 1 120 ? 24.984 -47.75 -33 1 92.19 120 VAL B C 1
ATOM 5891 O O . VAL B 1 120 ? 24.922 -47.594 -31.781 1 92.19 120 VAL B O 1
ATOM 5894 N N . LEU B 1 121 ? 25.828 -47.125 -33.781 1 90.75 121 LEU B N 1
ATOM 5895 C CA . LEU B 1 121 ? 26.656 -46.062 -33.219 1 90.75 121 LEU B CA 1
ATOM 5896 C C . LEU B 1 121 ? 25.906 -44.75 -33.219 1 90.75 121 LEU B C 1
ATOM 5898 O O . LEU B 1 121 ? 25.453 -44.281 -34.25 1 90.75 121 LEU B O 1
ATOM 5902 N N . LEU B 1 122 ? 25.797 -44.25 -32 1 90.56 122 LEU B N 1
ATOM 5903 C CA . LEU B 1 122 ? 25.078 -43 -31.844 1 90.56 122 LEU B CA 1
ATOM 5904 C C . LEU B 1 122 ? 26.047 -41.812 -31.719 1 90.56 122 LEU B C 1
ATOM 5906 O O . LEU B 1 122 ? 27.109 -41.938 -31.078 1 90.56 122 LEU B O 1
ATOM 5910 N N . SER B 1 123 ? 25.797 -40.75 -32.406 1 90.94 123 SER B N 1
ATOM 5911 C CA . SER B 1 123 ? 26.547 -39.5 -32.312 1 90.94 123 SER B CA 1
ATOM 5912 C C . SER B 1 123 ? 25.609 -38.281 -32.25 1 90.94 123 SER B C 1
ATOM 5914 O O . SER B 1 123 ? 24.438 -38.406 -32.625 1 90.94 123 SER B O 1
ATOM 5916 N N . GLU B 1 124 ? 26.078 -37.125 -31.844 1 88 124 GLU B N 1
ATOM 5917 C CA . GLU B 1 124 ? 25.281 -35.906 -31.734 1 88 124 GLU B CA 1
ATOM 5918 C C . GLU B 1 124 ? 24.797 -35.406 -33.094 1 88 124 GLU B C 1
ATOM 5920 O O . GLU B 1 124 ? 23.734 -34.812 -33.219 1 88 124 GLU B O 1
ATOM 5925 N N . GLU B 1 125 ? 25.5 -35.781 -34.094 1 87.31 125 GLU B N 1
ATOM 5926 C CA . GLU B 1 125 ? 25.203 -35.312 -35.469 1 87.31 125 GLU B CA 1
ATOM 5927 C C . GLU B 1 125 ? 24.094 -36.156 -36.094 1 87.31 125 GLU B C 1
ATOM 5929 O O . GLU B 1 125 ? 23.297 -35.625 -36.875 1 87.31 125 GLU B O 1
ATOM 5934 N N . THR B 1 126 ? 23.984 -37.406 -35.625 1 90.69 126 THR B N 1
ATOM 5935 C CA . THR B 1 126 ? 23.094 -38.281 -36.375 1 90.69 126 THR B CA 1
ATOM 5936 C C . THR B 1 126 ? 21.891 -38.656 -35.5 1 90.69 126 THR B C 1
ATOM 5938 O O . THR B 1 126 ? 20.891 -39.156 -36.031 1 90.69 126 THR B O 1
ATOM 5941 N N . VAL B 1 127 ? 22.031 -38.375 -34.25 1 92.06 127 VAL B N 1
ATOM 5942 C CA . VAL B 1 127 ? 21.062 -38.938 -33.312 1 92.06 127 VAL B CA 1
ATOM 5943 C C . VAL B 1 127 ? 19.688 -38.375 -33.594 1 92.06 127 VAL B C 1
ATOM 5945 O O . VAL B 1 127 ? 18.672 -39.094 -33.5 1 92.06 127 VAL B O 1
ATOM 5948 N N . GLN B 1 128 ? 19.516 -37.188 -33.938 1 89.62 128 GLN B N 1
ATOM 5949 C CA . GLN B 1 128 ? 18.219 -36.562 -34.188 1 89.62 128 GLN B CA 1
ATOM 5950 C C . GLN B 1 128 ? 17.531 -37.188 -35.406 1 89.62 128 GLN B C 1
ATOM 5952 O O . GLN B 1 128 ? 16.344 -37.5 -35.375 1 89.62 128 GLN B O 1
ATOM 5957 N N . HIS B 1 129 ? 18.312 -37.406 -36.438 1 91.75 129 HIS B N 1
ATOM 5958 C CA . HIS B 1 129 ? 17.797 -38.031 -37.656 1 91.75 129 HIS B CA 1
ATOM 5959 C C . HIS B 1 129 ? 17.406 -39.5 -37.375 1 91.75 129 HIS B C 1
ATOM 5961 O O . HIS B 1 129 ? 16.391 -39.969 -37.875 1 91.75 129 HIS B O 1
ATOM 5967 N N . LEU B 1 130 ? 18.266 -40.062 -36.625 1 93.12 130 LEU B N 1
ATOM 5968 C CA . LEU B 1 130 ? 18.016 -41.438 -36.281 1 93.12 130 LEU B CA 1
ATOM 5969 C C . LEU B 1 130 ? 16.75 -41.562 -35.438 1 93.12 130 LEU B C 1
ATOM 5971 O O . LEU B 1 130 ? 15.969 -42.5 -35.625 1 93.12 130 LEU B O 1
ATOM 5975 N N . LEU B 1 131 ? 16.609 -40.625 -34.531 1 92.56 131 LEU B N 1
ATOM 5976 C CA . LEU B 1 131 ? 15.414 -40.625 -33.719 1 92.56 131 LEU B CA 1
ATOM 5977 C C . LEU B 1 131 ? 14.164 -40.438 -34.562 1 92.56 131 LEU B C 1
ATOM 5979 O O . LEU B 1 131 ? 13.164 -41.125 -34.375 1 92.56 131 LEU B O 1
ATOM 5983 N N . SER B 1 132 ? 14.211 -39.562 -35.469 1 91.62 132 SER B N 1
ATOM 5984 C CA . SER B 1 132 ? 13.094 -39.312 -36.375 1 91.62 132 SER B CA 1
ATOM 5985 C C . SER B 1 132 ? 12.766 -40.531 -37.219 1 91.62 132 SER B C 1
ATOM 5987 O O . SER B 1 132 ? 11.594 -40.875 -37.375 1 91.62 132 SER B O 1
ATOM 5989 N N . ALA B 1 133 ? 13.766 -41.156 -37.688 1 92.81 133 ALA B N 1
ATOM 5990 C CA . ALA B 1 133 ? 13.594 -42.375 -38.469 1 92.81 133 ALA B CA 1
ATOM 5991 C C . ALA B 1 133 ? 13.016 -43.5 -37.656 1 92.81 133 ALA B C 1
ATOM 5993 O O . ALA B 1 133 ? 12.156 -44.25 -38.125 1 92.81 133 ALA B O 1
ATOM 5994 N N . SER B 1 134 ? 13.562 -43.625 -36.5 1 93.38 134 SER B N 1
ATOM 5995 C CA . SER B 1 134 ? 13.07 -44.688 -35.625 1 93.38 134 SER B CA 1
ATOM 5996 C C . SER B 1 134 ? 11.586 -44.531 -35.312 1 93.38 134 SER B C 1
ATOM 5998 O O . SER B 1 134 ? 10.859 -45.5 -35.188 1 93.38 134 SER B O 1
ATOM 6000 N N . ASN B 1 135 ? 11.18 -43.281 -35.219 1 89.94 135 ASN B N 1
ATOM 6001 C CA . ASN B 1 135 ? 9.766 -43 -35 1 89.94 135 ASN B CA 1
ATOM 6002 C C . ASN B 1 135 ? 8.945 -43.312 -36.25 1 89.94 135 ASN B C 1
ATOM 6004 O O . ASN B 1 135 ? 7.867 -43.906 -36.156 1 89.94 135 ASN B O 1
ATOM 6008 N N . ARG B 1 136 ? 9.453 -43 -37.375 1 90.06 136 ARG B N 1
ATOM 6009 C CA . ARG B 1 136 ? 8.781 -43.25 -38.625 1 90.06 136 ARG B CA 1
ATOM 6010 C C . ARG B 1 136 ? 8.617 -44.75 -38.875 1 90.06 136 ARG B C 1
ATOM 6012 O O . ARG B 1 136 ? 7.547 -45.219 -39.281 1 90.06 136 ARG B O 1
ATOM 6019 N N . PHE B 1 137 ? 9.68 -45.469 -38.531 1 93.25 137 PHE B N 1
ATOM 6020 C CA . PHE B 1 137 ? 9.688 -46.906 -38.781 1 93.25 137 PHE B CA 1
ATOM 6021 C C . PHE B 1 137 ? 9.172 -47.656 -37.562 1 93.25 137 PHE B C 1
ATOM 6023 O O . PHE B 1 137 ? 9.141 -48.875 -37.562 1 93.25 137 PHE B O 1
ATOM 6030 N N . GLN B 1 138 ? 8.914 -46.906 -36.531 1 91.62 138 GLN B N 1
ATOM 6031 C CA . GLN B 1 138 ? 8.344 -47.469 -35.281 1 91.62 138 GLN B CA 1
ATOM 6032 C C . GLN B 1 138 ? 9.281 -48.469 -34.656 1 91.62 138 GLN B C 1
ATOM 6034 O O . GLN B 1 138 ? 8.867 -49.594 -34.312 1 91.62 138 GLN B O 1
ATOM 6039 N N . LEU B 1 139 ? 10.484 -48.188 -34.625 1 93.31 139 LEU B N 1
ATOM 6040 C CA . LEU B 1 139 ? 11.5 -48.969 -33.938 1 93.31 139 LEU B CA 1
ATOM 6041 C C . LEU B 1 139 ? 11.648 -48.469 -32.5 1 93.31 139 LEU B C 1
ATOM 6043 O O . LEU B 1 139 ? 12.508 -47.656 -32.188 1 93.31 139 LEU B O 1
ATOM 6047 N N . LEU B 1 140 ? 10.969 -49.031 -31.594 1 90.56 140 LEU B N 1
ATOM 6048 C CA . LEU B 1 140 ? 10.773 -48.5 -30.25 1 90.56 140 LEU B CA 1
ATOM 6049 C C . LEU B 1 140 ? 12.078 -48.562 -29.453 1 90.56 140 LEU B C 1
ATOM 6051 O O . LEU B 1 140 ? 12.422 -47.594 -28.75 1 90.56 140 LEU B O 1
ATOM 6055 N N . SER B 1 141 ? 12.75 -49.688 -29.562 1 91.94 141 SER B N 1
ATOM 6056 C CA . SER B 1 141 ? 13.992 -49.844 -28.812 1 91.94 141 SER B CA 1
ATOM 6057 C C . SER B 1 141 ? 15.055 -48.875 -29.312 1 91.94 141 SER B C 1
ATOM 6059 O O . SER B 1 141 ? 15.82 -48.312 -28.516 1 91.94 141 SER B O 1
ATOM 6061 N N . LEU B 1 142 ? 15.109 -48.719 -30.594 1 92.62 142 LEU B N 1
ATOM 6062 C CA . LEU B 1 142 ? 16.047 -47.75 -31.156 1 92.62 142 LEU B CA 1
ATOM 6063 C C . LEU B 1 142 ? 15.688 -46.344 -30.75 1 92.62 142 LEU B C 1
ATOM 6065 O O . LEU B 1 142 ? 16.562 -45.531 -30.422 1 92.62 142 LEU B O 1
ATOM 6069 N N . ARG B 1 143 ? 14.438 -46.062 -30.797 1 91.94 143 ARG B N 1
ATOM 6070 C CA . ARG B 1 143 ? 13.953 -44.75 -30.391 1 91.94 143 ARG B CA 1
ATOM 6071 C C . ARG B 1 143 ? 14.352 -44.438 -28.953 1 91.94 143 ARG B C 1
ATOM 6073 O O . ARG B 1 143 ? 14.844 -43.344 -28.656 1 91.94 143 ARG B O 1
ATOM 6080 N N . SER B 1 144 ? 14.172 -45.375 -28.078 1 91.75 144 SER B N 1
ATOM 6081 C CA . SER B 1 144 ? 14.523 -45.219 -26.672 1 91.75 144 SER B CA 1
ATOM 6082 C C . SER B 1 144 ? 16.016 -45.031 -26.5 1 91.75 144 SER B C 1
ATOM 6084 O O . SER B 1 144 ? 16.453 -44.219 -25.672 1 91.75 144 SER B O 1
ATOM 6086 N N . GLY B 1 145 ? 16.75 -45.812 -27.203 1 92.5 145 GLY B N 1
ATOM 6087 C CA . GLY B 1 145 ? 18.188 -45.656 -27.172 1 92.5 145 GLY B CA 1
ATOM 6088 C C . GLY B 1 145 ? 18.641 -44.281 -27.609 1 92.5 145 GLY B C 1
ATOM 6089 O O . GLY B 1 145 ? 19.531 -43.688 -27 1 92.5 145 GLY B O 1
ATOM 6090 N N . CYS B 1 146 ? 18.078 -43.812 -28.719 1 93.06 146 CYS B N 1
ATOM 6091 C CA . CYS B 1 146 ? 18.391 -42.469 -29.219 1 93.06 146 CYS B CA 1
ATOM 6092 C C . CYS B 1 146 ? 17.984 -41.406 -28.219 1 93.06 146 CYS B C 1
ATOM 6094 O O . CYS B 1 146 ? 18.75 -40.469 -27.953 1 93.06 146 CYS B O 1
ATOM 6096 N N . ALA B 1 147 ? 16.797 -41.5 -27.641 1 92.44 147 ALA B N 1
ATOM 6097 C CA . ALA B 1 147 ? 16.297 -40.531 -26.641 1 92.44 147 ALA B CA 1
ATOM 6098 C C . ALA B 1 147 ? 17.219 -40.5 -25.422 1 92.44 147 ALA B C 1
ATOM 6100 O O . ALA B 1 147 ? 17.516 -39.438 -24.906 1 92.44 147 ALA B O 1
ATOM 6101 N N . GLU B 1 148 ? 17.641 -41.625 -24.984 1 93 148 GLU B N 1
ATOM 6102 C CA . GLU B 1 148 ? 18.547 -41.719 -23.844 1 93 148 GLU B CA 1
ATOM 6103 C C . GLU B 1 148 ? 19.875 -41.031 -24.141 1 93 148 GLU B C 1
ATOM 6105 O O . GLU B 1 148 ? 20.438 -40.344 -23.297 1 93 148 GLU B O 1
ATOM 6110 N N . PHE B 1 149 ? 20.344 -41.344 -25.312 1 93.81 149 PHE B N 1
ATOM 6111 C CA . PHE B 1 149 ? 21.562 -40.688 -25.734 1 93.81 149 PHE B CA 1
ATOM 6112 C C . PHE B 1 149 ? 21.422 -39.156 -25.703 1 93.81 149 PHE B C 1
ATOM 6114 O O . PHE B 1 149 ? 22.281 -38.469 -25.172 1 93.81 149 PHE B O 1
ATOM 6121 N N . MET B 1 150 ? 20.391 -38.688 -26.188 1 93.44 150 MET B N 1
ATOM 6122 C CA . MET B 1 150 ? 20.141 -37.25 -26.234 1 93.44 150 MET B CA 1
ATOM 6123 C C . MET B 1 150 ? 19.984 -36.656 -24.828 1 93.44 150 MET B C 1
ATOM 6125 O O . MET B 1 150 ? 20.469 -35.562 -24.547 1 93.44 150 MET B O 1
ATOM 6129 N N . MET B 1 151 ? 19.328 -37.344 -23.938 1 93.44 151 MET B N 1
ATOM 6130 C CA . MET B 1 151 ? 19.125 -36.906 -22.547 1 93.44 151 MET B CA 1
ATOM 6131 C C . MET B 1 151 ? 20.453 -36.688 -21.844 1 93.44 151 MET B C 1
ATOM 6133 O O . MET B 1 151 ? 20.578 -35.75 -21.031 1 93.44 151 MET B O 1
ATOM 6137 N N . ASN B 1 152 ? 21.359 -37.438 -22.25 1 93.19 152 ASN B N 1
ATOM 6138 C CA . ASN B 1 152 ? 22.672 -37.375 -21.594 1 93.19 152 ASN B CA 1
ATOM 6139 C C . ASN B 1 152 ? 23.531 -36.281 -22.203 1 93.19 152 ASN B C 1
ATOM 6141 O O . ASN B 1 152 ? 24.594 -35.938 -21.672 1 93.19 152 ASN B O 1
ATOM 6145 N N . HIS B 1 153 ? 23.016 -35.719 -23.328 1 92.81 153 HIS B N 1
ATOM 6146 C CA . HIS B 1 153 ? 23.844 -34.719 -24.016 1 92.81 153 HIS B CA 1
ATOM 6147 C C . HIS B 1 153 ? 23.141 -33.375 -24.125 1 92.81 153 HIS B C 1
ATOM 6149 O O . HIS B 1 153 ? 23.469 -32.562 -24.984 1 92.81 153 HIS B O 1
ATOM 6155 N N . ILE B 1 154 ? 22.109 -33.219 -23.297 1 93.06 154 ILE B N 1
ATOM 6156 C CA . ILE B 1 154 ? 21.422 -31.922 -23.281 1 93.06 154 ILE B CA 1
ATOM 6157 C C . ILE B 1 154 ? 22.297 -30.891 -22.562 1 93.06 154 ILE B C 1
ATOM 6159 O O . ILE B 1 154 ? 22.828 -31.172 -21.484 1 93.06 154 ILE B O 1
ATOM 6163 N N . THR B 1 155 ? 22.5 -29.781 -23.156 1 91.5 155 THR B N 1
ATOM 6164 C CA . THR B 1 155 ? 23.219 -28.656 -22.562 1 91.5 155 THR B CA 1
ATOM 6165 C C . THR B 1 155 ? 22.391 -27.375 -22.672 1 91.5 155 THR B C 1
ATOM 6167 O O . THR B 1 155 ? 21.312 -27.375 -23.281 1 91.5 155 THR B O 1
ATOM 6170 N N . VAL B 1 156 ? 22.875 -26.344 -22.109 1 92.62 156 VAL B N 1
ATOM 6171 C CA . VAL B 1 156 ? 22.203 -25.062 -22.125 1 92.62 156 VAL B CA 1
ATOM 6172 C C . VAL B 1 156 ? 22.156 -24.516 -23.547 1 92.62 156 VAL B C 1
ATOM 6174 O O . VAL B 1 156 ? 21.203 -23.812 -23.922 1 92.62 156 VAL B O 1
ATOM 6177 N N . SER B 1 157 ? 23.047 -24.938 -24.375 1 91.25 157 SER B N 1
ATOM 6178 C CA . SER B 1 157 ? 23.172 -24.391 -25.734 1 91.25 157 SER B CA 1
ATOM 6179 C C . SER B 1 157 ? 22.203 -25.078 -26.688 1 91.25 157 SER B C 1
ATOM 6181 O O . SER B 1 157 ? 21.906 -24.562 -27.766 1 91.25 157 SER B O 1
ATOM 6183 N N . ASN B 1 158 ? 21.688 -26.266 -26.328 1 92.44 158 ASN B N 1
ATOM 6184 C CA . ASN B 1 158 ? 20.844 -26.984 -27.281 1 92.44 158 ASN B CA 1
ATOM 6185 C C . ASN B 1 158 ? 19.5 -27.375 -26.672 1 92.44 158 ASN B C 1
ATOM 6187 O O . ASN B 1 158 ? 18.656 -27.953 -27.344 1 92.44 158 ASN B O 1
ATOM 6191 N N . CYS B 1 159 ? 19.281 -27.031 -25.469 1 95 159 CYS B N 1
ATOM 6192 C CA . CYS B 1 159 ? 18.125 -27.516 -24.719 1 95 159 CYS B CA 1
ATOM 6193 C C . CYS B 1 159 ? 16.812 -27.047 -25.359 1 95 159 CYS B C 1
ATOM 6195 O O . CYS B 1 159 ? 15.844 -27.781 -25.406 1 95 159 CYS B O 1
ATOM 6197 N N . ILE B 1 160 ? 16.734 -25.859 -25.859 1 96.81 160 ILE B N 1
ATOM 6198 C CA . ILE B 1 160 ? 15.523 -25.344 -26.484 1 96.81 160 ILE B CA 1
ATOM 6199 C C . ILE B 1 160 ? 15.195 -26.172 -27.719 1 96.81 160 ILE B C 1
ATOM 6201 O O . ILE B 1 160 ? 14.062 -26.625 -27.891 1 96.81 160 ILE B O 1
ATOM 6205 N N . GLY B 1 161 ? 16.219 -26.406 -28.562 1 94.81 161 GLY B N 1
ATOM 6206 C CA . GLY B 1 161 ? 16.031 -27.203 -29.75 1 94.81 161 GLY B CA 1
ATOM 6207 C C . GLY B 1 161 ? 15.625 -28.641 -29.453 1 94.81 161 GLY B C 1
ATOM 6208 O O . GLY B 1 161 ? 14.734 -29.188 -30.109 1 94.81 161 GLY B O 1
ATOM 6209 N N . VAL B 1 162 ? 16.281 -29.172 -28.469 1 94.5 162 VAL B N 1
ATOM 6210 C CA . VAL B 1 162 ? 15.977 -30.531 -28.078 1 94.5 162 VAL B CA 1
ATOM 6211 C C . VAL B 1 162 ? 14.539 -30.609 -27.562 1 94.5 162 VAL B C 1
ATOM 6213 O O . VAL B 1 162 ? 13.82 -31.578 -27.859 1 94.5 162 VAL B O 1
ATOM 6216 N N . TYR B 1 163 ? 14.094 -29.656 -26.812 1 96.5 163 TYR B N 1
ATOM 6217 C CA . TYR B 1 163 ? 12.742 -29.641 -26.266 1 96.5 163 TYR B CA 1
ATOM 6218 C C . TYR B 1 163 ? 11.703 -29.688 -27.375 1 96.5 163 TYR B C 1
ATOM 6220 O O . TYR B 1 163 ? 10.812 -30.547 -27.375 1 96.5 163 TYR B O 1
ATOM 6228 N N . PHE B 1 164 ? 11.828 -28.828 -28.312 1 95.62 164 PHE B N 1
ATOM 6229 C CA . PHE B 1 164 ? 10.828 -28.75 -29.375 1 95.62 164 PHE B CA 1
ATOM 6230 C C . PHE B 1 164 ? 10.93 -29.938 -30.312 1 95.62 164 PHE B C 1
ATOM 6232 O O . PHE B 1 164 ? 9.922 -30.406 -30.844 1 95.62 164 PHE B O 1
ATOM 6239 N N . PHE B 1 165 ? 12.125 -30.453 -30.484 1 93.38 165 PHE B N 1
ATOM 6240 C CA . PHE B 1 165 ? 12.312 -31.672 -31.266 1 93.38 165 PHE B CA 1
ATOM 6241 C C . PHE B 1 165 ? 11.609 -32.844 -30.594 1 93.38 165 PHE B C 1
ATOM 6243 O O . PHE B 1 165 ? 10.898 -33.625 -31.266 1 93.38 165 PHE B O 1
ATOM 6250 N N . ALA B 1 166 ? 11.891 -32.938 -29.344 1 93.69 166 ALA B N 1
ATOM 6251 C CA . ALA B 1 166 ? 11.281 -34.031 -28.578 1 93.69 166 ALA B CA 1
ATOM 6252 C C . ALA B 1 166 ? 9.758 -33.938 -28.609 1 93.69 166 ALA B C 1
ATOM 6254 O O . ALA B 1 166 ? 9.07 -34.938 -28.75 1 93.69 166 ALA B O 1
ATOM 6255 N N . LYS B 1 167 ? 9.234 -32.75 -28.5 1 93.38 167 LYS B N 1
ATOM 6256 C CA . LYS B 1 167 ? 7.789 -32.562 -28.516 1 93.38 167 LYS B CA 1
ATOM 6257 C C . LYS B 1 167 ? 7.207 -32.938 -29.875 1 93.38 167 LYS B C 1
ATOM 6259 O O . LYS B 1 167 ? 6.164 -33.594 -29.953 1 93.38 167 LYS B O 1
ATOM 6264 N N . ALA B 1 168 ? 7.863 -32.531 -30.922 1 91.69 168 ALA B N 1
ATOM 6265 C CA . ALA B 1 168 ? 7.402 -32.812 -32.281 1 91.69 168 ALA B CA 1
ATOM 6266 C C . ALA B 1 168 ? 7.367 -34.312 -32.531 1 91.69 168 ALA B C 1
ATOM 6268 O O . ALA B 1 168 ? 6.512 -34.781 -33.281 1 91.69 168 ALA B O 1
ATOM 6269 N N . HIS B 1 169 ? 8.25 -35.031 -31.859 1 88.75 169 HIS B N 1
ATOM 6270 C CA . HIS B 1 169 ? 8.359 -36.469 -32.094 1 88.75 169 HIS B CA 1
ATOM 6271 C C . HIS B 1 169 ? 7.754 -37.25 -30.969 1 88.75 169 HIS B C 1
ATOM 6273 O O . HIS B 1 169 ? 7.973 -38.469 -30.859 1 88.75 169 HIS B O 1
ATOM 6279 N N . GLU B 1 170 ? 7.156 -36.562 -29.953 1 87.88 170 GLU B N 1
ATOM 6280 C CA . GLU B 1 170 ? 6.367 -37.156 -28.875 1 87.88 170 GLU B CA 1
ATOM 6281 C C . GLU B 1 170 ? 7.246 -37.969 -27.938 1 87.88 170 GLU B C 1
ATOM 6283 O O . GLU B 1 170 ? 6.863 -39.062 -27.516 1 87.88 170 GLU B O 1
ATOM 6288 N N . CYS B 1 171 ? 8.398 -37.625 -27.859 1 89.31 171 CYS B N 1
ATOM 6289 C CA . CYS B 1 171 ? 9.266 -38.188 -26.828 1 89.31 171 CYS B CA 1
ATOM 6290 C C . CYS B 1 171 ? 9.078 -37.469 -25.5 1 89.31 171 CYS B C 1
ATOM 6292 O O . CYS B 1 171 ? 9.82 -36.531 -25.188 1 89.31 171 CYS B O 1
ATOM 6294 N N . THR B 1 172 ? 8.273 -37.875 -24.656 1 91.38 172 THR B N 1
ATOM 6295 C CA . THR B 1 172 ? 7.785 -37.156 -23.484 1 91.38 172 THR B CA 1
ATOM 6296 C C . THR B 1 172 ? 8.891 -37 -22.453 1 91.38 172 THR B C 1
ATOM 6298 O O . THR B 1 172 ? 9.062 -35.938 -21.875 1 91.38 172 THR B O 1
ATOM 6301 N N . ASP B 1 173 ? 9.594 -38.062 -22.234 1 92.06 173 ASP B N 1
ATOM 6302 C CA . ASP B 1 173 ? 10.633 -38 -21.203 1 92.06 173 ASP B CA 1
ATOM 6303 C C . ASP B 1 173 ? 11.734 -37.031 -21.578 1 92.06 173 ASP B C 1
ATOM 6305 O O . ASP B 1 173 ? 12.195 -36.25 -20.75 1 92.06 173 ASP B O 1
ATOM 6309 N N . LEU B 1 174 ? 12.141 -37.156 -22.844 1 92.75 174 LEU B N 1
ATOM 6310 C CA . LEU B 1 174 ? 13.164 -36.25 -23.344 1 92.75 174 LEU B CA 1
ATOM 6311 C C . LEU B 1 174 ? 12.68 -34.812 -23.312 1 92.75 174 LEU B C 1
ATOM 6313 O O . LEU B 1 174 ? 13.438 -33.906 -22.922 1 92.75 174 LEU B O 1
ATOM 6317 N N . ALA B 1 175 ? 11.477 -34.625 -23.688 1 95.62 175 ALA B N 1
ATOM 6318 C CA . ALA B 1 175 ? 10.891 -33.312 -23.672 1 95.62 175 ALA B CA 1
ATOM 6319 C C . ALA B 1 175 ? 10.836 -32.75 -22.25 1 95.62 175 ALA B C 1
ATOM 6321 O O . ALA B 1 175 ? 11.148 -31.562 -22.031 1 95.62 175 ALA B O 1
ATOM 6322 N N . THR B 1 176 ? 10.453 -33.5 -21.344 1 95.88 176 THR B N 1
ATOM 6323 C CA . THR B 1 176 ? 10.344 -33.094 -19.938 1 95.88 176 THR B CA 1
ATOM 6324 C C . THR B 1 176 ? 11.703 -32.688 -19.391 1 95.88 176 THR B C 1
ATOM 6326 O O . THR B 1 176 ? 11.82 -31.656 -18.734 1 95.88 176 THR B O 1
ATOM 6329 N N . LYS B 1 177 ? 12.664 -33.5 -19.656 1 95.44 177 LYS B N 1
ATOM 6330 C CA . LYS B 1 177 ? 14.008 -33.188 -19.172 1 95.44 177 LYS B CA 1
ATOM 6331 C C . LYS B 1 177 ? 14.531 -31.891 -19.797 1 95.44 177 LYS B C 1
ATOM 6333 O O . LYS B 1 177 ? 15.125 -31.062 -19.109 1 95.44 177 LYS B O 1
ATOM 6338 N N . ALA B 1 178 ? 14.375 -31.797 -21.094 1 96.38 178 ALA B N 1
ATOM 6339 C CA . ALA B 1 178 ? 14.82 -30.594 -21.781 1 96.38 178 ALA B CA 1
ATOM 6340 C C . ALA B 1 178 ? 14.102 -29.359 -21.234 1 96.38 178 ALA B C 1
ATOM 6342 O O . ALA B 1 178 ? 14.734 -28.312 -21.016 1 96.38 178 ALA B O 1
ATOM 6343 N N . LYS B 1 179 ? 12.883 -29.484 -21 1 96.94 179 LYS B N 1
ATOM 6344 C CA . LYS B 1 179 ? 12.086 -28.375 -20.484 1 96.94 179 LYS B CA 1
ATOM 6345 C C . LYS B 1 179 ? 12.562 -27.969 -19.094 1 96.94 179 LYS B C 1
ATOM 6347 O O . LYS B 1 179 ? 12.594 -26.781 -18.766 1 96.94 179 LYS B O 1
ATOM 6352 N N . GLU B 1 180 ? 12.836 -28.891 -18.297 1 96.75 180 GLU B N 1
ATOM 6353 C CA . GLU B 1 180 ? 13.352 -28.609 -16.969 1 96.75 180 GLU B CA 1
ATOM 6354 C C . GLU B 1 180 ? 14.617 -27.766 -17.031 1 96.75 180 GLU B C 1
ATOM 6356 O O . GLU B 1 180 ? 14.789 -26.844 -16.234 1 96.75 180 GLU B O 1
ATOM 6361 N N . ILE B 1 181 ? 15.438 -28.078 -17.922 1 96.75 181 ILE B N 1
ATOM 6362 C CA . ILE B 1 181 ? 16.672 -27.312 -18.078 1 96.75 181 ILE B CA 1
ATOM 6363 C C . ILE B 1 181 ? 16.344 -25.906 -18.594 1 96.75 181 ILE B C 1
ATOM 6365 O O . ILE B 1 181 ? 16.906 -24.922 -18.109 1 96.75 181 ILE B O 1
ATOM 6369 N N . VAL B 1 182 ? 15.461 -25.844 -19.562 1 97.69 182 VAL B N 1
ATOM 6370 C CA . VAL B 1 182 ? 15.039 -24.547 -20.078 1 97.69 182 VAL B CA 1
ATOM 6371 C C . VAL B 1 182 ? 14.516 -23.672 -18.953 1 97.69 182 VAL B C 1
ATOM 6373 O O . VAL B 1 182 ? 14.898 -22.5 -18.828 1 97.69 182 VAL B O 1
ATOM 6376 N N . ASN B 1 183 ? 13.703 -24.234 -18.109 1 97.94 183 ASN B N 1
ATOM 6377 C CA . ASN B 1 183 ? 13.094 -23.5 -17 1 97.94 183 ASN B CA 1
ATOM 6378 C C . ASN B 1 183 ? 14.133 -23.094 -15.961 1 97.94 183 ASN B C 1
ATOM 6380 O O . ASN B 1 183 ? 14.133 -21.953 -15.484 1 97.94 183 ASN B O 1
ATOM 6384 N N . ASN B 1 184 ? 15.031 -23.969 -15.656 1 97.44 184 ASN B N 1
ATOM 6385 C CA . ASN B 1 184 ? 16.016 -23.719 -14.609 1 97.44 184 ASN B CA 1
ATOM 6386 C C . ASN B 1 184 ? 17.078 -22.719 -15.047 1 97.44 184 ASN B C 1
ATOM 6388 O O . ASN B 1 184 ? 17.625 -21.984 -14.227 1 97.44 184 ASN B O 1
ATOM 6392 N N . ARG B 1 185 ? 17.328 -22.672 -16.328 1 97.25 185 ARG B N 1
ATOM 6393 C CA . ARG B 1 185 ? 18.375 -21.797 -16.844 1 97.25 185 ARG B CA 1
ATOM 6394 C C . ARG B 1 185 ? 17.781 -20.688 -17.703 1 97.25 185 ARG B C 1
ATOM 6396 O O . ARG B 1 185 ? 18.438 -20.188 -18.609 1 97.25 185 ARG B O 1
ATOM 6403 N N . PHE B 1 186 ? 16.609 -20.359 -17.422 1 98.06 186 PHE B N 1
ATOM 6404 C CA . PHE B 1 186 ? 15.883 -19.375 -18.219 1 98.06 186 PHE B CA 1
ATOM 6405 C C . PHE B 1 186 ? 16.641 -18.047 -18.234 1 98.06 186 PHE B C 1
ATOM 6407 O O . PHE B 1 186 ? 16.719 -17.391 -19.266 1 98.06 186 PHE B O 1
ATOM 6414 N N . THR B 1 187 ? 17.203 -17.578 -17.125 1 96.62 187 THR B N 1
ATOM 6415 C CA . THR B 1 187 ? 17.844 -16.281 -16.953 1 96.62 187 THR B CA 1
ATOM 6416 C C . THR B 1 187 ? 19.031 -16.125 -17.891 1 96.62 187 THR B C 1
ATOM 6418 O O . THR B 1 187 ? 19.344 -15.031 -18.344 1 96.62 187 THR B O 1
ATOM 6421 N N . VAL B 1 188 ? 19.641 -17.234 -18.25 1 96.19 188 VAL B N 1
ATOM 6422 C CA . VAL B 1 188 ? 20.797 -17.219 -19.141 1 96.19 188 VAL B CA 1
ATOM 6423 C C . VAL B 1 188 ? 20.328 -17.422 -20.578 1 96.19 188 VAL B C 1
ATOM 6425 O O . VAL B 1 188 ? 20.781 -16.734 -21.5 1 96.19 188 VAL B O 1
ATOM 6428 N N . LEU B 1 189 ? 19.406 -18.281 -20.766 1 96.94 189 LEU B N 1
ATOM 6429 C CA . LEU B 1 189 ? 18.953 -18.688 -22.094 1 96.94 189 LEU B CA 1
ATOM 6430 C C . LEU B 1 189 ? 18.25 -17.531 -22.797 1 96.94 189 LEU B C 1
ATOM 6432 O O . LEU B 1 189 ? 18.344 -17.391 -24.016 1 96.94 189 LEU B O 1
ATOM 6436 N N . CYS B 1 190 ? 17.547 -16.719 -22.031 1 97.06 190 CYS B N 1
ATOM 6437 C CA . CYS B 1 190 ? 16.703 -15.68 -22.625 1 97.06 190 CYS B CA 1
ATOM 6438 C C . CYS B 1 190 ? 17.562 -14.602 -23.281 1 97.06 190 CYS B C 1
ATOM 6440 O O . CYS B 1 190 ? 17.047 -13.805 -24.062 1 97.06 190 CYS B O 1
ATOM 6442 N N . LYS B 1 191 ? 18.844 -14.633 -23.062 1 95.06 191 LYS B N 1
ATOM 6443 C CA . LYS B 1 191 ? 19.75 -13.656 -23.656 1 95.06 191 LYS B CA 1
ATOM 6444 C C . LYS B 1 191 ? 20.5 -14.25 -24.844 1 95.06 191 LYS B C 1
ATOM 6446 O O . LYS B 1 191 ? 21.25 -13.547 -25.531 1 95.06 191 LYS B O 1
ATOM 6451 N N . GLN B 1 192 ? 20.312 -15.492 -25.125 1 95.12 192 GLN B N 1
ATOM 6452 C CA . GLN B 1 192 ? 21.031 -16.188 -26.203 1 95.12 192 GLN B CA 1
ATOM 6453 C C . GLN B 1 192 ? 20.281 -16.078 -27.516 1 95.12 192 GLN B C 1
ATOM 6455 O O . GLN B 1 192 ? 19.062 -15.891 -27.531 1 95.12 192 GLN B O 1
ATOM 6460 N N . GLN B 1 193 ? 21 -16.281 -28.562 1 94.75 193 GLN B N 1
ATOM 6461 C CA . GLN B 1 193 ? 20.469 -16.109 -29.906 1 94.75 193 GLN B CA 1
ATOM 6462 C C . GLN B 1 193 ? 19.391 -17.141 -30.203 1 94.75 193 GLN B C 1
ATOM 6464 O O . GLN B 1 193 ? 18.422 -16.859 -30.906 1 94.75 193 GLN B O 1
ATOM 6469 N N . GLU B 1 194 ? 19.594 -18.297 -29.688 1 94.38 194 GLU B N 1
ATOM 6470 C CA . GLU B 1 194 ? 18.609 -19.344 -29.906 1 94.38 194 GLU B CA 1
ATOM 6471 C C . GLU B 1 194 ? 17.234 -18.922 -29.422 1 94.38 194 GLU B C 1
ATOM 6473 O O . GLU B 1 194 ? 16.219 -19.172 -30.078 1 94.38 194 GLU B O 1
ATOM 6478 N N . PHE B 1 195 ? 17.219 -18.297 -28.281 1 97.38 195 PHE B N 1
ATOM 6479 C CA . PHE B 1 195 ? 15.977 -17.797 -27.703 1 97.38 195 PHE B CA 1
ATOM 6480 C C . PHE B 1 195 ? 15.445 -16.625 -28.516 1 97.38 195 PHE B C 1
ATOM 6482 O O . PHE B 1 195 ? 14.258 -16.578 -28.844 1 97.38 195 PHE B O 1
ATOM 6489 N N . LEU B 1 196 ? 16.266 -15.711 -28.891 1 97.44 196 LEU B N 1
ATOM 6490 C CA . LEU B 1 196 ? 15.875 -14.477 -29.562 1 97.44 196 LEU B CA 1
ATOM 6491 C C . LEU B 1 196 ? 15.406 -14.758 -30.984 1 97.44 196 LEU B C 1
ATOM 6493 O O . LEU B 1 196 ? 14.734 -13.922 -31.594 1 97.44 196 LEU B O 1
ATOM 6497 N N . SER B 1 197 ? 15.711 -16 -31.469 1 96.5 197 SER B N 1
ATOM 6498 C CA . SER B 1 197 ? 15.344 -16.344 -32.844 1 96.5 197 SER B CA 1
ATOM 6499 C C . SER B 1 197 ? 14.094 -17.203 -32.875 1 96.5 197 SER B C 1
ATOM 6501 O O . SER B 1 197 ? 13.625 -17.578 -33.969 1 96.5 197 SER B O 1
ATOM 6503 N N . LEU B 1 198 ? 13.531 -17.484 -31.812 1 97.31 198 LEU B N 1
ATOM 6504 C CA . LEU B 1 198 ? 12.352 -18.328 -31.75 1 97.31 198 LEU B CA 1
ATOM 6505 C C . LEU B 1 198 ? 11.164 -17.688 -32.469 1 97.31 198 LEU B C 1
ATOM 6507 O O . LEU B 1 198 ? 10.969 -16.469 -32.375 1 97.31 198 LEU B O 1
ATOM 6511 N N . PRO B 1 199 ? 10.398 -18.562 -33.125 1 96.81 199 PRO B N 1
ATOM 6512 C CA . PRO B 1 199 ? 9.094 -18.062 -33.562 1 96.81 199 PRO B CA 1
ATOM 6513 C C . PRO B 1 199 ? 8.156 -17.75 -32.406 1 96.81 199 PRO B C 1
ATOM 6515 O O . PRO B 1 199 ? 8.367 -18.234 -31.297 1 96.81 199 PRO B O 1
ATOM 6518 N N . SER B 1 200 ? 7.16 -16.953 -32.656 1 97.31 200 SER B N 1
ATOM 6519 C CA . SER B 1 200 ? 6.285 -16.438 -31.609 1 97.31 200 SER B CA 1
ATOM 6520 C C . SER B 1 200 ? 5.578 -17.578 -30.875 1 97.31 200 SER B C 1
ATOM 6522 O O . SER B 1 200 ? 5.438 -17.531 -29.656 1 97.31 200 SER B O 1
ATOM 6524 N N . ASP B 1 201 ? 5.168 -18.578 -31.594 1 96.81 201 ASP B N 1
ATOM 6525 C CA . ASP B 1 201 ? 4.422 -19.672 -30.969 1 96.81 201 ASP B CA 1
ATOM 6526 C C . ASP B 1 201 ? 5.297 -20.453 -30 1 96.81 201 ASP B C 1
ATOM 6528 O O . ASP B 1 201 ? 4.836 -20.859 -28.922 1 96.81 201 ASP B O 1
ATOM 6532 N N . LYS B 1 202 ? 6.543 -20.719 -30.375 1 97.25 202 LYS B N 1
ATOM 6533 C CA . LYS B 1 202 ? 7.473 -21.438 -29.5 1 97.25 202 LYS B CA 1
ATOM 6534 C C . LYS B 1 202 ? 7.863 -20.594 -28.297 1 97.25 202 LYS B C 1
ATOM 6536 O O . LYS B 1 202 ? 8.023 -21.109 -27.203 1 97.25 202 LYS B O 1
ATOM 6541 N N . LEU B 1 203 ? 8.008 -19.297 -28.562 1 98.12 203 LEU B N 1
ATOM 6542 C CA . LEU B 1 203 ? 8.297 -18.391 -27.453 1 98.12 203 LEU B CA 1
ATOM 6543 C C . LEU B 1 203 ? 7.176 -18.422 -26.422 1 98.12 203 LEU B C 1
ATOM 6545 O O . LEU B 1 203 ? 7.441 -18.531 -25.219 1 98.12 203 LEU B O 1
ATOM 6549 N N . VAL B 1 204 ? 5.961 -18.328 -26.859 1 98.06 204 VAL B N 1
ATOM 6550 C CA . VAL B 1 204 ? 4.785 -18.297 -26 1 98.06 204 VAL B CA 1
ATOM 6551 C C . VAL B 1 204 ? 4.75 -19.562 -25.141 1 98.06 204 VAL B C 1
ATOM 6553 O O . VAL B 1 204 ? 4.422 -19.5 -23.953 1 98.06 204 VAL B O 1
ATOM 6556 N N . GLU B 1 205 ? 5.082 -20.625 -25.719 1 97.06 205 GLU B N 1
ATOM 6557 C CA . GLU B 1 205 ? 5.078 -21.875 -24.984 1 97.06 205 GLU B CA 1
ATOM 6558 C C . GLU B 1 205 ? 6.062 -21.844 -23.828 1 97.06 205 GLU B C 1
ATOM 6560 O O . GLU B 1 205 ? 5.777 -22.375 -22.75 1 97.06 205 GLU B O 1
ATOM 6565 N N . ILE B 1 206 ? 7.18 -21.266 -24.047 1 97.81 206 ILE B N 1
ATOM 6566 C CA . ILE B 1 206 ? 8.219 -21.219 -23.031 1 97.81 206 ILE B CA 1
ATOM 6567 C C . ILE B 1 206 ? 7.828 -20.203 -21.953 1 97.81 206 ILE B C 1
ATOM 6569 O O . ILE B 1 206 ? 7.805 -20.547 -20.766 1 97.81 206 ILE B O 1
ATOM 6573 N N . ILE B 1 207 ? 7.441 -19 -22.359 1 98.12 207 ILE B N 1
ATOM 6574 C CA . ILE B 1 207 ? 7.293 -17.906 -21.422 1 98.12 207 ILE B CA 1
ATOM 6575 C C . ILE B 1 207 ? 5.977 -18.047 -20.656 1 98.12 207 ILE B C 1
ATOM 6577 O O . ILE B 1 207 ? 5.773 -17.391 -19.625 1 98.12 207 ILE B O 1
ATOM 6581 N N . SER B 1 208 ? 5.07 -18.781 -21.109 1 97 208 SER B N 1
ATOM 6582 C CA . SER B 1 208 ? 3.795 -18.969 -20.422 1 97 208 SER B CA 1
ATOM 6583 C C . SER B 1 208 ? 3.914 -19.984 -19.297 1 97 208 SER B C 1
ATOM 6585 O O . SER B 1 208 ? 3.012 -20.109 -18.469 1 97 208 SER B O 1
ATOM 6587 N N . ASP B 1 209 ? 5.023 -20.672 -19.219 1 96.31 209 ASP B N 1
ATOM 6588 C CA . ASP B 1 209 ? 5.191 -21.766 -18.281 1 96.31 209 ASP B CA 1
ATOM 6589 C C . ASP B 1 209 ? 5.289 -21.25 -16.844 1 96.31 209 ASP B C 1
ATOM 6591 O O . ASP B 1 209 ? 6.023 -20.297 -16.578 1 96.31 209 ASP B O 1
ATOM 6595 N N . ASP B 1 210 ? 4.609 -21.891 -15.898 1 94.31 210 ASP B N 1
ATOM 6596 C CA . ASP B 1 210 ? 4.617 -21.516 -14.492 1 94.31 210 ASP B CA 1
ATOM 6597 C C . ASP B 1 210 ? 5.918 -21.938 -13.812 1 94.31 210 ASP B C 1
ATOM 6599 O O . ASP B 1 210 ? 6.297 -21.375 -12.781 1 94.31 210 ASP B O 1
ATOM 6603 N N . ASP B 1 211 ? 6.617 -22.797 -14.445 1 95.56 211 ASP B N 1
ATOM 6604 C CA . ASP B 1 211 ? 7.727 -23.453 -13.75 1 95.56 211 ASP B CA 1
ATOM 6605 C C . ASP B 1 211 ? 9.055 -22.797 -14.117 1 95.56 211 ASP B C 1
ATOM 6607 O O . ASP B 1 211 ? 10.125 -23.312 -13.773 1 95.56 211 ASP B O 1
ATOM 6611 N N . ILE B 1 212 ? 8.93 -21.703 -14.883 1 97.44 212 ILE B N 1
ATOM 6612 C CA . ILE B 1 212 ? 10.156 -20.969 -15.141 1 97.44 212 ILE B CA 1
ATOM 6613 C C . ILE B 1 212 ? 10.805 -20.562 -13.812 1 97.44 212 ILE B C 1
ATOM 6615 O O . ILE B 1 212 ? 10.125 -20.062 -12.914 1 97.44 212 ILE B O 1
ATOM 6619 N N . ASN B 1 213 ? 12.086 -20.844 -13.727 1 97.5 213 ASN B N 1
ATOM 6620 C CA . ASN B 1 213 ? 12.797 -20.562 -12.484 1 97.5 213 ASN B CA 1
ATOM 6621 C C . ASN B 1 213 ? 13.391 -19.156 -12.492 1 97.5 213 ASN B C 1
ATOM 6623 O O . ASN B 1 213 ? 14.57 -18.969 -12.781 1 97.5 213 ASN B O 1
ATOM 6627 N N . VAL B 1 214 ? 12.609 -18.234 -12.148 1 97.12 214 VAL B N 1
ATOM 6628 C CA . VAL B 1 214 ? 13.047 -16.844 -12.047 1 97.12 214 VAL B CA 1
ATOM 6629 C C . VAL B 1 214 ? 12.648 -16.281 -10.688 1 97.12 214 VAL B C 1
ATOM 6631 O O . VAL B 1 214 ? 11.586 -16.609 -10.148 1 97.12 214 VAL B O 1
ATOM 6634 N N . THR B 1 215 ? 13.414 -15.344 -10.125 1 94.31 215 THR B N 1
ATOM 6635 C CA . THR B 1 215 ? 13.148 -14.75 -8.82 1 94.31 215 THR B CA 1
ATOM 6636 C C . THR B 1 215 ? 12.133 -13.609 -8.945 1 94.31 215 THR B C 1
ATOM 6638 O O . THR B 1 215 ? 11.43 -13.297 -7.984 1 94.31 215 THR B O 1
ATOM 6641 N N . ASN B 1 216 ? 12.117 -13.031 -10.102 1 95.5 216 ASN B N 1
ATOM 6642 C CA . ASN B 1 216 ? 11.219 -11.914 -10.375 1 95.5 216 ASN B CA 1
ATOM 6643 C C . ASN B 1 216 ? 10.586 -12.023 -11.758 1 95.5 216 ASN B C 1
ATOM 6645 O O . ASN B 1 216 ? 11.242 -12.43 -12.719 1 95.5 216 ASN B O 1
ATOM 6649 N N . GLU B 1 217 ? 9.32 -11.633 -11.859 1 97.81 217 GLU B N 1
ATOM 6650 C CA . GLU B 1 217 ? 8.617 -11.641 -13.141 1 97.81 217 GLU B CA 1
ATOM 6651 C C . GLU B 1 217 ? 9.242 -10.648 -14.117 1 97.81 217 GLU B C 1
ATOM 6653 O O . GLU B 1 217 ? 9.078 -10.773 -15.336 1 97.81 217 GLU B O 1
ATOM 6658 N N . GLU B 1 218 ? 9.938 -9.664 -13.609 1 97.44 218 GLU B N 1
ATOM 6659 C CA . GLU B 1 218 ? 10.617 -8.656 -14.414 1 97.44 218 GLU B CA 1
ATOM 6660 C C . GLU B 1 218 ? 11.555 -9.305 -15.43 1 97.44 218 GLU B C 1
ATOM 6662 O O . GLU B 1 218 ? 11.719 -8.797 -16.547 1 97.44 218 GLU B O 1
ATOM 6667 N N . THR B 1 219 ? 12.148 -10.422 -15.039 1 97.75 219 THR B N 1
ATOM 6668 C CA . THR B 1 219 ? 13.055 -11.148 -15.93 1 97.75 219 THR B CA 1
ATOM 6669 C C . THR B 1 219 ? 12.32 -11.648 -17.172 1 97.75 219 THR B C 1
ATOM 6671 O O . THR B 1 219 ? 12.836 -11.555 -18.281 1 97.75 219 THR B O 1
ATOM 6674 N N . VAL B 1 220 ? 11.133 -12.164 -16.953 1 98.5 220 VAL B N 1
ATOM 6675 C CA . VAL B 1 220 ? 10.328 -12.664 -18.062 1 98.5 220 VAL B CA 1
ATOM 6676 C C . VAL B 1 220 ? 9.914 -11.5 -18.969 1 98.5 220 VAL B C 1
ATOM 6678 O O . VAL B 1 220 ? 9.984 -11.602 -20.188 1 98.5 220 VAL B O 1
ATOM 6681 N N . TYR B 1 221 ? 9.492 -10.383 -18.391 1 98.38 221 TYR B N 1
ATOM 6682 C CA . TYR B 1 221 ? 9.133 -9.188 -19.156 1 98.38 221 TYR B CA 1
ATOM 6683 C C . TYR B 1 221 ? 10.297 -8.727 -20.031 1 98.38 221 TYR B C 1
ATOM 6685 O O . TYR B 1 221 ? 10.125 -8.453 -21.219 1 98.38 221 TYR B O 1
ATOM 6693 N N . GLU B 1 222 ? 11.453 -8.617 -19.406 1 98 222 GLU B N 1
ATOM 6694 C CA . GLU B 1 222 ? 12.641 -8.164 -20.125 1 98 222 GLU B CA 1
ATOM 6695 C C . GLU B 1 222 ? 12.992 -9.109 -21.266 1 98 222 GLU B C 1
ATOM 6697 O O . GLU B 1 222 ? 13.422 -8.672 -22.328 1 98 222 GLU B O 1
ATOM 6702 N N . ALA B 1 223 ? 12.875 -10.391 -21 1 98.38 223 ALA B N 1
ATOM 6703 C CA . ALA B 1 223 ? 13.117 -11.383 -22.047 1 98.38 223 ALA B CA 1
ATOM 6704 C C . ALA B 1 223 ? 12.18 -11.18 -23.234 1 98.38 223 ALA B C 1
ATOM 6706 O O . ALA B 1 223 ? 12.617 -11.219 -24.391 1 98.38 223 ALA B O 1
ATOM 6707 N N . CYS B 1 224 ? 10.914 -10.945 -22.922 1 98.31 224 CYS B N 1
ATOM 6708 C CA . CYS B 1 224 ? 9.922 -10.711 -23.969 1 98.31 224 CYS B CA 1
ATOM 6709 C C . CYS B 1 224 ? 10.234 -9.445 -24.75 1 98.31 224 CYS B C 1
ATOM 6711 O O . CYS B 1 224 ? 10.164 -9.438 -25.984 1 98.31 224 CYS B O 1
ATOM 6713 N N . MET B 1 225 ? 10.562 -8.414 -24.062 1 97.75 225 MET B N 1
ATOM 6714 C CA . MET B 1 225 ? 10.867 -7.141 -24.719 1 97.75 225 MET B CA 1
ATOM 6715 C C . MET B 1 225 ? 12.109 -7.262 -25.594 1 97.75 225 MET B C 1
ATOM 6717 O O . MET B 1 225 ? 12.148 -6.719 -26.703 1 97.75 225 MET B O 1
ATOM 6721 N N . GLU B 1 226 ? 13.125 -7.953 -25.031 1 97.75 226 GLU B N 1
ATOM 6722 C CA . GLU B 1 226 ? 14.328 -8.156 -25.828 1 97.75 226 GLU B CA 1
ATOM 6723 C C . GLU B 1 226 ? 14.023 -8.93 -27.109 1 97.75 226 GLU B C 1
ATOM 6725 O O . GLU B 1 226 ? 14.516 -8.586 -28.172 1 97.75 226 GLU B O 1
ATOM 6730 N N . TRP B 1 227 ? 13.25 -9.984 -26.984 1 98.25 227 TRP B N 1
ATOM 6731 C CA . TRP B 1 227 ? 12.82 -10.75 -28.156 1 98.25 227 TRP B CA 1
ATOM 6732 C C . TRP B 1 227 ? 12.094 -9.852 -29.156 1 98.25 227 TRP B C 1
ATOM 6734 O O . TRP B 1 227 ? 12.375 -9.883 -30.344 1 98.25 227 TRP B O 1
ATOM 6744 N N . LEU B 1 228 ? 11.18 -8.992 -28.719 1 97.75 228 LEU B N 1
ATOM 6745 C CA . LEU B 1 228 ? 10.406 -8.094 -29.562 1 97.75 228 LEU B CA 1
ATOM 6746 C C . LEU B 1 228 ? 11.312 -7.09 -30.266 1 97.75 228 LEU B C 1
ATOM 6748 O O . LEU B 1 228 ? 11.172 -6.855 -31.469 1 97.75 228 LEU B O 1
ATOM 6752 N N . MET B 1 229 ? 12.266 -6.578 -29.547 1 96.75 229 MET B N 1
ATOM 6753 C CA . MET B 1 229 ? 13.109 -5.496 -30.047 1 96.75 229 MET B CA 1
ATOM 6754 C C . MET B 1 229 ? 14.156 -6.027 -31.016 1 96.75 229 MET B C 1
ATOM 6756 O O . MET B 1 229 ? 14.688 -5.273 -31.828 1 96.75 229 MET B O 1
ATOM 6760 N N . THR B 1 230 ? 14.508 -7.27 -30.938 1 97.06 230 THR B N 1
ATOM 6761 C CA . THR B 1 230 ? 15.453 -7.883 -31.859 1 97.06 230 THR B CA 1
ATOM 6762 C C . THR B 1 230 ? 14.93 -7.816 -33.281 1 97.06 230 THR B C 1
ATOM 6764 O O . THR B 1 230 ? 15.711 -7.68 -34.219 1 97.06 230 THR B O 1
ATOM 6767 N N . ASP B 1 231 ? 13.672 -7.891 -33.438 1 96.38 231 ASP B N 1
ATOM 6768 C CA . ASP B 1 231 ? 13.023 -7.754 -34.75 1 96.38 231 ASP B CA 1
ATOM 6769 C C . ASP B 1 231 ? 11.688 -7.027 -34.625 1 96.38 231 ASP B C 1
ATOM 6771 O O . ASP B 1 231 ? 10.641 -7.582 -34.969 1 96.38 231 ASP B O 1
ATOM 6775 N N . LYS B 1 232 ? 11.781 -5.812 -34.25 1 95.38 232 LYS B N 1
ATOM 6776 C CA . LYS B 1 232 ? 10.625 -4.992 -33.906 1 95.38 232 LYS B CA 1
ATOM 6777 C C . LYS B 1 232 ? 9.648 -4.887 -35.062 1 95.38 232 LYS B C 1
ATOM 6779 O O . LYS B 1 232 ? 8.438 -5.039 -34.875 1 95.38 232 LYS B O 1
ATOM 6784 N N . GLU B 1 233 ? 10.078 -4.691 -36.188 1 95.06 233 GLU B N 1
ATOM 6785 C CA . GLU B 1 233 ? 9.234 -4.453 -37.344 1 95.06 233 GLU B CA 1
ATOM 6786 C C . GLU B 1 233 ? 8.344 -5.652 -37.656 1 95.06 233 GLU B C 1
ATOM 6788 O O . GLU B 1 233 ? 7.145 -5.492 -37.906 1 95.06 233 GLU B O 1
ATOM 6793 N N . ASN B 1 234 ? 8.914 -6.855 -37.531 1 96.06 234 ASN B N 1
ATOM 6794 C CA . ASN B 1 234 ? 8.164 -8.047 -37.938 1 96.06 234 ASN B CA 1
ATOM 6795 C C . ASN B 1 234 ? 7.402 -8.641 -36.75 1 96.06 234 ASN B C 1
ATOM 6797 O O . ASN B 1 234 ? 6.453 -9.406 -36.906 1 96.06 234 ASN B O 1
ATOM 6801 N N . ARG B 1 235 ? 7.789 -8.242 -35.562 1 97.38 235 ARG B N 1
ATOM 6802 C CA . ARG B 1 235 ? 7.266 -8.953 -34.406 1 97.38 235 ARG B CA 1
ATOM 6803 C C . ARG B 1 235 ? 6.258 -8.102 -33.656 1 97.38 235 ARG B C 1
ATOM 6805 O O . ARG B 1 235 ? 5.586 -8.586 -32.75 1 97.38 235 ARG B O 1
ATOM 6812 N N . MET B 1 236 ? 6.012 -6.906 -34.031 1 96.31 236 MET B N 1
ATOM 6813 C CA . MET B 1 236 ? 5.094 -6 -33.344 1 96.31 236 MET B CA 1
ATOM 6814 C C . MET B 1 236 ? 3.67 -6.539 -33.375 1 96.31 236 MET B C 1
ATOM 6816 O O . MET B 1 236 ? 2.887 -6.289 -32.469 1 96.31 236 MET B O 1
ATOM 6820 N N . ALA B 1 237 ? 3.428 -7.246 -34.375 1 95.56 237 ALA B N 1
ATOM 6821 C CA . ALA B 1 237 ? 2.092 -7.824 -34.531 1 95.56 237 ALA B CA 1
ATOM 6822 C C . ALA B 1 237 ? 1.812 -8.836 -33.406 1 95.56 237 ALA B C 1
ATOM 6824 O O . ALA B 1 237 ? 0.652 -9.117 -33.094 1 95.56 237 ALA B O 1
ATOM 6825 N N . HIS B 1 238 ? 2.854 -9.406 -32.812 1 96.88 238 HIS B N 1
ATOM 6826 C CA . HIS B 1 238 ? 2.711 -10.438 -31.797 1 96.88 238 HIS B CA 1
ATOM 6827 C C . HIS B 1 238 ? 2.809 -9.844 -30.406 1 96.88 238 HIS B C 1
ATOM 6829 O O . HIS B 1 238 ? 2.846 -10.586 -29.406 1 96.88 238 HIS B O 1
ATOM 6835 N N . LEU B 1 239 ? 2.801 -8.539 -30.281 1 97.38 239 LEU B N 1
ATOM 6836 C CA . LEU B 1 239 ? 3.018 -7.859 -29.016 1 97.38 239 LEU B CA 1
ATOM 6837 C C . LEU B 1 239 ? 2 -8.32 -27.969 1 97.38 239 LEU B C 1
ATOM 6839 O O . LEU B 1 239 ? 2.375 -8.734 -26.875 1 97.38 239 LEU B O 1
ATOM 6843 N N . MET B 1 240 ? 0.734 -8.297 -28.297 1 96.44 240 MET B N 1
ATOM 6844 C CA . MET B 1 240 ? -0.323 -8.633 -27.344 1 96.44 240 MET B CA 1
ATOM 6845 C C . MET B 1 240 ? -0.211 -10.086 -26.906 1 96.44 240 MET B C 1
ATOM 6847 O O . MET B 1 240 ? -0.345 -10.391 -25.719 1 96.44 240 MET B O 1
ATOM 6851 N N . GLU B 1 241 ? 0.079 -10.891 -27.828 1 96.31 241 GLU B N 1
ATOM 6852 C CA . GLU B 1 241 ? 0.194 -12.32 -27.531 1 96.31 241 GLU B CA 1
ATOM 6853 C C . GLU B 1 241 ? 1.331 -12.594 -26.562 1 96.31 241 GLU B C 1
ATOM 6855 O O . GLU B 1 241 ? 1.165 -13.359 -25.594 1 96.31 241 GLU B O 1
ATOM 6860 N N . ILE B 1 242 ? 2.402 -12 -26.797 1 97.62 242 ILE B N 1
ATOM 6861 C CA . ILE B 1 242 ? 3.6 -12.211 -25.984 1 97.62 242 ILE B CA 1
ATOM 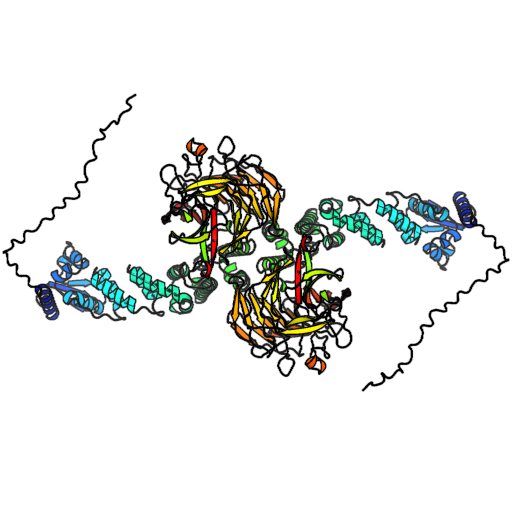6862 C C . ILE B 1 242 ? 3.402 -11.594 -24.609 1 97.62 242 ILE B C 1
ATOM 6864 O O . ILE B 1 242 ? 3.676 -12.234 -23.594 1 97.62 242 ILE B O 1
ATOM 6868 N N . MET B 1 243 ? 2.854 -10.383 -24.531 1 97.69 243 MET B N 1
ATOM 6869 C CA . MET B 1 243 ? 2.713 -9.664 -23.281 1 97.69 243 MET B CA 1
ATOM 6870 C C . MET B 1 243 ? 1.618 -10.281 -22.406 1 97.69 243 MET B C 1
ATOM 6872 O O . MET B 1 243 ? 1.633 -10.141 -21.188 1 97.69 243 MET B O 1
ATOM 6876 N N . SER B 1 244 ? 0.738 -10.969 -23.016 1 96 244 SER B N 1
ATOM 6877 C CA . SER B 1 244 ? -0.311 -11.656 -22.266 1 96 244 SER B CA 1
ATOM 6878 C C . SER B 1 244 ? 0.265 -12.773 -21.406 1 96 244 SER B C 1
ATOM 6880 O O . SER B 1 244 ? -0.383 -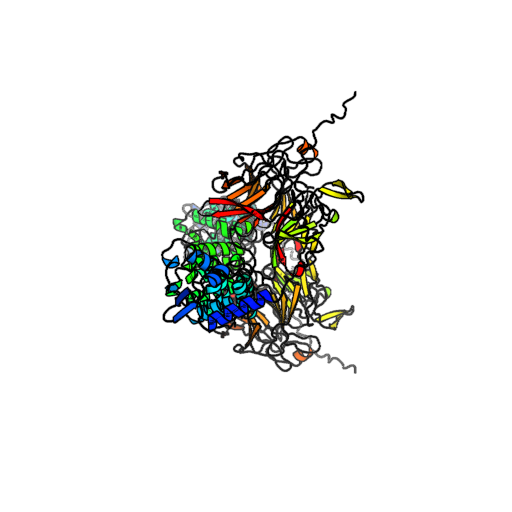13.234 -20.469 1 96 244 SER B O 1
ATOM 6882 N N . CYS B 1 245 ? 1.483 -13.203 -21.734 1 97.19 245 CYS B N 1
ATOM 6883 C CA . CYS B 1 245 ? 2.135 -14.266 -20.984 1 97.19 245 CYS B CA 1
ATOM 6884 C C . CYS B 1 245 ? 2.891 -13.703 -19.781 1 97.19 245 CYS B C 1
ATOM 6886 O O . CYS B 1 245 ? 3.273 -14.445 -18.875 1 97.19 245 CYS B O 1
ATOM 6888 N N . VAL B 1 246 ? 3.066 -12.398 -19.781 1 98 246 VAL B N 1
ATOM 6889 C CA . VAL B 1 246 ? 3.734 -11.75 -18.672 1 98 246 VAL B CA 1
ATOM 6890 C C . VAL B 1 246 ? 2.736 -11.523 -17.531 1 98 246 VAL B C 1
ATOM 6892 O O . VAL B 1 246 ? 1.623 -11.047 -17.766 1 98 246 VAL B O 1
ATOM 6895 N N . ARG B 1 247 ? 3.125 -11.906 -16.391 1 97.31 247 ARG B N 1
ATOM 6896 C CA . ARG B 1 247 ? 2.281 -11.711 -15.211 1 97.31 247 ARG B CA 1
ATOM 6897 C C . ARG B 1 247 ? 2.549 -10.352 -14.562 1 97.31 247 ARG B C 1
ATOM 6899 O O . ARG B 1 247 ? 3.154 -10.281 -13.492 1 97.31 247 ARG B O 1
ATOM 6906 N N . PHE B 1 248 ? 1.962 -9.297 -15.086 1 97.25 248 PHE B N 1
ATOM 6907 C CA . PHE B 1 248 ? 2.244 -7.918 -14.719 1 97.25 248 PHE B CA 1
ATOM 6908 C C . PHE B 1 248 ? 1.923 -7.676 -13.25 1 97.25 248 PHE B C 1
ATOM 6910 O O . PHE B 1 248 ? 2.58 -6.867 -12.586 1 97.25 248 PHE B O 1
ATOM 6917 N N . ALA B 1 249 ? 0.951 -8.398 -12.75 1 95 249 ALA B N 1
ATOM 6918 C CA . ALA B 1 249 ? 0.528 -8.203 -11.367 1 95 249 ALA B CA 1
ATOM 6919 C C . ALA B 1 249 ? 1.619 -8.648 -10.391 1 95 249 ALA B C 1
ATOM 6921 O O . ALA B 1 249 ? 1.651 -8.203 -9.242 1 95 249 ALA B O 1
ATOM 6922 N N . ASN B 1 250 ? 2.506 -9.547 -10.852 1 96.12 250 ASN B N 1
ATOM 6923 C CA . ASN B 1 250 ? 3.592 -10.039 -10.008 1 96.12 250 ASN B CA 1
ATOM 6924 C C . ASN B 1 250 ? 4.809 -9.125 -10.07 1 96.12 250 ASN B C 1
ATOM 6926 O O . ASN B 1 250 ? 5.789 -9.336 -9.352 1 96.12 250 ASN B O 1
ATOM 6930 N N . ILE B 1 251 ? 4.738 -8.164 -10.945 1 97.06 251 ILE B N 1
ATOM 6931 C CA . ILE B 1 251 ? 5.824 -7.191 -11.062 1 97.06 251 ILE B CA 1
ATOM 6932 C C . ILE B 1 251 ? 5.668 -6.113 -9.992 1 97.06 251 ILE B C 1
ATOM 6934 O O . ILE B 1 251 ? 4.555 -5.66 -9.719 1 97.06 251 ILE B O 1
ATOM 6938 N N . SER B 1 252 ? 6.773 -5.75 -9.375 1 95.81 252 SER B N 1
ATOM 6939 C CA . SER B 1 252 ? 6.723 -4.727 -8.344 1 95.81 252 SER B CA 1
ATOM 6940 C C . SER B 1 252 ? 6.195 -3.406 -8.898 1 95.81 252 SER B C 1
ATOM 6942 O O . SER B 1 252 ? 6.422 -3.082 -10.062 1 95.81 252 SER B O 1
ATOM 6944 N N . SER B 1 253 ? 5.512 -2.635 -8.062 1 96.88 253 SER B N 1
ATOM 6945 C CA . SER B 1 253 ? 4.992 -1.339 -8.477 1 96.88 253 SER B CA 1
ATOM 6946 C C . SER B 1 253 ? 6.121 -0.389 -8.867 1 96.88 253 SER B C 1
ATOM 6948 O O . SER B 1 253 ? 5.969 0.427 -9.781 1 96.88 253 SER B O 1
ATOM 6950 N N . TYR B 1 254 ? 7.25 -0.487 -8.227 1 96.75 254 TYR B N 1
ATOM 6951 C CA . TYR B 1 254 ? 8.398 0.37 -8.516 1 96.75 254 TYR B CA 1
ATOM 6952 C C . TYR B 1 254 ? 8.906 0.135 -9.93 1 96.75 254 TYR B C 1
ATOM 6954 O O . TYR B 1 254 ? 9.055 1.081 -10.711 1 96.75 254 TYR B O 1
ATOM 6962 N N . TYR B 1 255 ? 9.102 -1.153 -10.297 1 96.75 255 TYR B N 1
ATOM 6963 C CA . TYR B 1 255 ? 9.547 -1.484 -11.648 1 96.75 255 TYR B CA 1
ATOM 6964 C C . TYR B 1 255 ? 8.484 -1.115 -12.68 1 96.75 255 TYR B C 1
ATOM 6966 O O . TYR B 1 255 ? 8.812 -0.599 -13.75 1 96.75 255 TYR B O 1
ATOM 6974 N N . PHE B 1 256 ? 7.242 -1.381 -12.375 1 97.56 256 PHE B N 1
ATOM 6975 C CA . PHE B 1 256 ? 6.125 -1.073 -13.258 1 97.56 256 PHE B CA 1
ATOM 6976 C C . PHE B 1 256 ? 6.121 0.405 -13.633 1 97.56 256 PHE B C 1
ATOM 6978 O O . PHE B 1 256 ? 6.023 0.752 -14.812 1 97.56 256 PHE B O 1
ATOM 6985 N N . CYS B 1 257 ? 6.254 1.278 -12.625 1 95.94 257 CYS B N 1
ATOM 6986 C CA . CYS B 1 257 ? 6.195 2.719 -12.852 1 95.94 257 CYS B CA 1
ATOM 6987 C C . CYS B 1 257 ? 7.449 3.209 -13.562 1 95.94 257 CYS B C 1
ATOM 6989 O O . CYS B 1 257 ? 7.379 4.102 -14.406 1 95.94 257 CYS B O 1
ATOM 6991 N N . ASP B 1 258 ? 8.555 2.59 -13.266 1 94.62 258 ASP B N 1
ATOM 6992 C CA . ASP B 1 258 ? 9.828 3.055 -13.812 1 94.62 258 ASP B CA 1
ATOM 6993 C C . ASP B 1 258 ? 10.016 2.584 -15.25 1 94.62 258 ASP B C 1
ATOM 6995 O O . ASP B 1 258 ? 10.547 3.318 -16.094 1 94.62 258 ASP B O 1
ATOM 6999 N N . ARG B 1 259 ? 9.547 1.354 -15.57 1 94.44 259 ARG B N 1
ATOM 7000 C CA . ARG B 1 259 ? 9.992 0.732 -16.812 1 94.44 259 ARG B CA 1
ATOM 7001 C C . ARG B 1 259 ? 8.812 0.409 -17.719 1 94.44 259 ARG B C 1
ATOM 7003 O O . ARG B 1 259 ? 8.961 0.353 -18.938 1 94.44 259 ARG B O 1
ATOM 7010 N N . ILE B 1 260 ? 7.68 0.206 -17.188 1 96.69 260 ILE B N 1
ATOM 7011 C CA . ILE B 1 260 ? 6.578 -0.321 -17.984 1 96.69 260 ILE B CA 1
ATOM 7012 C C . ILE B 1 260 ? 5.57 0.791 -18.266 1 96.69 260 ILE B C 1
ATOM 7014 O O . ILE B 1 260 ? 5.203 1.021 -19.422 1 96.69 260 ILE B O 1
ATOM 7018 N N . ASP B 1 261 ? 5.207 1.534 -17.25 1 92.19 261 ASP B N 1
ATOM 7019 C CA . ASP B 1 261 ? 4.152 2.539 -17.344 1 92.19 261 ASP B CA 1
ATOM 7020 C C . ASP B 1 261 ? 4.512 3.629 -18.344 1 92.19 261 ASP B C 1
ATOM 7022 O O . ASP B 1 261 ? 3.629 4.215 -18.984 1 92.19 261 ASP B O 1
ATOM 7026 N N . ARG B 1 262 ? 5.746 3.855 -18.562 1 87.56 262 ARG B N 1
ATOM 7027 C CA . ARG B 1 262 ? 6.188 4.941 -19.438 1 87.56 262 ARG B CA 1
ATOM 7028 C C . ARG B 1 262 ? 6.578 4.418 -20.812 1 87.56 262 ARG B C 1
ATOM 7030 O O . ARG B 1 262 ? 6.945 5.195 -21.703 1 87.56 262 ARG B O 1
ATOM 7037 N N . ASN B 1 263 ? 6.453 3.156 -21.062 1 94.25 263 ASN B N 1
ATOM 7038 C CA . ASN B 1 263 ? 6.852 2.562 -22.344 1 94.25 263 ASN B CA 1
ATOM 7039 C C . ASN B 1 263 ? 5.824 2.828 -23.438 1 94.25 263 ASN B C 1
ATOM 7041 O O . ASN B 1 263 ? 4.715 2.293 -23.391 1 94.25 263 ASN B O 1
ATOM 7045 N N . LYS B 1 264 ? 6.18 3.572 -24.406 1 93.69 264 LYS B N 1
ATOM 7046 C CA . LYS B 1 264 ? 5.277 4.023 -25.453 1 93.69 264 LYS B CA 1
ATOM 7047 C C . LYS B 1 264 ? 4.797 2.85 -26.312 1 93.69 264 LYS B C 1
ATOM 7049 O O . LYS B 1 264 ? 3.646 2.824 -26.75 1 93.69 264 LYS B O 1
ATOM 7054 N N . ILE B 1 265 ? 5.66 1.894 -26.516 1 94.94 265 ILE B N 1
ATOM 7055 C CA . ILE B 1 265 ? 5.324 0.729 -27.328 1 94.94 265 ILE B CA 1
ATOM 7056 C C . ILE B 1 265 ? 4.133 -0.004 -26.719 1 94.94 265 ILE B C 1
ATOM 7058 O O . ILE B 1 265 ? 3.205 -0.402 -27.422 1 94.94 265 ILE B O 1
ATOM 7062 N N . LEU B 1 266 ? 4.121 -0.116 -25.453 1 96.25 266 LEU B N 1
ATOM 7063 C CA . LEU B 1 266 ? 3.062 -0.827 -24.75 1 96.25 266 LEU B CA 1
ATOM 7064 C C . LEU B 1 266 ? 1.785 0.006 -24.703 1 96.25 266 LEU B C 1
ATOM 7066 O O . LEU B 1 266 ? 0.688 -0.521 -24.891 1 96.25 266 LEU B O 1
ATOM 7070 N N . LYS B 1 267 ? 1.927 1.271 -24.516 1 92.62 267 LYS B N 1
ATOM 7071 C CA . LYS B 1 267 ? 0.791 2.172 -24.359 1 92.62 267 LYS B CA 1
ATOM 7072 C C . LYS B 1 267 ? 0.045 2.365 -25.672 1 92.62 267 LYS B C 1
ATOM 7074 O O . LYS B 1 267 ? -1.155 2.646 -25.672 1 92.62 267 LYS B O 1
ATOM 7079 N N . ASP B 1 268 ? 0.728 2.172 -26.734 1 93.94 268 ASP B N 1
ATOM 7080 C CA . ASP B 1 268 ? 0.128 2.375 -28.047 1 93.94 268 ASP B CA 1
ATOM 7081 C C . ASP B 1 268 ? -0.82 1.231 -28.406 1 93.94 268 ASP B C 1
ATOM 7083 O O . ASP B 1 268 ? -1.679 1.377 -29.266 1 93.94 268 ASP B O 1
ATOM 7087 N N . CYS B 1 269 ? -0.559 0.107 -27.797 1 94.94 269 CYS B N 1
ATOM 7088 C CA . CYS B 1 269 ? -1.474 -1.016 -27.969 1 94.94 269 CYS B CA 1
ATOM 7089 C C . CYS B 1 269 ? -2.684 -0.88 -27.047 1 94.94 269 CYS B C 1
ATOM 7091 O O . CYS B 1 269 ? -2.562 -1.013 -25.828 1 94.94 269 CYS B O 1
ATOM 7093 N N . GLU B 1 270 ? -3.814 -0.72 -27.562 1 94.31 270 GLU B N 1
ATOM 7094 C CA . GLU B 1 270 ? -5.02 -0.409 -26.812 1 94.31 270 GLU B CA 1
ATOM 7095 C C . GLU B 1 270 ? -5.336 -1.51 -25.797 1 94.31 270 GLU B C 1
ATOM 7097 O O . GLU B 1 270 ? -5.59 -1.23 -24.625 1 94.31 270 GLU B O 1
ATOM 7102 N N . ASP B 1 271 ? -5.352 -2.738 -26.312 1 94.69 271 ASP B N 1
ATOM 7103 C CA . ASP B 1 271 ? -5.688 -3.854 -25.438 1 94.69 271 ASP B CA 1
ATOM 7104 C C . ASP B 1 271 ? -4.688 -3.965 -24.281 1 94.69 271 ASP B C 1
ATOM 7106 O O . ASP B 1 271 ? -5.07 -4.258 -23.156 1 94.69 271 ASP B O 1
ATOM 7110 N N . LEU B 1 272 ? -3.516 -3.754 -24.641 1 96.06 272 LEU B N 1
ATOM 7111 C CA . LEU B 1 272 ? -2.482 -3.816 -23.609 1 96.06 272 LEU B CA 1
ATOM 7112 C C . LEU B 1 272 ? -2.617 -2.652 -22.625 1 96.06 272 LEU B C 1
ATOM 7114 O O . LEU B 1 272 ? -2.369 -2.811 -21.438 1 96.06 272 LEU B O 1
ATOM 7118 N N . ARG B 1 273 ? -2.951 -1.532 -23.125 1 95.31 273 ARG B N 1
ATOM 7119 C CA . ARG B 1 273 ? -3.176 -0.37 -22.281 1 95.31 273 ARG B CA 1
ATOM 7120 C C . ARG B 1 273 ? -4.242 -0.661 -21.219 1 95.31 273 ARG B C 1
ATOM 7122 O O . ARG B 1 273 ? -4.105 -0.259 -20.062 1 95.31 273 ARG B O 1
ATOM 7129 N N . LYS B 1 274 ? -5.23 -1.332 -21.594 1 94.62 274 LYS B N 1
ATOM 7130 C CA . LYS B 1 274 ? -6.289 -1.704 -20.656 1 94.62 274 LYS B CA 1
ATOM 7131 C C . LYS B 1 274 ? -5.758 -2.625 -19.562 1 94.62 274 LYS B C 1
ATOM 7133 O O . LYS B 1 274 ? -6.117 -2.48 -18.391 1 94.62 274 LYS B O 1
ATOM 7138 N N . VAL B 1 275 ? -4.965 -3.568 -19.984 1 95.75 275 VAL B N 1
ATOM 7139 C CA . VAL B 1 275 ? -4.352 -4.48 -19.016 1 95.75 275 VAL B CA 1
ATOM 7140 C C . VAL B 1 275 ? -3.475 -3.691 -18.047 1 95.75 275 VAL B C 1
ATOM 7142 O O . VAL B 1 275 ? -3.541 -3.9 -16.828 1 95.75 275 VAL B O 1
ATOM 7145 N N . LEU B 1 276 ? -2.723 -2.766 -18.594 1 96.31 276 LEU B N 1
ATOM 7146 C CA . LEU B 1 276 ? -1.819 -1.975 -17.766 1 96.31 276 LEU B CA 1
ATOM 7147 C C . LEU B 1 276 ? -2.6 -1.065 -16.828 1 96.31 276 LEU B C 1
ATOM 7149 O O . LEU B 1 276 ? -2.18 -0.836 -15.688 1 96.31 276 LEU B O 1
ATOM 7153 N N . ASP B 1 277 ? -3.729 -0.568 -17.25 1 94.44 277 ASP B N 1
ATOM 7154 C CA . ASP B 1 277 ? -4.602 0.214 -16.375 1 94.44 277 ASP B CA 1
ATOM 7155 C C . ASP B 1 277 ? -5.098 -0.625 -15.203 1 94.44 277 ASP B C 1
ATOM 7157 O O . ASP B 1 277 ? -5.125 -0.154 -14.062 1 94.44 277 ASP B O 1
ATOM 7161 N N . THR B 1 278 ? -5.453 -1.827 -15.516 1 95.62 278 THR B N 1
ATOM 7162 C CA . THR B 1 278 ? -5.91 -2.73 -14.469 1 95.62 278 THR B CA 1
ATOM 7163 C C . THR B 1 278 ? -4.789 -3.02 -13.477 1 95.62 278 THR B C 1
ATOM 7165 O O . THR B 1 278 ? -5.023 -3.104 -12.266 1 95.62 278 THR B O 1
ATOM 7168 N N . VAL B 1 279 ? -3.607 -3.18 -14 1 96.5 279 VAL B N 1
ATOM 7169 C CA . VAL B 1 279 ? -2.455 -3.441 -13.141 1 96.5 279 VAL B CA 1
ATOM 7170 C C . VAL B 1 279 ? -2.191 -2.232 -12.25 1 96.5 279 VAL B C 1
ATOM 7172 O O . VAL B 1 279 ? -1.837 -2.383 -11.078 1 96.5 279 VAL B O 1
ATOM 7175 N N . ARG B 1 280 ? -2.352 -1.025 -12.781 1 95.5 280 ARG B N 1
ATOM 7176 C CA . ARG B 1 280 ? -2.236 0.181 -11.969 1 95.5 280 ARG B CA 1
ATOM 7177 C C . ARG B 1 280 ? -3.221 0.154 -10.805 1 95.5 280 ARG B C 1
ATOM 7179 O O . ARG B 1 280 ? -2.848 0.432 -9.656 1 95.5 280 ARG B O 1
ATOM 7186 N N . TYR B 1 281 ? -4.402 -0.159 -11.133 1 95.31 281 TYR B N 1
ATOM 7187 C CA . TYR B 1 281 ? -5.426 -0.26 -10.094 1 95.31 281 TYR B CA 1
ATOM 7188 C C . TYR B 1 281 ? -5.086 -1.355 -9.094 1 95.31 281 TYR B C 1
ATOM 7190 O O . TYR B 1 281 ? -5.32 -1.203 -7.895 1 95.31 281 TYR B O 1
ATOM 7198 N N . PHE B 1 282 ? -4.547 -2.391 -9.609 1 96.31 282 PHE B N 1
ATOM 7199 C CA . PHE B 1 282 ? -4.137 -3.504 -8.766 1 96.31 282 PHE B CA 1
ATOM 7200 C C . PHE B 1 282 ? -3.146 -3.039 -7.699 1 96.31 282 PHE B C 1
ATOM 7202 O O . PHE B 1 282 ? -3.258 -3.418 -6.535 1 96.31 282 PHE B O 1
ATOM 7209 N N . HIS B 1 283 ? -2.225 -2.238 -8.047 1 95.94 283 HIS B N 1
ATOM 7210 C CA . HIS B 1 283 ? -1.196 -1.754 -7.137 1 95.94 283 HIS B CA 1
ATOM 7211 C C . HIS B 1 283 ? -1.751 -0.683 -6.203 1 95.94 283 HIS B C 1
ATOM 7213 O O . HIS B 1 283 ? -1.314 -0.565 -5.055 1 95.94 283 HIS B O 1
ATOM 7219 N N . MET B 1 284 ? -2.748 0.052 -6.633 1 96.06 284 MET B N 1
ATOM 7220 C CA . MET B 1 284 ? -3.285 1.164 -5.855 1 96.06 284 MET B CA 1
ATOM 7221 C C . MET B 1 284 ? -4.332 0.675 -4.855 1 96.06 284 MET B C 1
ATOM 7223 O O . MET B 1 284 ? -4.438 1.209 -3.752 1 96.06 284 MET B O 1
ATOM 7227 N N . LEU B 1 285 ? -5.141 -0.284 -5.316 1 96.94 285 LEU B N 1
ATOM 7228 C CA . LEU B 1 285 ? -6.277 -0.737 -4.52 1 96.94 285 LEU B CA 1
ATOM 7229 C C . LEU B 1 285 ? -6.012 -2.117 -3.93 1 96.94 285 LEU B C 1
ATOM 7231 O O . LEU B 1 285 ? -6.613 -3.105 -4.352 1 96.94 285 LEU B O 1
ATOM 7235 N N . ARG B 1 286 ? -5.328 -2.156 -2.924 1 94.75 286 ARG B N 1
ATOM 7236 C CA . ARG B 1 286 ? -4.82 -3.406 -2.367 1 94.75 286 ARG B CA 1
ATOM 7237 C C . ARG B 1 286 ? -5.965 -4.301 -1.899 1 94.75 286 ARG B C 1
ATOM 7239 O O . ARG B 1 286 ? -5.922 -5.52 -2.082 1 94.75 286 ARG B O 1
ATOM 7246 N N . ASN B 1 287 ? -6.965 -3.754 -1.36 1 97.12 287 ASN B N 1
ATOM 7247 C CA . ASN B 1 287 ? -8.039 -4.562 -0.795 1 97.12 287 ASN B CA 1
ATOM 7248 C C . ASN B 1 287 ? -9.148 -4.816 -1.816 1 97.12 287 ASN B C 1
ATOM 7250 O O . ASN B 1 287 ? -10.25 -5.23 -1.453 1 97.12 287 ASN B O 1
ATOM 7254 N N . ARG B 1 288 ? -8.875 -4.551 -3.123 1 97.44 288 ARG B N 1
ATOM 7255 C CA . ARG B 1 288 ? -9.82 -4.848 -4.195 1 97.44 288 ARG B CA 1
ATOM 7256 C C . ARG B 1 288 ? -9.172 -5.723 -5.266 1 97.44 288 ARG B C 1
ATOM 7258 O O . ARG B 1 288 ? -9.672 -5.809 -6.391 1 97.44 288 ARG B O 1
ATOM 7265 N N . GLN B 1 289 ? -8.102 -6.297 -4.93 1 96 289 GLN B N 1
ATOM 7266 C CA . GLN B 1 289 ? -7.367 -7.125 -5.883 1 96 289 GLN B CA 1
ATOM 7267 C C . GLN B 1 289 ? -8.211 -8.312 -6.34 1 96 289 GLN B C 1
ATOM 7269 O O . GLN B 1 289 ? -8.109 -8.75 -7.488 1 96 289 GLN B O 1
ATOM 7274 N N . HIS B 1 290 ? -9.07 -8.859 -5.48 1 94.94 290 HIS B N 1
ATOM 7275 C CA . HIS B 1 290 ? -9.898 -10.023 -5.789 1 94.94 290 HIS B CA 1
ATOM 7276 C C . HIS B 1 290 ? -10.914 -9.695 -6.879 1 94.94 290 HIS B C 1
ATOM 7278 O O . HIS B 1 290 ? -11.516 -10.602 -7.461 1 94.94 290 HIS B O 1
ATOM 7284 N N . GLU B 1 291 ? -11.125 -8.406 -7.113 1 96.31 291 GLU B N 1
ATOM 7285 C CA . GLU B 1 291 ? -12.078 -7.984 -8.133 1 96.31 291 GLU B CA 1
ATOM 7286 C C . GLU B 1 291 ? -11.461 -8.047 -9.523 1 96.31 291 GLU B C 1
ATOM 7288 O O . GLU B 1 291 ? -12.18 -8.016 -10.531 1 96.31 291 GLU B O 1
ATOM 7293 N N . MET B 1 292 ? -10.133 -8.125 -9.594 1 95.69 292 MET B N 1
ATOM 7294 C CA . MET B 1 292 ? -9.43 -7.988 -10.859 1 95.69 292 MET B CA 1
ATOM 7295 C C . MET B 1 292 ? -9.047 -9.352 -11.43 1 95.69 292 MET B C 1
ATOM 7297 O O . MET B 1 292 ? -8.633 -10.242 -10.68 1 95.69 292 MET B O 1
ATOM 7301 N N . ASP B 1 293 ? -9.25 -9.523 -12.68 1 94.62 293 ASP B N 1
ATOM 7302 C CA . ASP B 1 293 ? -8.977 -10.789 -13.352 1 94.62 293 ASP B CA 1
ATOM 7303 C C . ASP B 1 293 ? -7.562 -10.812 -13.922 1 94.62 293 ASP B C 1
ATOM 7305 O O . ASP B 1 293 ? -7.379 -10.781 -15.141 1 94.62 293 ASP B O 1
ATOM 7309 N N . LEU B 1 294 ? -6.574 -10.867 -13.094 1 95.19 294 LEU B N 1
ATOM 7310 C CA . LEU B 1 294 ? -5.164 -10.883 -13.461 1 95.19 294 LEU B CA 1
ATOM 7311 C C . LEU B 1 294 ? -4.512 -12.203 -13.062 1 95.19 294 LEU B C 1
ATOM 7313 O O . LEU B 1 294 ? -4.961 -12.859 -12.117 1 95.19 294 LEU B O 1
ATOM 7317 N N . ASN B 1 295 ? -3.516 -12.594 -13.797 1 94.25 295 ASN B N 1
ATOM 7318 C CA . ASN B 1 295 ? -2.748 -13.781 -13.453 1 94.25 295 ASN B CA 1
ATOM 7319 C C . ASN B 1 295 ? -1.706 -13.492 -12.383 1 94.25 295 ASN B C 1
ATOM 7321 O O . ASN B 1 295 ? -0.722 -12.797 -12.641 1 94.25 295 ASN B O 1
ATOM 7325 N N . LEU B 1 296 ? -1.871 -14.102 -11.227 1 92.19 296 LEU B N 1
ATOM 7326 C CA . LEU B 1 296 ? -1.002 -13.844 -10.078 1 92.19 296 LEU B CA 1
ATOM 7327 C C . LEU B 1 296 ? -0.208 -15.094 -9.711 1 92.19 296 LEU B C 1
ATOM 7329 O O . LEU B 1 296 ? 0.45 -15.133 -8.672 1 92.19 296 LEU B O 1
ATOM 7333 N N . MET B 1 297 ? -0.247 -16.031 -10.57 1 93.5 297 MET B N 1
ATOM 7334 C CA . MET B 1 297 ? 0.464 -17.266 -10.25 1 93.5 297 MET B CA 1
ATOM 7335 C C . MET B 1 297 ? 1.97 -17.031 -10.203 1 93.5 297 MET B C 1
ATOM 7337 O O . MET B 1 297 ? 2.559 -16.547 -11.172 1 93.5 297 MET B O 1
ATOM 7341 N N . PRO B 1 298 ? 2.574 -17.391 -9.094 1 94.38 298 PRO B N 1
ATOM 7342 C CA . PRO B 1 298 ? 4.027 -17.203 -9.031 1 94.38 298 PRO B CA 1
ATOM 7343 C C . PRO B 1 298 ? 4.781 -18.203 -9.906 1 94.38 298 PRO B C 1
ATOM 7345 O O . PRO B 1 298 ? 4.312 -19.328 -10.117 1 94.38 298 PRO B O 1
ATOM 7348 N N . ARG B 1 299 ? 5.906 -17.703 -10.352 1 96.12 299 ARG B N 1
ATOM 7349 C CA . ARG B 1 299 ? 6.836 -18.609 -11.008 1 96.12 299 ARG B CA 1
ATOM 7350 C C . ARG B 1 299 ? 7.598 -19.453 -9.992 1 96.12 299 ARG B C 1
ATOM 7352 O O . ARG B 1 299 ? 7.637 -19.125 -8.805 1 96.12 299 ARG B O 1
ATOM 7359 N N . LYS B 1 300 ? 8.133 -20.594 -10.352 1 93.44 300 LYS B N 1
ATOM 7360 C CA . LYS B 1 300 ? 8.812 -21.547 -9.477 1 93.44 300 LYS B CA 1
ATOM 7361 C C . LYS B 1 300 ? 9.977 -20.875 -8.75 1 93.44 300 LYS B C 1
ATOM 7363 O O . LYS B 1 300 ? 10.227 -21.172 -7.578 1 93.44 300 LYS B O 1
ATOM 7368 N N . GLY B 1 301 ? 10.664 -19.969 -9.25 1 93 301 GLY B N 1
ATOM 7369 C CA . GLY B 1 301 ? 11.844 -19.375 -8.656 1 93 301 GLY B CA 1
ATOM 7370 C C . GLY B 1 301 ? 11.531 -18.219 -7.727 1 93 301 GLY B C 1
ATOM 7371 O O . GLY B 1 301 ? 12.414 -17.703 -7.039 1 93 301 GLY B O 1
ATOM 7372 N N . MET B 1 302 ? 10.305 -17.891 -7.512 1 93.38 302 MET B N 1
ATOM 7373 C CA . MET B 1 302 ? 9.922 -16.766 -6.664 1 93.38 302 MET B CA 1
ATOM 7374 C C . MET B 1 302 ? 9.914 -17.172 -5.191 1 93.38 302 MET B C 1
ATOM 7376 O O . MET B 1 302 ? 9.859 -18.359 -4.871 1 93.38 302 MET B O 1
ATOM 7380 N N . ALA B 1 303 ? 9.938 -16.219 -4.289 1 89.25 303 ALA B N 1
ATOM 7381 C CA . ALA B 1 303 ? 10.172 -16.422 -2.865 1 89.25 303 ALA B CA 1
ATOM 7382 C C . ALA B 1 303 ? 8.914 -16.938 -2.168 1 89.25 303 ALA B C 1
ATOM 7384 O O . ALA B 1 303 ? 8.969 -17.406 -1.029 1 89.25 303 ALA B O 1
ATOM 7385 N N . HIS B 1 304 ? 7.836 -16.922 -2.834 1 91.56 304 HIS B N 1
ATOM 7386 C CA . HIS B 1 304 ? 6.59 -17.297 -2.18 1 91.56 304 HIS B CA 1
ATOM 7387 C C . HIS B 1 304 ? 5.781 -18.25 -3.057 1 91.56 304 HIS B C 1
ATOM 7389 O O . HIS B 1 304 ? 6.047 -18.375 -4.254 1 91.56 304 HIS B O 1
ATOM 7395 N N . GLU B 1 305 ? 4.918 -18.938 -2.422 1 91.88 305 GLU B N 1
ATOM 7396 C CA . GLU B 1 305 ? 3.9 -19.75 -3.068 1 91.88 305 GLU B CA 1
ATOM 7397 C C . GLU B 1 305 ? 2.496 -19.25 -2.75 1 91.88 305 GLU B C 1
ATOM 7399 O O . GLU B 1 305 ? 2.246 -18.75 -1.648 1 91.88 305 GLU B O 1
ATOM 7404 N N . THR B 1 306 ? 1.693 -19.297 -3.738 1 94.81 306 THR B N 1
ATOM 7405 C CA . THR B 1 306 ? 0.3 -18.922 -3.539 1 94.81 306 THR B CA 1
ATOM 7406 C C . THR B 1 306 ? -0.604 -20.141 -3.553 1 94.81 306 THR B C 1
ATOM 7408 O O . THR B 1 306 ? -0.536 -20.969 -4.473 1 94.81 306 THR B O 1
ATOM 7411 N N . GLY B 1 307 ? -1.351 -20.297 -2.531 1 96.06 307 GLY B N 1
ATOM 7412 C CA . GLY B 1 307 ? -2.271 -21.422 -2.412 1 96.06 307 GLY B CA 1
ATOM 7413 C C . GLY B 1 307 ? -3.564 -21.047 -1.708 1 96.06 307 GLY B C 1
ATOM 7414 O O . GLY B 1 307 ? -3.807 -19.875 -1.407 1 96.06 307 GLY B O 1
ATOM 7415 N N . VAL B 1 308 ? -4.43 -22.031 -1.572 1 97.12 308 VAL B N 1
ATOM 7416 C CA . VAL B 1 308 ? -5.711 -21.875 -0.89 1 97.12 308 VAL B CA 1
ATOM 7417 C C . VAL B 1 308 ? -5.586 -22.344 0.56 1 97.12 308 VAL B C 1
ATOM 7419 O O . VAL B 1 308 ? -5.215 -23.484 0.82 1 97.12 308 VAL B O 1
ATOM 7422 N N . MET B 1 309 ? -5.887 -21.453 1.449 1 97.75 309 MET B N 1
ATOM 7423 C CA . MET B 1 309 ? -5.848 -21.812 2.863 1 97.75 309 MET B CA 1
ATOM 7424 C C . MET B 1 309 ? -7.129 -22.531 3.279 1 97.75 309 MET B C 1
ATOM 7426 O O . MET B 1 309 ? -8.227 -22.047 3.014 1 97.75 309 MET B O 1
ATOM 7430 N N . ILE B 1 310 ? -6.965 -23.641 3.865 1 96.94 310 ILE B N 1
ATOM 7431 C CA . ILE B 1 310 ? -8.039 -24.422 4.473 1 96.94 310 ILE B CA 1
ATOM 7432 C C . ILE B 1 310 ? -8 -24.266 5.988 1 96.94 310 ILE B C 1
ATOM 7434 O O . ILE B 1 310 ? -7.094 -24.781 6.648 1 96.94 310 ILE B O 1
ATOM 7438 N N . ILE B 1 311 ? -9 -23.625 6.488 1 98.06 311 ILE B N 1
ATOM 7439 C CA . ILE B 1 311 ? -8.953 -23.234 7.898 1 98.06 311 ILE B CA 1
ATOM 7440 C C . ILE B 1 311 ? -10.102 -23.922 8.648 1 98.06 311 ILE B C 1
ATOM 7442 O O . ILE B 1 311 ? -11.266 -23.781 8.258 1 98.06 311 ILE B O 1
ATOM 7446 N N . ALA B 1 312 ? -9.781 -24.672 9.695 1 97.44 312 ALA B N 1
ATOM 7447 C CA . ALA B 1 312 ? -10.742 -25.281 10.609 1 97.44 312 ALA B CA 1
ATOM 7448 C C . ALA B 1 312 ? -11.648 -26.266 9.883 1 97.44 312 ALA B C 1
ATOM 7450 O O . ALA B 1 312 ? -12.867 -26.219 10.031 1 97.44 312 ALA B O 1
ATOM 7451 N N . ASN B 1 313 ? -11.086 -27.125 9.094 1 94.88 313 ASN B N 1
ATOM 7452 C CA . ASN B 1 313 ? -11.852 -28.156 8.406 1 94.88 313 ASN B CA 1
ATOM 7453 C C . ASN B 1 313 ? -12.414 -29.188 9.383 1 94.88 313 ASN B C 1
ATOM 7455 O O . ASN B 1 313 ? -11.656 -29.875 10.07 1 94.88 313 ASN B O 1
ATOM 7459 N N . PRO B 1 314 ? -13.672 -29.344 9.438 1 92.19 314 PRO B N 1
ATOM 7460 C CA . PRO B 1 314 ? -14.273 -30.266 10.406 1 92.19 314 PRO B CA 1
ATOM 7461 C C . PRO B 1 314 ? -14.219 -31.719 9.945 1 92.19 314 PRO B C 1
ATOM 7463 O O . PRO B 1 314 ? -14.508 -32.625 10.727 1 92.19 314 PRO B O 1
ATOM 7466 N N . TYR B 1 315 ? -13.82 -31.969 8.75 1 88.25 315 TYR B N 1
ATOM 7467 C CA . TYR B 1 315 ? -14.031 -33.312 8.195 1 88.25 315 TYR B CA 1
ATOM 7468 C C . TYR B 1 315 ? -12.703 -33.969 7.883 1 88.25 315 TYR B C 1
ATOM 7470 O O . TYR B 1 315 ? -12.672 -35.062 7.281 1 88.25 315 TYR B O 1
ATOM 7478 N N . THR B 1 316 ? -11.648 -33.281 8.266 1 87.56 316 THR B N 1
ATOM 7479 C CA . THR B 1 316 ? -10.359 -33.938 8.023 1 87.56 316 THR B CA 1
ATOM 7480 C C . THR B 1 316 ? -10.273 -35.281 8.75 1 87.56 316 THR B C 1
ATOM 7482 O O . THR B 1 316 ? -10.883 -35.438 9.805 1 87.56 316 THR B O 1
ATOM 7485 N N . GLU B 1 317 ? -9.586 -36.219 8.258 1 83.44 317 GLU B N 1
ATOM 7486 C CA . GLU B 1 317 ? -9.469 -37.562 8.828 1 83.44 317 GLU B CA 1
ATOM 7487 C C . GLU B 1 317 ? -8.523 -37.562 10.031 1 83.44 317 GLU B C 1
ATOM 7489 O O . GLU B 1 317 ? -8.664 -38.375 10.938 1 83.44 317 GLU B O 1
ATOM 7494 N N . GLU B 1 318 ? -7.664 -36.625 9.992 1 84.75 318 GLU B N 1
ATOM 7495 C CA . GLU B 1 318 ? -6.719 -36.562 11.102 1 84.75 318 GLU B CA 1
ATOM 7496 C C . GLU B 1 318 ? -7.344 -35.844 12.312 1 84.75 318 GLU B C 1
ATOM 7498 O O . GLU B 1 318 ? -7.574 -34.656 12.289 1 84.75 318 GLU B O 1
ATOM 7503 N N . GLN B 1 319 ? -7.434 -36.531 13.367 1 81.56 319 GLN B N 1
ATOM 7504 C CA . GLN B 1 319 ? -8.156 -36.062 14.547 1 81.56 319 GLN B CA 1
ATOM 7505 C C . GLN B 1 319 ? -7.504 -34.812 15.133 1 81.56 319 GLN B C 1
ATOM 7507 O O . GLN B 1 319 ? -8.203 -33.906 15.594 1 81.56 319 GLN B O 1
ATOM 7512 N N . MET B 1 320 ? -6.25 -34.781 15.078 1 83.38 320 MET B N 1
ATOM 7513 C CA . MET B 1 320 ? -5.531 -33.688 15.695 1 83.38 320 MET B CA 1
ATOM 7514 C C . MET B 1 320 ? -5.695 -32.406 14.883 1 83.38 320 MET B C 1
ATOM 7516 O O . MET B 1 320 ? -5.496 -31.297 15.406 1 83.38 320 MET B O 1
ATOM 7520 N N . LYS B 1 321 ? -6.125 -32.5 13.664 1 90.06 321 LYS B N 1
ATOM 7521 C CA . LYS B 1 321 ? -6.238 -31.328 12.781 1 90.06 321 LYS B CA 1
ATOM 7522 C C . LYS B 1 321 ? -7.684 -30.844 12.688 1 90.06 321 LYS B C 1
ATOM 7524 O O . LYS B 1 321 ? -7.941 -29.719 12.258 1 90.06 321 LYS B O 1
ATOM 7529 N N . LYS B 1 322 ? -8.57 -31.672 13.141 1 91.25 322 LYS B N 1
ATOM 7530 C CA . LYS B 1 322 ? -9.992 -31.359 13.031 1 91.25 322 LYS B CA 1
ATOM 7531 C C . LYS B 1 322 ? -10.328 -30.078 13.781 1 91.25 322 LYS B C 1
ATOM 7533 O O . LYS B 1 322 ? -9.984 -29.922 14.953 1 91.25 322 LYS B O 1
ATOM 7538 N N . PHE B 1 323 ? -10.844 -29.078 13.133 1 94.69 323 PHE B N 1
ATOM 7539 C CA . PHE B 1 323 ? -11.297 -27.812 13.688 1 94.69 323 PHE B CA 1
ATOM 7540 C C . PHE B 1 323 ? -10.102 -26.953 14.094 1 94.69 323 PHE B C 1
ATOM 7542 O O . PHE B 1 323 ? -10.281 -25.797 14.516 1 94.69 323 PHE B O 1
ATOM 7549 N N . ASN B 1 324 ? -8.859 -27.422 13.891 1 95.75 324 ASN B N 1
ATOM 7550 C CA . ASN B 1 324 ? -7.789 -26.797 14.648 1 95.75 324 ASN B CA 1
ATOM 7551 C C . ASN B 1 324 ? -6.574 -26.5 13.766 1 95.75 324 ASN B C 1
ATOM 7553 O O . ASN B 1 324 ? -5.488 -26.219 14.273 1 95.75 324 ASN B O 1
ATOM 7557 N N . SER B 1 325 ? -6.73 -26.547 12.547 1 96.31 325 SER B N 1
ATOM 7558 C CA . SER B 1 325 ? -5.543 -26.375 11.719 1 96.31 325 SER B CA 1
ATOM 7559 C C . SER B 1 325 ? -5.816 -25.406 10.562 1 96.31 325 SER B C 1
ATOM 7561 O O . SER B 1 325 ? -6.969 -25.203 10.172 1 96.31 325 SER B O 1
ATOM 7563 N N . MET B 1 326 ? -4.762 -24.797 10.125 1 97 326 MET B N 1
ATOM 7564 C CA . MET B 1 326 ? -4.711 -24.125 8.828 1 97 326 MET B CA 1
ATOM 7565 C C . MET B 1 326 ? -3.717 -24.797 7.898 1 97 326 MET B C 1
ATOM 7567 O O . MET B 1 326 ? -2.545 -24.969 8.242 1 97 326 MET B O 1
ATOM 7571 N N . GLU B 1 327 ? -4.188 -25.172 6.793 1 95.88 327 GLU B N 1
ATOM 7572 C CA . GLU B 1 327 ? -3.383 -25.844 5.773 1 95.88 327 GLU B CA 1
ATOM 7573 C C . GLU B 1 327 ? -3.463 -25.109 4.438 1 95.88 327 GLU B C 1
ATOM 7575 O O . GLU B 1 327 ? -4.43 -24.391 4.18 1 95.88 327 GLU B O 1
ATOM 7580 N N . MET B 1 328 ? -2.443 -25.281 3.668 1 96.19 328 MET B N 1
ATOM 7581 C CA . MET B 1 328 ? -2.4 -24.672 2.34 1 96.19 328 MET B CA 1
ATOM 7582 C C . MET B 1 328 ? -2.516 -25.734 1.252 1 96.19 328 MET B C 1
ATOM 7584 O O . MET B 1 328 ? -1.722 -26.672 1.21 1 96.19 328 MET B O 1
ATOM 7588 N N . LEU B 1 329 ? -3.459 -25.547 0.434 1 95.88 329 LEU B N 1
ATOM 7589 C CA . LEU B 1 329 ? -3.652 -26.406 -0.728 1 95.88 329 LEU B CA 1
ATOM 7590 C C . LEU B 1 329 ? -3.057 -25.766 -1.979 1 95.88 329 LEU B C 1
ATOM 7592 O O . LEU B 1 329 ? -3.344 -24.609 -2.289 1 95.88 329 LEU B O 1
ATOM 7596 N N . LEU B 1 330 ? -2.203 -26.5 -2.609 1 93.56 330 LEU B N 1
ATOM 7597 C CA . LEU B 1 330 ? -1.715 -26.125 -3.93 1 93.56 330 LEU B CA 1
ATOM 7598 C C . LEU B 1 330 ? -2.551 -26.781 -5.027 1 93.56 330 LEU B C 1
ATOM 7600 O O . LEU B 1 330 ? -2.391 -27.969 -5.312 1 93.56 330 LEU B O 1
ATOM 7604 N N . PRO B 1 331 ? -3.355 -26.016 -5.676 1 92.69 331 PRO B N 1
ATOM 7605 C CA . PRO B 1 331 ? -4.359 -26.609 -6.566 1 92.69 331 PRO B CA 1
ATOM 7606 C C . PRO B 1 331 ? -3.74 -27.312 -7.766 1 92.69 331 PRO B C 1
ATOM 7608 O O . PRO B 1 331 ? -4.328 -28.266 -8.297 1 92.69 331 PRO B O 1
ATOM 7611 N N . LYS B 1 332 ? -2.645 -26.938 -8.227 1 87.06 332 LYS B N 1
ATOM 7612 C CA . LYS B 1 332 ? -2.021 -27.531 -9.406 1 87.06 332 LYS B CA 1
ATOM 7613 C C . LYS B 1 332 ? -1.571 -28.969 -9.125 1 87.06 332 LYS B C 1
ATOM 7615 O O . LYS B 1 332 ? -1.696 -29.844 -9.984 1 87.06 332 LYS B O 1
ATOM 7620 N N . THR B 1 333 ? -1.095 -29.188 -7.941 1 86.88 333 THR B N 1
ATOM 7621 C CA . THR B 1 333 ? -0.552 -30.5 -7.609 1 86.88 333 THR B CA 1
ATOM 7622 C C . THR B 1 333 ? -1.505 -31.266 -6.695 1 86.88 333 THR B C 1
ATOM 7624 O O . THR B 1 333 ? -1.414 -32.5 -6.578 1 86.88 333 THR B O 1
ATOM 7627 N N . GLY B 1 334 ? -2.355 -30.516 -6.031 1 88.94 334 GLY B N 1
ATOM 7628 C CA . GLY B 1 334 ? -3.232 -31.141 -5.055 1 88.94 334 GLY B CA 1
ATOM 7629 C C . GLY B 1 334 ? -2.566 -31.359 -3.707 1 88.94 334 GLY B C 1
ATOM 7630 O O . GLY B 1 334 ? -3.172 -31.922 -2.793 1 88.94 334 GLY B O 1
ATOM 7631 N N . GLU B 1 335 ? -1.399 -30.891 -3.605 1 90.88 335 GLU B N 1
ATOM 7632 C CA . GLU B 1 335 ? -0.647 -31.031 -2.363 1 90.88 335 GLU B CA 1
ATOM 7633 C C . GLU B 1 335 ? -1.229 -30.156 -1.26 1 90.88 335 GLU B C 1
ATOM 7635 O O . GLU B 1 335 ? -1.627 -29.016 -1.512 1 90.88 335 GLU B O 1
ATOM 7640 N N . VAL B 1 336 ? -1.265 -30.703 -0.024 1 93.12 336 VAL B N 1
ATOM 7641 C CA . VAL B 1 336 ? -1.724 -29.953 1.147 1 93.12 336 VAL B CA 1
ATOM 7642 C C . VAL B 1 336 ? -0.592 -29.859 2.166 1 93.12 336 VAL B C 1
ATOM 7644 O O . VAL B 1 336 ? -0.043 -30.875 2.604 1 93.12 336 VAL B O 1
ATOM 7647 N N . ILE B 1 337 ? -0.269 -28.672 2.52 1 93.12 337 ILE B N 1
ATOM 7648 C CA . ILE B 1 337 ? 0.83 -28.406 3.441 1 93.12 337 ILE B CA 1
ATOM 7649 C C . ILE B 1 337 ? 0.279 -27.844 4.754 1 93.12 337 ILE B C 1
ATOM 7651 O O . ILE B 1 337 ? -0.481 -26.875 4.75 1 93.12 337 ILE B O 1
ATOM 7655 N N . THR B 1 338 ? 0.658 -28.438 5.867 1 94.19 338 THR B N 1
ATOM 7656 C CA . THR B 1 338 ? 0.249 -27.906 7.168 1 94.19 338 THR B CA 1
ATOM 7657 C C . THR B 1 338 ? 1.024 -26.641 7.508 1 94.19 338 THR B C 1
ATOM 7659 O O . THR B 1 338 ? 2.256 -26.625 7.477 1 94.19 338 THR B O 1
ATOM 7662 N N . ILE B 1 339 ? 0.363 -25.594 7.836 1 95.31 339 ILE B N 1
ATOM 7663 C CA . ILE B 1 339 ? 1.005 -24.312 8.117 1 95.31 339 ILE B CA 1
ATOM 7664 C C . ILE B 1 339 ? 1.112 -24.109 9.633 1 95.31 339 ILE B C 1
ATOM 7666 O O . ILE B 1 339 ? 2.203 -23.875 10.156 1 95.31 339 ILE B O 1
ATOM 7670 N N . CYS B 1 340 ? -0.108 -24.219 10.32 1 95.56 340 CYS B N 1
ATOM 7671 C CA . CYS B 1 340 ? -0.073 -24.031 11.766 1 95.56 340 CYS B CA 1
ATOM 7672 C C . CYS B 1 340 ? -1.366 -24.5 12.414 1 95.56 340 CYS B C 1
ATOM 7674 O O . CYS B 1 340 ? -2.307 -24.891 11.719 1 95.56 340 CYS B O 1
ATOM 7676 N N . LYS B 1 341 ? -1.315 -24.531 13.727 1 96.5 341 LYS B N 1
ATOM 7677 C CA . LYS B 1 341 ? -2.512 -24.781 14.523 1 96.5 341 LYS B CA 1
ATOM 7678 C C . LYS B 1 341 ? -3.27 -23.484 14.797 1 96.5 341 LYS B C 1
ATOM 7680 O O . LYS B 1 341 ? -2.674 -22.406 14.844 1 96.5 341 LYS B O 1
ATOM 7685 N N . LEU B 1 342 ? -4.527 -23.625 14.93 1 97.62 342 LEU B N 1
ATOM 7686 C CA . LEU B 1 342 ? -5.332 -22.484 15.336 1 97.62 342 LEU B CA 1
ATOM 7687 C C . LEU B 1 342 ? -5.191 -22.219 16.828 1 97.62 342 LEU B C 1
ATOM 7689 O O . LEU B 1 342 ? -4.719 -23.094 17.578 1 97.62 342 LEU B O 1
ATOM 7693 N N . PRO B 1 343 ? -5.551 -21 17.281 1 96.06 343 PRO B N 1
ATOM 7694 C CA . PRO B 1 343 ? -5.469 -20.734 18.719 1 96.06 343 PRO B CA 1
ATOM 7695 C C . PRO B 1 343 ? -6.418 -21.609 19.531 1 96.06 343 PRO B C 1
ATOM 7697 O O . PRO B 1 343 ? -6.152 -21.875 20.703 1 96.06 343 PRO B O 1
ATOM 7700 N N . GLN B 1 344 ? -7.496 -22 18.953 1 94 344 GLN B N 1
ATOM 7701 C CA . GLN B 1 344 ? -8.492 -22.906 19.516 1 94 344 GLN B CA 1
ATOM 7702 C C . GLN B 1 344 ? -9.203 -23.688 18.422 1 94 344 GLN B C 1
ATOM 7704 O O . GLN B 1 344 ? -9.133 -23.328 17.234 1 94 344 GLN B O 1
ATOM 7709 N N . SER B 1 345 ? -9.766 -24.812 18.891 1 95.81 345 SER B N 1
ATOM 7710 C CA . SER B 1 345 ? -10.586 -25.562 17.938 1 95.81 345 SER B CA 1
ATOM 7711 C C . SER B 1 345 ? -11.906 -24.859 17.672 1 95.81 345 SER B C 1
ATOM 7713 O O . SER B 1 345 ? -12.688 -24.609 18.594 1 95.81 345 SER B O 1
ATOM 7715 N N . LEU B 1 346 ? -12.109 -24.562 16.406 1 97.5 346 LEU B N 1
ATOM 7716 C CA . LEU B 1 346 ? -13.258 -23.734 16.062 1 97.5 346 LEU B CA 1
ATOM 7717 C C . LEU B 1 346 ? -14.078 -24.391 14.961 1 97.5 346 LEU B C 1
ATOM 7719 O O . LEU B 1 346 ? -13.516 -24.969 14.023 1 97.5 346 LEU B O 1
ATOM 7723 N N . TYR B 1 347 ? -15.383 -24.312 15.117 1 96.06 347 TYR B N 1
ATOM 7724 C CA . TYR B 1 347 ? -16.312 -24.703 14.055 1 96.06 347 TYR B CA 1
ATOM 7725 C C . TYR B 1 347 ? -16.969 -23.484 13.438 1 96.06 347 TYR B C 1
ATOM 7727 O O . TYR B 1 347 ? -17.594 -22.688 14.148 1 96.06 347 TYR B O 1
ATOM 7735 N N . THR B 1 348 ? -16.812 -23.266 12.094 1 96.5 348 THR B N 1
ATOM 7736 C CA . THR B 1 348 ? -17.391 -22.219 11.258 1 96.5 348 THR B CA 1
ATOM 7737 C C . THR B 1 348 ? -16.953 -20.844 11.742 1 96.5 348 THR B C 1
ATOM 7739 O O . THR B 1 348 ? -17.781 -19.953 11.945 1 96.5 348 THR B O 1
ATOM 7742 N N . PRO B 1 349 ? -15.664 -20.625 11.898 1 98.19 349 PRO B N 1
ATOM 7743 C CA . PRO B 1 349 ? -15.164 -19.266 12.125 1 98.19 349 PRO B CA 1
ATOM 7744 C C . PRO B 1 349 ? -15.25 -18.391 10.875 1 98.19 349 PRO B C 1
ATOM 7746 O O . PRO B 1 349 ? -15.469 -18.891 9.773 1 98.19 349 PRO B O 1
ATOM 7749 N N . GLY B 1 350 ? -15.211 -17.094 11.078 1 98.38 350 GLY B N 1
ATOM 7750 C CA . GLY B 1 350 ? -15.031 -16.172 9.961 1 98.38 350 GLY B CA 1
ATOM 7751 C C . GLY B 1 350 ? -13.578 -15.969 9.578 1 98.38 350 GLY B C 1
ATOM 7752 O O . GLY B 1 350 ? -12.719 -15.812 10.453 1 98.38 350 GLY B O 1
ATOM 7753 N N . CYS B 1 351 ? -13.305 -16.062 8.32 1 98.44 351 CYS B N 1
ATOM 7754 C CA . CYS B 1 351 ? -11.953 -15.844 7.824 1 98.44 351 CYS B CA 1
ATOM 7755 C C . CYS B 1 351 ? -11.953 -14.844 6.676 1 98.44 351 CYS B C 1
ATOM 7757 O O . CYS B 1 351 ? -12.875 -14.828 5.855 1 98.44 351 CYS B O 1
ATOM 7759 N N . ALA B 1 352 ? -11.023 -14.023 6.625 1 98.44 352 ALA B N 1
ATOM 7760 C CA . ALA B 1 352 ? -10.836 -13.047 5.555 1 98.44 352 ALA B CA 1
ATOM 7761 C C . ALA B 1 352 ? -9.352 -12.711 5.383 1 98.44 352 ALA B C 1
ATOM 7763 O O . ALA B 1 352 ? -8.539 -13.016 6.254 1 98.44 352 ALA B O 1
ATOM 7764 N N . ILE B 1 353 ? -9.008 -12.195 4.273 1 98.06 353 ILE B N 1
ATOM 7765 C CA . ILE B 1 353 ? -7.617 -11.828 4.008 1 98.06 353 ILE B CA 1
ATOM 7766 C C . ILE B 1 353 ? -7.562 -10.43 3.396 1 98.06 353 ILE B C 1
ATOM 7768 O O . ILE B 1 353 ? -8.414 -10.062 2.58 1 98.06 353 ILE B O 1
ATOM 7772 N N . THR B 1 354 ? -6.602 -9.68 3.846 1 97.06 354 THR B N 1
ATOM 7773 C CA . THR B 1 354 ? -6.406 -8.336 3.311 1 97.06 354 THR B CA 1
ATOM 7774 C C . THR B 1 354 ? -5.508 -8.375 2.076 1 97.06 354 THR B C 1
ATOM 7776 O O . THR B 1 354 ? -4.898 -9.398 1.774 1 97.06 354 THR B O 1
ATOM 7779 N N . GLY B 1 355 ? -5.449 -7.238 1.433 1 93.81 355 GLY B N 1
ATOM 7780 C CA . GLY B 1 355 ? -4.578 -7.113 0.275 1 93.81 355 GLY B CA 1
ATOM 7781 C C . GLY B 1 355 ? -3.105 -7.195 0.627 1 93.81 355 GLY B C 1
ATOM 7782 O O . GLY B 1 355 ? -2.27 -7.469 -0.237 1 93.81 355 GLY B O 1
ATOM 7783 N N . ASP B 1 356 ? -2.734 -6.973 1.81 1 91.56 356 ASP B N 1
ATOM 7784 C CA . ASP B 1 356 ? -1.357 -7.082 2.279 1 91.56 356 ASP B CA 1
ATOM 7785 C C . ASP B 1 356 ? -1.054 -8.492 2.771 1 91.56 356 ASP B C 1
ATOM 7787 O O . ASP B 1 356 ? -0.086 -8.711 3.504 1 91.56 356 ASP B O 1
ATOM 7791 N N . ASN B 1 357 ? -1.935 -9.359 2.463 1 94.19 357 ASN B N 1
ATOM 7792 C CA . ASN B 1 357 ? -1.767 -10.789 2.723 1 94.19 357 ASN B CA 1
ATOM 7793 C C . ASN B 1 357 ? -1.885 -11.102 4.211 1 94.19 357 ASN B C 1
ATOM 7795 O O . ASN B 1 357 ? -1.208 -12 4.715 1 94.19 357 ASN B O 1
ATOM 7799 N N . GLN B 1 358 ? -2.684 -10.359 4.973 1 96.19 358 GLN B N 1
ATOM 7800 C CA . GLN B 1 358 ? -2.971 -10.656 6.371 1 96.19 358 GLN B CA 1
ATOM 7801 C C . GLN B 1 358 ? -4.227 -11.508 6.504 1 96.19 358 GLN B C 1
ATOM 7803 O O . GLN B 1 358 ? -5.328 -11.062 6.164 1 96.19 358 GLN B O 1
ATOM 7808 N N . ILE B 1 359 ? -4.086 -12.656 7.043 1 98.19 359 ILE B N 1
ATOM 7809 C CA . ILE B 1 359 ? -5.219 -13.547 7.238 1 98.19 359 ILE B CA 1
ATOM 7810 C C . ILE B 1 359 ? -5.863 -13.281 8.594 1 98.19 359 ILE B C 1
ATOM 7812 O O . ILE B 1 359 ? -5.18 -13.266 9.625 1 98.19 359 ILE B O 1
ATOM 7816 N N . TYR B 1 360 ? -7.129 -13.039 8.594 1 98.69 360 TYR B N 1
ATOM 7817 C CA . TYR B 1 360 ? -7.914 -12.805 9.797 1 98.69 360 TYR B CA 1
ATOM 7818 C C . TYR B 1 360 ? -8.742 -14.031 10.156 1 98.69 360 TYR B C 1
ATOM 7820 O O . TYR B 1 360 ? -9.25 -14.727 9.266 1 98.69 360 TYR B O 1
ATOM 7828 N N . LEU B 1 361 ? -8.844 -14.312 11.391 1 98.69 361 LEU B N 1
ATOM 7829 C CA . LEU B 1 361 ? -9.672 -15.367 11.977 1 98.69 361 LEU B CA 1
ATOM 7830 C C . LEU B 1 361 ? -10.547 -14.812 13.094 1 98.69 361 LEU B C 1
ATOM 7832 O O . LEU B 1 361 ? -10.039 -14.211 14.047 1 98.69 361 LEU B O 1
ATOM 7836 N N . ALA B 1 362 ? -11.859 -15.031 12.953 1 98.75 362 ALA B N 1
ATOM 7837 C CA . ALA B 1 362 ? -12.766 -14.445 13.938 1 98.75 362 ALA B CA 1
ATOM 7838 C C . ALA B 1 362 ? -13.852 -15.43 14.344 1 98.75 362 ALA B C 1
ATOM 7840 O O . ALA B 1 362 ? -14.375 -16.172 13.508 1 98.75 362 ALA B O 1
ATOM 7841 N N . GLY B 1 363 ? -14.18 -15.445 15.617 1 98.62 363 GLY B N 1
ATOM 7842 C CA . GLY B 1 363 ? -15.344 -16.172 16.109 1 98.62 363 GLY B CA 1
ATOM 7843 C C . GLY B 1 363 ? -15.25 -17.672 15.883 1 98.62 363 GLY B C 1
ATOM 7844 O O . GLY B 1 363 ? -14.156 -18.234 15.883 1 98.62 363 GLY B O 1
ATOM 7845 N N . GLY B 1 364 ? -16.422 -18.281 15.859 1 98.12 364 GLY B N 1
ATOM 7846 C CA . GLY B 1 364 ? -16.531 -19.734 15.734 1 98.12 364 GLY B CA 1
ATOM 7847 C C . GLY B 1 364 ? -17.047 -20.391 17 1 98.12 364 GLY B C 1
ATOM 7848 O O . GLY B 1 364 ? -16.906 -19.859 18.094 1 98.12 364 GLY B O 1
ATOM 7849 N N . SER B 1 365 ? -17.641 -21.516 16.812 1 97.31 365 SER B N 1
ATOM 7850 C CA . SER B 1 365 ? -18.031 -22.328 17.953 1 97.31 365 SER B CA 1
ATOM 7851 C C . SER B 1 365 ? -16.828 -23.094 18.516 1 97.31 365 SER B C 1
ATOM 7853 O O . SER B 1 365 ? -16.141 -23.797 17.781 1 97.31 365 SER B O 1
ATOM 7855 N N . ILE B 1 366 ? -16.703 -22.984 19.75 1 96.94 366 ILE B N 1
ATOM 7856 C CA . ILE B 1 366 ? -15.547 -23.625 20.391 1 96.94 366 ILE B CA 1
ATOM 7857 C C . ILE B 1 366 ? -15.805 -25.125 20.547 1 96.94 366 ILE B C 1
ATOM 7859 O O . ILE B 1 366 ? -16.812 -25.531 21.109 1 96.94 366 ILE B O 1
ATOM 7863 N N . ARG B 1 367 ? -14.844 -25.828 19.984 1 94.44 367 ARG B N 1
ATOM 7864 C CA . ARG B 1 367 ? -14.953 -27.281 20.047 1 94.44 367 ARG B CA 1
ATOM 7865 C C . ARG B 1 367 ? -13.859 -27.875 20.922 1 94.44 367 ARG B C 1
ATOM 7867 O O . ARG B 1 367 ? -12.734 -27.391 20.938 1 94.44 367 ARG B O 1
ATOM 7874 N N . LYS B 1 368 ? -14.289 -28.828 21.688 1 89.31 368 LYS B N 1
ATOM 7875 C CA . LYS B 1 368 ? -13.344 -29.594 22.5 1 89.31 368 LYS B CA 1
ATOM 7876 C C . LYS B 1 368 ? -13.375 -31.078 22.141 1 89.31 368 LYS B C 1
ATOM 7878 O O . LYS B 1 368 ? -14.445 -31.672 22.094 1 89.31 368 LYS B O 1
ATOM 7883 N N . LEU B 1 369 ? -12.195 -31.516 21.828 1 83.25 369 LEU B N 1
ATOM 7884 C CA . LEU B 1 369 ? -12.078 -32.938 21.516 1 83.25 369 LEU B CA 1
ATOM 7885 C C . LEU B 1 369 ? -11.562 -33.719 22.734 1 83.25 369 LEU B C 1
ATOM 7887 O O . LEU B 1 369 ? -10.5 -33.375 23.266 1 83.25 369 LEU B O 1
ATOM 7891 N N . ASN B 1 370 ? -12.375 -34.562 23.234 1 77.38 370 ASN B N 1
ATOM 7892 C CA . ASN B 1 370 ? -11.953 -35.375 24.359 1 77.38 370 ASN B CA 1
ATOM 7893 C C . ASN B 1 370 ? -11.078 -36.562 23.906 1 77.38 370 ASN B C 1
ATOM 7895 O O . ASN B 1 370 ? -11.016 -36.875 22.703 1 77.38 370 ASN B O 1
ATOM 7899 N N . TYR B 1 371 ? -10.477 -37.156 24.859 1 70.19 371 TYR B N 1
ATOM 7900 C CA . TYR B 1 371 ? -9.523 -38.25 24.594 1 70.19 371 TYR B CA 1
ATOM 7901 C C . TYR B 1 371 ? -10.211 -39.438 23.906 1 70.19 371 TYR B C 1
ATOM 7903 O O . TYR B 1 371 ? -9.555 -40.219 23.25 1 70.19 371 TYR B O 1
ATOM 7911 N N . ARG B 1 372 ? -11.555 -39.531 24.125 1 74.19 372 ARG B N 1
ATOM 7912 C CA . ARG B 1 372 ? -12.281 -40.656 23.547 1 74.19 372 ARG B CA 1
ATOM 7913 C C . ARG B 1 372 ? -12.75 -40.344 22.141 1 74.19 372 ARG B C 1
ATOM 7915 O O . ARG B 1 372 ? -13.414 -41.156 21.5 1 74.19 372 ARG B O 1
ATOM 7922 N N . GLY B 1 373 ? -12.383 -39.094 21.625 1 70.38 373 GLY B N 1
ATOM 7923 C CA . GLY B 1 373 ? -12.734 -38.75 20.266 1 70.38 373 GLY B CA 1
ATOM 7924 C C . GLY B 1 373 ? -14.047 -38 20.172 1 70.38 373 GLY B C 1
ATOM 7925 O O . GLY B 1 373 ? -14.43 -37.531 19.078 1 70.38 373 GLY B O 1
ATOM 7926 N N . SER B 1 374 ? -14.758 -37.906 21.359 1 80.62 374 SER B N 1
ATOM 7927 C CA . SER B 1 374 ? -16.031 -37.188 21.344 1 80.62 374 SER B CA 1
ATOM 7928 C C . SER B 1 374 ? -15.82 -35.656 21.281 1 80.62 374 SER B C 1
ATOM 7930 O O . SER B 1 374 ? -14.875 -35.156 21.875 1 80.62 374 SER B O 1
ATOM 7932 N N . VAL B 1 375 ? -16.672 -35.031 20.422 1 86.56 375 VAL B N 1
ATOM 7933 C CA . VAL B 1 375 ? -16.578 -33.594 20.234 1 86.56 375 VAL B CA 1
ATOM 7934 C C . VAL B 1 375 ? -17.672 -32.906 21.047 1 86.56 375 VAL B C 1
ATOM 7936 O O . VAL B 1 375 ? -18.844 -33.281 20.953 1 86.56 375 VAL B O 1
ATOM 7939 N N . THR B 1 376 ? -17.25 -31.984 21.922 1 87.62 376 THR B N 1
ATOM 7940 C CA . THR B 1 376 ? -18.203 -31.188 22.672 1 87.62 376 THR B CA 1
ATOM 7941 C C . THR B 1 376 ? -18.078 -29.703 22.312 1 87.62 376 THR B C 1
ATOM 7943 O O . THR B 1 376 ? -17.016 -29.266 21.859 1 87.62 376 THR B O 1
ATOM 7946 N N . THR B 1 377 ? -19.25 -29.031 22.406 1 89.25 377 THR B N 1
ATOM 7947 C CA . THR B 1 377 ? -19.266 -27.609 22.141 1 89.25 377 THR B CA 1
ATOM 7948 C C . THR B 1 377 ? -19.156 -26.812 23.438 1 89.25 377 THR B C 1
ATOM 7950 O O . THR B 1 377 ? -19.938 -27.047 24.375 1 89.25 377 THR B O 1
ATOM 7953 N N . GLU B 1 378 ? -18.125 -25.953 23.484 1 91.19 378 GLU B N 1
ATOM 7954 C CA . GLU B 1 378 ? -17.938 -25.125 24.672 1 91.19 378 GLU B CA 1
ATOM 7955 C C . GLU B 1 378 ? -18.234 -23.656 24.359 1 91.19 378 GLU B C 1
ATOM 7957 O O . GLU B 1 378 ? -17.359 -22.797 24.516 1 91.19 378 GLU B O 1
ATOM 7962 N N . GLY B 1 379 ? -19.406 -23.297 23.844 1 94.56 379 GLY B N 1
ATOM 7963 C CA . GLY B 1 379 ? -19.828 -21.922 23.609 1 94.56 379 GLY B CA 1
ATOM 7964 C C . GLY B 1 379 ? -19.391 -21.375 22.266 1 94.56 379 GLY B C 1
ATOM 7965 O O . GLY B 1 379 ? -18.984 -22.141 21.391 1 94.56 379 GLY B O 1
ATOM 7966 N N . VAL B 1 380 ? -19.641 -20.031 22.078 1 97.94 380 VAL B N 1
ATOM 7967 C CA . VAL B 1 380 ? -19.312 -19.312 20.844 1 97.94 380 VAL B CA 1
ATOM 7968 C C . VAL B 1 380 ? -18.297 -18.219 21.141 1 97.94 380 VAL B C 1
ATOM 7970 O O . VAL B 1 380 ? -18.453 -17.453 22.094 1 97.94 380 VAL B O 1
ATOM 7973 N N . SER B 1 381 ? -17.25 -18.125 20.312 1 98.06 381 SER B N 1
ATOM 7974 C CA . SER B 1 381 ? -16.141 -17.219 20.547 1 98.06 381 SER B CA 1
ATOM 7975 C C . SER B 1 381 ? -16.422 -15.836 19.969 1 98.06 381 SER B C 1
ATOM 7977 O O . SER B 1 381 ? -17.125 -15.711 18.953 1 98.06 381 SER B O 1
ATOM 7979 N N . ASN B 1 382 ? -15.898 -14.766 20.594 1 98.56 382 ASN B N 1
ATOM 7980 C CA . ASN B 1 382 ? -15.867 -13.414 20.047 1 98.56 382 ASN B CA 1
ATOM 7981 C C . ASN B 1 382 ? -14.43 -12.945 19.812 1 98.56 382 ASN B C 1
ATOM 7983 O O . ASN B 1 382 ? -14.188 -11.75 19.609 1 98.56 382 ASN B O 1
ATOM 7987 N N . HIS B 1 383 ? -13.492 -13.867 19.844 1 98.5 383 HIS B N 1
ATOM 7988 C CA . HIS B 1 383 ? -12.078 -13.531 19.656 1 98.5 383 HIS B CA 1
ATOM 7989 C C . HIS B 1 383 ? -11.781 -13.203 18.203 1 98.5 383 HIS B C 1
ATOM 7991 O O . HIS B 1 383 ? -12.5 -13.641 17.297 1 98.5 383 HIS B O 1
ATOM 7997 N N . PHE B 1 384 ? -10.812 -12.414 17.984 1 98.69 384 PHE B N 1
ATOM 7998 C CA . PHE B 1 384 ? -10.336 -11.969 16.688 1 98.69 384 PHE B CA 1
ATOM 7999 C C . PHE B 1 384 ? -8.82 -12.055 16.609 1 98.69 384 PHE B C 1
ATOM 8001 O O . PHE B 1 384 ? -8.117 -11.586 17.5 1 98.69 384 PHE B O 1
ATOM 8008 N N . TYR B 1 385 ? -8.305 -12.734 15.531 1 98.44 385 TYR B N 1
ATOM 8009 C CA . TYR B 1 385 ? -6.871 -12.992 15.406 1 98.44 385 TYR B CA 1
ATOM 8010 C C . TYR B 1 385 ? -6.359 -12.586 14.031 1 98.44 385 TYR B C 1
ATOM 8012 O O . TYR B 1 385 ? -7.129 -12.523 13.07 1 98.44 385 TYR B O 1
ATOM 8020 N N . VAL B 1 386 ? -5.113 -12.266 14.008 1 97.94 386 VAL B N 1
ATOM 8021 C CA . VAL B 1 386 ? -4.379 -12.086 12.766 1 97.94 386 VAL B CA 1
ATOM 8022 C C . VAL B 1 386 ? -3.219 -13.07 12.695 1 97.94 386 VAL B C 1
ATOM 8024 O O . VAL B 1 386 ? -2.527 -13.297 13.695 1 97.94 386 VAL B O 1
ATOM 8027 N N . PHE B 1 387 ? -2.998 -13.68 11.555 1 97 387 PHE B N 1
ATOM 8028 C CA . PHE B 1 387 ? -1.952 -14.68 11.375 1 97 387 PHE B CA 1
ATOM 8029 C C . PHE B 1 387 ? -0.59 -14.016 11.219 1 97 387 PHE B C 1
ATOM 8031 O O . PHE B 1 387 ? -0.449 -13.055 10.461 1 97 387 PHE B O 1
ATOM 8038 N N . ASP B 1 388 ? 0.38 -14.492 11.922 1 91.44 388 ASP B N 1
ATOM 8039 C CA . ASP B 1 388 ? 1.78 -14.102 11.805 1 91.44 388 ASP B CA 1
ATOM 8040 C C . ASP B 1 388 ? 2.578 -15.141 11.023 1 91.44 388 ASP B C 1
ATOM 8042 O O . ASP B 1 388 ? 2.91 -16.203 11.547 1 91.44 388 ASP B O 1
ATOM 8046 N N . PRO B 1 389 ? 2.939 -14.836 9.844 1 89.62 389 PRO B N 1
ATOM 8047 C CA . PRO B 1 389 ? 3.604 -15.836 9 1 89.62 389 PRO B CA 1
ATOM 8048 C C . PRO B 1 389 ? 5.016 -16.156 9.484 1 89.62 389 PRO B C 1
ATOM 8050 O O . PRO B 1 389 ? 5.535 -17.25 9.195 1 89.62 389 PRO B O 1
ATOM 8053 N N . LEU B 1 390 ? 5.68 -15.297 10.156 1 84.88 390 LEU B N 1
ATOM 8054 C CA . LEU B 1 390 ? 7.043 -15.523 10.625 1 84.88 390 LEU B CA 1
ATOM 8055 C C . LEU B 1 390 ? 7.059 -16.5 11.805 1 84.88 390 LEU B C 1
ATOM 8057 O O . LEU B 1 390 ? 7.879 -17.406 11.844 1 84.88 390 LEU B O 1
ATOM 8061 N N . GLU B 1 391 ? 6.09 -16.281 12.703 1 87.94 391 GLU B N 1
ATOM 8062 C CA . GLU B 1 391 ? 6.027 -17.125 13.891 1 87.94 391 GLU B CA 1
ATOM 8063 C C . GLU B 1 391 ? 5.098 -18.312 13.672 1 87.94 391 GLU B C 1
ATOM 8065 O O . GLU B 1 391 ? 5.066 -19.234 14.484 1 87.94 391 GLU B O 1
ATOM 8070 N N . LYS B 1 392 ? 4.367 -18.281 12.555 1 91.5 392 LYS B N 1
ATOM 8071 C CA . LYS B 1 392 ? 3.379 -19.312 12.258 1 91.5 392 LYS B CA 1
ATOM 8072 C C . LYS B 1 392 ? 2.4 -19.484 13.414 1 91.5 392 LYS B C 1
ATOM 8074 O O . LYS B 1 392 ? 2.201 -20.594 13.914 1 91.5 392 LYS B O 1
ATOM 8079 N N . SER B 1 393 ? 1.99 -18.375 13.836 1 95 393 SER B N 1
ATOM 8080 C CA . SER B 1 393 ? 1.054 -18.344 14.961 1 95 393 SER B CA 1
ATOM 8081 C C . SER B 1 393 ? 0.046 -17.203 14.797 1 95 393 SER B C 1
ATOM 8083 O O . SER B 1 393 ? 0.031 -16.531 13.766 1 95 393 SER B O 1
ATOM 8085 N N . TRP B 1 394 ? -0.858 -17.156 15.781 1 97.38 394 TRP B N 1
ATOM 8086 C CA . TRP B 1 394 ? -1.936 -16.172 15.711 1 97.38 394 TRP B CA 1
ATOM 8087 C C . TRP B 1 394 ? -1.77 -15.102 16.781 1 97.38 394 TRP B C 1
ATOM 8089 O O . TRP B 1 394 ? -1.437 -15.414 17.922 1 97.38 394 TRP B O 1
ATOM 8099 N N . THR B 1 395 ? -1.945 -13.852 16.375 1 95.44 395 THR B N 1
ATOM 8100 C CA . THR B 1 395 ? -1.896 -12.727 17.297 1 95.44 395 THR B CA 1
ATOM 8101 C C . THR B 1 395 ? -3.303 -12.242 17.641 1 95.44 395 THR B C 1
ATOM 8103 O O . THR B 1 395 ? -4.109 -11.992 16.734 1 95.44 395 THR B O 1
ATOM 8106 N N . CYS B 1 396 ? -3.521 -11.953 18.891 1 96.5 396 CYS B N 1
ATOM 8107 C CA . CYS B 1 396 ? -4.836 -11.516 19.344 1 96.5 396 CYS B CA 1
ATOM 8108 C C . CYS B 1 396 ? -5.039 -10.031 19.062 1 96.5 396 CYS B C 1
ATOM 8110 O O . CYS B 1 396 ? -4.133 -9.219 19.281 1 96.5 396 CYS B O 1
ATOM 8112 N N . LYS B 1 397 ? -6.191 -9.688 18.547 1 97.25 397 LYS B N 1
ATOM 8113 C CA . LYS B 1 397 ? -6.645 -8.312 18.375 1 97.25 397 LYS B CA 1
ATOM 8114 C C . LYS B 1 397 ? -7.887 -8.031 19.203 1 97.25 397 LYS B C 1
ATOM 8116 O O . LYS B 1 397 ? -8.289 -8.859 20.031 1 97.25 397 LYS B O 1
ATOM 8121 N N . ALA B 1 398 ? -8.469 -6.848 19.062 1 97.62 398 ALA B N 1
ATOM 8122 C CA . ALA B 1 398 ? -9.656 -6.488 19.828 1 97.62 398 ALA B CA 1
ATOM 8123 C C . ALA B 1 398 ? -10.797 -7.465 19.562 1 97.62 398 ALA B C 1
ATOM 8125 O O . ALA B 1 398 ? -11.031 -7.852 18.406 1 97.62 398 ALA B O 1
ATOM 8126 N N . LYS B 1 399 ? -11.5 -7.836 20.562 1 98.38 399 LYS B N 1
ATOM 8127 C CA . LYS B 1 399 ? -12.609 -8.781 20.453 1 98.38 399 LYS B CA 1
ATOM 8128 C C . LYS B 1 399 ? -13.828 -8.117 19.812 1 98.38 399 LYS B C 1
ATOM 8130 O O . LYS B 1 399 ? -14.047 -6.918 19.969 1 98.38 399 LYS B O 1
ATOM 8135 N N . MET B 1 400 ? -14.492 -8.938 19.094 1 98.56 400 MET B N 1
ATOM 8136 C CA . MET B 1 400 ? -15.789 -8.477 18.594 1 98.56 400 MET B CA 1
ATOM 8137 C C . MET B 1 400 ? -16.734 -8.188 19.75 1 98.56 400 MET B C 1
ATOM 8139 O O . MET B 1 400 ? -16.594 -8.734 20.844 1 98.56 400 MET B O 1
ATOM 8143 N N . HIS B 1 401 ? -17.75 -7.363 19.5 1 98.25 401 HIS B N 1
ATOM 8144 C CA . HIS B 1 401 ? -18.781 -7.094 20.484 1 98.25 401 HIS B CA 1
ATOM 8145 C C . HIS B 1 401 ? -19.672 -8.312 20.719 1 98.25 401 HIS B C 1
ATOM 8147 O O . HIS B 1 401 ? -20.047 -8.617 21.844 1 98.25 401 HIS B O 1
ATOM 8153 N N . MET B 1 402 ? -19.953 -9.008 19.656 1 97.88 402 MET B N 1
ATOM 8154 C CA . MET B 1 402 ? -20.812 -10.188 19.734 1 97.88 402 MET B CA 1
ATOM 8155 C C . MET B 1 402 ? -20.016 -11.461 19.5 1 97.88 402 MET B C 1
ATOM 8157 O O . MET B 1 402 ? -19.109 -11.492 18.672 1 97.88 402 MET B O 1
ATOM 8161 N N . SER B 1 403 ? -20.391 -12.484 20.25 1 98.31 403 SER B N 1
ATOM 8162 C CA . SER B 1 403 ? -19.953 -13.82 19.859 1 98.31 403 SER B CA 1
ATOM 8163 C C . SER B 1 403 ? -20.688 -14.297 18.609 1 98.31 403 SER B C 1
ATOM 8165 O O . SER B 1 403 ? -21.891 -14.078 18.469 1 98.31 403 SER B O 1
ATOM 8167 N N . ARG B 1 404 ? -19.891 -14.82 17.688 1 98.19 404 ARG B N 1
ATOM 8168 C CA . ARG B 1 404 ? -20.516 -15.195 16.422 1 98.19 404 ARG B CA 1
ATOM 8169 C C . ARG B 1 404 ? -19.953 -16.516 15.906 1 98.19 404 ARG B C 1
ATOM 8171 O O . ARG B 1 404 ? -18.734 -16.734 15.938 1 98.19 404 ARG B O 1
ATOM 8178 N N . SER B 1 405 ? -20.781 -17.375 15.469 1 98 405 SER B N 1
ATOM 8179 C CA . SER B 1 405 ? -20.484 -18.5 14.586 1 98 405 SER B CA 1
ATOM 8180 C C . SER B 1 405 ? -21.406 -18.531 13.383 1 98 405 SER B C 1
ATOM 8182 O O . SER B 1 405 ? -22.422 -17.812 13.352 1 98 405 SER B O 1
ATOM 8184 N N . GLN B 1 406 ? -21 -19.188 12.328 1 97.75 406 GLN B N 1
ATOM 8185 C CA . GLN B 1 406 ? -21.844 -19.297 11.133 1 97.75 406 GLN B CA 1
ATOM 8186 C C . GLN B 1 406 ? -22.141 -17.906 10.555 1 97.75 406 GLN B C 1
ATOM 8188 O O . GLN B 1 406 ? -23.266 -17.641 10.125 1 97.75 406 GLN B O 1
ATOM 8193 N N . PHE B 1 407 ? -21.188 -16.984 10.672 1 98.5 407 PHE B N 1
ATOM 8194 C CA . PHE B 1 407 ? -21.297 -15.633 10.133 1 98.5 407 PHE B CA 1
ATOM 8195 C C . PHE B 1 407 ? -20.297 -15.422 8.992 1 98.5 407 PHE B C 1
ATOM 8197 O O . PHE B 1 407 ? -19.547 -16.344 8.648 1 98.5 407 PHE B O 1
ATOM 8204 N N . SER B 1 408 ? -20.359 -14.312 8.336 1 98.19 408 SER B N 1
ATOM 8205 C CA . SER B 1 408 ? -19.438 -13.977 7.262 1 98.19 408 SER B CA 1
ATOM 8206 C C . SER B 1 408 ? -18.484 -12.859 7.684 1 98.19 408 SER B C 1
ATOM 8208 O O . SER B 1 408 ? -18.891 -11.93 8.391 1 98.19 408 SER B O 1
ATOM 8210 N N . LEU B 1 409 ? -17.266 -13 7.387 1 98.75 409 LEU B N 1
ATOM 8211 C CA . LEU B 1 409 ? -16.234 -11.984 7.57 1 98.75 409 LEU B CA 1
ATOM 8212 C C . LEU B 1 409 ? -15.703 -11.5 6.223 1 98.75 409 LEU B C 1
ATOM 8214 O O . LEU B 1 409 ? -15.242 -12.305 5.41 1 98.75 409 LEU B O 1
ATOM 8218 N N . VAL B 1 410 ? -15.789 -10.195 5.988 1 98.62 410 VAL B N 1
ATOM 8219 C CA . VAL B 1 410 ? -15.43 -9.664 4.68 1 98.62 410 VAL B CA 1
ATOM 8220 C C . VAL B 1 410 ? -14.609 -8.391 4.855 1 98.62 410 VAL B C 1
ATOM 8222 O O . VAL B 1 410 ? -14.875 -7.586 5.75 1 98.62 410 VAL B O 1
ATOM 8225 N N . ILE B 1 411 ? -13.57 -8.273 4.051 1 98.56 411 ILE B N 1
ATOM 8226 C CA . ILE B 1 411 ? -12.797 -7.039 4.016 1 98.56 411 ILE B CA 1
ATOM 8227 C C . ILE B 1 411 ? -13.391 -6.082 2.986 1 98.56 411 ILE B C 1
ATOM 8229 O O . ILE B 1 411 ? -13.594 -6.453 1.826 1 98.56 411 ILE B O 1
ATOM 8233 N N . VAL B 1 412 ? -13.75 -4.902 3.393 1 98.44 412 VAL B N 1
ATOM 8234 C CA . VAL B 1 412 ? -14.195 -3.842 2.494 1 98.44 412 VAL B CA 1
ATOM 8235 C C . VAL B 1 412 ? -13.258 -2.639 2.607 1 98.44 412 VAL B C 1
ATOM 8237 O O . VAL B 1 412 ? -13.312 -1.891 3.584 1 98.44 412 VAL B O 1
ATOM 8240 N N . ASP B 1 413 ? -12.422 -2.463 1.6 1 97.06 413 ASP B N 1
ATOM 8241 C CA . ASP B 1 413 ? -11.5 -1.334 1.496 1 97.06 413 ASP B CA 1
ATOM 8242 C C . ASP B 1 413 ? -10.695 -1.162 2.783 1 97.06 413 ASP B C 1
ATOM 8244 O O . ASP B 1 413 ? -10.609 -0.056 3.32 1 97.06 413 ASP B O 1
ATOM 8248 N N . GLY B 1 414 ? -10.281 -2.256 3.34 1 96.12 414 GLY B N 1
ATOM 8249 C CA . GLY B 1 414 ? -9.344 -2.219 4.449 1 96.12 414 GLY B CA 1
ATOM 8250 C C . GLY B 1 414 ? -10.008 -2.43 5.801 1 96.12 414 GLY B C 1
ATOM 8251 O O . GLY B 1 414 ? -9.32 -2.578 6.816 1 96.12 414 GLY B O 1
ATOM 8252 N N . TYR B 1 415 ? -11.336 -2.439 5.875 1 98 415 TYR B N 1
ATOM 8253 C CA . TYR B 1 415 ? -12.086 -2.717 7.098 1 98 415 TYR B CA 1
ATOM 8254 C C . TYR B 1 415 ? -12.688 -4.113 7.059 1 98 415 TYR B C 1
ATOM 8256 O O . TYR B 1 415 ? -13.148 -4.57 6.012 1 98 415 TYR B O 1
ATOM 8264 N N . ALA B 1 416 ? -12.672 -4.746 8.188 1 98.75 416 ALA B N 1
ATOM 8265 C CA . ALA B 1 416 ? -13.305 -6.062 8.266 1 98.75 416 ALA B CA 1
ATOM 8266 C C . ALA B 1 416 ? -14.727 -5.953 8.797 1 98.75 416 ALA B C 1
ATOM 8268 O O . ALA B 1 416 ? -14.984 -5.227 9.766 1 98.75 416 ALA B O 1
ATOM 8269 N N . PHE B 1 417 ? -15.648 -6.648 8.18 1 98.88 417 PHE B N 1
ATOM 8270 C CA . PHE B 1 417 ? -17.047 -6.668 8.594 1 98.88 417 PHE B CA 1
ATOM 8271 C C . PHE B 1 417 ? -17.469 -8.07 9.023 1 98.88 417 PHE B C 1
ATOM 8273 O O . PHE B 1 417 ? -17.312 -9.031 8.266 1 98.88 417 PHE B O 1
ATOM 8280 N N . ALA B 1 418 ? -17.906 -8.203 10.195 1 98.88 418 ALA B N 1
ATOM 8281 C CA . ALA B 1 418 ? -18.547 -9.422 10.672 1 98.88 418 ALA B CA 1
ATOM 8282 C C . ALA B 1 418 ? -20.062 -9.32 10.547 1 98.88 418 ALA B C 1
ATOM 8284 O O . ALA B 1 418 ? -20.688 -8.445 11.148 1 98.88 418 ALA B O 1
ATOM 8285 N N . ILE B 1 419 ? -20.672 -10.219 9.844 1 98.81 419 ILE B N 1
ATOM 8286 C CA . ILE B 1 419 ? -22.062 -10.062 9.445 1 98.81 419 ILE B CA 1
ATOM 8287 C C . ILE B 1 419 ? -22.891 -11.227 9.969 1 98.81 419 ILE B C 1
ATOM 8289 O O . ILE B 1 419 ? -22.641 -12.383 9.617 1 98.81 419 ILE B O 1
ATOM 8293 N N . GLY B 1 420 ? -23.906 -10.945 10.75 1 98.69 420 GLY B N 1
ATOM 8294 C CA . GLY B 1 420 ? -24.859 -11.938 11.188 1 98.69 420 GLY B CA 1
ATOM 8295 C C . GLY B 1 420 ? -24.234 -13.07 11.977 1 98.69 420 GLY B C 1
ATOM 8296 O O . GLY B 1 420 ? -23.391 -12.836 12.844 1 98.69 420 GLY B O 1
ATOM 8297 N N . GLY B 1 421 ? -24.766 -14.281 11.758 1 98.44 421 GLY B N 1
ATOM 8298 C CA . GLY B 1 421 ? -24.328 -15.453 12.5 1 98.44 421 GLY B CA 1
ATOM 8299 C C . GLY B 1 421 ? -25.219 -15.789 13.68 1 98.44 421 GLY B C 1
ATOM 8300 O O . GLY B 1 421 ? -26.406 -15.492 13.664 1 98.44 421 GLY B O 1
ATOM 8301 N N . GLN B 1 422 ? -24.672 -16.547 14.57 1 97.31 422 GLN B N 1
ATOM 8302 C CA . GLN B 1 422 ? -25.375 -16.938 15.781 1 97.31 422 GLN B CA 1
ATOM 8303 C C . GLN B 1 422 ? -24.469 -16.891 17 1 97.31 422 GLN B C 1
ATOM 8305 O O . GLN B 1 422 ? -23.281 -17.219 16.922 1 97.31 422 GLN B O 1
ATOM 8310 N N . ASP B 1 423 ? -25 -16.531 18.109 1 96.88 423 ASP B N 1
ATOM 8311 C CA . ASP B 1 423 ? -24.188 -16.328 19.297 1 96.88 423 ASP B CA 1
ATOM 8312 C C . ASP B 1 423 ? -24.328 -17.484 20.281 1 96.88 423 ASP B C 1
ATOM 8314 O O . ASP B 1 423 ? -23.844 -17.422 21.406 1 96.88 423 ASP B O 1
ATOM 8318 N N . GLY B 1 424 ? -24.969 -18.531 19.906 1 93.06 424 GLY B N 1
ATOM 8319 C CA . GLY B 1 424 ? -25.25 -19.656 20.766 1 93.06 424 GLY B CA 1
ATOM 8320 C C . GLY B 1 424 ? -26.703 -19.734 21.188 1 93.06 424 GLY B C 1
ATOM 8321 O O . GLY B 1 424 ? -27.219 -20.828 21.484 1 93.06 424 GLY B O 1
ATOM 8322 N N . SER B 1 425 ? -27.328 -18.625 21.234 1 92.94 425 SER B N 1
ATOM 8323 C CA . SER B 1 425 ? -28.703 -18.562 21.688 1 92.94 425 SER B CA 1
ATOM 8324 C C . SER B 1 425 ? -29.641 -18.141 20.547 1 92.94 425 SER B C 1
ATOM 8326 O O . SER B 1 425 ? -30.703 -18.734 20.359 1 92.94 425 SER B O 1
ATOM 8328 N N . GLU B 1 426 ? -29.219 -17.188 19.812 1 95.19 426 GLU B N 1
ATOM 8329 C CA . GLU B 1 426 ? -30.078 -16.688 18.75 1 95.19 426 GLU B CA 1
ATOM 8330 C C . GLU B 1 426 ? -29.281 -16.344 17.5 1 95.19 426 GLU B C 1
ATOM 8332 O O . GLU B 1 426 ? -28.062 -16.156 17.562 1 95.19 426 GLU B O 1
ATOM 8337 N N . ILE B 1 427 ? -30.078 -16.312 16.422 1 97.75 427 ILE B N 1
ATOM 8338 C CA . ILE B 1 427 ? -29.516 -15.828 15.164 1 97.75 427 ILE B CA 1
ATOM 8339 C C . ILE B 1 427 ? -29.438 -14.305 15.195 1 97.75 427 ILE B C 1
ATOM 8341 O O . ILE B 1 427 ? -30.359 -13.633 15.664 1 97.75 427 ILE B O 1
ATOM 8345 N N . LEU B 1 428 ? -28.359 -13.742 14.648 1 98.25 428 LEU B N 1
ATOM 8346 C CA . LEU B 1 428 ? -28.062 -12.32 14.789 1 98.25 428 LEU B CA 1
ATOM 8347 C C . LEU B 1 428 ? -28.391 -11.562 13.508 1 98.25 428 LEU B C 1
ATOM 8349 O O . LEU B 1 428 ? -28.266 -12.117 12.414 1 98.25 428 LEU B O 1
ATOM 8353 N N . SER B 1 429 ? -28.75 -10.328 13.656 1 98.25 429 SER B N 1
ATOM 8354 C CA . SER B 1 429 ? -28.828 -9.383 12.547 1 98.25 429 SER B CA 1
AT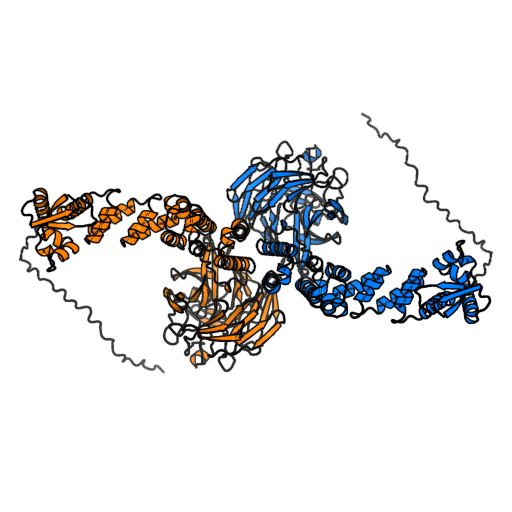OM 8355 C C . SER B 1 429 ? -27.703 -8.352 12.617 1 98.25 429 SER B C 1
ATOM 8357 O O . SER B 1 429 ? -27.5 -7.582 11.68 1 98.25 429 SER B O 1
ATOM 8359 N N . THR B 1 430 ? -26.969 -8.391 13.688 1 98.38 430 THR B N 1
ATOM 8360 C CA . THR B 1 430 ? -25.984 -7.355 13.953 1 98.38 430 THR B CA 1
ATOM 8361 C C . THR B 1 430 ? -24.812 -7.453 12.977 1 98.38 430 THR B C 1
ATOM 8363 O O . THR B 1 430 ? -24.5 -8.539 12.5 1 98.38 430 THR B O 1
ATOM 8366 N N . VAL B 1 431 ? -24.281 -6.367 12.656 1 98.81 431 VAL B N 1
ATOM 8367 C CA . VAL B 1 431 ? -23.078 -6.223 11.852 1 98.81 431 VAL B CA 1
ATOM 8368 C C . VAL B 1 431 ? -22.078 -5.324 12.578 1 98.81 431 VAL B C 1
ATOM 8370 O O . VAL B 1 431 ? -22.453 -4.305 13.164 1 98.81 431 VAL B O 1
ATOM 8373 N N . GLU B 1 432 ? -20.859 -5.699 12.633 1 98.56 432 GLU B N 1
ATOM 8374 C CA . GLU B 1 432 ? -19.828 -4.863 13.242 1 98.56 432 GLU B CA 1
ATOM 8375 C C . GLU B 1 432 ? -18.609 -4.75 12.344 1 98.56 432 GLU B C 1
ATOM 8377 O O . GLU B 1 432 ? -18.328 -5.645 11.547 1 98.56 432 GLU B O 1
ATOM 8382 N N . ARG B 1 433 ? -17.938 -3.662 12.406 1 98.69 433 ARG B N 1
ATOM 8383 C CA . ARG B 1 433 ? -16.797 -3.316 11.57 1 98.69 433 ARG B CA 1
ATOM 8384 C C . ARG B 1 433 ? -15.539 -3.15 12.406 1 98.69 433 ARG B C 1
ATOM 8386 O O . ARG B 1 433 ? -15.57 -2.527 13.477 1 98.69 433 ARG B O 1
ATOM 8393 N N . TYR B 1 434 ? -14.477 -3.719 11.953 1 98.44 434 TYR B N 1
ATOM 8394 C CA . TYR B 1 434 ? -13.172 -3.615 12.602 1 98.44 434 TYR B CA 1
ATOM 8395 C C . TYR B 1 434 ? -12.281 -2.611 11.883 1 98.44 434 TYR B C 1
ATOM 8397 O O . TYR B 1 434 ? -12.094 -2.699 10.672 1 98.44 434 TYR B O 1
ATOM 8405 N N . ASP B 1 435 ? -11.773 -1.692 12.633 1 95.06 435 ASP B N 1
ATOM 8406 C CA . ASP B 1 435 ? -10.789 -0.732 12.148 1 95.06 435 ASP B CA 1
ATOM 8407 C C . ASP B 1 435 ? -9.383 -1.119 12.586 1 95.06 435 ASP B C 1
ATOM 8409 O O . ASP B 1 435 ? -9.039 -1.005 13.766 1 95.06 435 ASP B O 1
ATOM 8413 N N . PRO B 1 436 ? -8.539 -1.473 11.664 1 92.88 436 PRO B N 1
ATOM 8414 C CA . PRO B 1 436 ? -7.195 -1.92 12.031 1 92.88 436 PRO B CA 1
ATOM 8415 C C . PRO B 1 436 ? -6.332 -0.791 12.586 1 92.88 436 PRO B C 1
ATOM 8417 O O . PRO B 1 436 ? -5.379 -1.046 13.328 1 92.88 436 PRO B O 1
ATOM 8420 N N . HIS B 1 437 ? -6.602 0.411 12.258 1 86.56 437 HIS B N 1
ATOM 8421 C CA . HIS B 1 437 ? -5.801 1.537 12.727 1 86.56 437 HIS B CA 1
ATOM 8422 C C . HIS B 1 437 ? -6.023 1.786 14.219 1 86.56 437 HIS B C 1
ATOM 8424 O O . HIS B 1 437 ? -5.082 2.115 14.945 1 86.56 437 HIS B O 1
ATOM 8430 N N . SER B 1 438 ? -7.246 1.62 14.641 1 88.12 438 SER B N 1
ATOM 8431 C CA . SER B 1 438 ? -7.566 1.85 16.047 1 88.12 438 SER B CA 1
ATOM 8432 C C . SER B 1 438 ? -7.668 0.535 16.812 1 88.12 438 SER B C 1
ATOM 8434 O O . SER B 1 438 ? -7.797 0.532 18.031 1 88.12 438 SER B O 1
ATOM 8436 N N . ASN B 1 439 ? -7.609 -0.601 16.094 1 93.56 439 ASN B N 1
ATOM 8437 C CA . ASN B 1 439 ? -7.816 -1.91 16.703 1 93.56 439 ASN B CA 1
ATOM 8438 C C . ASN B 1 439 ? -9.102 -1.952 17.531 1 93.56 439 ASN B C 1
ATOM 8440 O O . ASN B 1 439 ? -9.078 -2.287 18.719 1 93.56 439 ASN B O 1
ATOM 8444 N N . ALA B 1 440 ? -10.172 -1.63 16.828 1 95.69 440 ALA B N 1
ATOM 8445 C CA . ALA B 1 440 ? -11.453 -1.55 17.531 1 95.69 440 ALA B CA 1
ATOM 8446 C C . ALA B 1 440 ? -12.602 -1.952 16.609 1 95.69 440 ALA B C 1
ATOM 8448 O O . ALA B 1 440 ? -12.547 -1.738 15.398 1 95.69 440 ALA B O 1
ATOM 8449 N N . TRP B 1 441 ? -13.641 -2.539 17.266 1 98.12 441 TRP B N 1
ATOM 8450 C CA . TRP B 1 441 ? -14.883 -2.877 16.578 1 98.12 441 TRP B CA 1
ATOM 8451 C C . TRP B 1 441 ? -15.969 -1.856 16.875 1 98.12 441 TRP B C 1
ATOM 8453 O O . TRP B 1 441 ? -16.094 -1.389 18.016 1 98.12 441 TRP B O 1
ATOM 8463 N N . ILE B 1 442 ? -16.75 -1.559 15.906 1 97.88 442 ILE B N 1
ATOM 8464 C CA . ILE B 1 442 ? -17.922 -0.717 16.109 1 97.88 442 ILE B CA 1
ATOM 8465 C C . ILE B 1 442 ? -19.141 -1.365 15.461 1 97.88 442 ILE B C 1
ATOM 8467 O O . ILE B 1 442 ? -19.031 -1.987 14.398 1 97.88 442 ILE B O 1
ATOM 8471 N N . LEU B 1 443 ? -20.266 -1.209 16.094 1 98.44 443 LEU B N 1
ATOM 8472 C CA . LEU B 1 443 ? -21.516 -1.678 15.492 1 98.44 443 LEU B CA 1
ATOM 8473 C C . LEU B 1 443 ? -21.969 -0.729 14.398 1 98.44 443 LEU B C 1
ATOM 8475 O O . LEU B 1 443 ? -21.906 0.492 14.555 1 98.44 443 LEU B O 1
ATOM 8479 N N . VAL B 1 444 ? -22.344 -1.282 13.312 1 98.5 444 VAL B N 1
ATOM 8480 C CA . VAL B 1 444 ? -22.891 -0.497 12.211 1 98.5 444 VAL B CA 1
ATOM 8481 C C . VAL B 1 444 ? -24.344 -0.923 11.953 1 98.5 444 VAL B C 1
ATOM 8483 O O . VAL B 1 444 ? -24.922 -1.681 12.734 1 98.5 444 VAL B O 1
ATOM 8486 N N . ALA B 1 445 ? -24.953 -0.389 10.898 1 98.69 445 ALA B N 1
ATOM 8487 C CA . ALA B 1 445 ? -26.344 -0.708 10.602 1 98.69 445 ALA B CA 1
ATOM 8488 C C . ALA B 1 445 ? -26.562 -2.217 10.508 1 98.69 445 ALA B C 1
ATOM 8490 O O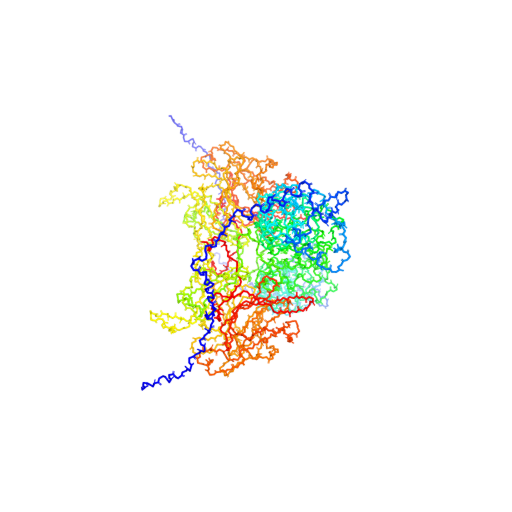 . ALA B 1 445 ? -25.828 -2.906 9.789 1 98.69 445 ALA B O 1
ATOM 8491 N N . PRO B 1 446 ? -27.484 -2.719 11.18 1 98.62 446 PRO B N 1
ATOM 8492 C CA . PRO B 1 446 ? -27.75 -4.16 11.156 1 98.62 446 PRO B CA 1
ATOM 8493 C C . PRO B 1 446 ? -28.469 -4.602 9.891 1 98.62 446 PRO B C 1
ATOM 8495 O O . PRO B 1 446 ? -29.031 -3.77 9.164 1 98.62 446 PRO B O 1
ATOM 8498 N N . LEU B 1 447 ? -28.406 -5.906 9.641 1 97.75 447 LEU B N 1
ATOM 8499 C CA . LEU B 1 447 ? -29.219 -6.5 8.586 1 97.75 447 LEU B CA 1
ATOM 8500 C C . LEU B 1 447 ? -30.703 -6.309 8.867 1 97.75 447 LEU B C 1
ATOM 8502 O O . LEU B 1 447 ? -31.109 -6.184 10.023 1 97.75 447 LEU B O 1
ATOM 8506 N N . ALA B 1 448 ? -31.5 -6.32 7.82 1 95.12 448 ALA B N 1
ATOM 8507 C CA . ALA B 1 448 ? -32.938 -6.195 7.957 1 95.12 448 ALA B CA 1
ATOM 8508 C C . ALA B 1 448 ? -33.531 -7.418 8.656 1 95.12 448 ALA B C 1
ATOM 8510 O O . ALA B 1 448 ? -34.594 -7.332 9.273 1 95.12 448 ALA B O 1
ATOM 8511 N N . ILE B 1 449 ? -32.906 -8.516 8.469 1 96.31 449 ILE B N 1
ATOM 8512 C CA . ILE B 1 449 ? -33.375 -9.758 9.086 1 96.31 449 ILE B CA 1
ATOM 8513 C C . ILE B 1 449 ? -32.188 -10.5 9.688 1 96.31 449 ILE B C 1
ATOM 8515 O O . ILE B 1 449 ? -31.031 -10.266 9.297 1 96.31 449 ILE B O 1
ATOM 8519 N N . GLN B 1 450 ? -32.5 -11.406 10.625 1 97.62 450 GLN B N 1
ATOM 8520 C CA . GLN B 1 450 ? -31.469 -12.273 11.18 1 97.62 450 GLN B CA 1
ATOM 8521 C C . GLN B 1 450 ? -31.047 -13.344 10.172 1 97.62 450 GLN B C 1
ATOM 8523 O O . GLN B 1 450 ? -31.906 -13.969 9.539 1 97.62 450 GLN B O 1
ATOM 8528 N N . LEU B 1 451 ? -29.766 -13.5 10 1 98.19 451 LEU B N 1
ATOM 8529 C CA . LEU B 1 451 ? -29.281 -14.461 9.023 1 98.19 451 LEU B CA 1
ATOM 8530 C C . LEU B 1 451 ? -28.047 -15.195 9.547 1 98.19 451 LEU B C 1
ATOM 8532 O O . LEU B 1 451 ? -27.188 -14.586 10.188 1 98.19 451 LEU B O 1
ATOM 8536 N N . ARG B 1 452 ? -27.953 -16.438 9.328 1 98 452 ARG B N 1
ATOM 8537 C CA . ARG B 1 452 ? -26.734 -17.219 9.492 1 98 452 ARG B CA 1
ATOM 8538 C C . ARG B 1 452 ? -26.438 -18.047 8.234 1 98 452 ARG B C 1
ATOM 8540 O O . ARG B 1 452 ? -27.312 -18.219 7.387 1 98 452 ARG B O 1
ATOM 8547 N N . PHE B 1 453 ? -25.219 -18.438 7.969 1 97.69 453 PHE B N 1
ATOM 8548 C CA . PHE B 1 453 ? -24.766 -19.266 6.859 1 97.69 453 PHE B CA 1
ATOM 8549 C C . PHE B 1 453 ? -24.984 -18.562 5.527 1 97.69 453 PHE B C 1
ATOM 8551 O O . PHE B 1 453 ? -25.281 -19.203 4.523 1 97.69 453 PHE B O 1
ATOM 8558 N N . MET B 1 454 ? -24.953 -17.25 5.543 1 97.94 454 MET B N 1
ATOM 8559 C CA . MET B 1 454 ? -25.016 -16.5 4.293 1 97.94 454 MET B CA 1
ATOM 8560 C C . MET B 1 454 ? -23.641 -16.453 3.619 1 97.94 454 MET B C 1
ATOM 8562 O O . MET B 1 454 ? -22.641 -16.859 4.207 1 97.94 454 MET B O 1
ATOM 8566 N N . THR B 1 455 ? -23.578 -16.047 2.414 1 98 455 THR B N 1
ATOM 8567 C CA . THR B 1 455 ? -22.312 -15.758 1.732 1 98 455 THR B CA 1
ATOM 8568 C C . THR B 1 455 ? -22.219 -14.273 1.394 1 98 455 THR B C 1
ATOM 8570 O O . THR B 1 455 ? -23.25 -13.609 1.201 1 98 455 THR B O 1
ATOM 8573 N N . SER B 1 456 ? -21.062 -13.742 1.507 1 98.62 456 SER B N 1
ATOM 8574 C CA . SER B 1 456 ? -20.891 -12.305 1.318 1 98.62 456 SER B CA 1
ATOM 8575 C C . SER B 1 456 ? -19.578 -11.984 0.627 1 98.62 456 SER B C 1
ATOM 8577 O O . SER B 1 456 ? -18.656 -12.805 0.643 1 98.62 456 SER B O 1
ATOM 8579 N N . ILE B 1 457 ? -19.5 -10.859 -0.025 1 98.56 457 ILE B N 1
ATOM 8580 C CA . ILE B 1 457 ? -18.312 -10.422 -0.736 1 98.56 457 ILE B CA 1
ATOM 8581 C C . ILE B 1 457 ? -18.328 -8.898 -0.899 1 98.56 457 ILE B C 1
ATOM 8583 O O . ILE B 1 457 ? -19.391 -8.273 -0.774 1 98.56 457 ILE B O 1
ATOM 8587 N N . SER B 1 458 ? -17.203 -8.336 -1.003 1 98.5 458 SER B N 1
ATOM 8588 C CA . SER B 1 458 ? -17.125 -6.906 -1.289 1 98.5 458 SER B CA 1
ATOM 8589 C C . SER B 1 458 ? -16.906 -6.652 -2.775 1 98.5 458 SER B C 1
ATOM 8591 O O . SER B 1 458 ? -16.25 -7.449 -3.453 1 98.5 458 SER B O 1
ATOM 8593 N N . TYR B 1 459 ? -17.438 -5.609 -3.316 1 98.44 459 TYR B N 1
ATOM 8594 C CA . TYR B 1 459 ? -17.219 -5.164 -4.688 1 98.44 459 TYR B CA 1
ATOM 8595 C C . TYR B 1 459 ? -17.359 -3.648 -4.797 1 98.44 459 TYR B C 1
ATOM 8597 O O . TYR B 1 459 ? -18.375 -3.076 -4.41 1 98.44 459 TYR B O 1
ATOM 8605 N N . ARG B 1 460 ? -16.297 -3.012 -5.219 1 96.81 460 ARG B N 1
ATOM 8606 C CA . ARG B 1 460 ? -16.219 -1.571 -5.449 1 96.81 460 ARG B CA 1
ATOM 8607 C C . ARG B 1 460 ? -16.641 -0.796 -4.207 1 96.81 460 ARG B C 1
ATOM 8609 O O . ARG B 1 460 ? -17.453 0.12 -4.289 1 96.81 460 ARG B O 1
ATOM 8616 N N . GLY B 1 461 ? -16.219 -1.288 -3.084 1 97.38 461 GLY B N 1
ATOM 8617 C CA . GLY B 1 461 ? -16.375 -0.562 -1.833 1 97.38 461 GLY B CA 1
ATOM 8618 C C . GLY B 1 461 ? -17.688 -0.853 -1.134 1 97.38 461 GLY B C 1
ATOM 8619 O O . GLY B 1 461 ? -17.984 -0.262 -0.094 1 97.38 461 GLY B O 1
ATOM 8620 N N . LYS B 1 462 ? -18.438 -1.712 -1.676 1 98.31 462 LYS B N 1
ATOM 8621 C CA . LYS B 1 462 ? -19.703 -2.102 -1.066 1 98.31 462 LYS B CA 1
ATOM 8622 C C . LYS B 1 462 ? -19.688 -3.564 -0.633 1 98.31 462 LYS B C 1
ATOM 8624 O O . LYS B 1 462 ? -18.844 -4.336 -1.086 1 98.31 462 LYS B O 1
ATOM 8629 N N . LEU B 1 463 ? -20.547 -3.828 0.294 1 98.62 463 LEU B N 1
ATOM 8630 C CA . LEU B 1 463 ? -20.656 -5.176 0.837 1 98.62 463 LEU B CA 1
ATOM 8631 C C . LEU B 1 463 ? -21.953 -5.84 0.373 1 98.62 463 LEU B C 1
ATOM 8633 O O . LEU B 1 463 ? -23.031 -5.238 0.449 1 98.62 463 LEU B O 1
ATOM 8637 N N . TYR B 1 464 ? -21.859 -7.039 -0.189 1 98.81 464 TYR B N 1
ATOM 8638 C CA . TYR B 1 464 ? -23 -7.797 -0.676 1 98.81 464 TYR B CA 1
ATOM 8639 C C . TYR B 1 464 ? -23.219 -9.055 0.16 1 98.81 464 TYR B C 1
ATOM 8641 O O . TYR B 1 464 ? -22.266 -9.75 0.503 1 98.81 464 TYR B O 1
ATOM 8649 N N . VAL B 1 465 ? -24.422 -9.352 0.487 1 98.75 465 VAL B N 1
ATOM 8650 C CA . VAL B 1 465 ? -24.812 -10.531 1.248 1 98.75 465 VAL B CA 1
ATOM 8651 C C . VAL B 1 465 ? -25.875 -11.312 0.481 1 98.75 465 VAL B C 1
ATOM 8653 O O . VAL B 1 465 ? -26.859 -10.734 0.001 1 98.75 465 VAL B O 1
ATOM 8656 N N . PHE B 1 466 ? -25.734 -12.609 0.396 1 98.75 466 PHE B N 1
ATOM 8657 C CA . PHE B 1 466 ? -26.656 -13.453 -0.368 1 98.75 466 PHE B CA 1
ATOM 8658 C C . PHE B 1 466 ? -27.094 -14.648 0.458 1 98.75 466 PHE B C 1
ATOM 8660 O O . PHE B 1 466 ? -26.266 -15.367 1.019 1 98.75 466 PHE B O 1
ATOM 8667 N N . GLY B 1 467 ? -28.391 -14.852 0.441 1 98.5 467 GLY B N 1
ATOM 8668 C CA . GLY B 1 467 ? -28.953 -16.047 1.053 1 98.5 467 GLY B CA 1
ATOM 8669 C C . GLY B 1 467 ? -28.797 -16.062 2.561 1 98.5 467 GLY B C 1
ATOM 8670 O O . GLY B 1 467 ? -28.891 -15.031 3.219 1 98.5 467 GLY B O 1
ATOM 8671 N N . GLY B 1 468 ? -28.703 -17.312 3.076 1 98.06 468 GLY B N 1
ATOM 8672 C CA . GLY B 1 468 ? -28.656 -17.531 4.512 1 98.06 468 GLY B CA 1
ATOM 8673 C C . GLY B 1 468 ? -29.891 -18.203 5.066 1 98.06 468 GLY B C 1
ATOM 8674 O O . GLY B 1 468 ? -30.797 -18.562 4.312 1 98.06 468 GLY B O 1
ATOM 8675 N N . GLU B 1 469 ? -29.797 -18.406 6.301 1 97.81 469 GLU B N 1
ATOM 8676 C CA . GLU B 1 469 ? -30.891 -19.062 7 1 97.81 469 GLU B CA 1
ATOM 8677 C C . GLU B 1 469 ? -31.469 -18.156 8.094 1 97.81 469 GLU B C 1
ATOM 8679 O O . GLU B 1 469 ? -30.719 -17.547 8.859 1 97.81 469 GLU B O 1
ATOM 8684 N N . THR B 1 470 ? -32.75 -18.062 8.109 1 96.12 470 THR B N 1
ATOM 8685 C CA . THR B 1 470 ? -33.469 -17.422 9.203 1 96.12 470 THR B CA 1
ATOM 8686 C C . THR B 1 470 ? -33.938 -18.453 10.227 1 96.12 470 THR B C 1
ATOM 8688 O O . THR B 1 470 ? -33.469 -19.594 10.211 1 96.12 470 THR B O 1
ATOM 8691 N N . THR B 1 471 ? -34.781 -18.062 11.109 1 90.81 471 THR B N 1
ATOM 8692 C CA . THR B 1 471 ? -35.281 -18.984 12.133 1 90.81 471 THR B CA 1
ATOM 8693 C C . THR B 1 471 ? -36.188 -20.062 11.516 1 90.81 471 THR B C 1
ATOM 8695 O O . THR B 1 471 ? -36.25 -21.172 12.031 1 90.81 471 THR B O 1
ATOM 8698 N N . ASP B 1 472 ? -36.75 -19.734 10.367 1 89.06 472 ASP B N 1
ATOM 8699 C CA . ASP B 1 472 ? -37.781 -20.656 9.922 1 89.06 472 ASP B CA 1
ATOM 8700 C C . ASP B 1 472 ? -37.531 -21.141 8.5 1 89.06 472 ASP B C 1
ATOM 8702 O O . ASP B 1 472 ? -38.094 -22.156 8.07 1 89.06 472 ASP B O 1
ATOM 8706 N N . LYS B 1 473 ? -36.656 -20.469 7.812 1 94.38 473 LYS B N 1
ATOM 8707 C CA . LYS B 1 473 ? -36.5 -20.875 6.414 1 94.38 473 LYS B CA 1
ATOM 8708 C C . LYS B 1 473 ? -35.125 -20.453 5.883 1 94.38 473 LYS B C 1
ATOM 8710 O O . LYS B 1 473 ? -34.406 -19.672 6.516 1 94.38 473 LYS B O 1
ATOM 8715 N N . ILE B 1 474 ? -34.781 -21.047 4.711 1 97.38 474 ILE B N 1
ATOM 8716 C CA . ILE B 1 474 ? -33.625 -20.609 3.939 1 97.38 474 ILE B CA 1
ATOM 8717 C C . ILE B 1 474 ? -34.031 -19.438 3.039 1 97.38 474 ILE B C 1
ATOM 8719 O O . ILE B 1 474 ? -35.062 -19.484 2.359 1 97.38 474 ILE B O 1
ATOM 8723 N N . SER B 1 475 ? -33.219 -18.438 3.01 1 97.75 475 SER B N 1
ATOM 8724 C CA . SER B 1 475 ? -33.531 -17.188 2.32 1 97.75 475 SER B CA 1
ATOM 8725 C C . SER B 1 475 ? -32.938 -17.172 0.919 1 97.75 475 SER B C 1
ATOM 8727 O O . SER B 1 475 ? -31.828 -17.688 0.699 1 97.75 475 SER B O 1
ATOM 8729 N N . ASN B 1 476 ? -33.656 -16.547 -0.028 1 98.12 476 ASN B N 1
ATOM 8730 C CA . ASN B 1 476 ? -33.125 -16.234 -1.347 1 98.12 476 ASN B CA 1
ATOM 8731 C C . ASN B 1 476 ? -32.844 -14.75 -1.511 1 98.12 476 ASN B C 1
ATOM 8733 O O . ASN B 1 476 ? -32.625 -14.273 -2.621 1 98.12 476 ASN B O 1
ATOM 8737 N N . LYS B 1 477 ? -32.906 -14.039 -0.439 1 97.88 477 LYS B N 1
ATOM 8738 C CA . LYS B 1 477 ? -32.781 -12.586 -0.488 1 97.88 477 LYS B CA 1
ATOM 8739 C C . LYS B 1 477 ? -31.328 -12.156 -0.666 1 97.88 477 LYS B C 1
ATOM 8741 O O . LYS B 1 477 ? -30.406 -12.945 -0.415 1 97.88 477 LYS B O 1
ATOM 8746 N N . ALA B 1 478 ? -31.172 -10.984 -1.179 1 98.62 478 ALA B N 1
ATOM 8747 C CA . ALA B 1 478 ? -29.875 -10.352 -1.382 1 98.62 478 ALA B CA 1
ATOM 8748 C C . ALA B 1 478 ? -29.875 -8.914 -0.866 1 98.62 478 ALA B C 1
ATOM 8750 O O . ALA B 1 478 ? -30.875 -8.203 -0.986 1 98.62 478 ALA B O 1
ATOM 8751 N N . TYR B 1 479 ? -28.766 -8.516 -0.298 1 98.62 479 TYR B N 1
ATOM 8752 C CA . TYR B 1 479 ? -28.641 -7.172 0.265 1 98.62 479 TYR B CA 1
ATOM 8753 C C . TYR B 1 479 ? -27.312 -6.539 -0.126 1 98.62 479 TYR B C 1
ATOM 8755 O O . TYR B 1 479 ? -26.328 -7.242 -0.375 1 98.62 479 TYR B O 1
ATOM 8763 N N . ARG B 1 480 ? -27.266 -5.25 -0.188 1 98.75 480 ARG B N 1
ATOM 8764 C CA . ARG B 1 480 ? -26.062 -4.449 -0.399 1 98.75 480 ARG B CA 1
ATOM 8765 C C . ARG B 1 480 ? -25.906 -3.402 0.697 1 98.75 480 ARG B C 1
ATOM 8767 O O . ARG B 1 480 ? -26.859 -2.701 1.038 1 98.75 480 ARG B O 1
ATOM 8774 N N . TYR B 1 481 ? -24.766 -3.361 1.252 1 98.62 481 TYR B N 1
ATOM 8775 C CA . TYR B 1 481 ? -24.422 -2.385 2.279 1 98.62 481 TYR B CA 1
ATOM 8776 C C . TYR B 1 481 ? -23.453 -1.338 1.737 1 98.62 481 TYR B C 1
ATOM 8778 O O . TYR B 1 481 ? -22.438 -1.679 1.109 1 98.62 481 TYR B O 1
ATOM 8786 N N . ASP B 1 482 ? -23.766 -0.108 1.979 1 97.75 482 ASP B N 1
ATOM 8787 C CA . ASP B 1 482 ? -22.875 1.005 1.643 1 97.75 482 ASP B CA 1
ATOM 8788 C C . ASP B 1 482 ? -22.266 1.623 2.898 1 97.75 482 ASP B C 1
ATOM 8790 O O . ASP B 1 482 ? -22.969 2.312 3.654 1 97.75 482 ASP B O 1
ATOM 8794 N N . PRO B 1 483 ? -20.984 1.479 3.084 1 96.31 483 PRO B N 1
ATOM 8795 C CA . PRO B 1 483 ? -20.344 2.035 4.277 1 96.31 483 PRO B CA 1
ATOM 8796 C C . PRO B 1 483 ? -20.406 3.559 4.332 1 96.31 483 PRO B C 1
ATOM 8798 O O . PRO B 1 483 ? -20.391 4.145 5.418 1 96.31 483 PRO B O 1
ATOM 8801 N N . ALA B 1 484 ? -20.516 4.223 3.25 1 91 484 ALA B N 1
ATOM 8802 C CA . ALA B 1 484 ? -20.547 5.684 3.203 1 91 484 ALA B CA 1
ATOM 8803 C C . ALA B 1 484 ? -21.781 6.234 3.914 1 91 484 ALA B C 1
ATOM 8805 O O . ALA B 1 484 ? -21.703 7.262 4.594 1 91 484 ALA B O 1
ATOM 8806 N N . ASN B 1 485 ? -22.875 5.562 3.812 1 93.31 485 ASN B N 1
ATOM 8807 C CA . ASN B 1 485 ? -24.109 6.047 4.43 1 93.31 485 ASN B CA 1
ATOM 8808 C C . ASN B 1 485 ? -24.562 5.121 5.547 1 93.31 485 ASN B C 1
ATOM 8810 O O . ASN B 1 485 ? -25.641 5.328 6.129 1 93.31 485 ASN B O 1
ATOM 8814 N N . ASP B 1 486 ? -23.812 4.043 5.809 1 97.19 486 ASP B N 1
ATOM 8815 C CA . ASP B 1 486 ? -24.156 3.068 6.84 1 97.19 486 ASP B CA 1
ATOM 8816 C C . ASP B 1 486 ? -25.594 2.572 6.664 1 97.19 486 ASP B C 1
ATOM 8818 O O . ASP B 1 486 ? -26.391 2.65 7.59 1 97.19 486 ASP B O 1
ATOM 8822 N N . GLY B 1 487 ? -25.812 2.09 5.438 1 97.88 487 GLY B N 1
ATOM 8823 C CA . GLY B 1 487 ? -27.156 1.671 5.125 1 97.88 487 GLY B CA 1
ATOM 8824 C C . GLY B 1 487 ? -27.219 0.453 4.223 1 97.88 487 GLY B C 1
ATOM 8825 O O . GLY B 1 487 ? -26.297 0.209 3.443 1 97.88 487 GLY B O 1
ATOM 8826 N N . TRP B 1 488 ? -28.359 -0.305 4.363 1 98.25 488 TRP B N 1
ATOM 8827 C CA . TRP B 1 488 ? -28.594 -1.498 3.557 1 98.25 488 TRP B CA 1
ATOM 8828 C C . TRP B 1 488 ? -29.688 -1.242 2.516 1 98.25 488 TRP B C 1
ATOM 8830 O O . TRP B 1 488 ? -30.641 -0.509 2.775 1 98.25 488 TRP B O 1
ATOM 8840 N N . VAL B 1 489 ? -29.516 -1.809 1.407 1 98.12 489 VAL B N 1
ATOM 8841 C CA . VAL B 1 489 ? -30.531 -1.844 0.364 1 98.12 489 VAL B CA 1
ATOM 8842 C C . VAL B 1 489 ? -30.844 -3.293 -0.005 1 98.12 489 VAL B C 1
ATOM 8844 O O . VAL B 1 489 ? -29.938 -4.113 -0.146 1 98.12 489 VAL B O 1
ATOM 8847 N N . GLU B 1 490 ? -32.156 -3.619 -0.093 1 98.25 490 GLU B N 1
ATOM 8848 C CA . GLU B 1 490 ? -32.562 -4.945 -0.555 1 98.25 490 GLU B CA 1
ATOM 8849 C C . GLU B 1 490 ? -32.5 -5.039 -2.076 1 98.25 490 GLU B C 1
ATOM 8851 O O . GLU B 1 490 ? -33 -4.156 -2.777 1 98.25 490 GLU B O 1
ATOM 8856 N N . LEU B 1 491 ? -31.875 -6.051 -2.518 1 98.56 491 LEU B N 1
ATOM 8857 C CA . LEU B 1 491 ? -31.719 -6.293 -3.945 1 98.56 491 LEU B CA 1
ATOM 8858 C C . LEU B 1 491 ? -32.719 -7.324 -4.441 1 98.56 491 LEU B C 1
ATOM 8860 O O . LEU B 1 491 ? -33.375 -7.988 -3.639 1 98.56 491 LEU B O 1
ATOM 8864 N N . PRO B 1 492 ? -32.875 -7.395 -5.809 1 98.62 492 PRO B N 1
ATOM 8865 C CA . PRO B 1 492 ? -33.688 -8.5 -6.297 1 98.62 492 PRO B CA 1
ATOM 8866 C C . PRO B 1 492 ? -33.219 -9.859 -5.785 1 98.62 492 PRO B C 1
ATOM 8868 O O . PRO B 1 492 ? -32.031 -10.117 -5.727 1 98.62 492 PRO B O 1
ATOM 8871 N N . PRO B 1 493 ? -34.156 -10.68 -5.402 1 98.38 493 PRO B N 1
ATOM 8872 C CA . PRO B 1 493 ? -33.781 -11.961 -4.816 1 98.38 493 PRO B CA 1
ATOM 8873 C C . PRO B 1 493 ? -33.219 -12.945 -5.848 1 98.38 493 PRO B C 1
ATOM 8875 O O . PRO B 1 493 ? -33.5 -12.789 -7.047 1 98.38 493 PRO B O 1
ATOM 8878 N N . MET B 1 494 ? -32.469 -13.859 -5.402 1 98.38 494 MET B N 1
ATOM 8879 C CA . MET B 1 494 ? -32.031 -14.977 -6.238 1 98.38 494 MET B CA 1
ATOM 8880 C C . MET B 1 494 ? -33.219 -15.859 -6.625 1 98.38 494 MET B C 1
ATOM 8882 O O . MET B 1 494 ? -34.281 -15.805 -5.996 1 98.38 494 MET B O 1
ATOM 8886 N N . SER B 1 495 ? -33 -16.656 -7.598 1 97.81 495 SER B N 1
ATOM 8887 C CA . SER B 1 495 ? -34.031 -17.609 -8.008 1 97.81 495 SER B CA 1
ATOM 8888 C C . SER B 1 495 ? -34.125 -18.766 -7.023 1 97.81 495 SER B C 1
ATOM 8890 O O . SER B 1 495 ? -35.219 -19.312 -6.832 1 97.81 495 SER B O 1
ATOM 8892 N N . VAL B 1 496 ? -33 -19.125 -6.445 1 97.38 496 VAL B N 1
ATOM 8893 C CA . VAL B 1 496 ? -32.938 -20.25 -5.531 1 97.38 496 VAL B CA 1
ATOM 8894 C C . VAL B 1 496 ? -32.469 -19.797 -4.156 1 97.38 496 VAL B C 1
ATOM 8896 O O . VAL B 1 496 ? -31.5 -19.047 -4.051 1 97.38 496 VAL B O 1
ATOM 8899 N N . ALA B 1 497 ? -33.219 -20.266 -3.123 1 97.94 497 ALA B N 1
ATOM 8900 C CA . ALA B 1 497 ? -32.75 -20.047 -1.762 1 97.94 497 ALA B CA 1
ATOM 8901 C C . ALA B 1 497 ? -31.516 -20.906 -1.473 1 97.94 497 ALA B C 1
ATOM 8903 O O . ALA B 1 497 ? -31.438 -22.047 -1.925 1 97.94 497 ALA B O 1
ATOM 8904 N N . ARG B 1 498 ? -30.594 -20.391 -0.765 1 96.94 498 ARG B N 1
ATOM 8905 C CA . ARG B 1 498 ? -29.391 -21.203 -0.566 1 96.94 498 ARG B CA 1
ATOM 8906 C C . ARG B 1 498 ? -28.688 -20.812 0.73 1 96.94 498 ARG B C 1
ATOM 8908 O O . ARG B 1 498 ? -28.578 -19.641 1.058 1 96.94 498 ARG B O 1
ATOM 8915 N N . VAL B 1 499 ? -28.203 -21.781 1.429 1 96.38 499 VAL B N 1
ATOM 8916 C CA . VAL B 1 499 ? -27.234 -21.672 2.521 1 96.38 499 VAL B CA 1
ATOM 8917 C C . VAL B 1 499 ? -25.969 -22.469 2.178 1 96.38 499 VAL B C 1
ATOM 8919 O O . VAL B 1 499 ? -26 -23.344 1.314 1 96.38 499 VAL B O 1
ATOM 8922 N N . LEU B 1 500 ? -24.812 -21.984 2.734 1 95.69 500 LEU B N 1
ATOM 8923 C CA . LEU B 1 500 ? -23.531 -22.641 2.502 1 95.69 500 LEU B CA 1
ATOM 8924 C C . LEU B 1 500 ? -23.125 -22.547 1.033 1 95.69 500 LEU B C 1
ATOM 8926 O O . LEU B 1 500 ? -22.531 -23.484 0.485 1 95.69 500 LEU B O 1
ATOM 8930 N N . ALA B 1 501 ? -23.578 -21.5 0.379 1 97.31 501 ALA B N 1
ATOM 8931 C CA . ALA B 1 501 ? -23.094 -21.172 -0.961 1 97.31 501 ALA B CA 1
ATOM 8932 C C . ALA B 1 501 ? -21.797 -20.391 -0.901 1 97.31 501 ALA B C 1
ATOM 8934 O O . ALA B 1 501 ? -21.391 -19.922 0.166 1 97.31 501 ALA B O 1
ATOM 8935 N N . GLY B 1 502 ? -21.078 -20.344 -1.971 1 97.31 502 GLY B N 1
ATOM 8936 C CA . GLY B 1 502 ? -19.922 -19.469 -2.113 1 97.31 502 GLY B CA 1
ATOM 8937 C C . GLY B 1 502 ? -20.125 -18.391 -3.162 1 97.31 502 GLY B C 1
ATOM 8938 O O . GLY B 1 502 ? -20.953 -18.531 -4.059 1 97.31 502 GLY B O 1
ATOM 8939 N N . CYS B 1 503 ? -19.453 -17.312 -2.984 1 97.81 503 CYS B N 1
ATOM 8940 C CA . CYS B 1 503 ? -19.547 -16.281 -4.008 1 97.81 503 CYS B CA 1
ATOM 8941 C C . CYS B 1 503 ? -18.172 -15.695 -4.309 1 97.81 503 CYS B C 1
ATOM 8943 O O . CYS B 1 503 ? -17.266 -15.758 -3.469 1 97.81 503 CYS B O 1
ATOM 8945 N N . VAL B 1 504 ? -17.969 -15.18 -5.52 1 98.44 504 VAL B N 1
ATOM 8946 C CA . VAL B 1 504 ? -16.703 -14.672 -6.023 1 98.44 504 VAL B CA 1
ATOM 8947 C C . VAL B 1 504 ? -16.953 -13.633 -7.117 1 98.44 504 VAL B C 1
ATOM 8949 O O . VAL B 1 504 ? -17.984 -13.688 -7.801 1 98.44 504 VAL B O 1
ATOM 8952 N N . VAL B 1 505 ? -16.094 -12.656 -7.195 1 98.31 505 VAL B N 1
ATOM 8953 C CA . VAL B 1 505 ? -16.172 -11.672 -8.266 1 98.31 505 VAL B CA 1
ATOM 8954 C C . VAL B 1 505 ? -15.398 -12.156 -9.484 1 98.31 505 VAL B C 1
ATOM 8956 O O . VAL B 1 505 ? -14.234 -12.555 -9.367 1 98.31 505 VAL B O 1
ATOM 8959 N N . HIS B 1 506 ? -16 -12.172 -10.648 1 97.75 506 HIS B N 1
ATOM 8960 C CA . HIS B 1 506 ? -15.391 -12.562 -11.914 1 97.75 506 HIS B CA 1
ATOM 8961 C C . HIS B 1 506 ? -16 -11.789 -13.086 1 97.75 506 HIS B C 1
ATOM 8963 O O . HIS B 1 506 ? -17.234 -11.703 -13.195 1 97.75 506 HIS B O 1
ATOM 8969 N N . LYS B 1 507 ? -15.141 -11.141 -13.883 1 95.5 507 LYS B N 1
ATOM 8970 C CA . LYS B 1 507 ? -15.562 -10.352 -15.039 1 95.5 507 LYS B CA 1
ATOM 8971 C C . LYS B 1 507 ? -16.562 -9.273 -14.633 1 95.5 507 LYS B C 1
ATOM 8973 O O . LYS B 1 507 ? -17.609 -9.133 -15.25 1 95.5 507 LYS B O 1
ATOM 8978 N N . ASP B 1 508 ? -16.375 -8.656 -13.516 1 96 508 ASP B N 1
ATOM 8979 C CA . ASP B 1 508 ? -17.094 -7.488 -13.016 1 96 508 ASP B CA 1
ATOM 8980 C C . ASP B 1 508 ? -18.5 -7.859 -12.555 1 96 508 ASP B C 1
ATOM 8982 O O . ASP B 1 508 ? -19.375 -7.004 -12.484 1 96 508 ASP B O 1
ATOM 8986 N N . LYS B 1 509 ? -18.641 -9.156 -12.297 1 98.31 509 LYS B N 1
ATOM 8987 C CA . LYS B 1 509 ? -19.906 -9.656 -11.766 1 98.31 509 LYS B CA 1
ATOM 8988 C C . LYS B 1 509 ? -19.688 -10.547 -10.547 1 98.31 509 LYS B C 1
ATOM 8990 O O . LYS B 1 509 ? -18.547 -10.953 -10.273 1 98.31 509 LYS B O 1
ATOM 8995 N N . ILE B 1 510 ? -20.766 -10.781 -9.844 1 98.75 510 ILE B N 1
ATOM 8996 C CA . ILE B 1 510 ? -20.672 -11.617 -8.656 1 98.75 510 ILE B CA 1
ATOM 8997 C C . ILE B 1 510 ? -21.328 -12.969 -8.922 1 98.75 510 ILE B C 1
ATOM 8999 O O . ILE B 1 510 ? -22.531 -13.031 -9.227 1 98.75 510 ILE B O 1
ATOM 9003 N N . TYR B 1 511 ? -20.562 -14 -8.859 1 98.81 511 TYR B N 1
ATOM 9004 C CA . TYR B 1 511 ? -21.047 -15.367 -9.023 1 98.81 511 TYR B CA 1
ATOM 9005 C C . TYR B 1 511 ? -21.422 -15.977 -7.68 1 98.81 511 TYR B C 1
ATOM 9007 O O . TYR B 1 511 ? -20.609 -15.984 -6.746 1 98.81 511 TYR B O 1
ATOM 9015 N N . VAL B 1 512 ? -22.625 -16.438 -7.52 1 98.75 512 VAL B N 1
ATOM 9016 C CA . VAL B 1 512 ? -23.062 -17.203 -6.359 1 98.75 512 VAL B CA 1
ATOM 9017 C C . VAL B 1 512 ? -23.234 -18.672 -6.742 1 98.75 512 VAL B C 1
ATOM 9019 O O . VA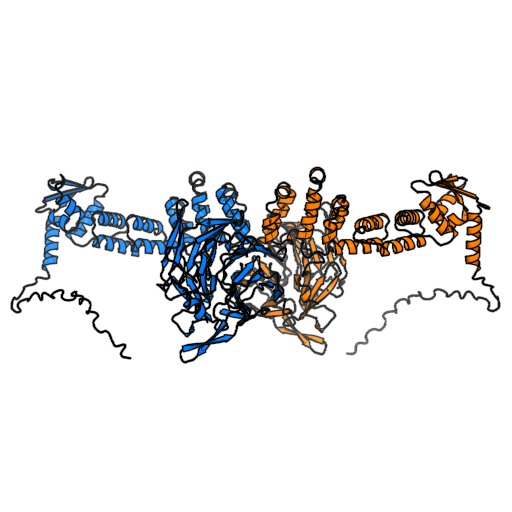L B 1 512 ? -24.016 -19 -7.641 1 98.75 512 VAL B O 1
ATOM 9022 N N . ILE B 1 513 ? -22.562 -19.531 -6.043 1 98 513 ILE B N 1
ATOM 9023 C CA . ILE B 1 513 ? -22.406 -20.891 -6.547 1 98 513 ILE B CA 1
ATOM 9024 C C . ILE B 1 513 ? -22.844 -21.891 -5.48 1 98 513 ILE B C 1
ATOM 9026 O O . ILE B 1 513 ? -22.375 -21.844 -4.34 1 98 513 ILE B O 1
ATOM 9030 N N . GLY B 1 514 ? -23.719 -22.844 -5.887 1 96.31 514 GLY B N 1
ATOM 9031 C CA . GLY B 1 514 ? -24.125 -23.953 -5.047 1 96.31 514 GLY B CA 1
ATOM 9032 C C . GLY B 1 514 ? -24.953 -23.531 -3.855 1 96.31 514 GLY B C 1
ATOM 9033 O O . GLY B 1 514 ? -25.703 -22.547 -3.93 1 96.31 514 GLY B O 1
ATOM 9034 N N . GLY B 1 515 ? -24.953 -24.406 -2.83 1 95.94 515 GLY B N 1
ATOM 9035 C CA . GLY B 1 515 ? -25.719 -24.172 -1.612 1 95.94 515 GLY B CA 1
ATOM 9036 C C . GLY B 1 515 ? -26.797 -25.219 -1.381 1 95.94 515 GLY B C 1
ATOM 9037 O O . GLY B 1 515 ? -27.078 -26.031 -2.258 1 95.94 515 GLY B O 1
ATOM 9038 N N . ASN B 1 516 ? -27.25 -25.125 -0.211 1 95.81 516 ASN B N 1
ATOM 9039 C CA . ASN B 1 516 ? -28.406 -25.938 0.173 1 95.81 516 ASN B CA 1
ATOM 9040 C C . ASN B 1 516 ? -29.703 -25.141 0.128 1 95.81 516 ASN B C 1
ATOM 9042 O O . ASN B 1 516 ? -29.812 -24.094 0.764 1 95.81 516 ASN B O 1
ATOM 9046 N N . SER B 1 517 ? -30.766 -25.688 -0.5 1 95.94 517 SER B N 1
ATOM 9047 C CA . SER B 1 517 ? -31.891 -24.844 -0.879 1 95.94 517 SER B CA 1
ATOM 9048 C C . SER B 1 517 ? -33.062 -25.031 0.073 1 95.94 517 SER B C 1
ATOM 9050 O O . SER B 1 517 ? -34 -24.234 0.079 1 95.94 517 SER B O 1
ATOM 9052 N N . GLU B 1 518 ? -33.094 -26.109 0.817 1 94 518 GLU B N 1
ATOM 9053 C CA . GLU B 1 518 ? -34.219 -26.391 1.689 1 94 518 GLU B CA 1
ATOM 9054 C C . GLU B 1 518 ? -33.781 -26.953 3.029 1 94 518 GLU B C 1
ATOM 9056 O O . GLU B 1 518 ? -32.688 -27.5 3.135 1 94 518 GLU B O 1
ATOM 9061 N N . LEU B 1 519 ? -34.719 -26.797 3.947 1 93.56 519 LEU B N 1
ATOM 9062 C CA . LEU B 1 519 ? -34.469 -27.375 5.258 1 93.56 519 LEU B CA 1
ATOM 9063 C C . LEU B 1 519 ? -34.844 -28.859 5.273 1 93.56 519 LEU B C 1
ATOM 9065 O O . LEU B 1 519 ? -35.875 -29.234 4.672 1 93.56 519 LEU B O 1
ATOM 9069 N N . SER B 1 520 ? -34 -29.625 5.816 1 91.88 520 SER B N 1
ATOM 9070 C CA . SER B 1 520 ? -34.312 -31.016 6.09 1 91.88 520 SER B CA 1
ATOM 9071 C C . SER B 1 520 ? -34.188 -31.328 7.578 1 91.88 520 SER B C 1
ATOM 9073 O O . SER B 1 520 ? -33.719 -30.516 8.352 1 91.88 520 SER B O 1
ATOM 9075 N N . ASP B 1 521 ? -34.688 -32.469 7.961 1 91.5 521 ASP B N 1
ATOM 9076 C CA . ASP B 1 521 ? -34.594 -32.875 9.359 1 91.5 521 ASP B CA 1
ATOM 9077 C C . ASP B 1 521 ? -33.125 -33.031 9.773 1 91.5 521 ASP B C 1
ATOM 9079 O O . ASP B 1 521 ? -32.75 -32.656 10.883 1 91.5 521 ASP B O 1
ATOM 9083 N N . LYS B 1 522 ? -32.375 -33.5 8.914 1 89.69 522 LYS B N 1
ATOM 9084 C CA . LYS B 1 522 ? -30.938 -33.656 9.203 1 89.69 522 LYS B CA 1
ATOM 9085 C C . LYS B 1 522 ? -30.234 -32.312 9.336 1 89.69 522 LYS B C 1
ATOM 9087 O O . LYS B 1 522 ? -29.328 -32.188 10.164 1 89.69 522 LYS B O 1
ATOM 9092 N N . TRP B 1 523 ? -30.672 -31.406 8.547 1 91.25 523 TRP B N 1
ATOM 9093 C CA . TRP B 1 523 ? -30.109 -30.062 8.633 1 91.25 523 TRP B CA 1
ATOM 9094 C C . TRP B 1 523 ? -30.422 -29.438 9.984 1 91.25 523 TRP B C 1
ATOM 9096 O O . TRP B 1 523 ? -29.531 -28.891 10.648 1 91.25 523 TRP B O 1
ATOM 9106 N N . LYS B 1 524 ? -31.625 -29.609 10.398 1 89.25 524 LYS B N 1
ATOM 9107 C CA . LYS B 1 524 ? -32.062 -28.984 11.648 1 89.25 524 LYS B CA 1
ATOM 9108 C C . LYS B 1 524 ? -31.297 -29.562 12.836 1 89.25 524 LYS B C 1
ATOM 9110 O O . LYS B 1 524 ? -31 -28.844 13.797 1 89.25 524 LYS B O 1
ATOM 9115 N N . LYS B 1 525 ? -30.938 -30.797 12.648 1 87.06 525 LYS B N 1
ATOM 9116 C CA . LYS B 1 525 ? -30.328 -31.484 13.789 1 87.06 525 LYS B CA 1
ATOM 9117 C C . LYS B 1 525 ? -28.812 -31.359 13.75 1 87.06 525 LYS B C 1
ATOM 9119 O O . LYS B 1 525 ? -28.172 -31.141 14.789 1 87.06 525 LYS B O 1
ATOM 9124 N N . GLU B 1 526 ? -28.266 -31.484 12.531 1 86.25 526 GLU B N 1
ATOM 9125 C CA . GLU B 1 526 ? -26.812 -31.625 12.469 1 86.25 526 GLU B CA 1
ATOM 9126 C C . GLU B 1 526 ? -26.219 -30.75 11.367 1 86.25 526 GLU B C 1
ATOM 9128 O O . GLU B 1 526 ? -25.016 -30.828 11.094 1 86.25 526 GLU B O 1
ATOM 9133 N N . PHE B 1 527 ? -26.953 -29.969 10.711 1 88.38 527 PHE B N 1
ATOM 9134 C CA . PHE B 1 527 ? -26.531 -29.109 9.617 1 88.38 527 PHE B CA 1
ATOM 9135 C C . PHE B 1 527 ? -25.938 -29.938 8.477 1 88.38 527 PHE B C 1
ATOM 9137 O O . PHE B 1 527 ? -24.953 -29.531 7.859 1 88.38 527 PHE B O 1
ATOM 9144 N N . LEU B 1 528 ? -26.531 -31.047 8.297 1 87.44 528 LEU B N 1
ATOM 9145 C CA . LEU B 1 528 ? -26.156 -31.875 7.148 1 87.44 528 LEU B CA 1
ATOM 9146 C C . LEU B 1 528 ? -27.078 -31.594 5.965 1 87.44 528 LEU B C 1
ATOM 9148 O O . LEU B 1 528 ? -28.281 -31.906 6.016 1 87.44 528 LEU B O 1
ATOM 9152 N N . PRO B 1 529 ? -26.531 -31.125 4.934 1 90 529 PRO B N 1
ATOM 9153 C CA . PRO B 1 529 ? -27.391 -30.719 3.814 1 90 529 PRO B CA 1
ATOM 9154 C C . PRO B 1 529 ? -27.891 -31.906 2.996 1 90 529 PRO B C 1
ATOM 9156 O O . PRO B 1 529 ? -27.156 -32.875 2.783 1 90 529 PRO B O 1
ATOM 9159 N N . GLU B 1 530 ? -29.172 -31.844 2.496 1 91 530 GLU B N 1
ATOM 9160 C CA . GLU B 1 530 ? -29.781 -32.906 1.673 1 91 530 GLU B CA 1
ATOM 9161 C C . GLU B 1 530 ? -30.344 -32.312 0.381 1 91 530 GLU B C 1
ATOM 9163 O O . GLU B 1 530 ? -30.812 -33.062 -0.485 1 91 530 GLU B O 1
ATOM 9168 N N . HIS B 1 531 ? -30.312 -31.047 0.284 1 93.56 531 HIS B N 1
ATOM 9169 C CA . HIS B 1 531 ? -30.891 -30.375 -0.88 1 93.56 531 HIS B CA 1
ATOM 9170 C C . HIS B 1 531 ? -29.891 -29.406 -1.511 1 93.56 531 HIS B C 1
ATOM 9172 O O . HIS B 1 531 ? -30.219 -28.234 -1.736 1 93.56 531 HIS B O 1
ATOM 9178 N N . CYS B 1 532 ? -28.703 -29.953 -1.747 1 93.88 532 CYS B N 1
ATOM 9179 C CA . CYS B 1 532 ? -27.688 -29.156 -2.42 1 93.88 532 CYS B CA 1
ATOM 9180 C C . CYS B 1 532 ? -28.078 -28.891 -3.871 1 93.88 532 CYS B C 1
ATOM 9182 O O . CYS B 1 532 ? -28.75 -29.719 -4.496 1 93.88 532 CYS B O 1
ATOM 9184 N N . VAL B 1 533 ? -27.672 -27.797 -4.402 1 94.5 533 VAL B N 1
ATOM 9185 C CA . VAL B 1 533 ? -28.016 -27.453 -5.785 1 94.5 533 VAL B CA 1
ATOM 9186 C C . VAL B 1 533 ? -26.734 -27.297 -6.602 1 94.5 533 VAL B C 1
ATOM 9188 O O . VAL B 1 533 ? -25.656 -27.078 -6.047 1 94.5 533 VAL B O 1
ATOM 9191 N N . SER B 1 534 ? -26.828 -27.438 -7.887 1 94.38 534 SER B N 1
ATOM 9192 C CA . SER B 1 534 ? -25.703 -27.25 -8.805 1 94.38 534 SER B CA 1
ATOM 9193 C C . SER B 1 534 ? -25.781 -25.891 -9.508 1 94.38 534 SER B C 1
ATOM 9195 O O . SER B 1 534 ? -24.891 -25.547 -10.273 1 94.38 534 SER B O 1
ATOM 9197 N N . SER B 1 535 ? -26.766 -25.125 -9.234 1 96.56 535 SER B N 1
ATOM 9198 C CA . SER B 1 535 ? -27.031 -23.875 -9.961 1 96.56 535 SER B CA 1
ATOM 9199 C C . SER B 1 535 ? -26.016 -22.797 -9.602 1 96.56 535 SER B C 1
ATOM 9201 O O . SER B 1 535 ? -25.5 -22.766 -8.477 1 96.56 535 SER B O 1
ATOM 9203 N N . VAL B 1 536 ? -25.688 -21.984 -10.562 1 98.19 536 VAL B N 1
ATOM 9204 C CA . VAL B 1 536 ? -24.875 -20.781 -10.438 1 98.19 536 VAL B CA 1
ATOM 9205 C C . VAL B 1 536 ? -25.688 -19.547 -10.859 1 98.19 536 VAL B C 1
ATOM 9207 O O . VAL B 1 536 ? -26.234 -19.516 -11.969 1 98.19 536 VAL B O 1
ATOM 9210 N N . GLU B 1 537 ? -25.781 -18.609 -10.031 1 98.56 537 GLU B N 1
ATOM 9211 C CA . GLU B 1 537 ? -26.453 -17.359 -10.367 1 98.56 537 GLU B CA 1
ATOM 9212 C C . GLU B 1 537 ? -25.469 -16.188 -10.391 1 98.56 537 GLU B C 1
ATOM 9214 O O . GLU B 1 537 ? -24.594 -16.078 -9.516 1 98.56 537 GLU B O 1
ATOM 9219 N N . VAL B 1 538 ? -25.562 -15.383 -11.383 1 98.75 538 VAL B N 1
ATOM 9220 C CA . VAL B 1 538 ? -24.625 -14.281 -11.602 1 98.75 538 VAL B CA 1
ATOM 9221 C C . VAL B 1 538 ? -25.344 -12.945 -11.406 1 98.75 538 VAL B C 1
ATOM 9223 O O . VAL B 1 538 ? -26.328 -12.656 -12.094 1 98.75 538 VAL B O 1
ATOM 9226 N N . PHE B 1 539 ? -24.859 -12.164 -10.5 1 98.81 539 PHE B N 1
ATOM 9227 C CA . PHE B 1 539 ? -25.422 -10.852 -10.211 1 98.81 539 PHE B CA 1
ATOM 9228 C C . PHE B 1 539 ? -24.609 -9.75 -10.875 1 98.81 539 PHE B C 1
ATOM 9230 O O . PHE B 1 539 ? -23.391 -9.703 -10.734 1 98.81 539 PHE B O 1
ATOM 9237 N N . ASP B 1 540 ? -25.234 -8.844 -11.562 1 98.62 540 ASP B N 1
ATOM 9238 C CA . ASP B 1 540 ? -24.625 -7.652 -12.133 1 98.62 540 ASP B CA 1
ATOM 9239 C C . ASP B 1 540 ? -24.844 -6.438 -11.234 1 98.62 540 ASP B C 1
ATOM 9241 O O . ASP B 1 540 ? -25.953 -5.883 -11.195 1 98.62 540 ASP B O 1
ATOM 9245 N N . PRO B 1 541 ? -23.844 -6.004 -10.602 1 97.75 541 PRO B N 1
ATOM 9246 C CA . PRO B 1 541 ? -24 -4.906 -9.648 1 97.75 541 PRO B CA 1
ATOM 9247 C C . PRO B 1 541 ? -24.328 -3.576 -10.328 1 97.75 541 PRO B C 1
ATOM 9249 O O . PRO B 1 541 ? -24.781 -2.635 -9.672 1 97.75 541 PRO B O 1
ATOM 9252 N N . VAL B 1 542 ? -24.094 -3.451 -11.594 1 96.06 542 VAL B N 1
ATOM 9253 C CA . VAL B 1 542 ? -24.359 -2.213 -12.32 1 96.06 542 VAL B CA 1
ATOM 9254 C C . VAL B 1 542 ? -25.844 -2.094 -12.609 1 96.06 542 VAL B C 1
ATOM 9256 O O . VAL B 1 542 ? -26.438 -1.021 -12.445 1 96.06 542 VAL B O 1
ATOM 9259 N N . THR B 1 543 ? -26.5 -3.215 -12.969 1 97.5 543 THR B N 1
ATOM 9260 C CA . THR B 1 543 ? -27.906 -3.188 -13.375 1 97.5 543 THR B CA 1
ATOM 9261 C C . THR B 1 543 ? -28.797 -3.75 -12.273 1 97.5 543 THR B C 1
ATOM 9263 O O . THR B 1 543 ? -30.016 -3.648 -12.352 1 97.5 543 THR B O 1
ATOM 9266 N N . ASP B 1 544 ? -28.25 -4.344 -11.289 1 97.81 544 ASP B N 1
ATOM 9267 C CA . ASP B 1 544 ? -28.984 -5.012 -10.219 1 97.81 544 ASP B CA 1
ATOM 9268 C C . ASP B 1 544 ? -29.891 -6.113 -10.766 1 97.81 544 ASP B C 1
ATOM 9270 O O . ASP B 1 544 ? -31.062 -6.18 -10.438 1 97.81 544 ASP B O 1
ATOM 9274 N N . THR B 1 545 ? -29.266 -6.883 -11.602 1 98.31 545 THR B N 1
ATOM 9275 C CA . THR B 1 545 ? -30.016 -7.973 -12.211 1 98.31 545 THR B CA 1
ATOM 9276 C C . THR B 1 545 ? -29.25 -9.289 -12.078 1 98.31 545 THR B C 1
ATOM 9278 O O . THR B 1 545 ? -28.047 -9.297 -11.82 1 98.31 545 THR B O 1
ATOM 9281 N N . TRP B 1 546 ? -30.078 -10.398 -12.266 1 98.5 546 TRP B N 1
ATOM 9282 C CA . TRP B 1 546 ? -29.516 -11.742 -12.18 1 98.5 546 TRP B CA 1
ATOM 9283 C C . TRP B 1 546 ? -29.516 -12.422 -13.547 1 98.5 546 TRP B C 1
ATOM 9285 O O . TRP B 1 546 ? -30.406 -12.188 -14.359 1 98.5 546 TRP B O 1
ATOM 9295 N N . SER B 1 547 ? -28.531 -13.188 -13.766 1 98.12 547 SER B N 1
ATOM 9296 C CA . SER B 1 547 ? -28.484 -14.109 -14.891 1 98.12 547 SER B CA 1
ATOM 9297 C C . SER B 1 547 ? -27.984 -15.484 -14.461 1 98.12 547 SER B C 1
ATOM 9299 O O . SER B 1 547 ? -27.5 -15.648 -13.336 1 98.12 547 SER B O 1
ATOM 9301 N N . GLU B 1 548 ? -28.203 -16.484 -15.336 1 97.25 548 GLU B N 1
ATOM 9302 C CA . GLU B 1 548 ? -27.75 -17.844 -15.031 1 97.25 548 GLU B CA 1
ATOM 9303 C C . GLU B 1 548 ? -26.312 -18.062 -15.469 1 97.25 548 GLU B C 1
ATOM 9305 O O . GLU B 1 548 ? -25.922 -17.688 -16.562 1 97.25 548 GLU B O 1
ATOM 9310 N N . GLY B 1 549 ? -25.562 -18.594 -14.539 1 97.06 549 GLY B N 1
ATOM 9311 C CA . GLY B 1 549 ? -24.219 -19.047 -14.898 1 97.06 549 GLY B CA 1
ATOM 9312 C C . GLY B 1 549 ? -24.172 -20.516 -15.258 1 97.06 549 GLY B C 1
ATOM 9313 O O . GLY B 1 549 ? -25.172 -21.219 -15.211 1 97.06 549 GLY B O 1
ATOM 9314 N N . PRO B 1 550 ? -22.969 -20.953 -15.672 1 96.62 550 PRO B N 1
ATOM 9315 C CA . PRO B 1 550 ? -22.844 -22.375 -15.984 1 96.62 550 PRO B CA 1
ATOM 9316 C C . PRO B 1 550 ? -23.047 -23.266 -14.758 1 96.62 550 PRO B C 1
ATOM 9318 O O . PRO B 1 550 ? -22.406 -23.047 -13.719 1 96.62 550 PRO B O 1
ATOM 9321 N N . GLU B 1 551 ? -23.844 -24.266 -14.883 1 95.75 551 GLU B N 1
ATOM 9322 C CA . GLU B 1 551 ? -24.094 -25.172 -13.766 1 95.75 551 GLU B CA 1
ATOM 9323 C C . GLU B 1 551 ? -22.844 -25.984 -13.422 1 95.75 551 GLU B C 1
ATOM 9325 O O . GLU B 1 551 ? -22.125 -26.438 -14.32 1 95.75 551 GLU B O 1
ATOM 9330 N N . VAL B 1 552 ? -22.688 -26.109 -12.148 1 94.31 552 VAL B N 1
ATOM 9331 C CA . VAL B 1 552 ? -21.578 -26.969 -11.742 1 94.31 552 VAL B CA 1
ATOM 9332 C C . VAL B 1 552 ? -21.922 -28.438 -11.992 1 94.31 552 VAL B C 1
ATOM 9334 O O . VAL B 1 552 ? -23.109 -28.797 -12.023 1 94.31 552 VAL B O 1
ATOM 9337 N N . PRO B 1 553 ? -20.953 -29.297 -12.211 1 89.12 553 PRO B N 1
ATOM 9338 C CA . PRO B 1 553 ? -21.219 -30.688 -12.602 1 89.12 553 PRO B CA 1
ATOM 9339 C C . PRO B 1 553 ? -22.031 -31.453 -11.562 1 89.12 553 PRO B C 1
ATOM 9341 O O . PRO B 1 553 ? -22.891 -32.25 -11.922 1 89.12 553 PRO B O 1
ATOM 9344 N N . ASN B 1 554 ? -21.766 -31.234 -10.312 1 89.5 554 ASN B N 1
ATOM 9345 C CA . ASN B 1 554 ? -22.484 -31.875 -9.227 1 89.5 554 ASN B CA 1
ATOM 9346 C C . ASN B 1 554 ? -22.984 -30.859 -8.203 1 89.5 554 ASN B C 1
ATOM 9348 O O . ASN B 1 554 ? -22.297 -29.875 -7.926 1 89.5 554 ASN B O 1
ATOM 9352 N N . ALA B 1 555 ? -24.188 -31.188 -7.664 1 92.06 555 ALA B N 1
ATOM 9353 C CA . ALA B 1 555 ? -24.672 -30.344 -6.586 1 92.06 555 ALA B CA 1
ATOM 9354 C C . ALA B 1 555 ? -23.688 -30.281 -5.426 1 92.06 555 ALA B C 1
ATOM 9356 O O . ALA B 1 555 ? -23.062 -31.297 -5.094 1 92.06 555 ALA B O 1
ATOM 9357 N N . LEU B 1 556 ? -23.547 -29.125 -4.879 1 91.75 556 LEU B N 1
ATOM 9358 C CA . LEU B 1 556 ? -22.562 -29.031 -3.805 1 91.75 556 LEU B CA 1
ATOM 9359 C C . LEU B 1 556 ? -22.938 -27.922 -2.824 1 91.75 556 LEU B C 1
ATOM 9361 O O . LEU B 1 556 ? -23.609 -26.953 -3.199 1 91.75 556 LEU B O 1
ATOM 9365 N N . CYS B 1 557 ? -22.531 -28.109 -1.596 1 92.56 557 CYS B N 1
ATOM 9366 C CA . CYS B 1 557 ? -22.641 -27.109 -0.527 1 92.56 557 CYS B CA 1
ATOM 9367 C C . CYS B 1 557 ? -21.406 -27.125 0.358 1 92.56 557 CYS B C 1
ATOM 9369 O O . CYS B 1 557 ? -20.656 -28.109 0.376 1 92.56 557 CYS B O 1
ATOM 9371 N N . GLY B 1 558 ? -21.078 -25.938 0.926 1 93.62 558 GLY B N 1
ATOM 9372 C CA . GLY B 1 558 ? -20 -25.875 1.903 1 93.62 558 GLY B CA 1
ATOM 9373 C C . GLY B 1 558 ? -18.625 -25.844 1.272 1 93.62 558 GLY B C 1
ATOM 9374 O O . GLY B 1 558 ? -17.609 -25.969 1.966 1 93.62 558 GLY B O 1
ATOM 9375 N N . ALA B 1 559 ? -18.547 -25.656 -0.048 1 94.75 559 ALA B N 1
ATOM 9376 C CA . ALA B 1 559 ? -17.266 -25.594 -0.753 1 94.75 559 ALA B CA 1
ATOM 9377 C C . ALA B 1 559 ? -16.594 -24.234 -0.58 1 94.75 559 ALA B C 1
ATOM 9379 O O . ALA B 1 559 ? -17.266 -23.25 -0.288 1 94.75 559 ALA B O 1
ATOM 9380 N N . GLY B 1 560 ? -15.234 -24.25 -0.65 1 96 560 GLY B N 1
ATOM 9381 C CA . GLY B 1 560 ? -14.523 -22.984 -0.807 1 96 560 GLY B CA 1
ATOM 9382 C C . GLY B 1 560 ? -14.516 -22.484 -2.236 1 96 560 GLY B C 1
ATOM 9383 O O . GLY B 1 560 ? -14.125 -23.203 -3.156 1 96 560 GLY B O 1
ATOM 9384 N N . ILE B 1 561 ? -15.055 -21.312 -2.418 1 97.31 561 ILE B N 1
ATOM 9385 C CA . ILE B 1 561 ? -15.062 -20.688 -3.734 1 97.31 561 ILE B CA 1
ATOM 9386 C C . ILE B 1 561 ? -14.141 -19.469 -3.729 1 97.31 561 ILE B C 1
ATOM 9388 O O . ILE B 1 561 ? -14.359 -18.516 -2.971 1 97.31 561 ILE B O 1
ATOM 9392 N N . VAL B 1 562 ? -13.133 -19.5 -4.602 1 97.25 562 VAL B N 1
ATOM 9393 C CA . VAL B 1 562 ? -12.156 -18.422 -4.578 1 97.25 562 VAL B CA 1
ATOM 9394 C C . VAL B 1 562 ? -11.766 -18.031 -6.004 1 97.25 562 VAL B C 1
ATOM 9396 O O . VAL B 1 562 ? -11.945 -18.828 -6.934 1 97.25 562 VAL B O 1
ATOM 9399 N N . LYS B 1 563 ? -11.375 -16.828 -6.117 1 96.56 563 LYS B N 1
ATOM 9400 C CA . LYS B 1 563 ? -10.641 -16.438 -7.32 1 96.56 563 LYS B CA 1
ATOM 9401 C C . LYS B 1 563 ? -9.18 -16.875 -7.23 1 96.56 563 LYS B C 1
ATOM 9403 O O . LYS B 1 563 ? -8.461 -16.453 -6.32 1 96.56 563 LYS B O 1
ATOM 9408 N N . TYR B 1 564 ? -8.828 -17.75 -8.023 1 95.38 564 TYR B N 1
ATOM 9409 C CA . TYR B 1 564 ? -7.445 -18.203 -8.094 1 95.38 564 TYR B CA 1
ATOM 9410 C C . TYR B 1 564 ? -6.809 -17.797 -9.422 1 95.38 564 TYR B C 1
ATOM 9412 O O . TYR B 1 564 ? -7.148 -18.344 -10.477 1 95.38 564 TYR B O 1
ATOM 9420 N N . SER B 1 565 ? -5.91 -16.75 -9.297 1 89.56 565 SER B N 1
ATOM 9421 C CA . SER B 1 565 ? -5.367 -16.094 -10.477 1 89.56 565 SER B CA 1
ATOM 9422 C C . SER B 1 565 ? -6.469 -15.414 -11.289 1 89.56 565 SER B C 1
ATOM 9424 O O . SER B 1 565 ? -7.254 -14.633 -10.75 1 89.56 565 SER B O 1
ATOM 9426 N N . ASN B 1 566 ? -6.703 -15.836 -12.523 1 91.81 566 ASN B N 1
ATOM 9427 C CA . ASN B 1 566 ? -7.645 -15.109 -13.367 1 91.81 566 ASN B CA 1
ATOM 9428 C C . ASN B 1 566 ? -8.938 -15.883 -13.57 1 91.81 566 ASN B C 1
ATOM 9430 O O . ASN B 1 566 ? -9.711 -15.594 -14.484 1 91.81 566 ASN B O 1
ATOM 9434 N N . THR B 1 567 ? -9.18 -16.906 -12.641 1 95 567 THR B N 1
ATOM 9435 C CA . THR B 1 567 ? -10.391 -17.703 -12.82 1 95 567 THR B CA 1
ATOM 9436 C C . THR B 1 567 ? -10.969 -18.125 -11.469 1 95 567 THR B C 1
ATOM 9438 O O . THR B 1 567 ? -10.453 -17.719 -10.422 1 95 567 THR B O 1
ATOM 9441 N N . ILE B 1 568 ? -12.086 -18.875 -11.531 1 97.56 568 ILE B N 1
ATOM 9442 C CA . ILE B 1 568 ? -12.773 -19.328 -10.32 1 97.56 568 ILE B CA 1
ATOM 9443 C C . ILE B 1 568 ? -12.359 -20.766 -10 1 97.56 568 ILE B C 1
ATOM 9445 O O . ILE B 1 568 ? -12.273 -21.609 -10.891 1 97.56 568 ILE B O 1
ATOM 9449 N N . LEU B 1 569 ? -12.062 -21.016 -8.82 1 97.06 569 LEU B N 1
ATOM 9450 C CA . LEU B 1 569 ? -11.727 -22.344 -8.32 1 97.06 569 LEU B CA 1
ATOM 9451 C C . LEU B 1 569 ? -12.672 -22.75 -7.207 1 97.06 569 LEU B C 1
ATOM 9453 O O . LEU B 1 569 ? -12.898 -22 -6.258 1 97.06 569 LEU B O 1
ATOM 9457 N N . ILE B 1 570 ? -13.273 -23.875 -7.32 1 96.31 570 ILE B N 1
ATOM 9458 C CA . ILE B 1 570 ? -14.086 -24.516 -6.281 1 96.31 570 ILE B CA 1
ATOM 9459 C C . ILE B 1 570 ? -13.25 -25.562 -5.547 1 96.31 570 ILE B C 1
ATOM 9461 O O . ILE B 1 570 ? -12.625 -26.422 -6.176 1 96.31 570 ILE B O 1
ATOM 9465 N N . VAL B 1 571 ? -13.242 -25.484 -4.258 1 95.81 571 VAL B N 1
ATOM 9466 C CA . VAL B 1 571 ? -12.445 -26.391 -3.445 1 95.81 571 VAL B CA 1
ATOM 9467 C C . VAL B 1 571 ? -13.352 -27.172 -2.496 1 95.81 571 VAL B C 1
ATOM 9469 O O . VAL B 1 571 ? -13.977 -26.594 -1.607 1 95.81 571 VAL B O 1
ATOM 9472 N N . GLY B 1 572 ? -13.359 -28.438 -2.689 1 93.31 572 GLY B N 1
ATOM 9473 C CA . GLY B 1 572 ? -14.117 -29.328 -1.811 1 93.31 572 GLY B CA 1
ATOM 9474 C C . GLY B 1 572 ? -15.617 -29.172 -1.972 1 93.31 572 GLY B C 1
ATOM 9475 O O . GLY B 1 572 ? -16.109 -29.062 -3.092 1 93.31 572 GLY B O 1
ATOM 9476 N N . GLY B 1 573 ? -16.312 -29.312 -0.817 1 91.81 573 GLY B N 1
ATOM 9477 C CA . GLY B 1 573 ? -17.766 -29.312 -0.8 1 91.81 573 GLY B CA 1
ATOM 9478 C C . GLY B 1 573 ? -18.359 -30.688 -0.566 1 91.81 573 GLY B C 1
ATOM 9479 O O . GLY B 1 573 ? -17.625 -31.688 -0.509 1 91.81 573 GLY B O 1
ATOM 9480 N N . GLU B 1 574 ? -19.672 -30.672 -0.271 1 87.12 574 GLU B N 1
ATOM 9481 C CA . GLU B 1 574 ? -20.375 -31.922 -0.018 1 87.12 574 GLU B CA 1
ATOM 9482 C C . GLU B 1 574 ? -21.688 -31.984 -0.801 1 87.12 574 GLU B C 1
ATOM 9484 O O . GLU B 1 574 ? -22.219 -30.969 -1.227 1 87.12 574 GLU B O 1
ATOM 9489 N N . ASP B 1 575 ? -22.047 -33.125 -1.172 1 77.25 575 ASP B N 1
ATOM 9490 C CA . ASP B 1 575 ? -23.391 -33.344 -1.734 1 77.25 575 ASP B CA 1
ATOM 9491 C C . ASP B 1 575 ? -24.172 -34.344 -0.904 1 77.25 575 ASP B C 1
ATOM 9493 O O . ASP B 1 575 ? -23.703 -34.812 0.132 1 77.25 575 ASP B O 1
ATOM 9497 N N . ASP B 1 576 ? -25.5 -34.562 -1.263 1 66.38 576 ASP B N 1
ATOM 9498 C CA . ASP B 1 576 ? -26.406 -35.438 -0.523 1 66.38 576 ASP B CA 1
ATOM 9499 C C . ASP B 1 576 ? -25.922 -36.906 -0.599 1 66.38 576 ASP B C 1
ATOM 9501 O O . ASP B 1 576 ? -26.266 -37.719 0.264 1 66.38 576 ASP B O 1
ATOM 9505 N N . LYS B 1 577 ? -25.188 -37.188 -1.584 1 63.5 577 LYS B N 1
ATOM 9506 C CA . LYS B 1 577 ? -24.859 -38.594 -1.788 1 63.5 577 LYS B CA 1
ATOM 9507 C C . LYS B 1 577 ? -23.375 -38.844 -1.508 1 63.5 577 LYS B C 1
ATOM 9509 O O . LYS B 1 577 ? -23 -39.938 -1.069 1 63.5 577 LYS B O 1
ATOM 9514 N N . SER B 1 578 ? -22.516 -37.938 -2.012 1 61.09 578 SER B N 1
ATOM 9515 C CA . SER B 1 578 ? -21.078 -38.188 -1.937 1 61.09 578 SER B CA 1
ATOM 9516 C C . SER B 1 578 ? -20.344 -37.031 -1.28 1 61.09 578 SER B C 1
ATOM 9518 O O . SER B 1 578 ? -20.766 -35.875 -1.428 1 61.09 578 SER B O 1
ATOM 9520 N N . TRP B 1 579 ? -19.5 -37.438 -0.226 1 58.69 579 TRP B N 1
ATOM 9521 C CA . TRP B 1 579 ? -18.719 -36.469 0.545 1 58.69 579 TRP B CA 1
ATOM 9522 C C . TRP B 1 579 ? -17.531 -35.969 -0.26 1 58.69 579 TRP B C 1
ATOM 9524 O O . TRP B 1 579 ? -16.703 -35.219 0.254 1 58.69 579 TRP B O 1
ATOM 9534 N N . MET B 1 580 ? -17.328 -36.5 -1.517 1 58.53 580 MET B N 1
ATOM 9535 C CA . MET B 1 580 ? -15.969 -36.25 -1.996 1 58.53 580 MET B CA 1
ATOM 9536 C C . MET B 1 580 ? -15.977 -35.188 -3.113 1 58.53 580 MET B C 1
ATOM 9538 O O . MET B 1 580 ? -16.078 -35.562 -4.293 1 58.53 580 MET B O 1
ATOM 9542 N N . ALA B 1 581 ? -16.203 -33.906 -2.713 1 68.62 581 ALA B N 1
ATOM 9543 C CA . ALA B 1 581 ? -16.016 -32.938 -3.797 1 68.62 581 ALA B CA 1
ATOM 9544 C C . ALA B 1 581 ? -14.547 -32.594 -3.982 1 68.62 581 ALA B C 1
ATOM 9546 O O . ALA B 1 581 ? -13.766 -32.656 -3.029 1 68.62 581 ALA B O 1
ATOM 9547 N N . GLY B 1 582 ? -13.859 -32.75 -5.184 1 84.44 582 GLY B N 1
ATOM 9548 C CA . GLY B 1 582 ? -12.523 -32.375 -5.629 1 84.44 582 GLY B CA 1
ATOM 9549 C C . GLY B 1 582 ? -12.414 -30.906 -6 1 84.44 582 GLY B C 1
ATOM 9550 O O . GLY B 1 582 ? -13.016 -30.047 -5.355 1 84.44 582 GLY B O 1
ATOM 9551 N N . LEU B 1 583 ? -11.508 -30.641 -6.809 1 93.25 583 LEU B N 1
ATOM 9552 C CA . LEU B 1 583 ? -11.297 -29.297 -7.34 1 93.25 583 LEU B CA 1
ATOM 9553 C C . LEU B 1 583 ? -12.039 -29.125 -8.664 1 93.25 583 LEU B C 1
ATOM 9555 O O . LEU B 1 583 ? -12.133 -30.062 -9.461 1 93.25 583 LEU B O 1
ATOM 9559 N N . CYS B 1 584 ? -12.617 -28.016 -8.859 1 94.06 584 CYS B N 1
ATOM 9560 C CA . CYS B 1 584 ? -13.266 -27.672 -10.117 1 94.06 584 CYS B CA 1
ATOM 9561 C C . CYS B 1 584 ? -12.875 -26.266 -10.57 1 94.06 584 CYS B C 1
ATOM 9563 O O . CYS B 1 584 ? -12.914 -25.328 -9.781 1 94.06 584 CYS B O 1
ATOM 9565 N N . TRP B 1 585 ? -12.523 -26.125 -11.875 1 95.56 585 TRP B N 1
ATOM 9566 C CA . TRP B 1 585 ? -12.07 -24.859 -12.438 1 95.56 585 TRP B CA 1
ATOM 9567 C C . TRP B 1 585 ? -13.07 -24.328 -13.453 1 95.56 585 TRP B C 1
ATOM 9569 O O . TRP B 1 585 ? -13.625 -25.094 -14.25 1 95.56 585 TRP B O 1
ATOM 9579 N N . LEU B 1 586 ? -13.266 -23 -13.391 1 97 586 LEU B N 1
ATOM 9580 C CA . LEU B 1 586 ? -14.008 -22.375 -14.484 1 97 586 LEU B CA 1
ATOM 9581 C C . LEU B 1 586 ? -13.094 -22.078 -15.664 1 97 586 LEU B C 1
ATOM 9583 O O . LEU B 1 586 ? -12.078 -21.391 -15.508 1 97 586 LEU B O 1
ATOM 9587 N N . LYS B 1 587 ? -13.414 -22.609 -16.797 1 95.38 587 LYS B N 1
ATOM 9588 C CA . LYS B 1 587 ? -12.664 -22.359 -18.016 1 95.38 587 LYS B CA 1
ATOM 9589 C C . LYS B 1 587 ? -13.516 -21.625 -19.047 1 95.38 587 LYS B C 1
ATOM 9591 O O . LYS B 1 587 ? -14.727 -21.875 -19.156 1 95.38 587 LYS B O 1
ATOM 9596 N N . GLU B 1 588 ? -12.875 -20.719 -19.641 1 92.38 588 GLU B N 1
ATOM 9597 C CA . GLU B 1 588 ? -13.555 -19.984 -20.703 1 92.38 588 GLU B CA 1
ATOM 9598 C C . GLU B 1 588 ? -12.883 -20.203 -22.062 1 92.38 588 GLU B C 1
ATOM 9600 O O . GLU B 1 588 ? -11.688 -19.969 -22.203 1 92.38 588 GLU B O 1
ATOM 9605 N N . GLU B 1 589 ? -13.656 -20.734 -23.016 1 89.19 589 GLU B N 1
ATOM 9606 C CA . GLU B 1 589 ? -13.219 -20.969 -24.375 1 89.19 589 GLU B CA 1
ATOM 9607 C C . GLU B 1 589 ? -14.227 -20.422 -25.391 1 89.19 589 GLU B C 1
ATOM 9609 O O . GLU B 1 589 ? -15.406 -20.797 -25.359 1 89.19 589 GLU B O 1
ATOM 9614 N N . ASN B 1 590 ? -13.812 -19.547 -26.234 1 88.94 590 ASN B N 1
ATOM 9615 C CA . ASN B 1 590 ? -14.633 -18.953 -27.281 1 88.94 590 ASN B CA 1
ATOM 9616 C C . ASN B 1 590 ? -15.891 -18.312 -26.719 1 88.94 590 ASN B C 1
ATOM 9618 O O . ASN B 1 590 ? -16.984 -18.516 -27.234 1 88.94 590 ASN B O 1
ATOM 9622 N N . GLY B 1 591 ? -15.758 -17.703 -25.516 1 87.06 591 GLY B N 1
ATOM 9623 C CA . GLY B 1 591 ? -16.859 -16.984 -24.906 1 87.06 591 GLY B CA 1
ATOM 9624 C C . GLY B 1 591 ? -17.766 -17.859 -24.078 1 87.06 591 GLY B C 1
ATOM 9625 O O . GLY B 1 591 ? -18.719 -17.375 -23.469 1 87.06 591 GLY B O 1
ATOM 9626 N N . ARG B 1 592 ? -17.469 -19.141 -24.125 1 92.62 592 ARG B N 1
ATOM 9627 C CA . ARG B 1 592 ? -18.266 -20.062 -23.344 1 92.62 592 ARG B CA 1
ATOM 9628 C C . ARG B 1 592 ? -17.547 -20.484 -22.062 1 92.62 592 ARG B C 1
ATOM 9630 O O . ARG B 1 592 ? -16.344 -20.797 -22.094 1 92.62 592 ARG B O 1
ATOM 9637 N N . GLN B 1 593 ? -18.328 -20.516 -20.969 1 95.94 593 GLN B N 1
ATOM 9638 C CA . GLN B 1 593 ? -17.781 -20.906 -19.672 1 95.94 593 GLN B CA 1
ATOM 9639 C C . GLN B 1 593 ? -18.203 -22.328 -19.312 1 95.94 593 GLN B C 1
ATOM 9641 O O . GLN B 1 593 ? -19.375 -22.688 -19.406 1 95.94 593 GLN B O 1
ATOM 9646 N N . THR B 1 594 ? -17.219 -23.125 -19 1 95.88 594 THR B N 1
ATOM 9647 C CA . THR B 1 594 ? -17.484 -24.484 -18.547 1 95.88 594 THR B CA 1
ATOM 9648 C C . THR B 1 594 ? -16.609 -24.844 -17.344 1 95.88 594 THR B C 1
ATOM 9650 O O . THR B 1 594 ? -15.547 -24.25 -17.156 1 95.88 594 THR B O 1
ATOM 9653 N N . TRP B 1 595 ? -17.172 -25.766 -16.562 1 95.44 595 TRP B N 1
ATOM 9654 C CA . TRP B 1 595 ? -16.422 -26.234 -15.406 1 95.44 595 TRP B CA 1
ATOM 9655 C C . TRP B 1 595 ? -15.586 -27.469 -15.758 1 95.44 595 TRP B C 1
ATOM 9657 O O . TRP B 1 595 ? -16.062 -28.359 -16.469 1 95.44 595 TRP B O 1
ATOM 9667 N N . VAL B 1 596 ? -14.344 -27.438 -15.305 1 93.94 596 VAL B N 1
ATOM 9668 C CA . VAL B 1 596 ? -13.453 -28.578 -15.523 1 93.94 596 VAL B CA 1
ATOM 9669 C C . VAL B 1 596 ? -12.977 -29.125 -14.188 1 93.94 596 VAL B C 1
ATOM 9671 O O . VAL B 1 596 ? -12.477 -28.375 -13.336 1 93.94 596 VAL B O 1
ATOM 9674 N N . GLU B 1 597 ? -13.047 -30.391 -14.039 1 90.69 597 GLU B N 1
ATOM 9675 C CA . GLU B 1 597 ? -12.617 -31.031 -12.797 1 90.69 597 GLU B CA 1
ATOM 9676 C C . GLU B 1 597 ? -11.102 -31.047 -12.68 1 90.69 597 GLU B C 1
ATOM 9678 O O . GLU B 1 597 ? -10.398 -31.25 -13.672 1 90.69 597 GLU B O 1
ATOM 9683 N N . GLY B 1 598 ? -10.719 -30.781 -11.469 1 87.25 598 GLY B N 1
ATOM 9684 C CA . GLY B 1 598 ? -9.297 -30.797 -11.18 1 87.25 598 GLY B CA 1
ATOM 9685 C C . GLY B 1 598 ? -8.867 -32.031 -10.383 1 87.25 598 GLY B C 1
ATOM 9686 O O . GLY B 1 598 ? -9.453 -33.094 -10.531 1 87.25 598 GLY B O 1
ATOM 9687 N N . GLN B 1 599 ? -7.855 -31.891 -9.602 1 83.31 599 GLN B N 1
ATOM 9688 C CA . GLN B 1 599 ? -7.262 -32.938 -8.805 1 83.31 599 GLN B CA 1
ATOM 9689 C C . GLN B 1 599 ? -8.195 -33.375 -7.68 1 83.31 599 GLN B C 1
ATOM 9691 O O . GLN B 1 599 ? -8.992 -32.594 -7.191 1 83.31 599 GLN B O 1
ATOM 9696 N N . GLU B 1 600 ? -8 -34.531 -7.301 1 84.31 600 GLU B N 1
ATOM 9697 C CA . GLU B 1 600 ? -8.695 -35.031 -6.113 1 84.31 600 GLU B CA 1
ATOM 9698 C C . GLU B 1 600 ? -8.016 -34.531 -4.836 1 84.31 600 GLU B C 1
ATOM 9700 O O . GLU B 1 600 ? -6.793 -34.375 -4.805 1 84.31 600 GLU B O 1
ATOM 9705 N N . LEU B 1 601 ? -8.844 -34.344 -3.902 1 87 601 LEU B N 1
ATOM 9706 C CA . LEU B 1 601 ? -8.312 -33.875 -2.625 1 87 601 LEU B CA 1
ATOM 9707 C C . LEU B 1 601 ? -7.965 -35.062 -1.725 1 87 601 LEU B C 1
ATOM 9709 O O . LEU B 1 601 ? -8.641 -36.094 -1.756 1 87 601 LEU B O 1
ATOM 9713 N N . PRO B 1 602 ? -6.918 -34.938 -0.978 1 82.69 602 PRO B N 1
ATOM 9714 C CA . PRO B 1 602 ? -6.492 -36.031 -0.104 1 82.69 602 PRO B CA 1
ATOM 9715 C C . PRO B 1 602 ? -7.457 -36.281 1.052 1 82.69 602 PRO B C 1
ATOM 9717 O O . PRO B 1 602 ? -7.449 -37.375 1.653 1 82.69 602 PRO B O 1
ATOM 9720 N N . THR B 1 603 ? -8.203 -35.281 1.419 1 83.62 603 THR B N 1
ATOM 9721 C CA . THR B 1 603 ? -9.164 -35.406 2.51 1 83.62 603 THR B CA 1
ATOM 9722 C C . THR B 1 603 ? -10.453 -34.656 2.174 1 83.62 603 THR B C 1
ATOM 9724 O O . THR B 1 603 ? -10.484 -33.844 1.262 1 83.62 603 THR B O 1
ATOM 9727 N N . VAL B 1 604 ? -11.461 -35.125 2.943 1 86.44 604 VAL B N 1
ATOM 9728 C CA . VAL B 1 604 ? -12.742 -34.469 2.781 1 86.44 604 VAL B CA 1
ATOM 9729 C C . VAL B 1 604 ? -12.656 -33.031 3.33 1 86.44 604 VAL B C 1
ATOM 9731 O O . VAL B 1 604 ? -12.086 -32.812 4.402 1 86.44 604 VAL B O 1
ATOM 9734 N N . MET B 1 605 ? -13.125 -32.125 2.547 1 90.75 605 MET B N 1
ATOM 9735 C CA . MET B 1 605 ? -13.125 -30.719 2.951 1 90.75 605 MET B CA 1
ATOM 9736 C C . MET B 1 605 ? -14.484 -30.078 2.695 1 90.75 605 MET B C 1
ATOM 9738 O O . MET B 1 605 ? -14.977 -30.078 1.564 1 90.75 605 MET B O 1
ATOM 9742 N N . SER B 1 606 ? -15.086 -29.594 3.715 1 91.75 606 SER B N 1
ATOM 9743 C CA . SER B 1 606 ? -16.344 -28.859 3.629 1 91.75 606 SER B CA 1
ATOM 9744 C C . SER B 1 606 ? -16.531 -27.938 4.836 1 91.75 606 SER B C 1
ATOM 9746 O O . SER B 1 606 ? -16 -28.203 5.914 1 91.75 606 SER B O 1
ATOM 9748 N N . THR B 1 607 ? -17.188 -26.828 4.57 1 92.81 607 THR B N 1
ATOM 9749 C CA . THR B 1 607 ? -17.578 -25.906 5.637 1 92.81 607 THR B CA 1
ATOM 9750 C C . THR B 1 607 ? -16.359 -25.453 6.418 1 92.81 607 THR B C 1
ATOM 9752 O O . THR B 1 607 ? -16.359 -25.484 7.652 1 92.81 607 THR B O 1
ATOM 9755 N N . PHE B 1 608 ? -15.305 -25.172 5.727 1 94.69 608 PHE B N 1
ATOM 9756 C CA . PHE B 1 608 ? -14.062 -24.625 6.266 1 94.69 608 PHE B CA 1
ATOM 9757 C C . PHE B 1 608 ? -13.875 -23.172 5.848 1 94.69 608 PHE B C 1
ATOM 9759 O O . PHE B 1 608 ? -14.578 -22.688 4.957 1 94.69 608 PHE B O 1
ATOM 9766 N N . GLY B 1 609 ? -13.031 -22.453 6.582 1 96.56 609 GLY B N 1
ATOM 9767 C CA . GLY B 1 609 ? -12.594 -21.156 6.086 1 96.56 609 GLY B CA 1
ATOM 9768 C C . GLY B 1 609 ? -11.688 -21.25 4.875 1 96.56 609 GLY B C 1
ATOM 9769 O O . GLY B 1 609 ? -10.836 -22.156 4.801 1 96.56 609 GLY B O 1
ATOM 9770 N N . CYS B 1 610 ? -11.859 -20.328 3.994 1 96.81 610 CYS B N 1
ATOM 9771 C CA . CYS B 1 610 ? -11.141 -20.453 2.73 1 96.81 610 CYS B CA 1
ATOM 9772 C C . CYS B 1 610 ? -10.688 -19.094 2.217 1 96.81 610 CYS B C 1
ATOM 9774 O O . CYS B 1 610 ? -11.516 -18.219 1.98 1 96.81 610 CYS B O 1
ATOM 9776 N N . VAL B 1 611 ? -9.398 -18.859 2.055 1 97.75 611 VAL B N 1
ATOM 9777 C CA . VAL B 1 611 ? -8.82 -17.656 1.468 1 97.75 611 VAL B CA 1
ATOM 9778 C C . VAL B 1 611 ? -7.609 -18.016 0.619 1 97.75 611 VAL B C 1
ATOM 9780 O O . VAL B 1 611 ? -7 -19.078 0.814 1 97.75 611 VAL B O 1
ATOM 9783 N N . VAL B 1 612 ? -7.305 -17.219 -0.357 1 97.56 612 VAL B N 1
ATOM 9784 C CA . VAL B 1 612 ? -6.09 -17.391 -1.145 1 97.56 612 VAL B CA 1
ATOM 9785 C C . VAL B 1 612 ? -4.977 -16.516 -0.567 1 97.56 612 VAL B C 1
ATOM 9787 O O . VAL B 1 612 ? -5.125 -15.297 -0.449 1 97.56 612 VAL B O 1
ATOM 9790 N N . ALA B 1 613 ? -3.881 -17.125 -0.208 1 96.56 613 ALA B N 1
ATOM 9791 C CA . ALA B 1 613 ? -2.785 -16.391 0.422 1 96.56 613 ALA B CA 1
ATOM 9792 C C . ALA B 1 613 ? -1.441 -16.797 -0.175 1 96.56 613 ALA B C 1
ATOM 9794 O O . ALA B 1 613 ? -1.333 -17.828 -0.828 1 96.56 613 ALA B O 1
ATOM 9795 N N . SER B 1 614 ? -0.489 -15.938 -0.042 1 94 614 SER B N 1
ATOM 9796 C CA . SER B 1 614 ? 0.893 -16.203 -0.427 1 94 614 SER B CA 1
ATOM 9797 C C . SER B 1 614 ? 1.776 -16.422 0.798 1 94 614 SER B C 1
ATOM 9799 O O . SER B 1 614 ? 1.781 -15.602 1.717 1 94 614 SER B O 1
ATOM 9801 N N . ILE B 1 615 ? 2.479 -17.516 0.808 1 92.19 615 ILE B N 1
ATOM 9802 C CA . ILE B 1 615 ? 3.35 -17.844 1.933 1 92.19 615 ILE B CA 1
ATOM 9803 C C . ILE B 1 615 ? 4.789 -17.984 1.444 1 92.19 615 ILE B C 1
ATOM 9805 O O . ILE B 1 615 ? 5.039 -18.562 0.388 1 92.19 615 ILE B O 1
ATOM 9809 N N . GLN B 1 616 ? 5.688 -17.453 2.217 1 88.69 616 GLN B N 1
ATOM 9810 C CA . GLN B 1 616 ? 7.105 -17.562 1.874 1 88.69 616 GLN B CA 1
ATOM 9811 C C . GLN B 1 616 ? 7.59 -19 1.982 1 88.69 616 GLN B C 1
ATOM 9813 O O . GLN B 1 616 ? 7.168 -19.75 2.875 1 88.69 616 GLN B O 1
ATOM 9818 N N . HIS B 1 617 ? 8.469 -19.406 1.085 1 83.25 617 HIS B N 1
ATOM 9819 C CA . HIS B 1 617 ? 8.969 -20.781 1.05 1 83.25 617 HIS B CA 1
ATOM 9820 C C . HIS B 1 617 ? 9.633 -21.156 2.369 1 83.25 617 HIS B C 1
ATOM 9822 O O . HIS B 1 617 ? 9.523 -22.297 2.824 1 83.25 617 HIS B O 1
ATOM 9828 N N . ASP B 1 618 ? 10.211 -20.25 3.012 1 74.12 618 ASP B N 1
ATOM 9829 C CA . ASP B 1 618 ? 10.93 -20.531 4.25 1 74.12 618 ASP B CA 1
ATOM 9830 C C . ASP B 1 618 ? 9.953 -20.812 5.395 1 74.12 618 ASP B C 1
ATOM 9832 O O . ASP B 1 618 ? 10.336 -21.391 6.414 1 74.12 618 ASP B O 1
ATOM 9836 N N . SER B 1 619 ? 8.742 -20.469 5.223 1 66.62 619 SER B N 1
ATOM 9837 C CA . SER B 1 619 ? 7.762 -20.594 6.297 1 66.62 619 SER B CA 1
ATOM 9838 C C . SER B 1 619 ? 7.188 -22 6.355 1 66.62 619 SER B C 1
ATOM 9840 O O . SER B 1 619 ? 6.578 -22.391 7.355 1 66.62 619 SER B O 1
ATOM 9842 N N . TYR B 1 620 ? 7.27 -22.75 5.328 1 63.72 620 TYR B N 1
ATOM 9843 C CA . TYR B 1 620 ? 6.66 -24.078 5.449 1 63.72 620 TYR B CA 1
ATOM 9844 C C . TYR B 1 620 ? 7.652 -25.172 5.074 1 63.72 620 TYR B C 1
ATOM 9846 O O . TYR B 1 620 ? 7.277 -26.328 4.949 1 63.72 620 TYR B O 1
ATOM 9854 N N . LYS B 1 621 ? 8.961 -24.781 5.035 1 56.09 621 LYS B N 1
ATOM 9855 C CA . LYS B 1 621 ? 9.992 -25.812 5.055 1 56.09 621 LYS B CA 1
ATOM 9856 C C . LYS B 1 621 ? 10.312 -26.25 6.48 1 56.09 621 LYS B C 1
ATOM 9858 O O . LYS B 1 621 ? 10.258 -25.438 7.41 1 56.09 621 LYS B O 1
#

Nearest PDB structures (foldseek):
  8h37-assembly1_P  TM=4.686E-01  e=7.797E-40  Homo sapiens
  8h3r-assembly1_B  TM=4.625E-01  e=1.237E-39  Homo sapiens
  7opv-assembly1_A  TM=9.163E-01  e=3.258E-25  synthetic construct
  8h37-assembly1_A  TM=4.639E-01  e=4.358E-35  Homo sapiens
  6ttk-assembly3_C  TM=8.879E-01  e=2.338E-21  Homo sapiens

InterPro domains:
  IPR000210 BTB/POZ domain [PF00651] (48-152)
  IPR000210 BTB/POZ domain [PS50097] (57-124)
  IPR000210 BTB/POZ domain [SM00225] (57-154)
  IPR006652 Kelch repeat type 1 [SM00612] (358-414)
  IPR006652 Kelch repeat type 1 [SM00612] (415-461)
  IPR006652 Kelch repeat type 1 [SM00612] (462-508)
  IPR006652 Kelch repeat type 1 [SM00612] (509-566)
  IPR011333 SKP1/BTB/POZ domain superfamily [G3DSA:3.30.710.10] (25-155)
  IPR011333 SKP1/BTB/POZ domain superfamily [SSF54695] (39-152)
  IPR011705 BTB/Kelch-associated [PF07707] (159-258)
  IPR011705 BTB/Kelch-associated [SM00875] (159-261)
  IPR015915 Kelch-type beta-propeller [G3DSA:2.120.10.80] (296-619)
  IPR015915 Kelch-type beta-propeller [SSF117281] (317-612)
  IPR017096 BTB-kelch protein [PIRSF037037] (22-614)
  IPR056737 Attractin/MKLN-like, beta-propeller domain [PF24981] (351-573)

Organism: Crassostrea virginica (NCBI:txid6565)

Radius of gyration: 43.66 Å; Cα contacts (8 Å, |Δi|>4): 2607; chains: 2; bounding box: 92×163×108 Å